Protein AF-0000000086525216 (afdb_homodimer)

Secondary structure (DSSP, 8-state):
--GGGEEEEEEEES-HHHIIIIIHHHHHHHHHTT--SEEEEEEES--HHHHHHHHHTT-EEEE--SSS-HHHHHHHHHHHHHHH-TT--EEEEE-TTEEE-SS---GGGG--SSSEEEEEESS--GGGTTTB-STTHHHHHIIIIIIHHHHHSSEEEEEEEEEEHHHHHHHHHHHHHHHTTBTTTB---TTHHHHHHHHHHTTT-EEEPPGGGGEEGGG--EEEEETTTTEEEEEETTEEPSEEE--TTTTT-TTT-HHHHSHHHHHHHHGGG-SS---EEE-HHHHHHHHHH-HHHHTTEEEEEEEEE-STT-EEEEEEETTEEEEEEESSEEEEEEESS-EEEEEEEEE-BTTSPPPSEEEEEETTEEEE--SSSSEEEEEEE-TT-EEEEEEE-STT---EEEEEEESS-S---/--GGGEEEEEEEES-HHHIIIIIHHHHHHHHHTT--SEEEEEEES--HHHHHHHHHTT-EEEE--SSS-HHHHHHHHHHHHHHH-TT--EEEEE-TTEEE-SS---GGGG--SSSEEEEEESS--GGGTTTB-STTHHHHHIIIIIIHHHHHSSEEEEEEEEEEHHHHHHHHHHHHHHHTTBTTTB---TTHHHHHHHHHHTTT-EEEPPGGGGEEGGG--EEEEETTTTEEEEEETTEEPSEEE--TTTTT-TTT-HHHHSHHHHHHHHGGG-SS---EEE-HHHHHHHHHH-HHHHTTEEEEEEEEE-STT-EEEEEEETTEEEEEEESSEEEEEEESS-EEEEEEEEE-BTTSPPPSEEEEEETTEEEE--SSSSEEEEEEE-TT-EEEEEEE-STT---EEEEEEESS-S---

Foldseek 3Di:
DDQAQEEEEEEDEQDPQCLAQFQLLAVLQVVQQVRRHAYEYEYAHHDPLLCVLCVVVRHHYHDQPPPDDDLLSRLLSQLVVCVVRVSHFKYKYAYRQKGFFDHHDCVVVVADDAFKEFAFDPDDDPLLLVFFDADCSVVLCCQLAVLLCVVPVHFTDPRMIMGTSNNSVVLSVLSVVVVVCDVHGTDDDPNVSSNSVSNVVSVVRYDYDYCLAEPECVLPWDWDADPVVRDTFTDDPPHGRGIYRLDQVCSAQLVPRSLQRPVVSCQVVVQSSFPAPLDWDWDPPQQVQQQVVCQQVVQQKHWDTKTFAPAPQWHWHWDHDVQWIKIKTWGWMKTKMFGQAWAQKKKKKKAFDPSFHAASWKWKDKQRRIDIDHSDRMDIDMDGDGGGIMIMITGDHHHNNTHIMMIIIGRDDDPPD/DDQAQEEEEEEDEQDLQCLAQFQLQAVLQVVQQVRRHAYEYEYAHHDPLLCVLCVVVRHHYHDQPPPDDDLLSRLLSQLVVCVVRVSHFKYKYAYRQKGFFDHHDCVVVPADDAFKEFAFDPDDDPLLLVFFDADCSVVLCCQLAVLLCVVPVHFTDPRMIMGTSNNSVVLSVLSVVVVVCDVHGTDDDPNVSSNSVSNSVSVVRYDYDYCLAEPECVLPWDWDADPVVRDTFTDDPPHGRGIYRLDQVCSAQLVPRSLQRPVVSCQVVVQSSFPANLDWDWDPPQQVQQQVVCQQVVQQKHWDTKTFAPEPQWHWHWDHDVQGIKIKTWGWMKTKMFGQAWAQKKKKKKAFDPSFHAASWKWKDKQRRIDIDHSDRMDIDMDGDGGGIMIMITGDHHHHNTHIMMIIIGRDDDPPD

Radius of gyration: 28.31 Å; Cα contacts (8 Å, |Δi|>4): 1928; chains: 2; bounding box: 63×79×56 Å

Solvent-accessible surface area (backbone atoms only — not comparable to full-atom values): 42173 Å² total; per-residue (Å²): 130,62,45,68,29,30,36,42,34,32,53,50,58,66,40,70,60,53,42,59,73,15,40,47,47,22,55,55,27,43,52,64,19,62,60,69,46,45,40,33,37,38,26,47,72,52,50,69,66,56,52,50,40,36,48,75,67,72,27,44,76,40,74,56,86,72,84,48,60,67,80,54,27,50,54,40,52,49,27,49,50,32,67,76,34,75,62,30,47,34,42,35,40,35,44,32,44,38,31,41,69,35,76,55,71,63,69,71,79,68,60,82,58,69,34,36,32,28,20,58,32,98,58,80,56,67,40,47,56,61,23,52,31,59,93,52,27,65,61,51,47,44,33,46,47,52,43,22,28,72,74,67,72,40,35,64,36,64,50,38,38,31,28,26,43,65,22,31,48,54,49,33,52,52,48,52,58,53,58,72,33,49,81,52,46,27,44,94,50,76,38,39,42,36,30,52,49,27,50,48,35,45,72,65,47,51,43,79,44,64,46,36,67,51,24,52,61,52,68,17,50,20,57,45,72,37,80,91,77,71,43,74,42,50,24,50,96,88,35,67,30,38,15,43,39,43,46,86,77,49,46,50,37,39,74,77,24,62,45,46,74,34,32,70,59,42,56,63,70,39,49,75,70,34,84,40,87,36,63,53,39,81,30,70,66,53,28,49,55,45,47,68,70,40,44,47,51,76,69,36,27,41,67,73,42,25,24,37,23,91,44,92,58,41,48,68,49,66,47,84,36,77,74,37,30,32,38,43,34,23,30,24,29,37,39,35,32,29,26,71,38,72,37,82,41,40,32,41,35,44,30,19,48,28,59,39,51,56,47,46,38,40,36,45,22,53,74,80,49,71,46,70,54,73,42,54,44,45,37,79,45,74,39,71,44,48,56,66,40,39,38,34,45,36,36,40,53,49,13,69,42,77,19,32,39,34,40,36,42,24,60,64,70,82,67,78,121,130,61,44,68,29,31,35,44,35,32,54,48,56,67,40,69,60,52,44,56,75,16,40,47,48,23,53,55,27,42,52,65,19,63,60,69,46,46,43,37,36,37,26,48,73,52,50,70,67,58,52,50,39,38,46,77,67,73,28,45,76,40,74,56,86,72,84,49,59,66,79,52,27,48,56,41,52,50,27,50,50,32,67,76,36,74,63,30,47,33,42,33,39,36,44,34,44,38,31,42,68,35,74,55,71,63,68,71,78,68,60,82,59,69,34,36,31,28,20,56,31,98,60,79,56,66,41,48,57,62,23,52,29,58,92,54,26,67,62,51,46,44,31,45,46,53,43,22,28,72,73,67,71,41,34,65,37,64,50,38,38,32,27,25,44,66,23,32,48,54,48,32,52,52,49,53,58,52,58,72,34,49,81,51,46,26,43,94,50,76,40,38,43,38,29,52,50,27,49,46,34,43,72,65,48,49,45,79,44,63,45,35,67,51,24,52,62,51,68,17,51,20,55,45,72,37,78,91,77,69,42,76,43,50,23,50,96,88,37,69,30,38,16,42,38,44,47,85,76,48,46,48,38,39,73,76,23,61,46,46,74,35,32,71,59,42,57,63,71,37,46,74,70,34,83,39,85,35,63,52,39,80,28,68,65,54,29,48,56,44,47,68,70,40,45,48,50,75,70,36,26,42,67,74,42,26,23,38,23,92,44,91,59,42,47,69,46,64,47,82,36,75,74,38,28,33,38,45,34,23,31,24,29,37,38,34,32,29,26,71,38,70,36,82,41,40,30,40,35,45,31,22,48,29,59,38,53,56,46,45,39,41,35,46,21,54,74,79,49,71,46,70,54,71,42,54,44,45,38,79,46,73,40,71,43,47,56,65,40,40,38,35,45,35,37,40,57,52,12,68,59,59,23,30,40,33,40,36,43,24,60,64,74,67,72,79,122

Structure (mmCIF, N/CA/C/O backbone):
data_AF-0000000086525216-model_v1
#
loop_
_entity.id
_entity.type
_entity.pdbx_description
1 polymer 'Uncharacterized protein'
#
loop_
_atom_site.group_PDB
_atom_site.id
_atom_site.type_symbol
_atom_site.label_atom_id
_atom_site.label_alt_id
_atom_site.label_comp_id
_atom_site.label_asym_id
_atom_site.label_entity_id
_atom_site.label_seq_id
_atom_site.pdbx_PDB_ins_code
_atom_site.Cartn_x
_atom_site.Cartn_y
_atom_site.Cartn_z
_atom_site.occupancy
_atom_site.B_iso_or_equiv
_atom_site.auth_seq_id
_atom_site.auth_comp_id
_atom_site.auth_asym_id
_atom_site.auth_atom_id
_atom_site.pdbx_PDB_model_num
ATOM 1 N N . MET A 1 1 ? 22.281 -19.094 -26.797 1 72.38 1 MET A N 1
ATOM 2 C CA . MET A 1 1 ? 21.594 -20.375 -26.719 1 72.38 1 MET A CA 1
ATOM 3 C C . MET A 1 1 ? 20.359 -20.391 -27.594 1 72.38 1 MET A C 1
ATOM 5 O O . MET A 1 1 ? 19.688 -19.359 -27.75 1 72.38 1 MET A O 1
ATOM 9 N N . HIS A 1 2 ? 20.172 -21.5 -28.203 1 82.88 2 HIS A N 1
ATOM 10 C CA . HIS A 1 2 ? 18.969 -21.641 -29.031 1 82.88 2 HIS A CA 1
ATOM 11 C C . HIS A 1 2 ? 17.703 -21.641 -28.172 1 82.88 2 HIS A C 1
ATOM 13 O O . HIS A 1 2 ? 17.719 -22.125 -27.031 1 82.88 2 HIS A O 1
ATOM 19 N N . SER A 1 3 ? 16.625 -21.094 -28.656 1 85.62 3 SER A N 1
ATOM 20 C CA . SER A 1 3 ? 15.375 -20.906 -27.938 1 85.62 3 SER A CA 1
ATOM 21 C C . SER A 1 3 ? 14.836 -22.25 -27.422 1 85.62 3 SER A C 1
ATOM 23 O O . SER A 1 3 ? 14.172 -22.297 -26.391 1 85.62 3 SER A O 1
ATOM 25 N N . SER A 1 4 ? 15.219 -23.266 -28.047 1 87.44 4 SER A N 1
ATOM 26 C CA . SER A 1 4 ? 14.703 -24.562 -27.656 1 87.44 4 SER A CA 1
ATOM 27 C C . SER A 1 4 ? 15.508 -25.156 -26.5 1 87.44 4 SER A C 1
ATOM 29 O O . SER A 1 4 ? 15.094 -26.141 -25.875 1 87.44 4 SER A O 1
ATOM 31 N N . GLU A 1 5 ? 16.531 -24.516 -26.125 1 94.12 5 GLU A N 1
ATOM 32 C CA . GLU A 1 5 ? 17.469 -25.109 -25.172 1 94.12 5 GLU A CA 1
ATOM 33 C C . GLU A 1 5 ? 17.188 -24.625 -23.75 1 94.12 5 GLU A C 1
ATOM 35 O O . GLU A 1 5 ? 17.859 -25.031 -22.812 1 94.12 5 GLU A O 1
ATOM 40 N N . HIS A 1 6 ? 16.25 -23.797 -23.578 1 96.56 6 HIS A N 1
ATOM 41 C CA . HIS A 1 6 ? 15.93 -23.312 -22.234 1 96.56 6 HIS A CA 1
ATOM 42 C C . HIS A 1 6 ? 14.422 -23.203 -22.031 1 96.56 6 HIS A C 1
ATOM 44 O O . HIS A 1 6 ? 13.672 -23.078 -23 1 96.56 6 HIS A O 1
ATOM 50 N N . ALA A 1 7 ? 14 -23.344 -20.812 1 98.44 7 ALA A N 1
ATOM 51 C CA . ALA A 1 7 ? 12.578 -23.312 -20.453 1 98.44 7 ALA A CA 1
ATOM 52 C C . ALA A 1 7 ? 12.359 -22.547 -19.156 1 98.44 7 ALA A C 1
ATOM 54 O O . ALA A 1 7 ? 13.219 -22.562 -18.266 1 98.44 7 ALA A O 1
ATOM 55 N N . VAL A 1 8 ? 11.289 -21.859 -19.094 1 98.81 8 VAL A N 1
ATOM 56 C CA . VAL A 1 8 ? 10.781 -21.25 -17.875 1 98.81 8 VAL A CA 1
ATOM 57 C C . VAL A 1 8 ? 9.508 -21.969 -17.422 1 98.81 8 VAL A C 1
ATOM 59 O O . VAL A 1 8 ? 8.57 -22.125 -18.203 1 98.81 8 VAL A O 1
ATOM 62 N N . CYS A 1 9 ? 9.523 -22.406 -16.172 1 98.75 9 CYS A N 1
ATOM 63 C CA . CYS A 1 9 ? 8.375 -23.109 -15.609 1 98.75 9 CYS A CA 1
ATOM 64 C C . CYS A 1 9 ? 7.754 -22.312 -14.469 1 98.75 9 CYS A C 1
ATOM 66 O O . CYS A 1 9 ? 8.43 -21.516 -13.82 1 98.75 9 CYS A O 1
ATOM 68 N N . VAL A 1 10 ? 6.512 -22.516 -14.258 1 98.75 10 VAL A N 1
ATOM 69 C CA . VAL A 1 10 ? 5.738 -21.984 -13.141 1 98.75 10 VAL A CA 1
ATOM 70 C C . VAL A 1 10 ? 4.645 -22.984 -12.758 1 98.75 10 VAL A C 1
ATOM 72 O O . VAL A 1 10 ? 4.176 -23.75 -13.594 1 98.75 10 VAL A O 1
ATOM 75 N N . ALA A 1 11 ? 4.332 -23 -11.477 1 98.5 11 ALA A N 1
ATOM 76 C CA . ALA A 1 11 ? 3.336 -23.969 -11.016 1 98.5 11 ALA A CA 1
ATOM 77 C C . ALA A 1 11 ? 2.156 -23.266 -10.352 1 98.5 11 ALA A C 1
ATOM 79 O O . ALA A 1 11 ? 2.338 -22.281 -9.633 1 98.5 11 ALA A O 1
ATOM 80 N N . ILE A 1 12 ? 0.964 -23.766 -10.594 1 97.38 12 ILE A N 1
ATOM 81 C CA . ILE A 1 12 ? -0.214 -23.219 -9.93 1 97.38 12 ILE A CA 1
ATOM 82 C C . ILE A 1 12 ? -1.256 -24.312 -9.734 1 97.38 12 ILE A C 1
ATOM 84 O O . ILE A 1 12 ? -1.242 -25.328 -10.445 1 97.38 12 ILE A O 1
ATOM 88 N N . ASN A 1 13 ? -2.105 -24.188 -8.797 1 95.69 13 ASN A N 1
ATOM 89 C CA . ASN A 1 13 ? -3.299 -25.016 -8.664 1 95.69 13 ASN A CA 1
ATOM 90 C C . ASN A 1 13 ? -4.508 -24.375 -9.344 1 95.69 13 ASN A C 1
ATOM 92 O O . ASN A 1 13 ? -4.367 -23.391 -10.062 1 95.69 13 ASN A O 1
ATOM 96 N N . ASP A 1 14 ? -5.688 -25.094 -9.18 1 94.88 14 ASP A N 1
ATOM 97 C CA . ASP A 1 14 ? -6.887 -24.594 -9.859 1 94.88 14 ASP A CA 1
ATOM 98 C C . ASP A 1 14 ? -7.586 -23.531 -9.023 1 94.88 14 ASP A C 1
ATOM 100 O O . ASP A 1 14 ? -8.719 -23.719 -8.57 1 94.88 14 ASP A O 1
ATOM 104 N N . ASN A 1 15 ? -6.938 -22.453 -8.828 1 93.12 15 ASN A N 1
ATOM 105 C CA . ASN A 1 15 ? -7.453 -21.281 -8.117 1 93.12 15 ASN A CA 1
ATOM 106 C C . ASN A 1 15 ? -7.582 -20.078 -9.039 1 93.12 15 ASN A C 1
ATOM 108 O O . ASN A 1 15 ? -6.602 -19.641 -9.641 1 93.12 15 ASN A O 1
ATOM 112 N N . ASN A 1 16 ? -8.789 -19.562 -9.117 1 92.94 16 ASN A N 1
ATOM 113 C CA . ASN A 1 16 ? -9.047 -18.469 -10.055 1 92.94 16 ASN A CA 1
ATOM 114 C C . ASN A 1 16 ? -8.273 -17.219 -9.68 1 92.94 16 ASN A C 1
ATOM 116 O O . ASN A 1 16 ? -7.812 -16.484 -10.555 1 92.94 16 ASN A O 1
ATOM 120 N N . ARG A 1 17 ? -8.203 -16.984 -8.453 1 92.19 17 ARG A N 1
ATOM 121 C CA . ARG A 1 17 ? -7.453 -15.812 -8.023 1 92.19 17 ARG A CA 1
ATOM 122 C C . ARG A 1 17 ? -5.977 -15.938 -8.383 1 92.19 17 ARG A C 1
ATOM 124 O O . ARG A 1 17 ? -5.367 -14.984 -8.867 1 92.19 17 ARG A O 1
ATOM 131 N N . ALA A 1 18 ? -5.383 -17.078 -8.094 1 94.88 18 ALA A N 1
ATOM 132 C CA . ALA A 1 18 ? -3.99 -17.312 -8.477 1 94.88 18 ALA A CA 1
ATOM 133 C C . ALA A 1 18 ? -3.812 -17.203 -9.992 1 94.88 18 ALA A C 1
ATOM 135 O O . ALA A 1 18 ? -2.809 -16.672 -10.469 1 94.88 18 ALA A O 1
ATOM 136 N N . TRP A 1 19 ? -4.816 -17.703 -10.688 1 97.12 19 TRP A N 1
ATOM 137 C CA . TRP A 1 19 ? -4.805 -17.609 -12.148 1 97.12 19 TRP A CA 1
ATOM 138 C C . TRP A 1 19 ? -4.707 -16.172 -12.609 1 97.12 19 TRP A C 1
ATOM 140 O O . TRP A 1 19 ? -3.777 -15.805 -13.336 1 97.12 19 TRP A O 1
ATOM 150 N N . TYR A 1 20 ? -5.566 -15.312 -12.086 1 96.75 20 TYR A N 1
ATOM 151 C CA . TYR A 1 20 ? -5.684 -13.938 -12.578 1 96.75 20 TYR A CA 1
ATOM 152 C C . TYR A 1 20 ? -4.605 -13.047 -11.977 1 96.75 20 TYR A C 1
ATOM 154 O O . TYR A 1 20 ? -4.07 -12.164 -12.648 1 96.75 20 TYR A O 1
ATOM 162 N N . GLU A 1 21 ? -4.289 -13.289 -10.719 1 96.75 21 GLU A N 1
ATOM 163 C CA . GLU A 1 21 ? -3.498 -12.305 -9.984 1 96.75 21 GLU A CA 1
ATOM 164 C C . GLU A 1 21 ? -2.027 -12.711 -9.93 1 96.75 21 GLU A C 1
ATOM 166 O O . GLU A 1 21 ? -1.176 -11.922 -9.516 1 96.75 21 GLU A O 1
ATOM 171 N N . MET A 1 22 ? -1.729 -13.906 -10.328 1 97 22 MET A N 1
ATOM 172 C CA . MET A 1 22 ? -0.339 -14.352 -10.266 1 97 22 MET A CA 1
ATOM 173 C C . MET A 1 22 ? 0.123 -14.875 -11.625 1 97 22 MET A C 1
ATOM 175 O O . MET A 1 22 ? 0.94 -14.234 -12.297 1 97 22 MET A O 1
ATOM 179 N N . LEU A 1 23 ? -0.566 -15.797 -12.188 1 98.31 23 LEU A N 1
ATOM 180 C CA . LEU A 1 23 ? -0.085 -16.469 -13.383 1 98.31 23 LEU A CA 1
ATOM 181 C C . LEU A 1 23 ? -0.172 -15.555 -14.602 1 98.31 23 LEU A C 1
ATOM 183 O O . LEU A 1 23 ? 0.793 -15.422 -15.359 1 98.31 23 LEU A O 1
ATOM 187 N N . VAL A 1 24 ? -1.322 -14.945 -14.789 1 98.5 24 VAL A N 1
ATOM 188 C CA . VAL A 1 24 ? -1.527 -14.148 -16 1 98.5 24 VAL A CA 1
ATOM 189 C C . VAL A 1 24 ? -0.508 -13.008 -16.047 1 98.5 24 VAL A C 1
ATOM 191 O O . VAL A 1 24 ? 0.19 -12.836 -17.047 1 98.5 24 VAL A O 1
ATOM 194 N N . PRO A 1 25 ? -0.383 -12.258 -14.969 1 98.19 25 PRO A N 1
ATOM 195 C CA . PRO A 1 25 ? 0.651 -11.227 -15.023 1 98.19 25 PRO A CA 1
ATOM 196 C C . PRO A 1 25 ? 2.055 -11.797 -15.203 1 98.19 25 PRO A C 1
ATOM 198 O O . PRO A 1 25 ? 2.912 -11.172 -15.82 1 98.19 25 PRO A O 1
ATOM 201 N N . PHE A 1 26 ? 2.297 -12.984 -14.664 1 98.56 26 PHE A N 1
ATOM 202 C CA . PHE A 1 26 ? 3.576 -13.656 -14.867 1 98.56 26 PHE A CA 1
ATOM 203 C C . PHE A 1 26 ? 3.838 -13.883 -16.359 1 98.56 26 PHE A C 1
ATOM 205 O O . PHE A 1 26 ? 4.891 -13.5 -16.875 1 98.56 26 PHE A O 1
ATOM 212 N N . LEU A 1 27 ? 2.904 -14.422 -17 1 98.75 27 LEU A N 1
ATOM 213 C CA . LEU A 1 27 ? 3.043 -14.766 -18.406 1 98.75 27 LEU A CA 1
ATOM 214 C C . LEU A 1 27 ? 3.162 -13.508 -19.266 1 98.75 27 LEU A C 1
ATOM 216 O O . LEU A 1 27 ? 4.02 -13.43 -20.141 1 98.75 27 LEU A O 1
ATOM 220 N N . LEU A 1 28 ? 2.307 -12.539 -18.984 1 98.44 28 LEU A N 1
ATOM 221 C CA . LEU A 1 28 ? 2.318 -11.312 -19.781 1 98.44 28 LEU A CA 1
ATOM 222 C C . LEU A 1 28 ? 3.635 -10.562 -19.594 1 98.44 28 LEU A C 1
ATOM 224 O O . LEU A 1 28 ? 4.227 -10.094 -20.562 1 98.44 28 LEU A O 1
ATOM 228 N N . SER A 1 29 ? 4.086 -10.461 -18.359 1 98.19 29 SER A N 1
ATOM 229 C CA . SER A 1 29 ? 5.332 -9.742 -18.109 1 98.19 29 SER A CA 1
ATOM 230 C C . SER A 1 29 ? 6.527 -10.484 -18.688 1 98.19 29 SER A C 1
ATOM 232 O O . SER A 1 29 ? 7.469 -9.859 -19.188 1 98.19 29 SER A O 1
ATOM 234 N N . LEU A 1 30 ? 6.523 -11.805 -18.625 1 98.44 30 LEU A N 1
ATOM 235 C CA . LEU A 1 30 ? 7.594 -12.594 -19.234 1 98.44 30 LEU A CA 1
ATOM 236 C C . LEU A 1 30 ? 7.664 -12.352 -20.734 1 98.44 30 LEU A C 1
ATOM 238 O O . LEU A 1 30 ? 8.75 -12.141 -21.281 1 98.44 30 LEU A O 1
ATOM 242 N N . ARG A 1 31 ? 6.559 -12.312 -21.344 1 97.06 31 ARG A N 1
ATOM 243 C CA . ARG A 1 31 ? 6.504 -12.078 -22.781 1 97.06 31 ARG A CA 1
ATOM 244 C C . ARG A 1 31 ? 7.043 -10.695 -23.141 1 97.06 31 ARG A C 1
ATOM 246 O O . ARG A 1 31 ? 7.672 -10.516 -24.188 1 97.06 31 ARG A O 1
ATOM 253 N N . HIS A 1 32 ? 6.836 -9.773 -22.281 1 95.44 32 HIS A N 1
ATOM 254 C CA . HIS A 1 32 ? 7.301 -8.406 -22.5 1 95.44 32 HIS A CA 1
ATOM 255 C C . HIS A 1 32 ? 8.828 -8.336 -22.484 1 95.44 32 HIS A C 1
ATOM 257 O O . HIS A 1 32 ? 9.414 -7.371 -22.969 1 95.44 32 HIS A O 1
ATOM 263 N N . THR A 1 33 ? 9.453 -9.312 -21.859 1 96.56 33 THR A N 1
ATOM 264 C CA . THR A 1 33 ? 10.906 -9.328 -21.812 1 96.56 33 THR A CA 1
ATOM 265 C C . THR A 1 33 ? 11.492 -9.75 -23.156 1 96.56 33 THR A C 1
ATOM 267 O O . THR A 1 33 ? 12.688 -9.578 -23.406 1 96.56 33 THR A O 1
ATOM 270 N N . GLY A 1 34 ? 10.727 -10.344 -24.031 1 95.19 34 GLY A N 1
ATOM 271 C CA . GLY A 1 34 ? 11.211 -10.883 -25.281 1 95.19 34 GLY A CA 1
ATOM 272 C C . GLY A 1 34 ? 11.703 -12.312 -25.156 1 95.19 34 GLY A C 1
ATOM 273 O O . GLY A 1 34 ? 12.383 -12.82 -26.062 1 95.19 34 GLY A O 1
ATOM 274 N N . TYR A 1 35 ? 11.414 -12.93 -24.062 1 97.19 35 TYR A N 1
ATOM 275 C CA . TYR A 1 35 ? 11.805 -14.32 -23.906 1 97.19 35 TYR A CA 1
ATOM 276 C C . TYR A 1 35 ? 11.234 -15.188 -25.016 1 97.19 35 TYR A C 1
ATOM 278 O O . TYR A 1 35 ? 10.039 -15.141 -25.297 1 97.19 35 TYR A O 1
ATOM 286 N N . ASP A 1 36 ? 12.094 -15.992 -25.609 1 95.5 36 ASP A N 1
ATOM 287 C CA . ASP A 1 36 ? 11.672 -16.75 -26.781 1 95.5 36 ASP A CA 1
ATOM 288 C C . ASP A 1 36 ? 11.797 -18.25 -26.547 1 95.5 36 ASP A C 1
ATOM 290 O O . ASP A 1 36 ? 11.617 -19.047 -27.469 1 95.5 36 ASP A O 1
ATOM 294 N N . GLY A 1 37 ? 12.102 -18.656 -25.344 1 96.75 37 GLY A N 1
ATOM 295 C CA . GLY A 1 37 ? 12.195 -20.078 -25.031 1 96.75 37 GLY A CA 1
ATOM 296 C C . GLY A 1 37 ? 10.852 -20.703 -24.703 1 96.75 37 GLY A C 1
ATOM 297 O O . GLY A 1 37 ? 9.805 -20.109 -24.984 1 96.75 37 GLY A O 1
ATOM 298 N N . ARG A 1 38 ? 10.93 -21.906 -24.219 1 97.5 38 ARG A N 1
ATOM 299 C CA . ARG A 1 38 ? 9.719 -22.641 -23.859 1 97.5 38 ARG A CA 1
ATOM 300 C C . ARG A 1 38 ? 9.133 -22.141 -22.547 1 97.5 38 ARG A C 1
ATOM 302 O O . ARG A 1 38 ? 9.875 -21.828 -21.609 1 97.5 38 ARG A O 1
ATOM 309 N N . ILE A 1 39 ? 7.887 -22.016 -22.516 1 98.56 39 ILE A N 1
ATOM 310 C CA . ILE A 1 39 ? 7.16 -21.688 -21.297 1 98.56 39 ILE A CA 1
ATOM 311 C C . ILE A 1 39 ? 6.25 -22.844 -20.906 1 98.56 39 ILE A C 1
ATOM 313 O O . ILE A 1 39 ? 5.5 -23.359 -21.734 1 98.56 39 ILE A O 1
ATOM 317 N N . ALA A 1 40 ? 6.355 -23.281 -19.672 1 98.69 40 ALA A N 1
ATOM 318 C CA . ALA A 1 40 ? 5.543 -24.406 -19.219 1 98.69 40 ALA A CA 1
ATOM 319 C C . ALA A 1 40 ? 4.859 -24.094 -17.891 1 98.69 40 ALA A C 1
ATOM 321 O O . ALA A 1 40 ? 5.457 -23.453 -17.016 1 98.69 40 ALA A O 1
ATOM 322 N N . VAL A 1 41 ? 3.631 -24.484 -17.75 1 98.88 41 VAL A N 1
ATOM 323 C CA . VAL A 1 41 ? 2.879 -24.375 -16.516 1 98.88 41 VAL A CA 1
ATOM 324 C C . VAL A 1 41 ? 2.627 -25.766 -15.93 1 98.88 41 VAL A C 1
ATOM 326 O O . VAL A 1 41 ? 2.059 -26.625 -16.594 1 98.88 41 VAL A O 1
ATOM 329 N N . ILE A 1 42 ? 3.137 -25.938 -14.75 1 98.62 42 ILE A N 1
ATOM 330 C CA . ILE A 1 42 ? 2.834 -27.156 -14.008 1 98.62 42 ILE A CA 1
ATOM 331 C C . ILE A 1 42 ? 1.495 -27 -13.289 1 98.62 42 ILE A C 1
ATOM 333 O O . ILE A 1 42 ? 1.389 -26.25 -12.312 1 98.62 42 ILE A O 1
ATOM 337 N N . GLY A 1 43 ? 0.517 -27.766 -13.773 1 98 43 GLY A N 1
ATOM 338 C CA . GLY A 1 43 ? -0.83 -27.625 -13.242 1 98 43 GLY A CA 1
ATOM 339 C C . GLY A 1 43 ? -1.146 -28.656 -12.172 1 98 43 GLY A C 1
ATOM 340 O O . GLY A 1 43 ? -1.042 -29.859 -12.414 1 98 43 GLY A O 1
ATOM 341 N N . TYR A 1 44 ? -1.433 -28.219 -11.086 1 97.44 44 TYR A N 1
ATOM 342 C CA . TYR A 1 44 ? -1.945 -29.062 -10.023 1 97.44 44 TYR A CA 1
ATOM 343 C C . TYR A 1 44 ? -3.469 -29.078 -10.016 1 97.44 44 TYR A C 1
ATOM 345 O O . TYR A 1 44 ? -4.094 -28.297 -9.289 1 97.44 44 TYR A O 1
ATOM 353 N N . GLY A 1 45 ? -4.023 -29.922 -10.859 1 96.12 45 GLY A N 1
ATOM 354 C CA . GLY A 1 45 ? -5.469 -30.062 -10.93 1 96.12 45 GLY A CA 1
ATOM 355 C C . GLY A 1 45 ? -6.133 -28.922 -11.688 1 96.12 45 GLY A C 1
ATOM 356 O O . GLY A 1 45 ? -7.234 -28.5 -11.336 1 96.12 45 GLY A O 1
ATOM 357 N N . LEU A 1 46 ? -5.496 -28.375 -12.68 1 96.75 46 LEU A N 1
ATOM 358 C CA . LEU A 1 46 ? -6.078 -27.281 -13.453 1 96.75 46 LEU A CA 1
ATOM 359 C C . LEU A 1 46 ? -7.344 -27.734 -14.172 1 96.75 46 LEU A C 1
ATOM 361 O O . LEU A 1 46 ? -7.398 -28.844 -14.688 1 96.75 46 LEU A O 1
ATOM 365 N N . SER A 1 47 ? -8.336 -26.875 -14.234 1 96.94 47 SER A N 1
ATOM 366 C CA . SER A 1 47 ? -9.539 -27.156 -15.008 1 96.94 47 SER A CA 1
ATOM 367 C C . SER A 1 47 ? -9.211 -27.328 -16.484 1 96.94 47 SER A C 1
ATOM 369 O O . SER A 1 47 ? -8.188 -26.844 -16.969 1 96.94 47 SER A O 1
ATOM 371 N N . GLU A 1 48 ? -10.078 -28.016 -17.188 1 97.5 48 GLU A N 1
ATOM 372 C CA . GLU A 1 48 ? -9.906 -28.234 -18.625 1 97.5 48 GLU A CA 1
ATOM 373 C C . GLU A 1 48 ? -9.883 -26.906 -19.375 1 97.5 48 GLU A C 1
ATOM 375 O O . GLU A 1 48 ? -9.094 -26.719 -20.312 1 97.5 48 GLU A O 1
ATOM 380 N N . ARG A 1 49 ? -10.648 -26.016 -18.969 1 96.94 49 ARG A N 1
ATOM 381 C CA . ARG A 1 49 ? -10.703 -24.703 -19.594 1 96.94 49 ARG A CA 1
ATOM 382 C C . ARG A 1 49 ? -9.359 -23.984 -19.484 1 96.94 49 ARG A C 1
ATOM 384 O O . ARG A 1 49 ? -8.859 -23.438 -20.469 1 96.94 49 ARG A O 1
ATOM 391 N N . LYS A 1 50 ? -8.805 -24 -18.359 1 98.19 50 LYS A N 1
ATOM 392 C CA . LYS A 1 50 ? -7.512 -23.359 -18.156 1 98.19 50 LYS A CA 1
ATOM 393 C C . LYS A 1 50 ? -6.426 -24.031 -18.984 1 98.19 50 LYS A C 1
ATOM 395 O O . LYS A 1 50 ? -5.586 -23.344 -19.578 1 98.19 50 LYS A O 1
ATOM 400 N N . ARG A 1 51 ? -6.461 -25.312 -19.047 1 98.38 51 ARG A N 1
ATOM 401 C CA . ARG A 1 51 ? -5.488 -26.047 -19.844 1 98.38 51 ARG A CA 1
ATOM 402 C C . ARG A 1 51 ? -5.594 -25.656 -21.328 1 98.38 51 ARG A C 1
ATOM 404 O O . ARG A 1 51 ? -4.578 -25.453 -21.984 1 98.38 51 ARG A O 1
ATOM 411 N N . GLN A 1 52 ? -6.789 -25.578 -21.781 1 98.25 52 GLN A N 1
ATOM 412 C CA . GLN A 1 52 ? -7.027 -25.234 -23.172 1 98.25 52 GLN A CA 1
ATOM 413 C C . GLN A 1 52 ? -6.535 -23.812 -23.484 1 98.25 52 GLN A C 1
ATOM 415 O O . GLN A 1 52 ? -5.934 -23.578 -24.531 1 98.25 52 GLN A O 1
ATOM 420 N N . ILE A 1 53 ? -6.812 -22.953 -22.562 1 98.5 53 ILE A N 1
ATOM 421 C CA . ILE A 1 53 ? -6.379 -21.578 -22.734 1 98.5 53 ILE A CA 1
ATOM 422 C C . ILE A 1 53 ? -4.855 -21.516 -22.828 1 98.5 53 ILE A C 1
ATOM 424 O O . ILE A 1 53 ? -4.305 -20.891 -23.734 1 98.5 53 ILE A O 1
ATOM 428 N N . LEU A 1 54 ? -4.195 -22.172 -21.953 1 98.75 54 LEU A N 1
ATOM 429 C CA . LEU A 1 54 ? -2.734 -22.156 -21.953 1 98.75 54 LEU A CA 1
ATOM 430 C C . LEU A 1 54 ? -2.178 -22.75 -23.234 1 98.75 54 LEU A C 1
ATOM 432 O O . LEU A 1 54 ? -1.286 -22.172 -23.859 1 98.75 54 LEU A O 1
ATOM 436 N N . THR A 1 55 ? -2.734 -23.828 -23.625 1 98.31 55 THR A N 1
ATOM 437 C CA . THR A 1 55 ? -2.285 -24.484 -24.859 1 98.31 55 THR A CA 1
ATOM 438 C C . THR A 1 55 ? -2.49 -23.562 -26.062 1 98.31 55 THR A C 1
ATOM 440 O O . THR A 1 55 ? -1.615 -23.469 -26.922 1 98.31 55 THR A O 1
ATOM 443 N N . SER A 1 56 ? -3.615 -22.938 -26.094 1 98.06 56 SER A N 1
ATOM 444 C CA . SER A 1 56 ? -3.916 -22.031 -27.203 1 98.06 56 SER A CA 1
ATOM 445 C C . SER A 1 56 ? -2.953 -20.859 -27.219 1 98.06 56 SER A C 1
ATOM 447 O O . SER A 1 56 ? -2.791 -20.203 -28.25 1 98.06 56 SER A O 1
ATOM 449 N N . GLN A 1 57 ? -2.33 -20.578 -26.094 1 97.94 57 GLN A N 1
ATOM 450 C CA . GLN A 1 57 ? -1.396 -19.453 -25.984 1 97.94 57 GLN A CA 1
ATOM 451 C C . GLN A 1 57 ? 0.049 -19.938 -26.047 1 97.94 57 GLN A C 1
ATOM 453 O O . GLN A 1 57 ? 0.957 -19.266 -25.562 1 97.94 57 GLN A O 1
ATOM 458 N N . SER A 1 58 ? 0.269 -21.156 -26.531 1 96.81 58 SER A N 1
ATOM 459 C CA . SER A 1 58 ? 1.58 -21.766 -26.766 1 96.81 58 SER A CA 1
ATOM 460 C C . SER A 1 58 ? 2.344 -21.938 -25.453 1 96.81 58 SER A C 1
ATOM 462 O O . SER A 1 58 ? 3.549 -21.672 -25.391 1 96.81 58 SER A O 1
ATOM 464 N N . VAL A 1 59 ? 1.656 -22.203 -24.422 1 98.44 59 VAL A N 1
ATOM 465 C CA . VAL A 1 59 ? 2.232 -22.562 -23.125 1 98.44 59 VAL A CA 1
ATOM 466 C C . VAL A 1 59 ? 2.094 -24.078 -22.906 1 98.44 59 VAL A C 1
ATOM 468 O O . VAL A 1 59 ? 0.995 -24.625 -23.016 1 98.44 59 VAL A O 1
ATOM 471 N N . ASP A 1 60 ? 3.203 -24.734 -22.656 1 98 60 ASP A N 1
ATOM 472 C CA . ASP A 1 60 ? 3.143 -26.156 -22.328 1 98 60 ASP A CA 1
ATOM 473 C C . ASP A 1 60 ? 2.439 -26.375 -21 1 98 60 ASP A C 1
ATOM 475 O O . ASP A 1 60 ? 2.689 -25.656 -20.031 1 98 60 ASP A O 1
ATOM 479 N N . VAL A 1 61 ? 1.568 -27.312 -20.984 1 98.38 61 VAL A N 1
ATOM 480 C CA . VAL A 1 61 ? 0.886 -27.641 -19.734 1 98.38 61 VAL A CA 1
ATOM 481 C C . VAL A 1 61 ? 1.371 -29 -19.234 1 98.38 61 VAL A C 1
ATOM 483 O O . VAL A 1 61 ? 1.236 -30.016 -19.922 1 98.38 61 VAL A O 1
ATOM 486 N N . ILE A 1 62 ? 2 -28.969 -18.109 1 97.88 62 ILE A N 1
ATOM 487 C CA . ILE A 1 62 ? 2.439 -30.188 -17.438 1 97.88 62 ILE A CA 1
ATOM 488 C C . ILE A 1 62 ? 1.422 -30.578 -16.359 1 97.88 62 ILE A C 1
ATOM 490 O O . ILE A 1 62 ? 1.179 -29.812 -15.422 1 97.88 62 ILE A O 1
ATOM 494 N N . GLU A 1 63 ? 0.868 -31.734 -16.469 1 96.69 63 GLU A N 1
ATOM 495 C CA . GLU A 1 63 ? -0.01 -32.219 -15.414 1 96.69 63 GLU A CA 1
ATOM 496 C C . GLU A 1 63 ? 0.793 -32.844 -14.273 1 96.69 63 GLU A C 1
ATOM 498 O O . GLU A 1 63 ? 1.44 -33.875 -14.445 1 96.69 63 GLU A O 1
ATOM 503 N N . ALA A 1 64 ? 0.703 -32.188 -13.18 1 96.94 64 ALA A N 1
ATOM 504 C CA . ALA A 1 64 ? 1.425 -32.719 -12.031 1 96.94 64 ALA A CA 1
ATOM 505 C C . ALA A 1 64 ? 0.89 -34.094 -11.633 1 96.94 64 ALA A C 1
ATOM 507 O O . ALA A 1 64 ? -0.315 -34.344 -11.711 1 96.94 64 ALA A O 1
ATOM 508 N N . SER A 1 65 ? 1.672 -35.062 -11.234 1 91.44 65 SER A N 1
ATOM 509 C CA . SER A 1 65 ? 1.31 -36.438 -10.906 1 91.44 65 SER A CA 1
ATOM 510 C C . SER A 1 65 ? 0.448 -36.5 -9.648 1 91.44 65 SER A C 1
ATOM 512 O O . SER A 1 65 ? -0.306 -37.438 -9.445 1 91.44 65 SER A O 1
ATOM 514 N N . GLY A 1 66 ? 0.439 -35.562 -8.781 1 85.94 66 GLY A N 1
ATOM 515 C CA . GLY A 1 66 ? -0.288 -35.562 -7.523 1 85.94 66 GLY A CA 1
ATOM 516 C C . GLY A 1 66 ? 0.445 -36.312 -6.418 1 85.94 66 GLY A C 1
ATOM 517 O O . GLY A 1 66 ? 0 -36.312 -5.27 1 85.94 66 GLY A O 1
ATOM 518 N N . THR A 1 67 ? 1.574 -36.844 -6.762 1 91.88 67 THR A N 1
ATOM 519 C CA . THR A 1 67 ? 2.363 -37.594 -5.789 1 91.88 67 THR A CA 1
ATOM 520 C C . THR A 1 67 ? 2.91 -36.688 -4.707 1 91.88 67 THR A C 1
ATOM 522 O O . THR A 1 67 ? 2.988 -37.062 -3.539 1 91.88 67 THR A O 1
ATOM 525 N N . TYR A 1 68 ? 3.303 -35.562 -5.168 1 94.19 68 TYR A N 1
ATOM 526 C CA . TYR A 1 68 ? 3.912 -34.594 -4.25 1 94.19 68 TYR A CA 1
ATOM 527 C C . TYR A 1 68 ? 3.109 -33.312 -4.195 1 94.19 68 TYR A C 1
ATOM 529 O O . TYR A 1 68 ? 2.598 -32.844 -5.219 1 94.19 68 TYR A O 1
ATOM 537 N N . ALA A 1 69 ? 3.086 -32.719 -3.008 1 94.88 69 ALA A N 1
ATOM 538 C CA . ALA A 1 69 ? 2.369 -31.469 -2.828 1 94.88 69 ALA A CA 1
ATOM 539 C C . ALA A 1 69 ? 3.068 -30.328 -3.564 1 94.88 69 ALA A C 1
ATOM 541 O O . ALA A 1 69 ? 4.285 -30.375 -3.768 1 94.88 69 ALA A O 1
ATOM 542 N N . LEU A 1 70 ? 2.34 -29.328 -3.902 1 96 70 LEU A N 1
ATOM 543 C CA . LEU A 1 70 ? 2.73 -28.234 -4.781 1 96 70 LEU A CA 1
ATOM 544 C C . LEU A 1 70 ? 4.008 -27.562 -4.285 1 96 70 LEU A C 1
ATOM 546 O O . LEU A 1 70 ? 4.934 -27.328 -5.062 1 96 70 LEU A O 1
ATOM 550 N N . PRO A 1 71 ? 4.148 -27.328 -2.967 1 95.69 71 PRO A N 1
ATOM 551 C CA . PRO A 1 71 ? 5.293 -26.516 -2.535 1 95.69 71 PRO A CA 1
ATOM 552 C C . PRO A 1 71 ? 6.633 -27.156 -2.896 1 95.69 71 PRO A C 1
ATOM 554 O O . PRO A 1 71 ? 7.566 -26.453 -3.301 1 95.69 71 PRO A O 1
ATOM 557 N N . VAL A 1 72 ? 6.695 -28.453 -2.844 1 97.75 72 VAL A N 1
ATOM 558 C CA . VAL A 1 72 ? 7.949 -29.141 -3.129 1 97.75 72 VAL A CA 1
ATOM 559 C C . VAL A 1 72 ? 7.836 -29.891 -4.453 1 97.75 72 VAL A C 1
ATOM 561 O O . VAL A 1 72 ? 8.789 -29.938 -5.23 1 97.75 72 VAL A O 1
ATOM 564 N N . GLY A 1 73 ? 6.691 -30.406 -4.707 1 97.94 73 GLY A N 1
ATOM 565 C CA . GLY A 1 73 ? 6.465 -31.219 -5.895 1 97.94 73 GLY A CA 1
ATOM 566 C C . GLY A 1 73 ? 6.746 -30.469 -7.188 1 97.94 73 GLY A C 1
ATOM 567 O O . GLY A 1 73 ? 7.16 -31.062 -8.18 1 97.94 73 GLY A O 1
ATOM 568 N N . ARG A 1 74 ? 6.59 -29.203 -7.207 1 98.5 74 ARG A N 1
ATOM 569 C CA . ARG A 1 74 ? 6.785 -28.406 -8.414 1 98.5 74 ARG A CA 1
ATOM 570 C C . ARG A 1 74 ? 8.219 -28.516 -8.914 1 98.5 74 ARG A C 1
ATOM 572 O O . ARG A 1 74 ? 8.461 -28.531 -10.125 1 98.5 74 ARG A O 1
ATOM 579 N N . PHE A 1 75 ? 9.148 -28.672 -8.023 1 98.75 75 PHE A N 1
ATOM 580 C CA . PHE A 1 75 ? 10.547 -28.797 -8.414 1 98.75 75 PHE A CA 1
ATOM 581 C C . PHE A 1 75 ? 10.82 -30.141 -9.055 1 98.75 75 PHE A C 1
ATOM 583 O O . PHE A 1 75 ? 11.578 -30.25 -10.023 1 98.75 75 PHE A O 1
ATOM 590 N N . ILE A 1 76 ? 10.242 -31.125 -8.508 1 98.69 76 ILE A N 1
ATOM 591 C CA . ILE A 1 76 ? 10.406 -32.469 -9.039 1 98.69 76 ILE A CA 1
ATOM 592 C C . ILE A 1 76 ? 9.781 -32.562 -10.43 1 98.69 76 ILE A C 1
ATOM 594 O O . ILE A 1 76 ? 10.375 -33.125 -11.352 1 98.69 76 ILE A O 1
ATOM 598 N N . GLU A 1 77 ? 8.586 -32 -10.516 1 98.56 77 GLU A N 1
ATOM 599 C CA . GLU A 1 77 ? 7.91 -31.969 -11.812 1 98.56 77 GLU A CA 1
ATOM 600 C C . GLU A 1 77 ? 8.734 -31.219 -12.852 1 98.56 77 GLU A C 1
ATOM 602 O O . GLU A 1 77 ? 8.766 -31.609 -14.023 1 98.56 77 GLU A O 1
ATOM 607 N N . ALA A 1 78 ? 9.367 -30.156 -12.469 1 98.56 78 ALA A N 1
ATOM 608 C CA . ALA A 1 78 ? 10.234 -29.391 -13.375 1 98.56 78 ALA A CA 1
ATOM 609 C C . ALA A 1 78 ? 11.398 -30.25 -13.852 1 98.56 78 ALA A C 1
ATOM 611 O O . ALA A 1 78 ? 11.742 -30.25 -15.039 1 98.56 78 ALA A O 1
ATOM 612 N N . ALA A 1 79 ? 12.023 -30.938 -12.938 1 98.5 79 ALA A N 1
ATOM 613 C CA . ALA A 1 79 ? 13.125 -31.828 -13.289 1 98.5 79 ALA A CA 1
ATOM 614 C C . ALA A 1 79 ? 12.664 -32.906 -14.281 1 98.5 79 ALA A C 1
ATOM 616 O O . ALA A 1 79 ? 13.367 -33.219 -15.242 1 98.5 79 ALA A O 1
ATOM 617 N N . GLU A 1 80 ? 11.531 -33.438 -14.039 1 98.06 80 GLU A N 1
ATOM 618 C CA . GLU A 1 80 ? 10.984 -34.469 -14.922 1 98.06 80 GLU A CA 1
ATOM 619 C C . GLU A 1 80 ? 10.672 -33.906 -16.297 1 98.06 80 GLU A C 1
ATOM 621 O O . GLU A 1 80 ? 10.82 -34.594 -17.312 1 98.06 80 GLU A O 1
ATOM 626 N N . TYR A 1 81 ? 10.18 -32.719 -16.344 1 97.75 81 TYR A N 1
ATOM 627 C CA . TYR A 1 81 ? 9.93 -32.031 -17.609 1 97.75 81 TYR A CA 1
ATOM 628 C C . TYR A 1 81 ? 11.211 -31.922 -18.438 1 97.75 81 TYR A C 1
ATOM 630 O O . TYR A 1 81 ? 11.203 -32.188 -19.641 1 97.75 81 TYR A O 1
ATOM 638 N N . CYS A 1 82 ? 12.289 -31.547 -17.766 1 96.06 82 CYS A N 1
ATOM 639 C CA . CYS A 1 82 ? 13.594 -31.5 -18.422 1 96.06 82 CYS A CA 1
ATOM 640 C C . CYS A 1 82 ? 13.977 -32.875 -18.969 1 96.06 82 CYS A C 1
ATOM 642 O O . CYS A 1 82 ? 14.469 -32.969 -20.094 1 96.06 82 CYS A O 1
ATOM 644 N N . ALA A 1 83 ? 13.742 -33.844 -18.172 1 96.31 83 ALA A N 1
ATOM 645 C CA . ALA A 1 83 ? 14.109 -35.188 -18.547 1 96.31 83 ALA A CA 1
ATOM 646 C C . ALA A 1 83 ? 13.32 -35.656 -19.766 1 96.31 83 ALA A C 1
ATOM 648 O O . ALA A 1 83 ? 13.844 -36.375 -20.625 1 96.31 83 ALA A O 1
ATOM 649 N N . ARG A 1 84 ? 12.109 -35.25 -19.859 1 96.69 84 ARG A N 1
ATOM 650 C CA . ARG A 1 84 ? 11.242 -35.656 -20.969 1 96.69 84 ARG A CA 1
ATOM 651 C C . ARG A 1 84 ? 11.547 -34.844 -22.219 1 96.69 84 ARG A C 1
ATOM 653 O O . ARG A 1 84 ? 11.133 -35.188 -23.312 1 96.69 84 ARG A O 1
ATOM 660 N N . ASN A 1 85 ? 12.227 -33.75 -22.062 1 96.75 85 ASN A N 1
ATOM 661 C CA . ASN A 1 85 ? 12.617 -32.875 -23.156 1 96.75 85 ASN A CA 1
ATOM 662 C C . ASN A 1 85 ? 14.125 -32.656 -23.188 1 96.75 85 ASN A C 1
ATOM 664 O O . ASN A 1 85 ? 14.609 -31.578 -22.812 1 96.75 85 ASN A O 1
ATOM 668 N N . PRO A 1 86 ? 14.883 -33.562 -23.766 1 95.31 86 PRO A N 1
ATOM 669 C CA . PRO A 1 86 ? 16.344 -33.562 -23.656 1 95.31 86 PRO A CA 1
ATOM 670 C C . PRO A 1 86 ? 16.969 -32.344 -24.328 1 95.31 86 PRO A C 1
ATOM 672 O O . PRO A 1 86 ? 18.141 -32.031 -24.094 1 95.31 86 PRO A O 1
ATOM 675 N N . GLN A 1 87 ? 16.281 -31.625 -25.172 1 96 87 GLN A N 1
ATOM 676 C CA . GLN A 1 87 ? 16.812 -30.422 -25.797 1 96 87 GLN A CA 1
ATOM 677 C C . GLN A 1 87 ? 16.938 -29.297 -24.781 1 96 87 GLN A C 1
ATOM 679 O O . GLN A 1 87 ? 17.703 -28.344 -25 1 96 87 GLN A O 1
ATOM 684 N N . ILE A 1 88 ? 16.203 -29.375 -23.734 1 97.25 88 ILE A N 1
ATOM 685 C CA . ILE A 1 88 ? 16.281 -28.359 -22.688 1 97.25 88 ILE A CA 1
ATOM 686 C C . ILE A 1 88 ? 17.562 -28.531 -21.891 1 97.25 88 ILE A C 1
ATOM 688 O O . ILE A 1 88 ? 17.734 -29.531 -21.188 1 97.25 88 ILE A O 1
ATOM 692 N N . ARG A 1 89 ? 18.391 -27.594 -21.953 1 97.12 89 ARG A N 1
ATOM 693 C CA . ARG A 1 89 ? 19.672 -27.656 -21.25 1 97.12 89 ARG A CA 1
ATOM 694 C C . ARG A 1 89 ? 19.625 -26.859 -19.938 1 97.12 89 ARG A C 1
ATOM 696 O O . ARG A 1 89 ? 20.312 -27.203 -18.984 1 97.12 89 ARG A O 1
ATOM 703 N N . LYS A 1 90 ? 18.906 -25.812 -19.922 1 98.12 90 LYS A N 1
ATOM 704 C CA . LYS A 1 90 ? 18.719 -24.969 -18.734 1 98.12 90 LYS A CA 1
ATOM 705 C C . LYS A 1 90 ? 17.25 -24.703 -18.469 1 98.12 90 LYS A C 1
ATOM 707 O O . LYS A 1 90 ? 16.469 -24.484 -19.406 1 98.12 90 LYS A O 1
ATOM 712 N N . LEU A 1 91 ? 16.844 -24.781 -17.234 1 98.56 91 LEU A N 1
ATOM 713 C CA . LEU A 1 91 ? 15.461 -24.531 -16.844 1 98.56 91 LEU A CA 1
ATOM 714 C C . LEU A 1 91 ? 15.398 -23.656 -15.594 1 98.56 91 LEU A C 1
ATOM 716 O O . LEU A 1 91 ? 16.219 -23.797 -14.688 1 98.56 91 LEU A O 1
ATOM 720 N N . ALA A 1 92 ? 14.5 -22.703 -15.602 1 98.88 92 ALA A N 1
ATOM 721 C CA . ALA A 1 92 ? 14.188 -21.906 -14.43 1 98.88 92 ALA A CA 1
ATOM 722 C C . ALA A 1 92 ? 12.75 -22.141 -13.969 1 98.88 92 ALA A C 1
ATOM 724 O O . ALA A 1 92 ? 11.828 -22.188 -14.789 1 98.88 92 ALA A O 1
ATOM 725 N N . LEU A 1 93 ? 12.555 -22.375 -12.703 1 98.94 93 LEU A N 1
ATOM 726 C CA . LEU A 1 93 ? 11.242 -22.453 -12.086 1 98.94 93 LEU A CA 1
ATOM 727 C C . LEU A 1 93 ? 10.977 -21.234 -11.195 1 98.94 93 LEU A C 1
ATOM 729 O O . LEU A 1 93 ? 11.75 -20.953 -10.281 1 98.94 93 LEU A O 1
ATOM 733 N N . TYR A 1 94 ? 9.891 -20.516 -11.516 1 98.81 94 TYR A N 1
ATOM 734 C CA . TYR A 1 94 ? 9.5 -19.312 -10.781 1 98.81 94 TYR A CA 1
ATOM 735 C C . TYR A 1 94 ? 8.227 -19.547 -9.992 1 98.81 94 TYR A C 1
ATOM 737 O O . TYR A 1 94 ? 7.371 -20.344 -10.391 1 98.81 94 TYR A O 1
ATOM 745 N N . ASP A 1 95 ? 8.133 -18.844 -8.82 1 98.19 95 ASP A N 1
ATOM 746 C CA . ASP A 1 95 ? 6.801 -18.609 -8.273 1 98.19 95 ASP A CA 1
ATOM 747 C C . ASP A 1 95 ? 5.961 -17.75 -9.227 1 98.19 95 ASP A C 1
ATOM 749 O O . ASP A 1 95 ? 6.492 -16.891 -9.922 1 98.19 95 ASP A O 1
ATOM 753 N N . ALA A 1 96 ? 4.691 -17.953 -9.164 1 97.88 96 ALA A N 1
ATOM 754 C CA . ALA A 1 96 ? 3.807 -17.297 -10.117 1 97.88 96 ALA A CA 1
ATOM 755 C C . ALA A 1 96 ? 3.664 -15.812 -9.789 1 97.88 96 ALA A C 1
ATOM 757 O O . ALA A 1 96 ? 3.232 -15.023 -10.633 1 97.88 96 ALA A O 1
ATOM 758 N N . ASP A 1 97 ? 3.939 -15.414 -8.562 1 97.12 97 ASP A N 1
ATOM 759 C CA . ASP A 1 97 ? 3.775 -14.016 -8.172 1 97.12 97 ASP A CA 1
ATOM 760 C C . ASP A 1 97 ? 5.074 -13.234 -8.367 1 97.12 97 ASP A C 1
ATOM 762 O O . ASP A 1 97 ? 5.305 -12.227 -7.699 1 97.12 97 ASP A O 1
ATOM 766 N N . ILE A 1 98 ? 5.934 -13.727 -9.195 1 98.19 98 ILE A N 1
ATOM 767 C CA . ILE A 1 98 ? 7.117 -13 -9.648 1 98.19 98 ILE A CA 1
ATOM 768 C C . ILE A 1 98 ? 6.875 -12.422 -11.039 1 98.19 98 ILE A C 1
ATOM 770 O O . ILE A 1 98 ? 6.578 -13.164 -11.984 1 98.19 98 ILE A O 1
ATOM 774 N N . TRP A 1 99 ? 7.004 -11.117 -11.18 1 97.69 99 TRP A N 1
ATOM 775 C CA . TRP A 1 99 ? 6.711 -10.469 -12.453 1 97.69 99 TRP A CA 1
ATOM 776 C C . TRP A 1 99 ? 7.945 -9.75 -12.992 1 97.69 99 TRP A C 1
ATOM 778 O O . TRP A 1 99 ? 8.727 -9.188 -12.227 1 97.69 99 TRP A O 1
ATOM 788 N N . PHE A 1 100 ? 8.086 -9.727 -14.266 1 97.88 100 PHE A N 1
ATOM 789 C CA . PHE A 1 100 ? 9.25 -9.164 -14.93 1 97.88 100 PHE A CA 1
ATOM 790 C C . PHE A 1 100 ? 9.062 -7.676 -15.203 1 97.88 100 PHE A C 1
ATOM 792 O O . PHE A 1 100 ? 8.07 -7.27 -15.812 1 97.88 100 PHE A O 1
ATOM 799 N N . CYS A 1 101 ? 9.953 -6.844 -14.742 1 93.31 101 CYS A N 1
ATOM 800 C CA . CYS A 1 101 ? 9.758 -5.398 -14.719 1 93.31 101 CYS A CA 1
ATOM 801 C C . CYS A 1 101 ? 10.688 -4.703 -15.703 1 93.31 101 CYS A C 1
ATOM 803 O O . CYS A 1 101 ? 10.664 -3.479 -15.836 1 93.31 101 CYS A O 1
ATOM 805 N N . ALA A 1 102 ? 11.578 -5.379 -16.297 1 93 102 ALA A N 1
ATOM 806 C CA . ALA A 1 102 ? 12.531 -4.785 -17.219 1 93 102 ALA A CA 1
ATOM 807 C C . ALA A 1 102 ? 12.57 -5.555 -18.531 1 93 102 ALA A C 1
ATOM 809 O O . ALA A 1 102 ? 12.289 -6.754 -18.578 1 93 102 ALA A O 1
ATOM 810 N N . PRO A 1 103 ? 12.891 -4.809 -19.562 1 91.44 103 PRO A N 1
ATOM 811 C CA . PRO A 1 103 ? 13.07 -5.52 -20.828 1 91.44 103 PRO A CA 1
ATOM 812 C C . PRO A 1 103 ? 14.305 -6.422 -20.828 1 91.44 103 PRO A C 1
ATOM 814 O O . PRO A 1 103 ? 15.266 -6.152 -20.109 1 91.44 103 PRO A O 1
ATOM 817 N N . GLY A 1 104 ? 14.18 -7.418 -21.531 1 93.75 104 GLY A N 1
ATOM 818 C CA . GLY A 1 104 ? 15.305 -8.336 -21.656 1 93.75 104 GLY A CA 1
ATOM 819 C C . GLY A 1 104 ? 15.305 -9.438 -20.625 1 93.75 104 GLY A C 1
ATOM 820 O O . GLY A 1 104 ? 15 -9.195 -19.453 1 93.75 104 GLY A O 1
ATOM 821 N N . PHE A 1 105 ? 15.523 -10.625 -21.125 1 96.69 105 PHE A N 1
ATOM 822 C CA . PHE A 1 105 ? 15.641 -11.797 -20.266 1 96.69 105 PHE A CA 1
ATOM 823 C C . PHE A 1 105 ? 17.062 -12.367 -20.328 1 96.69 105 PHE A C 1
ATOM 825 O O . PHE A 1 105 ? 17.484 -12.867 -21.359 1 96.69 105 PHE A O 1
ATOM 832 N N . ASP A 1 106 ? 17.812 -12.281 -19.219 1 95.19 106 ASP A N 1
ATOM 833 C CA . ASP A 1 106 ? 19.219 -12.641 -19.297 1 95.19 106 ASP A CA 1
ATOM 834 C C . ASP A 1 106 ? 19.578 -13.688 -18.25 1 95.19 106 ASP A C 1
ATOM 836 O O . ASP A 1 106 ? 20.766 -13.945 -18 1 95.19 106 ASP A O 1
ATOM 840 N N . LEU A 1 107 ? 18.609 -14.328 -17.641 1 97.56 107 LEU A N 1
ATOM 841 C CA . LEU A 1 107 ? 18.828 -15.234 -16.516 1 97.56 107 LEU A CA 1
ATOM 842 C C . LEU A 1 107 ? 19.766 -16.375 -16.922 1 97.56 107 LEU A C 1
ATOM 844 O O . LEU A 1 107 ? 20.719 -16.672 -16.203 1 97.56 107 LEU A O 1
ATOM 848 N N . PHE A 1 108 ? 19.609 -16.984 -18.047 1 97.31 108 PHE A N 1
ATOM 849 C CA . PHE A 1 108 ? 20.281 -18.234 -18.406 1 97.31 108 PHE A CA 1
ATOM 850 C C . PHE A 1 108 ? 21.75 -17.969 -18.75 1 97.31 108 PHE A C 1
ATOM 852 O O . PHE A 1 108 ? 22.562 -18.891 -18.719 1 97.31 108 PHE A O 1
ATOM 859 N N . SER A 1 109 ? 22.062 -16.734 -19.078 1 94.5 109 SER A N 1
ATOM 860 C CA . SER A 1 109 ? 23.453 -16.375 -19.297 1 94.5 109 SER A CA 1
ATOM 861 C C . SER A 1 109 ? 24.219 -16.344 -17.984 1 94.5 109 SER A C 1
ATOM 863 O O . SER A 1 109 ? 25.453 -16.406 -17.969 1 94.5 109 SER A O 1
ATOM 865 N N . GLN A 1 110 ? 23.484 -16.312 -16.906 1 94.75 110 GLN A N 1
ATOM 866 C CA . GLN A 1 110 ? 24.094 -16.234 -15.586 1 94.75 110 GLN A CA 1
ATOM 867 C C . GLN A 1 110 ? 24.328 -17.625 -15 1 94.75 110 GLN A C 1
ATOM 869 O O . GLN A 1 110 ? 24.984 -17.766 -13.961 1 94.75 110 GLN A O 1
ATOM 874 N N . ILE A 1 111 ? 23.766 -18.578 -15.602 1 95.75 111 ILE A N 1
ATOM 875 C CA . ILE A 1 111 ? 23.938 -19.953 -15.156 1 95.75 111 ILE A CA 1
ATOM 876 C C . ILE A 1 111 ? 25.203 -20.547 -15.781 1 95.75 111 ILE A C 1
ATOM 878 O O . ILE A 1 111 ? 25.203 -20.938 -16.953 1 95.75 111 ILE A O 1
ATOM 882 N N . GLY A 1 112 ? 26.25 -20.656 -14.945 1 90.12 112 GLY A N 1
ATOM 883 C CA . GLY A 1 112 ? 27.562 -20.969 -15.508 1 90.12 112 GLY A CA 1
ATOM 884 C C . GLY A 1 112 ? 28.047 -22.359 -15.125 1 90.12 112 GLY A C 1
ATOM 885 O O . GLY A 1 112 ? 29.031 -22.844 -15.68 1 90.12 112 GLY A O 1
ATOM 886 N N . ASP A 1 113 ? 27.391 -22.938 -14.117 1 93.44 113 ASP A N 1
ATOM 887 C CA . ASP A 1 113 ? 27.859 -24.25 -13.664 1 93.44 113 ASP A CA 1
ATOM 888 C C . ASP A 1 113 ? 26.688 -25.172 -13.375 1 93.44 113 ASP A C 1
ATOM 890 O O . ASP A 1 113 ? 25.547 -24.875 -13.727 1 93.44 113 ASP A O 1
ATOM 894 N N . ASP A 1 114 ? 27.031 -26.359 -12.852 1 94.94 114 ASP A N 1
ATOM 895 C CA . ASP A 1 114 ? 25.984 -27.391 -12.695 1 94.94 114 ASP A CA 1
ATOM 896 C C . ASP A 1 114 ? 25.422 -27.375 -11.281 1 94.94 114 ASP A C 1
ATOM 898 O O . ASP A 1 114 ? 24.969 -28.422 -10.781 1 94.94 114 ASP A O 1
ATOM 902 N N . ARG A 1 115 ? 25.453 -26.312 -10.703 1 97.38 115 ARG A N 1
ATOM 903 C CA . ARG A 1 115 ? 24.766 -26.141 -9.422 1 97.38 115 ARG A CA 1
ATOM 904 C C . ARG A 1 115 ? 23.391 -25.531 -9.609 1 97.38 115 ARG A C 1
ATOM 906 O O . ARG A 1 115 ? 23.094 -24.969 -10.664 1 97.38 115 ARG A O 1
ATOM 913 N N . ILE A 1 116 ? 22.578 -25.688 -8.633 1 98.75 116 ILE A N 1
ATOM 914 C CA . ILE A 1 116 ? 21.312 -24.969 -8.57 1 98.75 116 ILE A CA 1
ATOM 915 C C . ILE A 1 116 ? 21.562 -23.5 -8.211 1 98.75 116 ILE A C 1
ATOM 917 O O . ILE A 1 116 ? 22.375 -23.203 -7.332 1 98.75 116 ILE A O 1
ATOM 921 N N . HIS A 1 117 ? 20.891 -22.641 -8.945 1 98.75 117 HIS A N 1
ATOM 922 C CA . HIS A 1 117 ? 21.016 -21.203 -8.703 1 98.75 117 HIS A CA 1
ATOM 923 C C . HIS A 1 117 ? 19.766 -20.641 -8.039 1 98.75 117 HIS A C 1
ATOM 925 O O . HIS A 1 117 ? 18.641 -21.031 -8.391 1 98.75 117 HIS A O 1
ATOM 931 N N . ALA A 1 118 ? 19.906 -19.844 -7.047 1 98.62 118 ALA A N 1
ATOM 932 C CA . ALA A 1 118 ? 18.844 -19.172 -6.328 1 98.62 118 ALA A CA 1
ATOM 933 C C . ALA A 1 118 ? 19.266 -17.766 -5.91 1 98.62 118 ALA A C 1
ATOM 935 O O . ALA A 1 118 ? 20.453 -17.438 -5.945 1 98.62 118 ALA A O 1
ATOM 936 N N . CYS A 1 119 ? 18.312 -16.953 -5.566 1 98.31 119 CYS A N 1
ATOM 937 C CA . CYS A 1 119 ? 18.609 -15.602 -5.113 1 98.31 119 CYS A CA 1
ATOM 938 C C . CYS A 1 119 ? 18.703 -15.539 -3.592 1 98.31 119 CYS A C 1
ATOM 940 O O . CYS A 1 119 ? 18.062 -16.344 -2.898 1 98.31 119 CYS A O 1
ATOM 942 N N . PRO A 1 120 ? 19.516 -14.633 -3.115 1 97.38 120 PRO A N 1
ATOM 943 C CA . PRO A 1 120 ? 19.531 -14.414 -1.667 1 97.38 120 PRO A CA 1
ATOM 944 C C . PRO A 1 120 ? 18.234 -13.758 -1.162 1 97.38 120 PRO A C 1
ATOM 946 O O . PRO A 1 120 ? 17.531 -13.109 -1.933 1 97.38 120 PRO A O 1
ATOM 949 N N . ASP A 1 121 ? 17.953 -13.977 0.071 1 95.38 121 ASP A N 1
ATOM 950 C CA . ASP A 1 121 ? 16.859 -13.32 0.78 1 95.38 121 ASP A CA 1
ATOM 951 C C . ASP A 1 121 ? 17.391 -12.305 1.792 1 95.38 121 ASP A C 1
ATOM 953 O O . ASP A 1 121 ? 18.312 -12.617 2.561 1 95.38 121 ASP A O 1
ATOM 957 N N . PRO A 1 122 ? 16.844 -11.141 1.791 1 90.31 122 PRO A N 1
ATOM 958 C CA . PRO A 1 122 ? 17.359 -10.156 2.746 1 90.31 122 PRO A CA 1
ATOM 959 C C . PRO A 1 122 ? 16.984 -10.484 4.191 1 90.31 122 PRO A C 1
ATOM 961 O O . PRO A 1 122 ? 17.578 -9.945 5.125 1 90.31 122 PRO A O 1
ATOM 964 N N . LEU A 1 123 ? 16.031 -11.383 4.375 1 88.06 123 LEU A N 1
ATOM 965 C CA . LEU A 1 123 ? 15.562 -11.75 5.711 1 88.06 123 LEU A CA 1
ATOM 966 C C . LEU A 1 123 ? 15.609 -13.258 5.91 1 88.06 123 LEU A C 1
ATOM 968 O O . LEU A 1 123 ? 15.281 -14.016 4.996 1 88.06 123 LEU A O 1
ATOM 972 N N . PHE A 1 124 ? 16.141 -13.594 7.086 1 88.62 124 PHE A N 1
ATOM 973 C CA . PHE A 1 124 ? 15.977 -14.992 7.488 1 88.62 124 PHE A CA 1
ATOM 974 C C . PHE A 1 124 ? 14.656 -15.188 8.227 1 88.62 124 PHE A C 1
ATOM 976 O O . PHE A 1 124 ? 14.57 -14.953 9.438 1 88.62 124 PHE A O 1
ATOM 983 N N . CYS A 1 125 ? 13.727 -15.656 7.547 1 86.44 125 CYS A N 1
ATOM 984 C CA . CYS A 1 125 ? 12.383 -15.797 8.109 1 86.44 125 CYS A CA 1
ATOM 985 C C . CYS A 1 125 ? 12.258 -17.078 8.906 1 86.44 125 CYS A C 1
ATOM 987 O O . CYS A 1 125 ? 12.914 -18.078 8.594 1 86.44 125 CYS A O 1
ATOM 989 N N . THR A 1 126 ? 11.391 -17.078 9.805 1 87.69 126 THR A N 1
ATOM 990 C CA . THR A 1 126 ? 11.203 -18.188 10.727 1 87.69 126 THR A CA 1
ATOM 991 C C . THR A 1 126 ? 10.656 -19.406 9.984 1 87.69 126 THR A C 1
ATOM 993 O O . THR A 1 126 ? 10.883 -20.547 10.406 1 87.69 126 THR A O 1
ATOM 996 N N . PHE A 1 127 ? 10.062 -19.125 8.891 1 90.81 127 PHE A N 1
ATOM 997 C CA . PHE A 1 127 ? 9.445 -20.25 8.18 1 90.81 127 PHE A CA 1
ATOM 998 C C . PHE A 1 127 ? 10.508 -21.172 7.602 1 90.81 127 PHE A C 1
ATOM 1000 O O . PHE A 1 127 ? 10.203 -22.297 7.191 1 90.81 127 PHE A O 1
ATOM 1007 N N . VAL A 1 128 ? 11.688 -20.734 7.562 1 94.56 128 VAL A N 1
ATOM 1008 C CA . VAL A 1 128 ? 12.773 -21.547 7.043 1 94.56 128 VAL A CA 1
ATOM 1009 C C . VAL A 1 128 ? 13.062 -22.703 8.008 1 94.56 128 VAL A C 1
ATOM 1011 O O . VAL A 1 128 ? 13.461 -23.781 7.586 1 94.56 128 VAL A O 1
ATOM 1014 N N . VAL A 1 129 ? 12.828 -22.5 9.32 1 96.31 129 VAL A N 1
ATOM 1015 C CA . VAL A 1 129 ? 13.227 -23.5 10.305 1 96.31 129 VAL A CA 1
ATOM 1016 C C . VAL A 1 129 ? 11.992 -24.172 10.898 1 96.31 129 VAL A C 1
ATOM 1018 O O . VAL A 1 129 ? 12.094 -25.203 11.547 1 96.31 129 VAL A O 1
ATOM 1021 N N . THR A 1 130 ? 10.852 -23.609 10.625 1 96.5 130 THR A N 1
ATOM 1022 C CA . THR A 1 130 ? 9.609 -24.109 11.203 1 96.5 130 THR A CA 1
ATOM 1023 C C . THR A 1 130 ? 9.367 -25.562 10.805 1 96.5 130 THR A C 1
ATOM 1025 O O . THR A 1 130 ? 8.867 -26.359 11.609 1 96.5 130 THR A O 1
ATOM 1028 N N . PRO A 1 131 ? 9.734 -26 9.633 1 98.12 131 PRO A N 1
ATOM 1029 C CA . PRO A 1 131 ? 9.453 -27.375 9.227 1 98.12 131 PRO A CA 1
ATOM 1030 C C . PRO A 1 131 ? 10.32 -28.391 9.961 1 98.12 131 PRO A C 1
ATOM 1032 O O . PRO A 1 131 ? 10.062 -29.594 9.883 1 98.12 131 PRO A O 1
ATOM 1035 N N . LEU A 1 132 ? 11.352 -28 10.625 1 98.56 132 LEU A N 1
ATOM 1036 C CA . LEU A 1 132 ? 12.297 -28.922 11.266 1 98.56 132 LEU A CA 1
ATOM 1037 C C . LEU A 1 132 ? 11.695 -29.5 12.539 1 98.56 132 LEU A C 1
ATOM 1039 O O . LEU A 1 132 ? 11.258 -28.766 13.43 1 98.56 132 LEU A O 1
ATOM 1043 N N . ILE A 1 133 ? 11.688 -30.797 12.609 1 98.31 133 ILE A N 1
ATOM 1044 C CA . ILE A 1 133 ? 11.18 -31.484 13.789 1 98.31 133 ILE A CA 1
ATOM 1045 C C . ILE A 1 133 ? 12.031 -32.719 14.086 1 98.31 133 ILE A C 1
ATOM 1047 O O . ILE A 1 133 ? 13.047 -32.938 13.422 1 98.31 133 ILE A O 1
ATOM 1051 N N . GLY A 1 134 ? 11.703 -33.406 15.18 1 97.62 134 GLY A N 1
ATOM 1052 C CA . GLY A 1 134 ? 12.289 -34.688 15.469 1 97.62 134 GLY A CA 1
ATOM 1053 C C . GLY A 1 134 ? 13.641 -34.625 16.156 1 97.62 134 GLY A C 1
ATOM 1054 O O . GLY A 1 134 ? 14.055 -33.5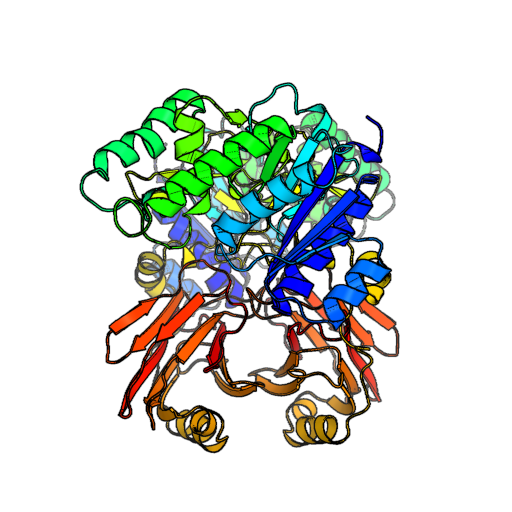31 16.578 1 97.62 134 GLY A O 1
ATOM 1055 N N . GLU A 1 135 ? 14.383 -35.75 16.203 1 97.19 135 GLU A N 1
ATOM 1056 C CA . GLU A 1 135 ? 15.617 -35.906 16.969 1 97.19 135 GLU A CA 1
ATOM 1057 C C . GLU A 1 135 ? 16.781 -35.188 16.297 1 97.19 135 GLU A C 1
ATOM 1059 O O . GLU A 1 135 ? 17.719 -34.75 16.969 1 97.19 135 GLU A O 1
ATOM 1064 N N . ARG A 1 136 ? 16.688 -35 15.055 1 97.44 136 ARG A N 1
ATOM 1065 C CA . ARG A 1 136 ? 17.781 -34.375 14.297 1 97.44 136 ARG A CA 1
ATOM 1066 C C . ARG A 1 136 ? 17.531 -32.906 14.078 1 97.44 136 ARG A C 1
ATOM 1068 O O . ARG A 1 136 ? 18.203 -32.281 13.266 1 97.44 136 ARG A O 1
ATOM 1075 N N . ARG A 1 137 ? 16.531 -32.375 14.664 1 97.81 137 ARG A N 1
ATOM 1076 C CA . ARG A 1 137 ? 16.125 -30.969 14.469 1 97.81 137 ARG A CA 1
ATOM 1077 C C . ARG A 1 137 ? 17.297 -30.016 14.641 1 97.81 137 ARG A C 1
ATOM 1079 O O . ARG A 1 137 ? 17.516 -29.141 13.812 1 97.81 137 ARG A O 1
ATOM 1086 N N . ASP A 1 138 ? 18.109 -30.203 15.656 1 97.44 138 ASP A N 1
ATOM 1087 C CA . ASP A 1 138 ? 19.234 -29.312 15.93 1 97.44 138 ASP A CA 1
ATOM 1088 C C . ASP A 1 138 ? 20.312 -29.438 14.852 1 97.44 138 ASP A C 1
ATOM 1090 O O . ASP A 1 138 ? 20.906 -28.438 14.445 1 97.44 138 ASP A O 1
ATOM 1094 N N . HIS A 1 139 ? 20.531 -30.625 14.516 1 97.81 139 HIS A N 1
ATOM 1095 C CA . HIS A 1 139 ? 21.484 -30.844 13.445 1 97.81 139 HIS A CA 1
ATOM 1096 C C . HIS A 1 139 ? 21.031 -30.156 12.148 1 97.81 139 HIS A C 1
ATOM 1098 O O . HIS A 1 139 ? 21.828 -29.469 11.508 1 97.81 139 HIS A O 1
ATOM 1104 N N . HIS A 1 140 ? 19.828 -30.391 11.789 1 98.12 140 HIS A N 1
ATOM 1105 C CA . HIS A 1 140 ? 19.281 -29.766 10.586 1 98.12 140 HIS A CA 1
ATOM 1106 C C . HIS A 1 140 ? 19.266 -28.25 10.703 1 98.12 140 HIS A C 1
ATOM 1108 O O . HIS A 1 140 ? 19.484 -27.547 9.711 1 98.12 140 HIS A O 1
ATOM 1114 N N . TRP A 1 141 ? 18.984 -27.766 11.867 1 97.88 141 TRP A N 1
ATOM 1115 C CA . TRP A 1 141 ? 19 -26.328 12.102 1 97.88 141 TRP A CA 1
ATOM 1116 C C . TRP A 1 141 ? 20.391 -25.75 11.789 1 97.88 141 TRP A C 1
ATOM 1118 O O . TRP A 1 141 ? 20.5 -24.703 11.141 1 97.88 141 TRP A O 1
ATOM 1128 N N . ARG A 1 142 ? 21.438 -26.375 12.227 1 97.81 142 ARG A N 1
ATOM 1129 C CA . ARG A 1 142 ? 22.797 -25.922 11.953 1 97.81 142 ARG A CA 1
ATOM 1130 C C . ARG A 1 142 ? 23.078 -25.906 10.461 1 97.81 142 ARG A C 1
ATOM 1132 O O . ARG A 1 142 ? 23.719 -24.969 9.961 1 97.81 142 ARG A O 1
ATOM 1139 N N . LEU A 1 143 ? 22.609 -26.844 9.766 1 97.88 143 LEU A N 1
ATOM 1140 C CA . LEU A 1 143 ? 22.812 -26.891 8.32 1 97.88 143 LEU A CA 1
ATOM 1141 C C . LEU A 1 143 ? 22.047 -25.766 7.629 1 97.88 143 LEU A C 1
ATOM 1143 O O . LEU A 1 143 ? 22.625 -25.031 6.82 1 97.88 143 LEU A O 1
ATOM 1147 N N . VAL A 1 144 ? 20.797 -25.562 8.055 1 97.69 144 VAL A N 1
ATOM 1148 C CA . VAL A 1 144 ? 19.875 -24.672 7.359 1 97.69 144 VAL A CA 1
ATOM 1149 C C . VAL A 1 144 ? 20.203 -23.219 7.691 1 97.69 144 VAL A C 1
ATOM 1151 O O . VAL A 1 144 ? 19.984 -22.328 6.875 1 97.69 144 VAL A O 1
ATOM 1154 N N . VAL A 1 145 ? 20.75 -23 8.812 1 95.88 145 VAL A N 1
ATOM 1155 C CA . VAL A 1 145 ? 20.984 -21.641 9.258 1 95.88 145 VAL A CA 1
ATOM 1156 C C . VAL A 1 145 ? 22.484 -21.328 9.203 1 95.88 145 VAL A C 1
ATOM 1158 O O . VAL A 1 145 ? 22.938 -20.547 8.352 1 95.88 145 VAL A O 1
ATOM 1161 N N . ASP A 1 146 ? 23.266 -22.094 9.922 1 96.25 146 ASP A N 1
ATOM 1162 C CA . ASP A 1 146 ? 24.672 -21.766 10.086 1 96.25 146 ASP A CA 1
ATOM 1163 C C . ASP A 1 146 ? 25.453 -22.031 8.805 1 96.25 146 ASP A C 1
ATOM 1165 O O . ASP A 1 146 ? 26.203 -21.156 8.336 1 96.25 146 ASP A O 1
ATOM 1169 N N . GLU A 1 147 ? 25.344 -23.156 8.289 1 97.5 147 GLU A N 1
ATOM 1170 C CA . GLU A 1 147 ? 26.141 -23.531 7.121 1 97.5 147 GLU A CA 1
ATOM 1171 C C . GLU A 1 147 ? 25.781 -22.672 5.914 1 97.5 147 GLU A C 1
ATOM 1173 O O . GLU A 1 147 ? 26.656 -22.234 5.176 1 97.5 147 GLU A O 1
ATOM 1178 N N . VAL A 1 148 ? 24.5 -22.422 5.766 1 97.56 148 VAL A N 1
ATOM 1179 C CA . VAL A 1 148 ? 24.062 -21.625 4.629 1 97.56 148 VAL A CA 1
ATOM 1180 C C . VAL A 1 148 ? 24.531 -20.188 4.797 1 97.56 148 VAL A C 1
ATOM 1182 O O . VAL A 1 148 ? 25.016 -19.562 3.842 1 97.56 148 VAL A O 1
ATOM 1185 N N . SER A 1 149 ? 24.422 -19.703 5.984 1 94.94 149 SER A N 1
ATOM 1186 C CA . SER A 1 149 ? 24.891 -18.359 6.262 1 94.94 149 SER A CA 1
ATOM 1187 C C . SER A 1 149 ? 26.406 -18.25 6.039 1 94.94 149 SER A C 1
ATOM 1189 O O . SER A 1 149 ? 26.891 -17.234 5.535 1 94.94 149 SER A O 1
ATOM 1191 N N . ALA A 1 150 ? 27.094 -19.203 6.414 1 96.56 150 ALA A N 1
ATOM 1192 C CA . ALA A 1 150 ? 28.547 -19.219 6.234 1 96.56 150 ALA A CA 1
ATOM 1193 C C . ALA A 1 150 ? 28.906 -19.234 4.75 1 96.56 150 ALA A C 1
ATOM 1195 O O . ALA A 1 150 ? 29.875 -18.578 4.336 1 96.56 150 ALA A O 1
ATOM 1196 N N . ARG A 1 151 ? 28.125 -19.906 3.965 1 96.44 151 ARG A N 1
ATOM 1197 C CA . ARG A 1 151 ? 28.453 -20.094 2.555 1 96.44 151 ARG A CA 1
ATOM 1198 C C . ARG A 1 151 ? 27.969 -18.922 1.716 1 96.44 151 ARG A C 1
ATOM 1200 O O . ARG A 1 151 ? 28.641 -18.516 0.758 1 96.44 151 ARG A O 1
ATOM 1207 N N . HIS A 1 152 ? 26.812 -18.438 2.09 1 96.56 152 HIS A N 1
ATOM 1208 C CA . HIS A 1 152 ? 26.172 -17.5 1.168 1 96.56 152 HIS A CA 1
ATOM 1209 C C . HIS A 1 152 ? 25.953 -16.141 1.829 1 96.56 152 HIS A C 1
ATOM 1211 O O . HIS A 1 152 ? 25.516 -15.188 1.175 1 96.56 152 HIS A O 1
ATOM 1217 N N . GLY A 1 153 ? 26.172 -16.062 3.098 1 93.81 153 GLY A N 1
ATOM 1218 C CA . GLY A 1 153 ? 26.016 -14.805 3.811 1 93.81 153 GLY A CA 1
ATOM 1219 C C . GLY A 1 153 ? 24.594 -14.578 4.316 1 93.81 153 GLY A C 1
ATOM 1220 O O . GLY A 1 153 ? 24.344 -13.617 5.043 1 93.81 153 GLY A O 1
ATOM 1221 N N . GLY A 1 154 ? 23.656 -15.438 3.951 1 93.5 154 GLY A N 1
ATOM 1222 C CA . GLY A 1 154 ? 22.266 -15.289 4.379 1 93.5 154 GLY A CA 1
ATOM 1223 C C . GLY A 1 154 ? 21.344 -16.344 3.793 1 93.5 154 GLY A C 1
ATOM 1224 O O . GLY A 1 154 ? 21.812 -17.359 3.279 1 93.5 154 GLY A O 1
ATOM 1225 N N . ALA A 1 155 ? 20.078 -16.047 3.941 1 95.75 155 ALA A N 1
ATOM 1226 C CA . ALA A 1 155 ? 19.078 -17 3.5 1 95.75 155 ALA A CA 1
ATOM 1227 C C . ALA A 1 155 ? 18.906 -16.969 1.984 1 95.75 155 ALA A C 1
ATOM 1229 O O . ALA A 1 155 ? 19.328 -16 1.33 1 95.75 155 ALA A O 1
ATOM 1230 N N . LEU A 1 156 ? 18.328 -18 1.47 1 97.81 156 LEU A N 1
ATOM 1231 C CA . LEU A 1 156 ? 18.031 -18.125 0.045 1 97.81 156 LEU A CA 1
ATOM 1232 C C . LEU A 1 156 ? 16.531 -18.141 -0.205 1 97.81 156 LEU A C 1
ATOM 1234 O O . LEU A 1 156 ? 15.75 -18.484 0.688 1 97.81 156 LEU A O 1
ATOM 1238 N N . GLN A 1 157 ? 16.141 -17.797 -1.441 1 97.12 157 GLN A N 1
ATOM 1239 C CA . GLN A 1 157 ? 14.742 -17.812 -1.867 1 97.12 157 GLN A CA 1
ATOM 1240 C C . GLN A 1 157 ? 14.453 -19 -2.768 1 97.12 157 GLN A C 1
ATOM 1242 O O . GLN A 1 157 ? 15.195 -19.266 -3.715 1 97.12 157 GLN A O 1
ATOM 1247 N N . ALA A 1 158 ? 13.391 -19.578 -2.484 1 98.12 158 ALA A N 1
ATOM 1248 C CA . ALA A 1 158 ? 13 -20.703 -3.322 1 98.12 158 ALA A CA 1
ATOM 1249 C C . ALA A 1 158 ? 12.062 -20.266 -4.438 1 98.12 158 ALA A C 1
ATOM 1251 O O . ALA A 1 158 ? 11.633 -21.078 -5.262 1 98.12 158 ALA A O 1
ATOM 1252 N N . GLY A 1 159 ? 11.734 -18.984 -4.496 1 98.06 159 GLY A N 1
ATOM 1253 C CA . GLY A 1 159 ? 10.789 -18.469 -5.48 1 98.06 159 GLY A CA 1
ATOM 1254 C C . GLY A 1 159 ? 11.312 -18.531 -6.902 1 98.06 159 GLY A C 1
ATOM 1255 O O . GLY A 1 159 ? 10.539 -18.547 -7.855 1 98.06 159 GLY A O 1
ATOM 1256 N N . LEU A 1 160 ? 12.594 -18.516 -7.023 1 98.81 160 LEU A N 1
ATOM 1257 C CA . LEU A 1 160 ? 13.289 -18.75 -8.281 1 98.81 160 LEU A CA 1
ATOM 1258 C C . LEU A 1 160 ? 14.406 -19.781 -8.102 1 98.81 160 LEU A C 1
ATOM 1260 O O . LEU A 1 160 ? 15.336 -19.547 -7.324 1 98.81 160 LEU A O 1
ATOM 1264 N N . VAL A 1 161 ? 14.273 -20.828 -8.766 1 98.88 161 VAL A N 1
ATOM 1265 C CA . VAL A 1 161 ? 15.32 -21.844 -8.836 1 98.88 161 VAL A CA 1
ATOM 1266 C C . VAL A 1 161 ? 15.648 -22.141 -10.297 1 98.88 161 VAL A C 1
ATOM 1268 O O . VAL A 1 161 ? 14.75 -22.375 -11.109 1 98.88 161 VAL A O 1
ATOM 1271 N N . ALA A 1 162 ? 16.906 -22.109 -10.617 1 98.81 162 ALA A N 1
ATOM 1272 C CA . ALA A 1 162 ? 17.344 -22.312 -12 1 98.81 162 ALA A CA 1
ATOM 1273 C C . ALA A 1 162 ? 18.594 -23.172 -12.062 1 98.81 162 ALA A C 1
ATOM 1275 O O . ALA A 1 162 ? 19.359 -23.25 -11.094 1 98.81 162 ALA A O 1
ATOM 1276 N N . GLY A 1 163 ? 18.766 -23.875 -13.117 1 98.62 163 GLY A N 1
ATOM 1277 C CA . GLY A 1 163 ? 19.938 -24.703 -13.297 1 98.62 163 GLY A CA 1
ATOM 1278 C C . GLY A 1 163 ? 19.922 -25.5 -14.594 1 98.62 163 GLY A C 1
ATOM 1279 O O . GLY A 1 163 ? 19.031 -25.328 -15.422 1 98.62 163 GLY A O 1
ATOM 1280 N N . THR A 1 164 ? 21 -26.25 -14.758 1 98.12 164 THR A N 1
ATOM 1281 C CA . THR A 1 164 ? 21.078 -27.172 -15.891 1 98.12 164 THR A CA 1
ATOM 1282 C C . THR A 1 164 ? 20.188 -28.391 -15.672 1 98.12 164 THR A C 1
ATOM 1284 O O . THR A 1 164 ? 19.734 -28.641 -14.555 1 98.12 164 THR A O 1
ATOM 1287 N N . ALA A 1 165 ? 19.984 -29.078 -16.703 1 97.62 165 ALA A N 1
ATOM 1288 C CA . ALA A 1 165 ? 19.188 -30.312 -16.609 1 97.62 165 ALA A CA 1
ATOM 1289 C C . ALA A 1 165 ? 19.797 -31.281 -15.602 1 97.62 165 ALA A C 1
ATOM 1291 O O . ALA A 1 165 ? 19.078 -31.906 -14.828 1 97.62 165 ALA A O 1
ATOM 1292 N N . ASP A 1 166 ? 21.047 -31.344 -15.555 1 97.5 166 ASP A N 1
ATOM 1293 C CA . ASP A 1 166 ? 21.734 -32.219 -14.625 1 97.5 166 ASP A CA 1
ATOM 1294 C C . ASP A 1 166 ? 21.547 -31.781 -13.18 1 97.5 166 ASP A C 1
ATOM 1296 O O . ASP A 1 166 ? 21.297 -32.594 -12.289 1 97.5 166 ASP A O 1
ATOM 1300 N N . ALA A 1 167 ? 21.703 -30.531 -12.992 1 98.44 167 ALA A N 1
ATOM 1301 C CA . ALA A 1 167 ? 21.484 -29.984 -11.656 1 98.44 167 ALA A CA 1
ATOM 1302 C C . ALA A 1 167 ? 20.078 -30.297 -11.164 1 98.44 167 ALA A C 1
ATOM 1304 O O . ALA A 1 167 ? 19.875 -30.672 -10 1 98.44 167 ALA A O 1
ATOM 1305 N N . TRP A 1 168 ? 19.172 -30.125 -12.047 1 98.62 168 TRP A N 1
ATOM 1306 C CA . TRP A 1 168 ? 17.766 -30.391 -11.719 1 98.62 168 TRP A CA 1
ATOM 1307 C C . TRP A 1 168 ? 17.562 -31.844 -11.328 1 98.62 168 TRP A C 1
ATOM 1309 O O . TRP A 1 168 ? 16.844 -32.125 -10.359 1 98.62 168 TRP A O 1
ATOM 1319 N N . THR A 1 169 ? 18.172 -32.688 -12.039 1 98.38 169 THR A N 1
ATOM 1320 C CA . THR A 1 169 ? 18.047 -34.125 -11.75 1 98.38 169 THR A CA 1
ATOM 1321 C C . THR A 1 169 ? 18.562 -34.438 -10.344 1 98.38 169 THR A C 1
ATOM 1323 O O . THR A 1 169 ? 17.891 -35.125 -9.578 1 98.38 169 THR A O 1
ATOM 1326 N N . ARG A 1 170 ? 19.672 -33.906 -10.055 1 98.69 170 ARG A N 1
ATOM 1327 C CA . ARG A 1 170 ? 20.266 -34.156 -8.742 1 98.69 170 ARG A CA 1
ATOM 1328 C C . ARG A 1 170 ? 19.422 -33.5 -7.641 1 98.69 170 ARG A C 1
ATOM 1330 O O . ARG A 1 170 ? 19.219 -34.094 -6.582 1 98.69 170 ARG A O 1
ATOM 1337 N N . TYR A 1 171 ? 18.953 -32.344 -7.879 1 98.81 171 TYR A N 1
ATOM 1338 C CA . TYR A 1 171 ? 18.125 -31.656 -6.902 1 98.81 171 TYR A CA 1
ATOM 1339 C C . TYR A 1 171 ? 16.828 -32.406 -6.637 1 98.81 171 TYR A C 1
ATOM 1341 O O . TYR A 1 171 ? 16.391 -32.5 -5.492 1 98.81 171 TYR A O 1
ATOM 1349 N N . ALA A 1 172 ? 16.25 -32.906 -7.699 1 98.75 172 ALA A N 1
ATOM 1350 C CA . ALA A 1 172 ? 15.047 -33.719 -7.539 1 98.75 172 ALA A CA 1
ATOM 1351 C C . ALA A 1 172 ? 15.305 -34.906 -6.645 1 98.75 172 ALA A C 1
ATOM 1353 O O . ALA A 1 172 ? 14.453 -35.281 -5.828 1 98.75 172 ALA A O 1
ATOM 1354 N N . GLY A 1 173 ? 16.453 -35.531 -6.852 1 98.56 173 GLY A N 1
ATOM 1355 C CA . GLY A 1 173 ? 16.828 -36.625 -5.977 1 98.56 173 GLY A CA 1
ATOM 1356 C C . GLY A 1 173 ? 16.891 -36.219 -4.512 1 98.56 173 GLY A C 1
ATOM 1357 O O . GLY A 1 173 ? 16.359 -36.938 -3.652 1 98.56 173 GLY A O 1
ATOM 1358 N N . HIS A 1 174 ? 17.5 -35.125 -4.262 1 98.75 174 HIS A N 1
ATOM 1359 C CA . HIS A 1 174 ? 17.578 -34.562 -2.912 1 98.75 174 HIS A CA 1
ATOM 1360 C C . HIS A 1 174 ? 16.188 -34.344 -2.326 1 98.75 174 HIS A C 1
ATOM 1362 O O . HIS A 1 174 ? 15.938 -34.688 -1.172 1 98.75 174 HIS A O 1
ATOM 1368 N N . LEU A 1 175 ? 15.32 -33.781 -3.109 1 98.75 175 LEU A N 1
ATOM 1369 C CA . LEU A 1 175 ? 13.977 -33.469 -2.641 1 98.75 175 LEU A CA 1
ATOM 1370 C C . LEU A 1 175 ? 13.203 -34.75 -2.303 1 98.75 175 LEU A C 1
ATOM 1372 O O . LEU A 1 175 ? 12.484 -34.781 -1.305 1 98.75 175 LEU A O 1
ATOM 1376 N N . ARG A 1 176 ? 13.367 -35.719 -3.117 1 98.5 176 ARG A N 1
ATOM 1377 C CA . ARG A 1 176 ? 12.719 -37 -2.83 1 98.5 176 ARG A CA 1
ATOM 1378 C C . ARG A 1 176 ? 13.211 -37.562 -1.507 1 98.5 176 ARG A C 1
ATOM 1380 O O . ARG A 1 176 ? 12.414 -38.094 -0.72 1 98.5 176 ARG A O 1
ATOM 1387 N N . ASP A 1 177 ? 14.5 -37.469 -1.296 1 98.44 177 ASP A N 1
ATOM 1388 C CA . ASP A 1 177 ? 15.062 -37.938 -0.035 1 98.44 177 ASP A CA 1
ATOM 1389 C C . ASP A 1 177 ? 14.484 -37.156 1.148 1 98.44 177 ASP A C 1
ATOM 1391 O O . ASP A 1 177 ? 14.156 -37.75 2.18 1 98.44 177 ASP A O 1
ATOM 1395 N N . CYS A 1 178 ? 14.367 -35.906 1.021 1 98.5 178 CYS A N 1
ATOM 1396 C CA . CYS A 1 178 ? 13.828 -35.062 2.088 1 98.5 178 CYS A CA 1
ATOM 1397 C C . CYS A 1 178 ? 12.359 -35.375 2.346 1 98.5 178 CYS A C 1
ATOM 1399 O O . CYS A 1 178 ? 11.938 -35.469 3.498 1 98.5 178 CYS A O 1
ATOM 1401 N N . ILE A 1 179 ? 11.609 -35.5 1.269 1 98.19 179 ILE A N 1
ATOM 1402 C CA . ILE A 1 179 ? 10.18 -35.781 1.373 1 98.19 179 ILE A CA 1
ATOM 1403 C C . ILE A 1 179 ? 9.961 -37.094 2.135 1 98.19 179 ILE A C 1
ATOM 1405 O O . ILE A 1 179 ? 9.031 -37.219 2.93 1 98.19 179 ILE A O 1
ATOM 1409 N N . ALA A 1 180 ? 10.82 -38.062 1.869 1 97.75 180 ALA A N 1
ATOM 1410 C CA . ALA A 1 180 ? 10.711 -39.344 2.518 1 97.75 180 ALA A CA 1
ATOM 1411 C C . ALA A 1 180 ? 10.852 -39.219 4.031 1 97.75 180 ALA A C 1
ATOM 1413 O O . ALA A 1 180 ? 10.484 -40.125 4.777 1 97.75 180 ALA A O 1
ATOM 1414 N N . ARG A 1 181 ? 11.344 -38.125 4.461 1 98.06 181 ARG A N 1
ATOM 1415 C CA . ARG A 1 181 ? 11.609 -37.969 5.883 1 98.06 181 ARG A CA 1
ATOM 1416 C C . ARG A 1 181 ? 10.586 -37.031 6.523 1 98.06 181 ARG A C 1
ATOM 1418 O O . ARG A 1 181 ? 10.742 -36.625 7.676 1 98.06 181 ARG A O 1
ATOM 1425 N N . ILE A 1 182 ? 9.609 -36.562 5.82 1 97.56 182 ILE A N 1
ATOM 1426 C CA . ILE A 1 182 ? 8.5 -35.812 6.398 1 97.56 182 ILE A CA 1
ATOM 1427 C C . ILE A 1 182 ? 7.773 -36.688 7.426 1 97.56 182 ILE A C 1
ATOM 1429 O O . ILE A 1 182 ? 7.484 -37.844 7.168 1 97.56 182 ILE A O 1
ATOM 1433 N N . GLY A 1 183 ? 7.41 -36.188 8.555 1 97.19 183 GLY A N 1
ATOM 1434 C CA . GLY A 1 183 ? 6.828 -36.938 9.664 1 97.19 183 GLY A CA 1
ATOM 1435 C C . GLY A 1 183 ? 7.844 -37.344 10.711 1 97.19 183 GLY A C 1
ATOM 1436 O O . GLY A 1 183 ? 7.484 -37.625 11.859 1 97.19 183 GLY A O 1
ATOM 1437 N N . THR A 1 184 ? 9.164 -37.375 10.305 1 97.94 184 THR A N 1
ATOM 1438 C CA . THR A 1 184 ? 10.227 -37.719 11.242 1 97.94 184 THR A CA 1
ATOM 1439 C C . THR A 1 184 ? 11.156 -36.531 11.477 1 97.94 184 THR A C 1
ATOM 1441 O O . THR A 1 184 ? 11.219 -36 12.586 1 97.94 184 THR A O 1
ATOM 1444 N N . ASP A 1 185 ? 11.758 -36.031 10.352 1 98.31 185 ASP A N 1
ATOM 1445 C CA . ASP A 1 185 ? 12.711 -34.938 10.461 1 98.31 185 ASP A CA 1
ATOM 1446 C C . ASP A 1 185 ? 12.055 -33.594 10.133 1 98.31 185 ASP A C 1
ATOM 1448 O O . ASP A 1 185 ? 12.531 -32.562 10.555 1 98.31 185 ASP A O 1
ATOM 1452 N N . PHE A 1 186 ? 10.984 -33.719 9.336 1 98.44 186 PHE A N 1
ATOM 1453 C CA . PHE A 1 186 ? 10.344 -32.5 8.836 1 98.44 186 PHE A CA 1
ATOM 1454 C C . PHE A 1 186 ? 8.828 -32.594 8.992 1 98.44 186 PHE A C 1
ATOM 1456 O O . PHE A 1 186 ? 8.266 -33.688 9.031 1 98.44 186 PHE A O 1
ATOM 1463 N N . GLN A 1 187 ? 8.195 -31.516 9.07 1 97.94 187 GLN A N 1
ATOM 1464 C CA . GLN A 1 187 ? 6.746 -31.422 8.992 1 97.94 187 GLN A CA 1
ATOM 1465 C C . GLN A 1 187 ? 6.316 -30.625 7.758 1 97.94 187 GLN A C 1
ATOM 1467 O O . GLN A 1 187 ? 6.977 -29.672 7.367 1 97.94 187 GLN A O 1
ATOM 1472 N N . GLU A 1 188 ? 5.219 -31.062 7.184 1 95 188 GLU A N 1
ATOM 1473 C CA . GLU A 1 188 ? 4.676 -30.375 6.016 1 95 188 GLU A CA 1
ATOM 1474 C C . GLU A 1 188 ? 4.008 -29.062 6.41 1 95 188 GLU A C 1
ATOM 1476 O O . GLU A 1 188 ? 2.914 -29.062 6.977 1 95 188 GLU A O 1
ATOM 1481 N N . CYS A 1 189 ? 4.617 -27.938 6.16 1 94.38 189 CYS A N 1
ATOM 1482 C CA . CYS A 1 189 ? 4.086 -26.609 6.445 1 94.38 189 CYS A CA 1
ATOM 1483 C C . CYS A 1 189 ? 4.715 -25.562 5.535 1 94.38 189 CYS A C 1
ATOM 1485 O O . CYS A 1 189 ? 5.539 -25.891 4.68 1 94.38 189 CYS A O 1
ATOM 1487 N N . PHE A 1 190 ? 4.184 -24.422 5.617 1 91.94 190 PHE A N 1
ATOM 1488 C CA . PHE A 1 190 ? 4.68 -23.312 4.812 1 91.94 190 PHE A CA 1
ATOM 1489 C C . PHE A 1 190 ? 6.18 -23.125 5.012 1 91.94 190 PHE A C 1
ATOM 1491 O O . PHE A 1 190 ? 6.664 -23.125 6.148 1 91.94 190 PHE A O 1
ATOM 1498 N N . GLY A 1 191 ? 6.867 -23.016 3.914 1 95.81 191 GLY A N 1
ATOM 1499 C CA . GLY A 1 191 ? 8.297 -22.75 3.975 1 95.81 191 GLY A CA 1
ATOM 1500 C C . GLY A 1 191 ? 9.141 -24 3.762 1 95.81 191 GLY A C 1
ATOM 1501 O O . GLY A 1 191 ? 10.359 -23.906 3.633 1 95.81 191 GLY A O 1
ATOM 1502 N N . ILE A 1 192 ? 8.562 -25.125 3.646 1 97.94 192 ILE A N 1
ATOM 1503 C CA . ILE A 1 192 ? 9.281 -26.391 3.578 1 97.94 192 ILE A CA 1
ATOM 1504 C C . ILE A 1 192 ? 10.141 -26.438 2.32 1 97.94 192 ILE A C 1
ATOM 1506 O O . ILE A 1 192 ? 11.227 -27.031 2.318 1 97.94 192 ILE A O 1
ATOM 1510 N N . ASP A 1 193 ? 9.688 -25.812 1.269 1 98.31 193 ASP A N 1
ATOM 1511 C CA . ASP A 1 193 ? 10.484 -25.734 0.046 1 98.31 193 ASP A CA 1
ATOM 1512 C C . ASP A 1 193 ? 11.797 -25 0.285 1 98.31 193 ASP A C 1
ATOM 1514 O O . ASP A 1 193 ? 12.859 -25.453 -0.141 1 98.31 193 ASP A O 1
ATOM 1518 N N . THR A 1 194 ? 11.711 -23.906 1.003 1 98.31 194 THR A N 1
ATOM 1519 C CA . THR A 1 194 ? 12.906 -23.141 1.324 1 98.31 194 THR A CA 1
ATOM 1520 C C . THR A 1 194 ? 13.82 -23.938 2.258 1 98.31 194 THR A C 1
ATOM 1522 O O . THR A 1 194 ? 15.047 -23.875 2.125 1 98.31 194 THR A O 1
ATOM 1525 N N . THR A 1 195 ? 13.242 -24.609 3.178 1 98.56 195 THR A N 1
ATOM 1526 C CA . THR A 1 195 ? 14.016 -25.469 4.082 1 98.56 195 THR A CA 1
ATOM 1527 C C . THR A 1 195 ? 14.836 -26.484 3.297 1 98.56 195 THR A C 1
ATOM 1529 O O . THR A 1 195 ? 16.031 -26.641 3.531 1 98.56 195 THR A O 1
ATOM 1532 N N . PHE A 1 196 ? 14.242 -27.109 2.375 1 98.81 196 PHE A N 1
ATOM 1533 C CA . PHE A 1 196 ? 14.906 -28.156 1.596 1 98.81 196 PHE A CA 1
ATOM 1534 C C . PHE A 1 196 ? 15.977 -27.547 0.692 1 98.81 196 PHE A C 1
ATOM 1536 O O . PHE A 1 196 ? 17.016 -28.156 0.461 1 98.81 196 PHE A O 1
ATOM 1543 N N . LEU A 1 197 ? 15.703 -26.375 0.172 1 98.81 197 LEU A N 1
ATOM 1544 C CA . LEU A 1 197 ? 16.719 -25.672 -0.599 1 98.81 197 LEU A CA 1
ATOM 1545 C C . LEU A 1 197 ? 17.938 -25.359 0.26 1 98.81 197 LEU A C 1
ATOM 1547 O O . LEU A 1 197 ? 19.078 -25.5 -0.199 1 98.81 197 LEU A O 1
ATOM 1551 N N . HIS A 1 198 ? 17.688 -24.953 1.45 1 98.75 198 HIS A N 1
ATOM 1552 C CA . HIS A 1 198 ? 18.797 -24.656 2.365 1 98.75 198 HIS A CA 1
ATOM 1553 C C . HIS A 1 198 ? 19.609 -25.906 2.668 1 98.75 198 HIS A C 1
ATOM 1555 O O . HIS A 1 198 ? 20.844 -25.859 2.727 1 98.75 198 HIS A O 1
ATOM 1561 N N . LEU A 1 199 ? 18.938 -27.016 2.9 1 98.75 199 LEU A N 1
ATOM 1562 C CA . LEU A 1 199 ? 19.656 -28.25 3.133 1 98.75 199 LEU A CA 1
ATOM 1563 C C . LEU A 1 199 ? 20.531 -28.609 1.936 1 98.75 199 LEU A C 1
ATOM 1565 O O . LEU A 1 199 ? 21.672 -29.062 2.102 1 98.75 199 LEU A O 1
ATOM 1569 N N . TRP A 1 200 ? 19.984 -28.422 0.811 1 98.81 200 TRP A N 1
ATOM 1570 C CA . TRP A 1 200 ? 20.75 -28.641 -0.414 1 98.81 200 TRP A CA 1
ATOM 1571 C C . TRP A 1 200 ? 21.953 -27.719 -0.479 1 98.81 200 TRP A C 1
ATOM 1573 O O . TRP A 1 200 ? 23.062 -28.141 -0.804 1 98.81 200 TRP A O 1
ATOM 1583 N N . SER A 1 201 ? 21.719 -26.484 -0.17 1 98.44 201 SER A N 1
ATOM 1584 C CA . SER A 1 201 ? 22.75 -25.453 -0.221 1 98.44 201 SER A CA 1
ATOM 1585 C C . SER A 1 201 ? 23.875 -25.734 0.77 1 98.44 201 SER A C 1
ATOM 1587 O O . SER A 1 201 ? 25.031 -25.422 0.508 1 98.44 201 SER A O 1
ATOM 1589 N N . ALA A 1 202 ? 23.516 -26.266 1.829 1 98.19 202 ALA A N 1
ATOM 1590 C CA . ALA A 1 202 ? 24.484 -26.594 2.865 1 98.19 202 ALA A CA 1
ATOM 1591 C C . ALA A 1 202 ? 25.547 -27.562 2.34 1 98.19 202 ALA A C 1
ATOM 1593 O O . ALA A 1 202 ? 26.641 -27.656 2.885 1 98.19 202 ALA A O 1
ATOM 1594 N N . GLN A 1 203 ? 25.234 -28.234 1.331 1 97.25 203 GLN A N 1
ATOM 1595 C CA . GLN A 1 203 ? 26.156 -29.203 0.74 1 97.25 203 GLN A CA 1
ATOM 1596 C C . GLN A 1 203 ? 27.078 -28.547 -0.282 1 97.25 203 GLN A C 1
ATOM 1598 O O . GLN A 1 203 ? 27.922 -29.219 -0.878 1 97.25 203 GLN A O 1
ATOM 1603 N N . GLY A 1 204 ? 26.828 -27.328 -0.554 1 96.94 204 GLY A N 1
ATOM 1604 C CA . GLY A 1 204 ? 27.672 -26.609 -1.502 1 96.94 204 GLY A CA 1
ATOM 1605 C C . GLY A 1 204 ? 27.172 -26.719 -2.934 1 96.94 204 GLY A C 1
ATOM 1606 O O . GLY A 1 204 ? 27.922 -26.422 -3.873 1 96.94 204 GLY A O 1
ATOM 1607 N N . GLU A 1 205 ? 25.953 -27.062 -3.094 1 97.94 205 GLU A N 1
ATOM 1608 C CA . GLU A 1 205 ? 25.422 -27.375 -4.418 1 97.94 205 GLU A CA 1
ATOM 1609 C C . GLU A 1 205 ? 24.562 -26.234 -4.957 1 97.94 205 GLU A C 1
ATOM 1611 O O . GLU A 1 205 ? 23.734 -26.438 -5.844 1 97.94 205 GLU A O 1
ATOM 1616 N N . THR A 1 206 ? 24.719 -25.016 -4.328 1 98.31 206 THR A N 1
ATOM 1617 C CA . THR A 1 206 ? 23.953 -23.859 -4.773 1 98.31 206 THR A CA 1
ATOM 1618 C C . THR A 1 206 ? 24.875 -22.688 -5.086 1 98.31 206 THR A C 1
ATOM 1620 O O . THR A 1 206 ? 25.891 -22.5 -4.43 1 98.31 206 THR A O 1
ATOM 1623 N N . ALA A 1 207 ? 24.562 -21.984 -6.094 1 98 207 ALA A N 1
ATOM 1624 C CA . ALA A 1 207 ? 25.203 -20.719 -6.43 1 98 207 ALA A CA 1
ATOM 1625 C C . ALA A 1 207 ? 24.203 -19.562 -6.379 1 98 207 ALA A C 1
ATOM 1627 O O . ALA A 1 207 ? 23 -19.766 -6.586 1 98 207 ALA A O 1
ATOM 1628 N N . LEU A 1 208 ? 24.734 -18.375 -6.145 1 97.75 208 LEU A N 1
ATOM 1629 C CA . LEU A 1 208 ? 23.859 -17.219 -5.977 1 97.75 208 LEU A CA 1
ATOM 1630 C C . LEU A 1 208 ? 23.672 -16.484 -7.301 1 97.75 208 LEU A C 1
ATOM 1632 O O . LEU A 1 208 ? 24.625 -16.281 -8.055 1 97.75 208 LEU A O 1
ATOM 1636 N N . LEU A 1 209 ? 22.406 -16.188 -7.543 1 98 209 LEU A N 1
ATOM 1637 C CA . LEU A 1 209 ? 22.062 -15.219 -8.57 1 98 209 LEU A CA 1
ATOM 1638 C C . LEU A 1 209 ? 22.047 -13.797 -8.008 1 98 209 LEU A C 1
ATOM 1640 O O . LEU A 1 209 ? 21.984 -13.617 -6.789 1 98 209 LEU A O 1
ATOM 1644 N N . ASP A 1 210 ? 22.141 -12.859 -8.922 1 96.62 210 ASP A N 1
ATOM 1645 C CA . ASP A 1 210 ? 21.891 -11.477 -8.516 1 96.62 210 ASP A CA 1
ATOM 1646 C C . ASP A 1 210 ? 20.484 -11.312 -7.953 1 96.62 210 ASP A C 1
ATOM 1648 O O . ASP A 1 210 ? 19.516 -11.844 -8.508 1 96.62 210 ASP A O 1
ATOM 1652 N N . PRO A 1 211 ? 20.359 -10.555 -6.832 1 97.19 211 PRO A N 1
ATOM 1653 C CA . PRO A 1 211 ? 19.047 -10.398 -6.223 1 97.19 211 PRO A CA 1
ATOM 1654 C C . PRO A 1 211 ? 18 -9.836 -7.191 1 97.19 211 PRO A C 1
ATOM 1656 O O . PRO A 1 211 ? 16.797 -10.062 -7.016 1 97.19 211 PRO A O 1
ATOM 1659 N N . VAL A 1 212 ? 18.375 -9.172 -8.25 1 97.88 212 VAL A N 1
ATOM 1660 C CA . VAL A 1 212 ? 17.453 -8.492 -9.148 1 97.88 212 VAL A CA 1
ATOM 1661 C C . VAL A 1 212 ? 16.672 -9.523 -9.969 1 97.88 212 VAL A C 1
ATOM 1663 O O . VAL A 1 212 ? 15.68 -9.188 -10.625 1 97.88 212 VAL A O 1
ATOM 1666 N N . GLN A 1 213 ? 17.078 -10.797 -9.953 1 98.25 213 GLN A N 1
ATOM 1667 C CA . GLN A 1 213 ? 16.422 -11.859 -10.719 1 98.25 213 GLN A CA 1
ATOM 1668 C C . GLN A 1 213 ? 15.18 -12.375 -10 1 98.25 213 GLN A C 1
ATOM 1670 O O . GLN A 1 213 ? 14.336 -13.039 -10.602 1 98.25 213 GLN A O 1
ATOM 1675 N N . ASN A 1 214 ? 15.062 -12.18 -8.781 1 98.31 214 ASN A N 1
ATOM 1676 C CA . ASN A 1 214 ? 13.953 -12.469 -7.875 1 98.31 214 ASN A CA 1
ATOM 1677 C C . ASN A 1 214 ? 13.922 -11.492 -6.703 1 98.31 214 ASN A C 1
ATOM 1679 O O . ASN A 1 214 ? 14.148 -11.883 -5.559 1 98.31 214 ASN A O 1
ATOM 1683 N N . PHE A 1 215 ? 13.578 -10.258 -7.055 1 98.25 215 PHE A N 1
ATOM 1684 C CA . PHE A 1 215 ? 13.805 -9.148 -6.145 1 98.25 215 PHE A CA 1
ATOM 1685 C C . PHE A 1 215 ? 12.672 -9.039 -5.129 1 98.25 215 PHE A C 1
ATOM 1687 O O . PHE A 1 215 ? 11.5 -9.008 -5.5 1 98.25 215 PHE A O 1
ATOM 1694 N N . VAL A 1 216 ? 13.047 -8.969 -3.908 1 96.75 216 VAL A N 1
ATOM 1695 C CA . VAL A 1 216 ? 12.094 -8.734 -2.83 1 96.75 216 VAL A CA 1
ATOM 1696 C C . VAL A 1 216 ? 12.141 -7.273 -2.398 1 96.75 216 VAL A C 1
ATOM 1698 O O . VAL A 1 216 ? 13.227 -6.699 -2.254 1 96.75 216 VAL A O 1
ATOM 1701 N N . SER A 1 217 ? 10.984 -6.711 -2.145 1 95.12 217 SER A N 1
ATOM 1702 C CA . SER A 1 217 ? 10.859 -5.277 -1.92 1 95.12 217 SER A CA 1
ATOM 1703 C C . SER A 1 217 ? 11.602 -4.848 -0.658 1 95.12 217 SER A C 1
ATOM 1705 O O . SER A 1 217 ? 11.969 -3.682 -0.514 1 95.12 217 SER A O 1
ATOM 1707 N N . LYS A 1 218 ? 11.867 -5.703 0.233 1 94.62 218 LYS A N 1
ATOM 1708 C CA . LYS A 1 218 ? 12.523 -5.395 1.501 1 94.62 218 LYS A CA 1
ATOM 1709 C C . LYS A 1 218 ? 13.953 -4.91 1.277 1 94.62 218 LYS A C 1
ATOM 1711 O O . LYS A 1 218 ? 14.555 -4.301 2.164 1 94.62 218 LYS A O 1
ATOM 1716 N N . TYR A 1 219 ? 14.531 -5.152 0.072 1 95.75 219 TYR A N 1
ATOM 1717 C CA . TYR A 1 219 ? 15.836 -4.609 -0.304 1 95.75 219 TYR A CA 1
ATOM 1718 C C . TYR A 1 219 ? 15.75 -3.105 -0.542 1 95.75 219 TYR A C 1
ATOM 1720 O O . TYR A 1 219 ? 16.766 -2.408 -0.508 1 95.75 219 TYR A O 1
ATOM 1728 N N . GLY A 1 220 ? 14.555 -2.656 -0.705 1 95.5 220 GLY A N 1
ATOM 1729 C CA . GLY A 1 220 ? 14.352 -1.271 -1.095 1 95.5 220 GLY A CA 1
ATOM 1730 C C . GLY A 1 220 ? 14.281 -1.077 -2.598 1 95.5 220 GLY A C 1
ATOM 1731 O O . GLY A 1 220 ? 15.266 -1.302 -3.305 1 95.5 220 GLY A O 1
ATOM 1732 N N . ILE A 1 221 ? 13.156 -0.671 -3.107 1 95.81 221 ILE A N 1
ATOM 1733 C CA . ILE A 1 221 ? 12.945 -0.44 -4.531 1 95.81 221 ILE A CA 1
ATOM 1734 C C . ILE A 1 221 ? 13.188 1.03 -4.859 1 95.81 221 ILE A C 1
ATOM 1736 O O . ILE A 1 221 ? 12.445 1.905 -4.414 1 95.81 221 ILE A O 1
ATOM 1740 N N . HIS A 1 222 ? 14.234 1.233 -5.574 1 95.56 222 HIS A N 1
ATOM 1741 C CA . HIS A 1 222 ? 14.469 2.576 -6.09 1 95.56 222 HIS A CA 1
ATOM 1742 C C . HIS A 1 222 ? 13.648 2.84 -7.348 1 95.56 222 HIS A C 1
ATOM 1744 O O . HIS A 1 222 ? 13.773 2.115 -8.336 1 95.56 222 HIS A O 1
ATOM 1750 N N . GLU A 1 223 ? 12.773 3.809 -7.309 1 93.56 223 GLU A N 1
ATOM 1751 C CA . GLU A 1 223 ? 11.984 4.203 -8.469 1 93.56 223 GLU A CA 1
ATOM 1752 C C . GLU A 1 223 ? 12.648 5.352 -9.227 1 93.56 223 GLU A C 1
ATOM 1754 O O . GLU A 1 223 ? 12.672 6.484 -8.742 1 93.56 223 GLU A O 1
ATOM 1759 N N . ALA A 1 224 ? 13.117 5.008 -10.383 1 89.88 224 ALA A N 1
ATOM 1760 C CA . ALA A 1 224 ? 13.805 6 -11.211 1 89.88 224 ALA A CA 1
ATOM 1761 C C . ALA A 1 224 ? 12.898 6.488 -12.336 1 89.88 224 ALA A C 1
ATOM 1763 O O . ALA A 1 224 ? 12.461 5.699 -13.18 1 89.88 224 ALA A O 1
ATOM 1764 N N . PHE A 1 225 ? 12.688 7.754 -12.328 1 86.06 225 PHE A N 1
ATOM 1765 C CA . PHE A 1 225 ? 11.844 8.344 -13.359 1 86.06 225 PHE A CA 1
ATOM 1766 C C . PHE A 1 225 ? 12.688 8.977 -14.461 1 86.06 225 PHE A C 1
ATOM 1768 O O . PHE A 1 225 ? 13.617 9.742 -14.172 1 86.06 225 PHE A O 1
ATOM 1775 N N . ASP A 1 226 ? 12.398 8.625 -15.633 1 81.06 226 ASP A N 1
ATOM 1776 C CA . ASP A 1 226 ? 13.016 9.242 -16.797 1 81.06 226 ASP A CA 1
ATOM 1777 C C . ASP A 1 226 ? 12.07 10.242 -17.453 1 81.06 226 ASP A C 1
ATOM 1779 O O . ASP A 1 226 ? 11.109 9.852 -18.125 1 81.06 226 ASP A O 1
ATOM 1783 N N . ALA A 1 227 ? 12.398 11.461 -17.359 1 76.12 227 ALA A N 1
ATOM 1784 C CA . ALA A 1 227 ? 11.539 12.531 -17.859 1 76.12 227 ALA A CA 1
ATOM 1785 C C . ALA A 1 227 ? 11.445 12.492 -19.375 1 76.12 227 ALA A C 1
ATOM 1787 O O . ALA A 1 227 ? 10.438 12.906 -19.953 1 76.12 227 ALA A O 1
ATOM 1788 N N . SER A 1 228 ? 12.492 12.062 -20.016 1 80.25 228 SER A N 1
ATOM 1789 C CA . SER A 1 228 ? 12.516 12.047 -21.469 1 80.25 228 SER A CA 1
ATOM 1790 C C . SER A 1 228 ? 11.523 11.031 -22.031 1 80.25 228 SER A C 1
ATOM 1792 O O . SER A 1 228 ? 10.891 11.273 -23.062 1 80.25 228 SER A O 1
ATOM 1794 N N . THR A 1 229 ? 11.336 10.008 -21.328 1 76.62 229 THR A N 1
ATOM 1795 C CA . THR A 1 229 ? 10.453 8.953 -21.812 1 76.62 229 THR A CA 1
ATOM 1796 C C . THR A 1 229 ? 9.148 8.93 -21.016 1 76.62 229 THR A C 1
ATOM 1798 O O . THR A 1 229 ? 8.172 8.312 -21.438 1 76.62 229 THR A O 1
ATOM 1801 N N . GLY A 1 230 ? 9.211 9.555 -19.875 1 77.81 230 GLY A N 1
ATOM 1802 C CA . GLY A 1 230 ? 8.039 9.539 -19 1 77.81 230 GLY A CA 1
ATOM 1803 C C . GLY A 1 230 ? 7.812 8.195 -18.344 1 77.81 230 GLY A C 1
ATOM 1804 O O . GLY A 1 230 ? 6.676 7.848 -18 1 77.81 230 GLY A O 1
ATOM 1805 N N . THR A 1 231 ? 8.898 7.484 -18.234 1 82.25 231 THR A N 1
ATOM 1806 C CA . THR A 1 231 ? 8.742 6.137 -17.703 1 82.25 231 THR A CA 1
ATOM 1807 C C . THR A 1 231 ? 9.484 5.984 -16.375 1 82.25 231 THR A C 1
ATOM 1809 O O . THR A 1 231 ? 10.508 6.641 -16.156 1 82.25 231 THR A O 1
ATOM 1812 N N . THR A 1 232 ? 8.852 5.207 -15.516 1 87 232 THR A N 1
ATOM 1813 C CA . THR A 1 232 ? 9.492 4.867 -14.25 1 87 232 THR A CA 1
ATOM 1814 C C . THR A 1 232 ? 10.07 3.455 -14.297 1 87 232 THR A C 1
ATOM 1816 O O . THR A 1 232 ? 9.391 2.512 -14.711 1 87 232 THR A O 1
ATOM 1819 N N . THR A 1 233 ? 11.328 3.387 -13.969 1 92.06 233 THR A N 1
ATOM 1820 C CA . THR A 1 233 ? 12 2.092 -13.867 1 92.06 233 THR A CA 1
ATOM 1821 C C . THR A 1 233 ? 12.312 1.752 -12.414 1 92.06 233 THR A C 1
ATOM 1823 O O . THR A 1 233 ? 12.68 2.629 -11.633 1 92.06 233 THR A O 1
ATOM 1826 N N . LEU A 1 234 ? 12.094 0.518 -12.086 1 96.06 234 LEU A N 1
ATOM 1827 C CA . LEU A 1 234 ? 12.453 0.038 -10.758 1 96.06 234 LEU A CA 1
ATOM 1828 C C . LEU A 1 234 ? 13.898 -0.447 -10.734 1 96.06 234 LEU A C 1
ATOM 1830 O O . LEU A 1 234 ? 14.312 -1.235 -11.586 1 96.06 234 LEU A O 1
ATOM 1834 N N . ARG A 1 235 ? 14.617 0.029 -9.734 1 96.62 235 ARG A N 1
ATOM 1835 C CA . ARG A 1 235 ? 16.047 -0.267 -9.719 1 96.62 235 ARG A CA 1
ATOM 1836 C C . ARG A 1 235 ? 16.516 -0.647 -8.32 1 96.62 235 ARG A C 1
ATOM 1838 O O . ARG A 1 235 ? 15.844 -0.353 -7.332 1 96.62 235 ARG A O 1
ATOM 1845 N N . TYR A 1 236 ? 17.594 -1.378 -8.297 1 96.19 236 TYR A N 1
ATOM 1846 C CA . TYR A 1 236 ? 18.375 -1.705 -7.113 1 96.19 236 TYR A CA 1
ATOM 1847 C C . TYR A 1 236 ? 19.859 -1.464 -7.359 1 96.19 236 TYR A C 1
ATOM 1849 O O . TYR A 1 236 ? 20.469 -2.1 -8.227 1 96.19 236 TYR A O 1
ATOM 1857 N N . HIS A 1 237 ? 20.469 -0.549 -6.629 1 92.94 237 HIS A N 1
ATOM 1858 C CA . HIS A 1 237 ? 21.875 -0.164 -6.777 1 92.94 237 HIS A CA 1
ATOM 1859 C C . HIS A 1 237 ? 22.203 0.159 -8.227 1 92.94 237 HIS A C 1
ATOM 1861 O O . HIS A 1 237 ? 23.188 -0.338 -8.773 1 92.94 237 HIS A O 1
ATOM 1867 N N . GLY A 1 238 ? 21.312 0.88 -8.859 1 92.31 238 GLY A N 1
ATOM 1868 C CA . GLY A 1 238 ? 21.562 1.391 -10.203 1 92.31 238 GLY A CA 1
ATOM 1869 C C . GLY A 1 238 ? 21.172 0.405 -11.289 1 92.31 238 GLY A C 1
ATOM 1870 O O . GLY A 1 238 ? 21.094 0.771 -12.461 1 92.31 238 GLY A O 1
ATOM 1871 N N . GLU A 1 239 ? 20.906 -0.82 -10.891 1 95.25 239 GLU A N 1
ATOM 1872 C CA . GLU A 1 239 ? 20.562 -1.851 -11.867 1 95.25 239 GLU A CA 1
ATOM 1873 C C . GLU A 1 239 ? 19.047 -2.076 -11.93 1 95.25 239 GLU A C 1
ATOM 1875 O O . GLU A 1 239 ? 18.375 -2.086 -10.898 1 95.25 239 GLU A O 1
ATOM 1880 N N . PRO A 1 240 ? 18.562 -2.24 -13.156 1 96 240 PRO A N 1
ATOM 1881 C CA . PRO A 1 240 ? 17.125 -2.535 -13.25 1 96 240 PRO A CA 1
ATOM 1882 C C . PRO A 1 240 ? 16.75 -3.852 -12.57 1 96 240 PRO A C 1
ATOM 1884 O O . PRO A 1 240 ? 17.484 -4.84 -12.688 1 96 240 PRO A O 1
ATOM 1887 N N . ILE A 1 241 ? 15.742 -3.826 -11.82 1 97.69 241 ILE A N 1
ATOM 1888 C CA . ILE A 1 241 ? 15.172 -5.055 -11.281 1 97.69 241 ILE A CA 1
ATOM 1889 C C . ILE A 1 241 ? 14.578 -5.891 -12.406 1 97.69 241 ILE A C 1
ATOM 1891 O O . ILE A 1 241 ? 13.656 -5.449 -13.102 1 97.69 241 ILE A O 1
ATOM 1895 N N . ARG A 1 242 ? 15.102 -7.07 -12.609 1 97.88 242 ARG A N 1
ATOM 1896 C CA . ARG A 1 242 ? 14.648 -7.93 -13.695 1 97.88 242 ARG A CA 1
ATOM 1897 C C . ARG A 1 242 ? 13.289 -8.547 -13.375 1 97.88 242 ARG A C 1
ATOM 1899 O O . ARG A 1 242 ? 12.375 -8.516 -14.203 1 97.88 242 ARG A O 1
ATOM 1906 N N . ALA A 1 243 ? 13.148 -9.062 -12.219 1 98.38 243 ALA A N 1
ATOM 1907 C CA . ALA A 1 243 ? 11.922 -9.711 -11.773 1 98.38 243 ALA A CA 1
ATOM 1908 C C . ALA A 1 243 ? 11.602 -9.344 -10.32 1 98.38 243 ALA A C 1
ATOM 1910 O O . ALA A 1 243 ? 12.445 -9.508 -9.438 1 98.38 243 ALA A O 1
ATOM 1911 N N . LEU A 1 244 ? 10.43 -8.812 -10.117 1 98.25 244 LEU A N 1
ATOM 1912 C CA . LEU A 1 244 ? 9.969 -8.398 -8.797 1 98.25 244 LEU A CA 1
ATOM 1913 C C . LEU A 1 244 ? 9.07 -9.461 -8.18 1 98.25 244 LEU A C 1
ATOM 1915 O O . LEU A 1 244 ? 8.07 -9.859 -8.781 1 98.25 244 LEU A O 1
ATOM 1919 N N . HIS A 1 245 ? 9.469 -9.961 -6.984 1 98.12 245 HIS A N 1
ATOM 1920 C CA . HIS A 1 245 ? 8.648 -10.906 -6.234 1 98.12 245 HIS A CA 1
ATOM 1921 C C . HIS A 1 245 ? 7.535 -10.18 -5.48 1 98.12 245 HIS A C 1
ATOM 1923 O O . HIS A 1 245 ? 7.793 -9.508 -4.48 1 98.12 245 HIS A O 1
ATOM 1929 N N . MET A 1 246 ? 6.32 -10.328 -5.938 1 96.5 246 MET A N 1
ATOM 1930 C CA . MET A 1 246 ? 5.16 -9.664 -5.355 1 96.5 246 MET A CA 1
ATOM 1931 C C . MET A 1 246 ? 4.609 -10.461 -4.176 1 96.5 246 MET A C 1
ATOM 1933 O O . MET A 1 246 ? 3.49 -10.969 -4.23 1 96.5 246 MET A O 1
ATOM 1937 N N . THR A 1 247 ? 5.375 -10.406 -3.16 1 93.06 247 THR A N 1
ATOM 1938 C CA . THR A 1 247 ? 5.039 -11.164 -1.96 1 93.06 247 THR A CA 1
ATOM 1939 C C . THR A 1 247 ? 3.725 -10.672 -1.361 1 93.06 247 THR A C 1
ATOM 1941 O O . THR A 1 247 ? 3.18 -9.656 -1.798 1 93.06 247 THR A O 1
ATOM 1944 N N . GLY A 1 248 ? 3.238 -11.359 -0.431 1 88.56 248 GLY A N 1
ATOM 1945 C CA . GLY A 1 248 ? 1.925 -11.117 0.145 1 88.56 248 GLY A CA 1
ATOM 1946 C C . GLY A 1 248 ? 1.759 -9.703 0.68 1 88.56 248 GLY A C 1
ATOM 1947 O O . GLY A 1 248 ? 0.666 -9.141 0.622 1 88.56 248 GLY A O 1
ATOM 1948 N N . ASP A 1 249 ? 2.791 -9.117 1.124 1 87.69 249 ASP A N 1
ATOM 1949 C CA . ASP A 1 249 ? 2.703 -7.812 1.778 1 87.69 249 ASP A CA 1
ATOM 1950 C C . ASP A 1 249 ? 2.582 -6.688 0.752 1 87.69 249 ASP A C 1
ATOM 1952 O O . ASP A 1 249 ? 2.201 -5.566 1.095 1 87.69 249 ASP A O 1
ATOM 1956 N N . ILE A 1 250 ? 2.865 -6.949 -0.523 1 91.69 250 ILE A N 1
ATOM 1957 C CA . ILE A 1 250 ? 2.799 -5.883 -1.514 1 91.69 250 ILE A CA 1
ATOM 1958 C C . ILE A 1 250 ? 2.033 -6.367 -2.744 1 91.69 250 ILE A C 1
ATOM 1960 O O . ILE A 1 250 ? 1.893 -5.629 -3.723 1 91.69 250 ILE A O 1
ATOM 1964 N N . ARG A 1 251 ? 1.53 -7.48 -2.771 1 92.25 251 ARG A N 1
ATOM 1965 C CA . ARG A 1 251 ? 0.975 -8.148 -3.945 1 92.25 251 ARG A CA 1
ATOM 1966 C C . ARG A 1 251 ? -0.088 -7.281 -4.613 1 92.25 251 ARG A C 1
ATOM 1968 O O . ARG A 1 251 ? -0.188 -7.254 -5.844 1 92.25 251 ARG A O 1
ATOM 1975 N N . PHE A 1 252 ? -0.828 -6.613 -3.812 1 93.25 252 PHE A N 1
ATOM 1976 C CA . PHE A 1 252 ? -1.958 -5.875 -4.363 1 93.25 252 PHE A CA 1
ATOM 1977 C C . PHE A 1 252 ? -1.744 -4.375 -4.223 1 93.25 252 PHE A C 1
ATOM 1979 O O . PHE A 1 252 ? -2.703 -3.6 -4.246 1 93.25 252 PHE A O 1
ATOM 1986 N N . LEU A 1 253 ? -0.489 -4.035 -4.082 1 93.81 253 LEU A N 1
ATOM 1987 C CA . LEU A 1 253 ? -0.142 -2.621 -4.172 1 93.81 253 LEU A CA 1
ATOM 1988 C C . LEU A 1 253 ? -0.034 -2.18 -5.629 1 93.81 253 LEU A C 1
ATOM 1990 O O . LEU A 1 253 ? 0.879 -2.602 -6.34 1 93.81 253 LEU A O 1
ATOM 1994 N N . ASP A 1 254 ? -0.892 -1.305 -6.023 1 94.12 254 ASP A N 1
ATOM 1995 C CA . ASP A 1 254 ? -0.997 -0.915 -7.426 1 94.12 254 ASP A CA 1
ATOM 1996 C C . ASP A 1 254 ? 0.29 -0.251 -7.91 1 94.12 254 ASP A C 1
ATOM 1998 O O . ASP A 1 254 ? 0.647 -0.361 -9.086 1 94.12 254 ASP A O 1
ATOM 2002 N N . ARG A 1 255 ? 0.979 0.32 -7.035 1 91.81 255 ARG A N 1
ATOM 2003 C CA . ARG A 1 255 ? 2.197 1.053 -7.367 1 91.81 255 ARG A CA 1
ATOM 2004 C C . ARG A 1 255 ? 3.172 0.175 -8.141 1 91.81 255 ARG A C 1
ATOM 2006 O O . ARG A 1 255 ? 3.85 0.649 -9.055 1 91.81 255 ARG A O 1
ATOM 2013 N N . TRP A 1 256 ? 3.201 -1.083 -7.809 1 93.75 256 TRP A N 1
ATOM 2014 C CA . TRP A 1 256 ? 4.207 -1.957 -8.406 1 93.75 256 TRP A CA 1
ATOM 2015 C C . TRP A 1 256 ? 3.553 -3.129 -9.125 1 93.75 256 TRP A C 1
ATOM 2017 O O . TRP A 1 256 ? 4.238 -3.967 -9.711 1 93.75 256 TRP A O 1
ATOM 2027 N N . ARG A 1 257 ? 2.307 -3.148 -9.102 1 94.44 257 ARG A N 1
ATOM 2028 C CA . ARG A 1 257 ? 1.567 -4.238 -9.727 1 94.44 257 ARG A CA 1
ATOM 2029 C C . ARG A 1 257 ? 1.638 -4.148 -11.25 1 94.44 257 ARG A C 1
ATOM 2031 O O . ARG A 1 257 ? 1.486 -3.066 -11.82 1 94.44 257 ARG A O 1
ATOM 2038 N N . TYR A 1 258 ? 1.801 -5.234 -11.898 1 95.69 258 TYR A N 1
ATOM 2039 C CA . TYR A 1 258 ? 1.893 -5.281 -13.352 1 95.69 258 TYR A CA 1
ATOM 2040 C C . TYR A 1 258 ? 0.659 -4.66 -13.992 1 95.69 258 TYR A C 1
ATOM 2042 O O . TYR A 1 258 ? 0.774 -3.811 -14.883 1 95.69 258 TYR A O 1
ATOM 2050 N N . TYR A 1 259 ? -0.516 -5.023 -13.562 1 96.31 259 TYR A N 1
ATOM 2051 C CA . TYR A 1 259 ? -1.785 -4.605 -14.148 1 96.31 259 TYR A CA 1
ATOM 2052 C C . TYR A 1 259 ? -1.933 -3.09 -14.102 1 96.31 259 TYR A C 1
ATOM 2054 O O . TYR A 1 259 ? -2.336 -2.471 -15.094 1 96.31 259 TYR A O 1
ATOM 2062 N N . ALA A 1 260 ? -1.58 -2.533 -13.016 1 94.06 260 ALA A N 1
ATOM 2063 C CA . ALA A 1 260 ? -1.777 -1.1 -12.82 1 94.06 260 ALA A CA 1
ATOM 2064 C C . ALA A 1 260 ? -0.769 -0.293 -13.633 1 94.06 260 ALA A C 1
ATOM 2066 O O . ALA A 1 260 ? -1.067 0.817 -14.078 1 94.06 260 ALA A O 1
ATOM 2067 N N . ASN A 1 261 ? 0.378 -0.854 -13.859 1 92.94 261 ASN A N 1
ATOM 2068 C CA . ASN A 1 261 ? 1.437 -0.13 -14.555 1 92.94 261 ASN A CA 1
ATOM 2069 C C . ASN A 1 261 ? 1.389 -0.374 -16.062 1 92.94 261 ASN A C 1
ATOM 2071 O O . ASN A 1 261 ? 2.057 0.321 -16.828 1 92.94 261 ASN A O 1
ATOM 2075 N N . HIS A 1 262 ? 0.624 -1.357 -16.484 1 94.69 262 HIS A N 1
ATOM 2076 C CA . HIS A 1 262 ? 0.5 -1.694 -17.906 1 94.69 262 HIS A CA 1
ATOM 2077 C C . HIS A 1 262 ? -0.956 -1.945 -18.281 1 94.69 262 HIS A C 1
ATOM 2079 O O . HIS A 1 262 ? -1.264 -2.926 -18.969 1 94.69 262 HIS A O 1
ATOM 2085 N N . THR A 1 263 ? -1.787 -1.108 -17.891 1 96.56 263 THR A N 1
ATOM 2086 C CA . THR A 1 263 ? -3.23 -1.31 -17.953 1 96.56 263 THR A CA 1
ATOM 2087 C C . THR A 1 263 ? -3.662 -1.676 -19.375 1 96.56 263 THR A C 1
ATOM 2089 O O . THR A 1 263 ? -4.273 -2.725 -19.594 1 96.56 263 THR A O 1
ATOM 2092 N N . ASP A 1 264 ? -3.316 -0.876 -20.375 1 96.88 264 ASP A N 1
ATOM 2093 C CA . ASP A 1 264 ? -3.793 -1.078 -21.734 1 96.88 264 ASP A CA 1
ATOM 2094 C C . ASP A 1 264 ? -3.258 -2.385 -22.312 1 96.88 264 ASP A C 1
ATOM 2096 O O . ASP A 1 264 ? -4.012 -3.162 -22.906 1 96.88 264 ASP A O 1
ATOM 2100 N N . ALA A 1 265 ? -1.999 -2.635 -22.109 1 96.69 265 ALA A N 1
ATOM 2101 C CA . ALA A 1 265 ? -1.393 -3.871 -22.594 1 96.69 265 ALA A CA 1
ATOM 2102 C C . ALA A 1 265 ? -1.981 -5.09 -21.891 1 96.69 265 ALA A C 1
ATOM 2104 O O . ALA A 1 265 ? -2.244 -6.113 -22.516 1 96.69 265 ALA A O 1
ATOM 2105 N N . ALA A 1 266 ? -2.176 -4.953 -20.594 1 97.81 266 ALA A N 1
ATOM 2106 C CA . ALA A 1 266 ? -2.713 -6.062 -19.812 1 97.81 266 ALA A CA 1
ATOM 2107 C C . ALA A 1 266 ? -4.137 -6.398 -20.25 1 97.81 266 ALA A C 1
ATOM 2109 O O . ALA A 1 266 ? -4.516 -7.574 -20.297 1 97.81 266 ALA A O 1
ATOM 2110 N N . LEU A 1 267 ? -4.945 -5.402 -20.5 1 97.81 267 LEU A N 1
ATOM 2111 C CA . LEU A 1 267 ? -6.312 -5.637 -20.969 1 97.81 267 LEU A CA 1
ATOM 2112 C C . LEU A 1 267 ? -6.312 -6.297 -22.344 1 97.81 267 LEU A C 1
ATOM 2114 O O . LEU A 1 267 ? -7.043 -7.266 -22.562 1 97.81 267 LEU A O 1
ATOM 2118 N N . ARG A 1 268 ? -5.473 -5.809 -23.172 1 97.81 268 ARG A N 1
ATOM 2119 C CA . ARG A 1 268 ? -5.406 -6.332 -24.547 1 97.81 268 ARG A CA 1
ATOM 2120 C C . ARG A 1 268 ? -4.855 -7.754 -24.547 1 97.81 268 ARG A C 1
ATOM 2122 O O . ARG A 1 268 ? -5.484 -8.664 -25.094 1 97.81 268 ARG A O 1
ATOM 2129 N N . ASP A 1 269 ? -3.727 -7.941 -23.938 1 98 269 ASP A N 1
ATOM 2130 C CA . ASP A 1 269 ? -2.992 -9.195 -24.031 1 98 269 ASP A CA 1
ATOM 2131 C C . ASP A 1 269 ? -3.52 -10.219 -23.031 1 98 269 ASP A C 1
ATOM 2133 O O . ASP A 1 269 ? -3.227 -11.414 -23.141 1 98 269 ASP A O 1
ATOM 2137 N N . GLY A 1 270 ? -4.277 -9.742 -22.031 1 98.44 270 GLY A N 1
ATOM 2138 C CA . GLY A 1 270 ? -4.828 -10.633 -21.016 1 98.44 270 GLY A CA 1
ATOM 2139 C C . GLY A 1 270 ? -6.145 -11.258 -21.438 1 98.44 270 GLY A C 1
ATOM 2140 O O . GLY A 1 270 ? -6.566 -12.266 -20.859 1 98.44 270 GLY A O 1
ATOM 2141 N N . ILE A 1 271 ? -6.828 -10.766 -22.391 1 97.88 271 ILE A N 1
ATOM 2142 C CA . ILE A 1 271 ? -8.164 -11.195 -22.812 1 97.88 271 ILE A CA 1
ATOM 2143 C C . ILE A 1 271 ? -8.141 -12.672 -23.172 1 97.88 271 ILE A C 1
ATOM 2145 O O . ILE A 1 271 ? -9.016 -13.438 -22.75 1 97.88 271 ILE A O 1
ATOM 2149 N N . PRO A 1 272 ? -7.113 -13.156 -23.875 1 98.06 272 PRO A N 1
ATOM 2150 C CA . PRO A 1 272 ? -7.094 -14.578 -24.234 1 98.06 272 PRO A CA 1
ATOM 2151 C C . PRO A 1 272 ? -7.023 -15.492 -23 1 98.06 272 PRO A C 1
ATOM 2153 O O . PRO A 1 272 ? -7.297 -16.688 -23.109 1 98.06 272 PRO A O 1
ATOM 2156 N N . PHE A 1 273 ? -6.621 -14.945 -21.875 1 98.5 273 PHE A N 1
ATOM 2157 C CA . PHE A 1 273 ? -6.484 -15.75 -20.656 1 98.5 273 PHE A CA 1
ATOM 2158 C C . PHE A 1 273 ? -7.73 -15.641 -19.797 1 98.5 273 PHE A C 1
ATOM 2160 O O . PHE A 1 273 ? -7.832 -16.312 -18.766 1 98.5 273 PHE A O 1
ATOM 2167 N N . ALA A 1 274 ? -8.688 -14.812 -20.172 1 97.75 274 ALA A N 1
ATOM 2168 C CA . ALA A 1 274 ? -9.891 -14.609 -19.375 1 97.75 274 ALA A CA 1
ATOM 2169 C C . ALA A 1 274 ? -10.742 -15.875 -19.328 1 97.75 274 ALA A C 1
ATOM 2171 O O . ALA A 1 274 ? -10.875 -16.578 -20.328 1 97.75 274 ALA A O 1
ATOM 2172 N N . LEU A 1 275 ? -11.32 -16.109 -18.203 1 96.31 275 LEU A N 1
ATOM 2173 C CA . LEU A 1 275 ? -12.094 -17.328 -18.016 1 96.31 275 LEU A CA 1
ATOM 2174 C C . LEU A 1 275 ? -13.562 -17.094 -18.359 1 96.31 275 LEU A C 1
ATOM 2176 O O . LEU A 1 275 ? -14.352 -18.047 -18.422 1 96.31 275 LEU A O 1
ATOM 2180 N N . SER A 1 276 ? -13.93 -15.82 -18.5 1 93.75 276 SER A N 1
ATOM 2181 C CA . SER A 1 276 ? -15.273 -15.461 -18.953 1 93.75 276 SER A CA 1
ATOM 2182 C C . SER A 1 276 ? -15.258 -14.211 -19.828 1 93.75 276 SER A C 1
ATOM 2184 O O . SER A 1 276 ? -14.211 -13.586 -20 1 93.75 276 SER A O 1
ATOM 2186 N N . ASP A 1 277 ? -16.297 -13.875 -20.547 1 90.75 277 ASP A N 1
ATOM 2187 C CA . ASP A 1 277 ? -16.422 -12.734 -21.453 1 90.75 277 ASP A CA 1
ATOM 2188 C C . ASP A 1 277 ? -16.203 -11.422 -20.719 1 90.75 277 ASP A C 1
ATOM 2190 O O . ASP A 1 277 ? -15.477 -10.539 -21.203 1 90.75 277 ASP A O 1
ATOM 2194 N N . GLY A 1 278 ? -16.656 -11.211 -19.578 1 93.56 278 GLY A N 1
ATOM 2195 C CA . GLY A 1 278 ? -16.438 -10.062 -18.719 1 93.56 278 GLY A CA 1
ATOM 2196 C C . GLY A 1 278 ? -17.281 -8.859 -19.109 1 93.56 278 GLY A C 1
ATOM 2197 O O . GLY A 1 278 ? -17.25 -7.832 -18.422 1 93.56 278 GLY A O 1
ATOM 2198 N N . THR A 1 279 ? -18.016 -8.859 -20.234 1 95.94 279 THR A N 1
ATOM 2199 C CA . THR A 1 279 ? -18.844 -7.746 -20.688 1 95.94 279 THR A CA 1
ATOM 2200 C C . THR A 1 279 ? -20 -7.492 -19.734 1 95.94 279 THR A C 1
ATOM 2202 O O . THR A 1 279 ? -20.781 -8.398 -19.438 1 95.94 279 THR A O 1
ATOM 2205 N N . PRO A 1 280 ? -20.047 -6.328 -19.25 1 97.44 280 PRO A N 1
ATOM 2206 C CA . PRO A 1 280 ? -21.188 -6.035 -18.375 1 97.44 280 PRO A CA 1
ATOM 2207 C C . PRO A 1 280 ? -22.516 -6.082 -19.109 1 97.44 280 PRO A C 1
ATOM 2209 O O . PRO A 1 280 ? -22.609 -5.648 -20.266 1 97.44 280 PRO A O 1
ATOM 2212 N N . VAL A 1 281 ? -23.531 -6.574 -18.484 1 97.69 281 VAL A N 1
ATOM 2213 C CA . VAL A 1 281 ? -24.891 -6.637 -19 1 97.69 281 VAL A CA 1
ATOM 2214 C C . VAL A 1 281 ? -25.812 -5.758 -18.156 1 97.69 281 VAL A C 1
ATOM 2216 O O . VAL A 1 281 ? -25.688 -5.727 -16.922 1 97.69 281 VAL A O 1
ATOM 2219 N N . GLN A 1 282 ? -26.703 -5.113 -18.859 1 98 282 GLN A N 1
ATOM 2220 C CA . GLN A 1 282 ? -27.641 -4.238 -18.156 1 98 282 GLN A CA 1
ATOM 2221 C C . GLN A 1 282 ? -28.422 -5.012 -17.109 1 98 282 GLN A C 1
ATOM 2223 O O . GLN A 1 282 ? -28.875 -6.129 -17.359 1 98 282 GLN A O 1
ATOM 2228 N N . SER A 1 283 ? -28.484 -4.414 -15.938 1 97.5 283 SER A N 1
ATOM 2229 C CA . SER A 1 283 ? -29.219 -5.008 -14.828 1 97.5 283 SER A CA 1
ATOM 2230 C C . SER A 1 283 ? -30.188 -4 -14.211 1 97.5 283 SER A C 1
ATOM 2232 O O . SER A 1 283 ? -29.797 -3.213 -13.344 1 97.5 283 SER A O 1
ATOM 2234 N N . ASP A 1 284 ? -31.453 -4.16 -14.531 1 96.75 284 ASP A N 1
ATOM 2235 C CA . ASP A 1 284 ? -32.469 -3.291 -13.961 1 96.75 284 ASP A CA 1
ATOM 2236 C C . ASP A 1 284 ? -32.625 -3.514 -12.461 1 96.75 284 ASP A C 1
ATOM 2238 O O . ASP A 1 284 ? -32.906 -2.574 -11.711 1 96.75 284 ASP A O 1
ATOM 2242 N N . ALA A 1 285 ? -32.375 -4.688 -12.094 1 96 285 ALA A N 1
ATOM 2243 C CA . ALA A 1 285 ? -32.5 -5.031 -10.68 1 96 285 ALA A CA 1
ATOM 2244 C C . ALA A 1 285 ? -31.469 -4.301 -9.836 1 96 285 ALA A C 1
ATOM 2246 O O . ALA A 1 285 ? -31.781 -3.746 -8.781 1 96 285 ALA A O 1
ATOM 2247 N N . VAL A 1 286 ? -30.266 -4.309 -10.32 1 96.12 286 VAL A N 1
ATOM 2248 C CA . VAL A 1 286 ? -29.172 -3.637 -9.602 1 96.12 286 VAL A CA 1
ATOM 2249 C C . VAL A 1 286 ? -29.438 -2.131 -9.578 1 96.12 286 VAL A C 1
ATOM 2251 O O . VAL A 1 286 ? -29.312 -1.489 -8.539 1 96.12 286 VAL A O 1
ATOM 2254 N N . ALA A 1 287 ? -29.797 -1.581 -10.695 1 97.69 287 ALA A N 1
ATOM 2255 C CA . ALA A 1 287 ? -30.094 -0.156 -10.773 1 97.69 287 ALA A CA 1
ATOM 2256 C C . ALA A 1 287 ? -31.203 0.222 -9.797 1 97.69 287 ALA A C 1
ATOM 2258 O O . ALA A 1 287 ? -31.078 1.201 -9.055 1 97.69 287 ALA A O 1
ATOM 2259 N N . ALA A 1 288 ? -32.25 -0.565 -9.789 1 97.38 288 ALA A N 1
ATOM 2260 C CA . ALA A 1 288 ? -33.406 -0.296 -8.93 1 97.38 288 ALA A CA 1
ATOM 2261 C C . ALA A 1 288 ? -33.031 -0.406 -7.457 1 97.38 288 ALA A C 1
ATOM 2263 O O . ALA A 1 288 ? -33.438 0.411 -6.637 1 97.38 288 ALA A O 1
ATOM 2264 N N . ARG A 1 289 ? -32.281 -1.355 -7.117 1 95.19 289 ARG A N 1
ATOM 2265 C CA . ARG A 1 289 ? -31.859 -1.567 -5.738 1 95.19 289 ARG A CA 1
ATOM 2266 C C . ARG A 1 289 ? -31.047 -0.384 -5.223 1 95.19 289 ARG A C 1
ATOM 2268 O O . ARG A 1 289 ? -31.25 0.084 -4.105 1 95.19 289 ARG A O 1
ATOM 2275 N N . ILE A 1 290 ? -30.141 0.061 -6.027 1 95.94 290 ILE A N 1
ATOM 2276 C CA . ILE A 1 290 ? -29.312 1.196 -5.637 1 95.94 290 ILE A CA 1
ATOM 2277 C C . ILE A 1 290 ? -30.172 2.457 -5.551 1 95.94 290 ILE A C 1
ATOM 2279 O O . ILE A 1 290 ? -30.062 3.23 -4.598 1 95.94 290 ILE A O 1
ATOM 2283 N N . ALA A 1 291 ? -31.094 2.588 -6.465 1 95.62 291 ALA A N 1
ATOM 2284 C CA . ALA A 1 291 ? -31.969 3.756 -6.492 1 95.62 291 ALA A CA 1
ATOM 2285 C C . ALA A 1 291 ? -32.875 3.781 -5.27 1 95.62 291 ALA A C 1
ATOM 2287 O O . ALA A 1 291 ? -33.156 4.848 -4.707 1 95.62 291 ALA A O 1
ATOM 2288 N N . THR A 1 292 ? -33.312 2.68 -4.871 1 92.56 292 THR A N 1
ATOM 2289 C CA . THR A 1 292 ? -34.312 2.57 -3.818 1 92.56 292 THR A CA 1
ATOM 2290 C C . THR A 1 292 ? -33.719 2.936 -2.463 1 92.56 292 THR A C 1
ATOM 2292 O O . THR A 1 292 ? -34.438 3.35 -1.552 1 92.56 292 THR A O 1
ATOM 2295 N N . THR A 1 293 ? -32.438 2.807 -2.268 1 90 293 THR A N 1
ATOM 2296 C CA . THR A 1 293 ? -31.828 3.18 -1.001 1 90 293 THR A CA 1
ATOM 2297 C C . THR A 1 293 ? -32.031 4.668 -0.722 1 90 293 THR A C 1
ATOM 2299 O O . THR A 1 293 ? -32.031 5.094 0.435 1 90 293 THR A O 1
ATOM 2302 N N . GLY A 1 294 ? -32.062 5.461 -1.756 1 92.12 294 GLY A N 1
ATOM 2303 C CA . GLY A 1 294 ? -32.219 6.902 -1.638 1 92.12 294 GLY A CA 1
ATOM 2304 C C . GLY A 1 294 ? -30.938 7.641 -1.385 1 92.12 294 GLY A C 1
ATOM 2305 O O . GLY A 1 294 ? -30.906 8.875 -1.388 1 92.12 294 GLY A O 1
ATOM 2306 N N . TYR A 1 295 ? -29.891 6.922 -1.261 1 90.94 295 TYR A N 1
ATOM 2307 C CA . TYR A 1 295 ? -28.609 7.539 -0.922 1 90.94 295 TYR A CA 1
ATOM 2308 C C . TYR A 1 295 ? -28.125 8.43 -2.059 1 90.94 295 TYR A C 1
ATOM 2310 O O . TYR A 1 295 ? -27.641 9.539 -1.823 1 90.94 295 TYR A O 1
ATOM 2318 N N . MET A 1 296 ? -28.266 7.949 -3.273 1 91.81 296 MET A N 1
ATOM 2319 C CA . MET A 1 296 ? -27.844 8.727 -4.438 1 91.81 296 MET A CA 1
ATOM 2320 C C . MET A 1 296 ? -28.688 10 -4.566 1 91.81 296 MET A C 1
ATOM 2322 O O . MET A 1 296 ? -28.141 11.07 -4.852 1 91.81 296 MET A O 1
ATOM 2326 N N . ARG A 1 297 ? -29.891 9.805 -4.301 1 90.75 297 ARG A N 1
ATOM 2327 C CA . ARG A 1 297 ? -30.797 10.945 -4.398 1 90.75 297 ARG A CA 1
ATOM 2328 C C . ARG A 1 297 ? -30.422 12.039 -3.4 1 90.75 297 ARG A C 1
ATOM 2330 O O . ARG A 1 297 ? -30.469 13.227 -3.721 1 90.75 297 ARG A O 1
ATOM 2337 N N . SER A 1 298 ? -30.062 11.617 -2.254 1 89 298 SER A N 1
ATOM 2338 C CA . SER A 1 298 ? -29.656 12.555 -1.218 1 89 298 SER A CA 1
ATOM 2339 C C . SER A 1 298 ? -28.391 13.312 -1.632 1 89 298 SER A C 1
ATOM 2341 O O . SER A 1 298 ? -28.156 14.438 -1.172 1 89 298 SER A O 1
ATOM 2343 N N . ALA A 1 299 ? -27.688 12.75 -2.516 1 88.38 299 ALA A N 1
ATOM 2344 C CA . ALA A 1 299 ? -26.438 13.359 -2.998 1 88.38 299 ALA A CA 1
ATOM 2345 C C . ALA A 1 299 ? -26.703 14.188 -4.25 1 88.38 299 ALA A C 1
ATOM 2347 O O . ALA A 1 299 ? -25.75 14.688 -4.875 1 88.38 299 ALA A O 1
ATOM 2348 N N . GLY A 1 300 ? -27.938 14.289 -4.637 1 92.75 300 GLY A N 1
ATOM 2349 C CA . GLY A 1 300 ? -28.281 15.062 -5.816 1 92.75 300 GLY A CA 1
ATOM 2350 C C . GLY A 1 300 ? -28.094 14.297 -7.113 1 92.75 300 GLY A C 1
ATOM 2351 O O . GLY A 1 300 ? -27.875 14.891 -8.172 1 92.75 300 GLY A O 1
ATOM 2352 N N . LEU A 1 301 ? -28.094 12.961 -7.043 1 96.44 301 LEU A N 1
ATOM 2353 C CA . LEU A 1 301 ? -27.906 12.102 -8.203 1 96.44 301 LEU A CA 1
ATOM 2354 C C . LEU A 1 301 ? -29.047 11.094 -8.328 1 96.44 301 LEU A C 1
ATOM 2356 O O . LEU A 1 301 ? -29.703 10.773 -7.332 1 96.44 301 LEU A O 1
ATOM 2360 N N . THR A 1 302 ? -29.344 10.664 -9.508 1 96.94 302 THR A N 1
ATOM 2361 C CA . THR A 1 302 ? -30.266 9.555 -9.742 1 96.94 302 THR A CA 1
ATOM 2362 C C . THR A 1 302 ? -29.594 8.461 -10.555 1 96.94 302 THR A C 1
ATOM 2364 O O . THR A 1 302 ? -28.688 8.734 -11.352 1 96.94 302 THR A O 1
ATOM 2367 N N . VAL A 1 303 ? -30.047 7.262 -10.281 1 98 303 VAL A N 1
ATOM 2368 C CA . VAL A 1 303 ? -29.5 6.117 -11.016 1 98 303 VAL A CA 1
ATOM 2369 C C . VAL A 1 303 ? -30.25 5.961 -12.344 1 98 303 VAL A C 1
ATOM 2371 O O . VAL A 1 303 ? -31.453 5.715 -12.359 1 98 303 VAL A O 1
ATOM 2374 N N . ALA A 1 304 ? -29.484 6.078 -13.43 1 97.81 304 ALA A N 1
ATOM 2375 C CA . ALA A 1 304 ? -30.094 5.953 -14.75 1 97.81 304 ALA A CA 1
ATOM 2376 C C . ALA A 1 304 ? -30 4.52 -15.266 1 97.81 304 ALA A C 1
ATOM 2378 O O . ALA A 1 304 ? -30.938 4.008 -15.883 1 97.81 304 ALA A O 1
ATOM 2379 N N . ALA A 1 305 ? -28.906 3.957 -15.055 1 98.31 305 ALA A N 1
ATOM 2380 C CA . ALA A 1 305 ? -28.672 2.592 -15.516 1 98.31 305 ALA A CA 1
ATOM 2381 C C . ALA A 1 305 ? -27.531 1.936 -14.758 1 98.31 305 ALA A C 1
ATOM 2383 O O . ALA A 1 305 ? -26.703 2.623 -14.148 1 98.31 305 ALA A O 1
ATOM 2384 N N . ALA A 1 306 ? -27.547 0.643 -14.719 1 98.5 306 ALA A N 1
ATOM 2385 C CA . ALA A 1 306 ? -26.438 -0.148 -14.195 1 98.5 306 ALA A CA 1
ATOM 2386 C C . ALA A 1 306 ? -26.219 -1.413 -15.023 1 98.5 306 ALA A C 1
ATOM 2388 O O . ALA A 1 306 ? -27.188 -2.039 -15.469 1 98.5 306 ALA A O 1
ATOM 2389 N N . ALA A 1 307 ? -25 -1.7 -15.305 1 98.62 307 ALA A N 1
ATOM 2390 C CA . ALA A 1 307 ? -24.594 -2.938 -15.961 1 98.62 307 ALA A CA 1
ATOM 2391 C C . ALA A 1 307 ? -23.5 -3.648 -15.164 1 98.62 307 ALA A C 1
ATOM 2393 O O . ALA A 1 307 ? -22.625 -3.004 -14.602 1 98.62 307 ALA A O 1
ATOM 2394 N N . ILE A 1 308 ? -23.562 -4.957 -15.047 1 97.44 308 ILE A N 1
ATOM 2395 C CA . ILE A 1 308 ? -22.609 -5.742 -14.281 1 97.44 308 ILE A CA 1
ATOM 2396 C C . ILE A 1 308 ? -22.297 -7.043 -15.023 1 97.44 308 ILE A C 1
ATOM 2398 O O . ILE A 1 308 ? -23.172 -7.598 -15.703 1 97.44 308 ILE A O 1
ATOM 2402 N N . GLU A 1 309 ? -21.062 -7.488 -14.953 1 96.69 309 GLU A N 1
ATOM 2403 C CA . GLU A 1 309 ? -20.719 -8.75 -15.602 1 96.69 309 GLU A CA 1
ATOM 2404 C C . GLU A 1 309 ? -21.484 -9.914 -14.984 1 96.69 309 GLU A C 1
ATOM 2406 O O . GLU A 1 309 ? -21.812 -9.883 -13.797 1 96.69 309 GLU A O 1
ATOM 2411 N N . GLU A 1 310 ? -21.719 -10.953 -15.82 1 91.62 310 GLU A N 1
ATOM 2412 C CA . GLU A 1 310 ? -22.422 -12.141 -15.344 1 91.62 310 GLU A CA 1
ATOM 2413 C C . GLU A 1 310 ? -21.438 -13.18 -14.812 1 91.62 310 GLU A C 1
ATOM 2415 O O . GLU A 1 310 ? -21.203 -14.203 -15.461 1 91.62 310 GLU A O 1
ATOM 2420 N N . SER A 1 311 ? -20.719 -12.977 -13.828 1 87.94 311 SER A N 1
ATOM 2421 C CA . SER A 1 311 ? -19.797 -13.914 -13.188 1 87.94 311 SER A CA 1
ATOM 2422 C C . SER A 1 311 ? -20.125 -14.094 -11.711 1 87.94 311 SER A C 1
ATOM 2424 O O . SER A 1 311 ? -20.766 -13.234 -11.102 1 87.94 311 SER A O 1
ATOM 2426 N N . THR A 1 312 ? -19.641 -15.203 -11.266 1 84.38 312 THR A N 1
ATOM 2427 C CA . THR A 1 312 ? -19.859 -15.492 -9.859 1 84.38 312 THR A CA 1
ATOM 2428 C C . THR A 1 312 ? -19.094 -14.508 -8.977 1 84.38 312 THR A C 1
ATOM 2430 O O . THR A 1 312 ? -17.906 -14.25 -9.211 1 84.38 312 THR A O 1
ATOM 2433 N N . GLY A 1 313 ? -19.734 -13.789 -8.133 1 87.94 313 GLY A N 1
ATOM 2434 C CA . GLY A 1 313 ? -19.047 -12.922 -7.188 1 87.94 313 GLY A CA 1
ATOM 2435 C C . GLY A 1 313 ? -19.219 -11.445 -7.512 1 87.94 313 GLY A C 1
ATOM 2436 O O . GLY A 1 313 ? -18.844 -10.586 -6.707 1 87.94 313 GLY A O 1
ATOM 2437 N N . ALA A 1 314 ? -19.672 -11.195 -8.758 1 93.38 314 ALA A N 1
ATOM 2438 C CA . ALA A 1 314 ? -19.875 -9.805 -9.148 1 93.38 314 ALA A CA 1
ATOM 2439 C C . ALA A 1 314 ? -21.062 -9.203 -8.398 1 93.38 314 ALA A C 1
ATOM 2441 O O . ALA A 1 314 ? -22.094 -9.859 -8.211 1 93.38 314 ALA A O 1
ATOM 2442 N N . TYR A 1 315 ? -20.953 -8.023 -7.957 1 95 315 TYR A N 1
ATOM 2443 C CA . TYR A 1 315 ? -22.047 -7.301 -7.297 1 95 315 TYR A CA 1
ATOM 2444 C C . TYR A 1 315 ? -21.781 -5.801 -7.297 1 95 315 TYR A C 1
ATOM 2446 O O . TYR A 1 315 ? -20.656 -5.359 -7.566 1 95 315 TYR A O 1
ATOM 2454 N N . LEU A 1 316 ? -22.734 -5.047 -7.113 1 96.94 316 LEU A N 1
ATOM 2455 C CA . LEU A 1 316 ? -22.672 -3.602 -6.914 1 96.94 316 LEU A CA 1
ATOM 2456 C C . LEU A 1 316 ? -23.75 -3.145 -5.93 1 96.94 316 LEU A C 1
ATOM 2458 O O . LEU A 1 316 ? -24.922 -3.434 -6.117 1 96.94 316 LEU A O 1
ATOM 2462 N N . GLN A 1 317 ? -23.312 -2.482 -4.844 1 95.94 317 GLN A N 1
ATOM 2463 C CA . GLN A 1 317 ? -24.234 -2.055 -3.797 1 95.94 317 GLN A CA 1
ATOM 2464 C C . GLN A 1 317 ? -23.891 -0.655 -3.299 1 95.94 317 GLN A C 1
ATOM 2466 O O . GLN A 1 317 ? -22.75 -0.199 -3.453 1 95.94 317 GLN A O 1
ATOM 2471 N N . ALA A 1 318 ? -24.891 -0.005 -2.75 1 95.25 318 ALA A N 1
ATOM 2472 C CA . ALA A 1 318 ? -24.703 1.333 -2.197 1 95.25 318 ALA A CA 1
ATOM 2473 C C . ALA A 1 318 ? -24.859 1.327 -0.68 1 95.25 318 ALA A C 1
ATOM 2475 O O . ALA A 1 318 ? -25.719 0.616 -0.143 1 95.25 318 ALA A O 1
ATOM 2476 N N . ILE A 1 319 ? -24.047 2.08 -0.049 1 92.75 319 ILE A N 1
ATOM 2477 C CA . ILE A 1 319 ? -24.219 2.307 1.381 1 92.75 319 ILE A CA 1
ATOM 2478 C C . ILE A 1 319 ? -24.219 3.807 1.669 1 92.75 319 ILE A C 1
ATOM 2480 O O . ILE A 1 319 ? -23.734 4.602 0.864 1 92.75 319 ILE A O 1
ATOM 2484 N N . ASP A 1 320 ? -24.828 4.062 2.852 1 90.12 320 ASP A N 1
ATOM 2485 C CA . ASP A 1 320 ? -24.859 5.445 3.318 1 90.12 320 ASP A CA 1
ATOM 2486 C C . ASP A 1 320 ? -23.594 5.801 4.086 1 90.12 320 ASP A C 1
ATOM 2488 O O . ASP A 1 320 ? -23.25 5.141 5.07 1 90.12 320 ASP A O 1
ATOM 2492 N N . GLU A 1 321 ? -22.844 6.629 3.572 1 87.94 321 GLU A N 1
ATOM 2493 C CA . GLU A 1 321 ? -21.688 7.172 4.285 1 87.94 321 GLU A CA 1
ATOM 2494 C C . GLU A 1 321 ? -21.938 8.617 4.715 1 87.94 321 GLU A C 1
ATOM 2496 O O . GLU A 1 321 ? -22.359 9.445 3.908 1 87.94 321 GLU A O 1
ATOM 2501 N N . PRO A 1 322 ? -21.672 8.875 6.008 1 83.88 322 PRO A N 1
ATOM 2502 C CA . PRO A 1 322 ? -21.859 10.273 6.418 1 83.88 322 PRO A CA 1
ATOM 2503 C C . PRO A 1 322 ? -21.141 11.25 5.5 1 83.88 322 PRO A C 1
ATOM 2505 O O . PRO A 1 322 ? -19.922 11.141 5.301 1 83.88 322 PRO A O 1
ATOM 2508 N N . GLY A 1 323 ? -21.906 12.133 4.938 1 81.19 323 GLY A N 1
ATOM 2509 C CA . GLY A 1 323 ? -21.344 13.164 4.078 1 81.19 323 GLY A CA 1
ATOM 2510 C C . GLY A 1 323 ? -21.344 12.781 2.609 1 81.19 323 GLY A C 1
ATOM 2511 O O . GLY A 1 323 ? -20.938 13.578 1.756 1 81.19 323 GLY A O 1
ATOM 2512 N N . GLY A 1 324 ? -21.844 11.547 2.406 1 89.12 324 GLY A N 1
ATOM 2513 C CA . GLY A 1 324 ? -21.891 11.125 1.016 1 89.12 324 GLY A CA 1
ATOM 2514 C C . GLY A 1 324 ? -22.438 9.727 0.832 1 89.12 324 GLY A C 1
ATOM 2515 O O . GLY A 1 324 ? -23.234 9.25 1.65 1 89.12 324 GLY A O 1
ATOM 2516 N N . THR A 1 325 ? -22.172 9.211 -0.402 1 92.94 325 THR A N 1
ATOM 2517 C CA . THR A 1 325 ? -22.609 7.863 -0.739 1 92.94 325 THR A CA 1
ATOM 2518 C C . THR A 1 325 ? -21.422 7.023 -1.225 1 92.94 325 THR A C 1
ATOM 2520 O O . THR A 1 325 ? -20.5 7.547 -1.848 1 92.94 325 THR A O 1
ATOM 2523 N N . MET A 1 326 ? -21.5 5.824 -0.868 1 95.25 326 MET A N 1
ATOM 2524 C CA . MET A 1 326 ? -20.453 4.891 -1.261 1 95.25 326 MET A CA 1
ATOM 2525 C C . MET A 1 326 ? -21.031 3.74 -2.082 1 95.25 326 MET A C 1
ATOM 2527 O O . MET A 1 326 ? -22.094 3.209 -1.754 1 95.25 326 MET A O 1
ATOM 2531 N N . LEU A 1 327 ? -20.453 3.52 -3.217 1 97.19 327 LEU A N 1
ATOM 2532 C CA . LEU A 1 327 ? -20.75 2.318 -3.996 1 97.19 327 LEU A CA 1
ATOM 2533 C C . LEU A 1 327 ? -19.625 1.298 -3.852 1 97.19 327 LEU A C 1
ATOM 2535 O O . LEU A 1 327 ? -18.438 1.64 -3.986 1 97.19 327 LEU A O 1
ATOM 2539 N N . ILE A 1 328 ? -19.938 0.122 -3.529 1 96.88 328 ILE A N 1
ATOM 2540 C CA . ILE A 1 328 ? -19 -0.979 -3.385 1 96.88 328 ILE A CA 1
ATOM 2541 C C . ILE A 1 328 ? -19.328 -2.076 -4.395 1 96.88 328 ILE A C 1
ATOM 2543 O O . ILE A 1 328 ? -20.469 -2.516 -4.492 1 96.88 328 ILE A O 1
ATOM 2547 N N . GLY A 1 329 ? -18.312 -2.48 -5.109 1 96.19 329 GLY A N 1
ATOM 2548 C CA . GLY A 1 329 ? -18.578 -3.473 -6.137 1 96.19 329 GLY A CA 1
ATOM 2549 C C . GLY A 1 329 ? -17.422 -4.406 -6.395 1 96.19 329 GLY A C 1
ATOM 2550 O O . GLY A 1 329 ? -16.297 -4.129 -5.969 1 96.19 329 GLY A O 1
ATOM 2551 N N . SER A 1 330 ? -17.703 -5.508 -6.977 1 95.69 330 SER A N 1
ATOM 2552 C CA . SER A 1 330 ? -16.766 -6.488 -7.508 1 95.69 330 SER A CA 1
ATOM 2553 C C . SER A 1 330 ? -17.125 -6.875 -8.938 1 95.69 330 SER A C 1
ATOM 2555 O O . SER A 1 330 ? -18.297 -6.883 -9.312 1 95.69 330 SER A O 1
ATOM 2557 N N . GLY A 1 331 ? -16.094 -7.121 -9.742 1 96.06 331 GLY A N 1
ATOM 2558 C CA . GLY A 1 331 ? -16.328 -7.465 -11.133 1 96.06 331 GLY A CA 1
ATOM 2559 C C . GLY A 1 331 ? -16.5 -6.25 -12.023 1 96.06 331 GLY A C 1
ATOM 2560 O O . GL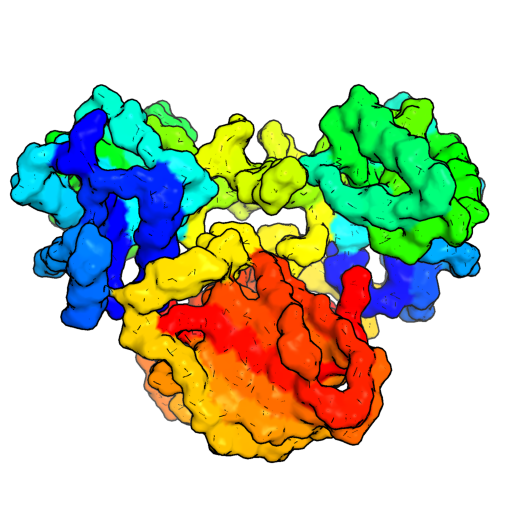Y A 1 331 ? -16.594 -5.125 -11.539 1 96.06 331 GLY A O 1
ATOM 2561 N N . ASN A 1 332 ? -16.484 -6.516 -13.297 1 98.25 332 ASN A N 1
ATOM 2562 C CA . ASN A 1 332 ? -16.719 -5.438 -14.25 1 98.25 332 ASN A CA 1
ATOM 2563 C C . ASN A 1 332 ? -18.109 -4.848 -14.109 1 98.25 332 ASN A C 1
ATOM 2565 O O . ASN A 1 332 ? -19.094 -5.582 -13.984 1 98.25 332 ASN A O 1
ATOM 2569 N N . HIS A 1 333 ? -18.203 -3.549 -14.07 1 98.62 333 HIS A N 1
ATOM 2570 C CA . HIS A 1 333 ? -19.516 -2.93 -13.969 1 98.62 333 HIS A CA 1
ATOM 2571 C C . HIS A 1 333 ? -19.484 -1.484 -14.461 1 98.62 333 HIS A C 1
ATOM 2573 O O . HIS A 1 333 ? -18.406 -0.907 -14.633 1 98.62 333 HIS A O 1
ATOM 2579 N N . GLU A 1 334 ? -20.609 -0.992 -14.758 1 98.44 334 GLU A N 1
ATOM 2580 C CA . GLU A 1 334 ? -20.859 0.398 -15.117 1 98.44 334 GLU A CA 1
ATOM 2581 C C . GLU A 1 334 ? -22.156 0.903 -14.477 1 98.44 334 GLU A C 1
ATOM 2583 O O . GLU A 1 334 ? -23.172 0.202 -14.484 1 98.44 334 GLU A O 1
ATOM 2588 N N . ILE A 1 335 ? -22.094 2.004 -13.852 1 98.62 335 ILE A N 1
ATOM 2589 C CA . ILE A 1 335 ? -23.297 2.65 -13.344 1 98.62 335 ILE A CA 1
ATOM 2590 C C . ILE A 1 335 ? -23.391 4.066 -13.914 1 98.62 335 ILE A C 1
ATOM 2592 O O . ILE A 1 335 ? -22.406 4.797 -13.953 1 98.62 335 ILE A O 1
ATOM 2596 N N . VAL A 1 336 ? -24.531 4.387 -14.422 1 98.62 336 VAL A N 1
ATOM 2597 C CA . VAL A 1 336 ? -24.797 5.695 -15.016 1 98.62 336 VAL A CA 1
ATOM 2598 C C . VAL A 1 336 ? -25.688 6.512 -14.078 1 98.62 336 VAL A C 1
ATOM 2600 O O . VAL A 1 336 ? -26.781 6.082 -13.727 1 98.62 336 VAL A O 1
ATOM 2603 N N . LEU A 1 337 ? -25.188 7.625 -13.711 1 98.44 337 LEU A N 1
ATOM 2604 C CA . LEU A 1 337 ? -25.891 8.547 -12.82 1 98.44 337 LEU A CA 1
ATOM 2605 C C . LEU A 1 337 ? -26.219 9.852 -13.547 1 98.44 337 LEU A C 1
ATOM 2607 O O . LEU A 1 337 ? -25.562 10.203 -14.531 1 98.44 337 LEU A O 1
ATOM 2611 N N . THR A 1 338 ? -27.25 10.5 -13.109 1 98.19 338 THR A N 1
ATOM 2612 C CA . THR A 1 338 ? -27.609 11.82 -13.617 1 98.19 338 THR A CA 1
ATOM 2613 C C . THR A 1 338 ? -27.781 12.812 -12.469 1 98.19 338 THR A C 1
ATOM 2615 O O . THR A 1 338 ? -28.453 12.516 -11.477 1 98.19 338 THR A O 1
ATOM 2618 N N . ALA A 1 339 ? -27.188 13.945 -12.625 1 98 339 ALA A N 1
ATOM 2619 C CA . ALA A 1 339 ? -27.344 14.984 -11.609 1 98 339 ALA A CA 1
ATOM 2620 C C . ALA A 1 339 ? -28.75 15.57 -11.625 1 98 339 ALA A C 1
ATOM 2622 O O . ALA A 1 339 ? -29.266 15.93 -12.68 1 98 339 ALA A O 1
ATOM 2623 N N . THR A 1 340 ? -29.328 15.695 -10.453 1 97.19 340 THR A N 1
ATOM 2624 C CA . THR A 1 340 ? -30.688 16.203 -10.367 1 97.19 340 THR A CA 1
ATOM 2625 C C . THR A 1 340 ? -30.688 17.688 -10.023 1 97.19 340 THR A C 1
ATOM 2627 O O . THR A 1 340 ? -31.734 18.328 -10.047 1 97.19 340 THR A O 1
ATOM 2630 N N . ARG A 1 341 ? -29.594 18.203 -9.648 1 97.25 341 ARG A N 1
ATOM 2631 C CA . ARG A 1 341 ? -29.375 19.609 -9.336 1 97.25 341 ARG A CA 1
ATOM 2632 C C . ARG A 1 341 ? -27.938 20.031 -9.656 1 97.25 341 ARG A C 1
ATOM 2634 O O . ARG A 1 341 ? -27.094 19.188 -9.953 1 97.25 341 ARG A O 1
ATOM 2641 N N . ASP A 1 342 ? -27.781 21.328 -9.609 1 97.44 342 ASP A N 1
ATOM 2642 C CA . ASP A 1 342 ? -26.406 21.828 -9.734 1 97.44 342 ASP A CA 1
ATOM 2643 C C . ASP A 1 342 ? -25.578 21.453 -8.508 1 97.44 342 ASP A C 1
ATOM 2645 O O . ASP A 1 342 ? -26.047 21.562 -7.375 1 97.44 342 ASP A O 1
ATOM 2649 N N . ILE A 1 343 ? -24.484 20.891 -8.734 1 95.38 343 ILE A N 1
ATOM 2650 C CA . ILE A 1 343 ? -23.547 20.562 -7.68 1 95.38 343 ILE A CA 1
ATOM 2651 C C . ILE A 1 343 ? -22.234 21.328 -7.895 1 95.38 343 ILE A C 1
ATOM 2653 O O . ILE A 1 343 ? -21.531 21.109 -8.883 1 95.38 343 ILE A O 1
ATOM 2657 N N . ALA A 1 344 ? -21.938 22.172 -7 1 95.5 344 ALA A N 1
ATOM 2658 C CA . ALA A 1 344 ? -20.781 23.062 -7.148 1 95.5 344 ALA A CA 1
ATOM 2659 C C . ALA A 1 344 ? -19.469 22.266 -7.176 1 95.5 344 ALA A C 1
ATOM 2661 O O . ALA A 1 344 ? -18.547 22.594 -7.918 1 95.5 344 ALA A O 1
ATOM 2662 N N . ARG A 1 345 ? -19.438 21.219 -6.379 1 95.38 345 ARG A N 1
ATOM 2663 C CA . ARG A 1 345 ? -18.25 20.391 -6.324 1 95.38 345 ARG A CA 1
ATOM 2664 C C . ARG A 1 345 ? -18.594 18.953 -6 1 95.38 345 ARG A C 1
ATOM 2666 O O . ARG A 1 345 ? -18.828 18.609 -4.84 1 95.38 345 ARG A O 1
ATOM 2673 N N . LEU A 1 346 ? -18.609 18.125 -7.02 1 95.69 346 LEU A N 1
ATOM 2674 C CA . LEU A 1 346 ? -18.766 16.688 -6.844 1 95.69 346 LEU A CA 1
ATOM 2675 C C . LEU A 1 346 ? -17.406 16 -6.746 1 95.69 346 LEU A C 1
ATOM 2677 O O . LEU A 1 346 ? -16.672 15.945 -7.73 1 95.69 346 LEU A O 1
ATOM 2681 N N . ASN A 1 347 ? -17.109 15.562 -5.578 1 95.62 347 ASN A N 1
ATOM 2682 C CA . ASN A 1 347 ? -15.891 14.773 -5.387 1 95.62 347 ASN A CA 1
ATOM 2683 C C . ASN A 1 347 ? -16.156 13.289 -5.609 1 95.62 347 ASN A C 1
ATOM 2685 O O . ASN A 1 347 ? -17.109 12.734 -5.07 1 95.62 347 ASN A O 1
ATOM 2689 N N . VAL A 1 348 ? -15.336 12.688 -6.445 1 96.75 348 VAL A N 1
ATOM 2690 C CA . VAL A 1 348 ? -15.391 11.25 -6.68 1 96.75 348 VAL A CA 1
ATOM 2691 C C . VAL A 1 348 ? -14.055 10.617 -6.277 1 96.75 348 VAL A C 1
ATOM 2693 O O . VAL A 1 348 ? -13.016 10.914 -6.867 1 96.75 348 VAL A O 1
ATOM 2696 N N . TYR A 1 349 ? -14.133 9.805 -5.273 1 96.38 349 TYR A N 1
ATOM 2697 C CA . TYR A 1 349 ? -12.969 9.031 -4.863 1 96.38 349 TYR A CA 1
ATOM 2698 C C . TYR A 1 349 ? -13.078 7.59 -5.336 1 96.38 349 TYR A C 1
ATOM 2700 O O . TYR A 1 349 ? -14.148 6.984 -5.266 1 96.38 349 TYR A O 1
ATOM 2708 N N . VAL A 1 350 ? -12.008 7.094 -5.887 1 97.75 350 VAL A N 1
ATOM 2709 C CA . VAL A 1 350 ? -11.953 5.719 -6.375 1 97.75 350 VAL A CA 1
ATOM 2710 C C . VAL A 1 350 ? -10.859 4.949 -5.637 1 97.75 350 VAL A C 1
ATOM 2712 O O . VAL A 1 350 ? -9.688 5.348 -5.66 1 97.75 350 VAL A O 1
ATOM 2715 N N . THR A 1 351 ? -11.234 3.9 -4.996 1 97.06 351 THR A N 1
ATOM 2716 C CA . THR A 1 351 ? -10.273 3.062 -4.289 1 97.06 351 THR A CA 1
ATOM 2717 C C . THR A 1 351 ? -10.75 1.614 -4.242 1 97.06 351 THR A C 1
ATOM 2719 O O . THR A 1 351 ? -11.609 1.211 -5.035 1 97.06 351 THR A O 1
ATOM 2722 N N . HIS A 1 352 ? -10.117 0.798 -3.529 1 97.19 352 HIS A N 1
ATOM 2723 C CA . HIS A 1 352 ? -10.43 -0.611 -3.32 1 97.19 352 HIS A CA 1
ATOM 2724 C C . HIS A 1 352 ? -9.961 -1.082 -1.946 1 97.19 352 HIS A C 1
ATOM 2726 O O . HIS A 1 352 ? -9.172 -0.402 -1.29 1 97.19 352 HIS A O 1
ATOM 2732 N N . PRO A 1 353 ? -10.539 -2.164 -1.435 1 96.5 353 PRO A N 1
ATOM 2733 C CA . PRO A 1 353 ? -10.031 -2.68 -0.161 1 96.5 353 PRO A CA 1
ATOM 2734 C C . PRO A 1 353 ? -8.547 -3.053 -0.222 1 96.5 353 PRO A C 1
ATOM 2736 O O . PRO A 1 353 ? -8.141 -3.814 -1.102 1 96.5 353 PRO A O 1
ATOM 2739 N N . SER A 1 354 ? -7.785 -2.543 0.729 1 95.44 354 SER A N 1
ATOM 2740 C CA . SER A 1 354 ? -6.371 -2.883 0.816 1 95.44 354 SER A CA 1
ATOM 2741 C C . SER A 1 354 ? -6.168 -4.391 0.905 1 95.44 354 SER A C 1
ATOM 2743 O O . SER A 1 354 ? -6.898 -5.082 1.617 1 95.44 354 SER A O 1
ATOM 2745 N N . GLY A 1 355 ? -5.219 -4.871 0.096 1 93.88 355 GLY A N 1
ATOM 2746 C CA . GLY A 1 355 ? -4.93 -6.297 0.115 1 93.88 355 GLY A CA 1
ATOM 2747 C C . GLY A 1 355 ? -5.82 -7.098 -0.814 1 93.88 355 GLY A C 1
ATOM 2748 O O . GLY A 1 355 ? -5.766 -8.328 -0.83 1 93.88 355 GLY A O 1
ATOM 2749 N N . SER A 1 356 ? -6.668 -6.414 -1.528 1 94.06 356 SER A N 1
ATOM 2750 C CA . SER A 1 356 ? -7.5 -7.051 -2.547 1 94.06 356 SER A CA 1
ATOM 2751 C C . SER A 1 356 ? -7.129 -6.566 -3.943 1 94.06 356 SER A C 1
ATOM 2753 O O . SER A 1 356 ? -6.59 -5.469 -4.102 1 94.06 356 SER A O 1
ATOM 2755 N N . PRO A 1 357 ? -7.422 -7.344 -4.922 1 95.44 357 PRO A N 1
ATOM 2756 C CA . PRO A 1 357 ? -7.117 -6.887 -6.281 1 95.44 357 PRO A CA 1
ATOM 2757 C C . PRO A 1 357 ? -7.992 -5.715 -6.719 1 95.44 357 PRO A C 1
ATOM 2759 O O . PRO A 1 357 ? -9.219 -5.77 -6.586 1 95.44 357 PRO A O 1
ATOM 2762 N N . SER A 1 358 ? -7.387 -4.73 -7.203 1 97.25 358 SER A N 1
ATOM 2763 C CA . SER A 1 358 ? -8.094 -3.613 -7.828 1 97.25 358 SER A CA 1
ATOM 2764 C C . SER A 1 358 ? -8.32 -3.867 -9.312 1 97.25 358 SER A C 1
ATOM 2766 O O . SER A 1 358 ? -7.609 -4.668 -9.93 1 97.25 358 SER A O 1
ATOM 2768 N N . PRO A 1 359 ? -9.336 -3.232 -9.891 1 97.81 359 PRO A N 1
ATOM 2769 C CA . PRO A 1 359 ? -9.523 -3.361 -11.336 1 97.81 359 PRO A CA 1
ATOM 2770 C C . PRO A 1 359 ? -8.328 -2.832 -12.141 1 97.81 359 PRO A C 1
ATOM 2772 O O . PRO A 1 359 ? -7.562 -2.008 -11.633 1 97.81 359 PRO A O 1
ATOM 2775 N N . LEU A 1 360 ? -8.211 -3.322 -13.344 1 98 360 LEU A N 1
ATOM 2776 C CA . LEU A 1 360 ? -7.172 -2.826 -14.242 1 98 360 LEU A CA 1
ATOM 2777 C C . LEU A 1 360 ? -7.426 -1.37 -14.617 1 98 360 LEU A C 1
ATOM 2779 O O . LEU A 1 360 ? -6.488 -0.572 -14.688 1 98 360 LEU A O 1
ATOM 2783 N N . LEU A 1 361 ? -8.656 -1.056 -14.789 1 98.19 361 LEU A N 1
ATOM 2784 C CA . LEU A 1 361 ? -9.039 0.28 -15.234 1 98.19 361 LEU A CA 1
ATOM 2785 C C . LEU A 1 361 ? -10.281 0.764 -14.5 1 98.19 361 LEU A C 1
ATOM 2787 O O . LEU A 1 361 ? -11.305 0.076 -14.484 1 98.19 361 LEU A O 1
ATOM 2791 N N . CYS A 1 362 ? -10.172 1.849 -13.812 1 98.5 362 CYS A N 1
ATOM 2792 C CA . CYS A 1 362 ? -11.297 2.578 -13.242 1 98.5 362 CYS A CA 1
ATOM 2793 C C . CYS A 1 362 ? -11.453 3.943 -13.906 1 98.5 362 CYS A C 1
ATOM 2795 O O . CYS A 1 362 ? -10.5 4.73 -13.945 1 98.5 362 CYS A O 1
ATOM 2797 N N . GLU A 1 363 ? -12.648 4.25 -14.352 1 98.5 363 GLU A N 1
ATOM 2798 C CA . GLU A 1 363 ? -12.883 5.504 -15.062 1 98.5 363 GLU A CA 1
ATOM 2799 C C . GLU A 1 363 ? -14.109 6.227 -14.508 1 98.5 363 GLU A C 1
ATOM 2801 O O . GLU A 1 363 ? -15.102 5.59 -14.148 1 98.5 363 GLU A O 1
ATOM 2806 N N . VAL A 1 364 ? -14 7.461 -14.406 1 98.62 364 VAL A N 1
ATOM 2807 C CA . VAL A 1 364 ? -15.125 8.359 -14.188 1 98.62 364 VAL A CA 1
ATOM 2808 C C . VAL A 1 364 ? -15.383 9.18 -15.453 1 98.62 364 VAL A C 1
ATOM 2810 O O . VAL A 1 364 ? -14.5 9.898 -15.922 1 98.62 364 VAL A O 1
ATOM 2813 N N . LEU A 1 365 ? -16.547 9.008 -16.047 1 98.31 365 LEU A N 1
ATOM 2814 C CA . LEU A 1 365 ? -16.922 9.781 -17.234 1 98.31 365 LEU A CA 1
ATOM 2815 C C . LEU A 1 365 ? -17.953 10.844 -16.875 1 98.31 365 LEU A C 1
ATOM 2817 O O . LEU A 1 365 ? -18.984 10.547 -16.266 1 98.31 365 LEU A O 1
ATOM 2821 N N . VAL A 1 366 ? -17.672 12.023 -17.188 1 98.06 366 VAL A N 1
ATOM 2822 C CA . VAL A 1 366 ? -18.641 13.109 -17.078 1 98.06 366 VAL A CA 1
ATOM 2823 C C . VAL A 1 366 ? -19.016 13.602 -18.484 1 98.06 366 VAL A C 1
ATOM 2825 O O . VAL A 1 366 ? -18.172 14.094 -19.219 1 98.06 366 VAL A O 1
ATOM 2828 N N . ASP A 1 367 ? -20.188 13.43 -18.844 1 96.75 367 ASP A N 1
ATOM 2829 C CA . ASP A 1 367 ? -20.703 13.703 -20.188 1 96.75 367 ASP A CA 1
ATOM 2830 C C . ASP A 1 367 ? -19.812 13.07 -21.25 1 96.75 367 ASP A C 1
ATOM 2832 O O . ASP A 1 367 ? -19.438 13.727 -22.219 1 96.75 367 ASP A O 1
ATOM 2836 N N . GLY A 1 368 ? -19.422 11.914 -20.938 1 95.12 368 GLY A N 1
ATOM 2837 C CA . GLY A 1 368 ? -18.719 11.102 -21.922 1 95.12 368 GLY A CA 1
ATOM 2838 C C . GLY A 1 368 ? -17.219 11.289 -21.891 1 95.12 368 GLY A C 1
ATOM 2839 O O . GLY A 1 368 ? -16.484 10.562 -22.562 1 95.12 368 GLY A O 1
ATOM 2840 N N . GLN A 1 369 ? -16.688 12.234 -21.125 1 96.25 369 GLN A N 1
ATOM 2841 C CA . GLN A 1 369 ? -15.25 12.492 -21.047 1 96.25 369 GLN A CA 1
ATOM 2842 C C . GLN A 1 369 ? -14.617 11.734 -19.875 1 96.25 369 GLN A C 1
ATOM 2844 O O . GLN A 1 369 ? -14.867 12.055 -18.719 1 96.25 369 GLN A O 1
ATOM 2849 N N . PRO A 1 370 ? -13.789 10.82 -20.172 1 96.94 370 PRO A N 1
ATOM 2850 C CA . PRO A 1 370 ? -13.289 9.938 -19.109 1 96.94 370 PRO A CA 1
ATOM 2851 C C . PRO A 1 370 ? -12.055 10.5 -18.406 1 96.94 370 PRO A C 1
ATOM 2853 O O . PRO A 1 370 ? -11.242 11.18 -19.016 1 96.94 370 PRO A O 1
ATOM 2856 N N . GLN A 1 371 ? -11.938 10.297 -17.109 1 97.56 371 GLN A N 1
ATOM 2857 C CA . GLN A 1 371 ? -10.719 10.359 -16.312 1 97.56 371 GLN A CA 1
ATOM 2858 C C . GLN A 1 371 ? -10.406 9 -15.68 1 97.56 371 GLN A C 1
ATOM 2860 O O . GLN A 1 371 ? -11.312 8.305 -15.211 1 97.56 371 GLN A O 1
ATOM 2865 N N . ARG A 1 372 ? -9.133 8.648 -15.672 1 97.56 372 ARG A N 1
ATOM 2866 C CA . ARG A 1 372 ? -8.719 7.316 -15.242 1 97.56 372 ARG A CA 1
ATOM 2867 C C . ARG A 1 372 ? -7.965 7.379 -13.914 1 97.56 372 ARG A C 1
ATOM 2869 O O . ARG A 1 372 ? -7.184 8.305 -13.68 1 97.56 372 ARG A O 1
ATOM 2876 N N . LYS A 1 373 ? -8.258 6.414 -13.141 1 96.5 373 LYS A N 1
ATOM 2877 C CA . LYS A 1 373 ? -7.426 6.219 -11.953 1 96.5 373 LYS A CA 1
ATOM 2878 C C . LYS A 1 373 ? -6.039 5.715 -12.336 1 96.5 373 LYS A C 1
ATOM 2880 O O . LYS A 1 373 ? -5.906 4.82 -13.172 1 96.5 373 LYS A O 1
ATOM 2885 N N . GLY A 1 374 ? -5.02 6.246 -11.742 1 93.06 374 GLY A N 1
ATOM 2886 C CA . GLY A 1 374 ? -3.66 5.766 -11.93 1 93.06 374 GLY A CA 1
ATOM 2887 C C . GLY A 1 374 ? -3.254 4.711 -10.922 1 93.06 374 GLY A C 1
ATOM 2888 O O . GLY A 1 374 ? -4.047 3.826 -10.586 1 93.06 374 GLY A O 1
ATOM 2889 N N . THR A 1 375 ? -1.992 4.75 -10.492 1 92.88 375 THR A N 1
ATOM 2890 C CA . THR A 1 375 ? -1.452 3.73 -9.602 1 92.88 375 THR A CA 1
ATOM 2891 C C . THR A 1 375 ? -1.551 4.184 -8.148 1 92.88 375 THR A C 1
ATOM 2893 O O . THR A 1 375 ? -1.043 3.51 -7.246 1 92.88 375 THR A O 1
ATOM 2896 N N . GLU A 1 376 ? -2.189 5.332 -7.918 1 92.75 376 GLU A N 1
ATOM 2897 C CA . GLU A 1 376 ? -2.332 5.848 -6.559 1 92.75 376 GLU A CA 1
ATOM 2898 C C . GLU A 1 376 ? -3.195 4.926 -5.707 1 92.75 376 GLU A C 1
ATOM 2900 O O . GLU A 1 376 ? -3.98 4.137 -6.234 1 92.75 376 GLU A O 1
ATOM 2905 N N . LEU A 1 377 ? -2.998 5.016 -4.422 1 92 377 LEU A N 1
ATOM 2906 C CA . LEU A 1 377 ? -3.809 4.23 -3.498 1 92 377 LEU A CA 1
ATOM 2907 C C . LEU A 1 377 ? -5.285 4.59 -3.629 1 92 377 LEU A C 1
ATOM 2909 O O . LEU A 1 377 ? -6.141 3.705 -3.705 1 92 377 LEU A O 1
ATOM 2913 N N . MET A 1 378 ? -5.566 5.801 -3.67 1 95.19 378 MET A N 1
ATOM 2914 C CA . MET A 1 378 ? -6.902 6.348 -3.887 1 95.19 378 MET A CA 1
ATOM 2915 C C . MET A 1 378 ? -6.855 7.523 -4.855 1 95.19 378 MET A C 1
ATOM 2917 O O . MET A 1 378 ? -6.059 8.445 -4.684 1 95.19 378 MET A O 1
ATOM 2921 N N . ALA A 1 379 ? -7.68 7.477 -5.891 1 96.12 379 ALA A N 1
ATOM 2922 C CA . ALA A 1 379 ? -7.801 8.594 -6.816 1 96.12 379 ALA A CA 1
ATOM 2923 C C . ALA A 1 379 ? -8.891 9.57 -6.363 1 96.12 379 ALA A C 1
ATOM 2925 O O . ALA A 1 379 ? -9.906 9.156 -5.801 1 96.12 379 ALA A O 1
ATOM 2926 N N . HIS A 1 380 ? -8.68 10.789 -6.59 1 95.31 380 HIS A N 1
ATOM 2927 C CA . HIS A 1 380 ? -9.641 11.844 -6.297 1 95.31 380 HIS A CA 1
ATOM 2928 C C . HIS A 1 380 ? -9.898 12.703 -7.527 1 95.31 380 HIS A C 1
ATOM 2930 O O . HIS A 1 380 ? -8.977 13.328 -8.062 1 95.31 380 HIS A O 1
ATOM 2936 N N . PHE A 1 381 ? -11.125 12.742 -7.934 1 96.31 381 PHE A N 1
ATOM 2937 C CA . PHE A 1 381 ? -11.594 13.617 -9 1 96.31 381 PHE A CA 1
ATOM 2938 C C . PHE A 1 381 ? -12.648 14.594 -8.477 1 96.31 381 PHE A C 1
ATOM 2940 O O . PHE A 1 381 ? -13.383 14.273 -7.535 1 96.31 381 PHE A O 1
ATOM 2947 N N . TRP A 1 382 ? -12.719 15.719 -9.047 1 95.69 382 TRP A N 1
ATOM 2948 C CA . TRP A 1 382 ? -13.789 16.641 -8.672 1 95.69 382 TRP A CA 1
ATOM 2949 C C . TRP A 1 382 ? -14.344 17.359 -9.906 1 95.69 382 TRP A C 1
ATOM 2951 O O . TRP A 1 382 ? -13.609 17.594 -10.867 1 95.69 382 TRP A O 1
ATOM 2961 N N . TYR A 1 383 ? -15.648 17.641 -9.836 1 96.12 383 TYR A N 1
ATOM 2962 C CA . TYR A 1 383 ? -16.359 18.219 -10.969 1 96.12 383 TYR A CA 1
ATOM 2963 C C . TYR A 1 383 ? -17.406 19.234 -10.5 1 96.12 383 TYR A C 1
ATOM 2965 O O . TYR A 1 383 ? -18.062 19.031 -9.477 1 96.12 383 TYR A O 1
ATOM 2973 N N . GLN A 1 384 ? -17.422 20.312 -11.227 1 96.81 384 GLN A N 1
ATOM 2974 C CA . GLN A 1 384 ? -18.641 21.109 -11.195 1 96.81 384 GLN A CA 1
ATOM 2975 C C . GLN A 1 384 ? -19.672 20.594 -12.195 1 96.81 384 GLN A C 1
ATOM 2977 O O . GLN A 1 384 ? -19.375 20.469 -13.391 1 96.81 384 GLN A O 1
ATOM 2982 N N . VAL A 1 385 ? -20.828 20.234 -11.68 1 96.5 385 VAL A N 1
ATOM 2983 C CA . VAL A 1 385 ? -21.781 19.641 -12.609 1 96.5 385 VAL A CA 1
ATOM 2984 C C . VAL A 1 385 ? -23.109 20.391 -12.523 1 96.5 385 VAL A C 1
ATOM 2986 O O . VAL A 1 385 ? -23.469 20.906 -11.461 1 96.5 385 VAL A O 1
ATOM 2989 N N . VAL A 1 386 ? -23.797 20.469 -13.68 1 97.38 386 VAL A N 1
ATOM 2990 C CA . VAL A 1 386 ? -25.125 21.078 -13.742 1 97.38 386 VAL A CA 1
ATOM 2991 C C . VAL A 1 386 ? -26.188 19.984 -13.789 1 97.38 386 VAL A C 1
ATOM 2993 O O . VAL A 1 386 ? -25.891 18.828 -14.117 1 97.38 386 VAL A O 1
ATOM 2996 N N . ALA A 1 387 ? -27.406 20.438 -13.414 1 97.75 387 ALA A N 1
ATOM 2997 C CA . ALA A 1 387 ? -28.531 19.5 -13.5 1 97.75 387 ALA A CA 1
ATOM 2998 C C . ALA A 1 387 ? -28.609 18.859 -14.875 1 97.75 387 ALA A C 1
ATOM 3000 O O . ALA A 1 387 ? -28.453 19.531 -15.898 1 97.75 387 ALA A O 1
ATOM 3001 N N . GLY A 1 388 ? -28.703 17.516 -14.875 1 97.88 388 GLY A N 1
ATOM 3002 C CA . GLY A 1 388 ? -28.812 16.797 -16.141 1 97.88 388 GLY A CA 1
ATOM 3003 C C . GLY A 1 388 ? -27.516 16.188 -16.594 1 97.88 388 GLY A C 1
ATOM 3004 O O . GLY A 1 388 ? -27.5 15.328 -17.469 1 97.88 388 GLY A O 1
ATOM 3005 N N . THR A 1 389 ? -26.391 16.594 -15.93 1 98.31 389 THR A N 1
ATOM 3006 C CA . THR A 1 389 ? -25.094 16.031 -16.281 1 98.31 389 THR A CA 1
ATOM 3007 C C . THR A 1 389 ? -25.062 14.531 -16.047 1 98.31 389 THR A C 1
ATOM 3009 O O . THR A 1 389 ? -25.578 14.047 -15.031 1 98.31 389 THR A O 1
ATOM 3012 N N . VAL A 1 390 ? -24.547 13.82 -17.016 1 98.56 390 VAL A N 1
ATOM 3013 C CA . VAL A 1 390 ? -24.438 12.367 -16.922 1 98.56 390 VAL A CA 1
ATOM 3014 C C . VAL A 1 390 ? -23.062 11.984 -16.391 1 98.56 390 VAL A C 1
ATOM 3016 O O . VAL A 1 390 ? -22.047 12.406 -16.938 1 98.56 390 VAL A O 1
ATOM 3019 N N . ILE A 1 391 ? -23.016 11.242 -15.289 1 98.5 391 ILE A N 1
ATOM 3020 C CA . ILE A 1 391 ? -21.797 10.727 -14.672 1 98.5 391 ILE A CA 1
ATOM 3021 C C . ILE A 1 391 ? -21.781 9.203 -14.766 1 98.5 391 ILE A C 1
ATOM 3023 O O . ILE A 1 391 ? -22.719 8.539 -14.297 1 98.5 391 ILE A O 1
ATOM 3027 N N . THR A 1 392 ? -20.781 8.633 -15.344 1 98.75 392 THR A N 1
ATOM 3028 C CA . THR A 1 392 ? -20.625 7.188 -15.469 1 98.75 392 THR A CA 1
ATOM 3029 C C . THR A 1 392 ? -19.406 6.699 -14.688 1 98.75 392 THR A C 1
ATOM 3031 O O . THR A 1 392 ? -18.312 7.254 -14.82 1 98.75 392 THR A O 1
ATOM 3034 N N . LEU A 1 393 ? -19.594 5.789 -13.812 1 98.75 393 LEU A N 1
ATOM 3035 C CA . LEU A 1 393 ? -18.516 5.094 -13.117 1 98.75 393 LEU A CA 1
ATOM 3036 C C . LEU A 1 393 ? -18.297 3.701 -13.703 1 98.75 393 LEU A C 1
ATOM 3038 O O . LEU A 1 393 ? -19.234 2.898 -13.766 1 98.75 393 LEU A O 1
ATOM 3042 N N . ARG A 1 394 ? -17.078 3.393 -14.094 1 98.69 394 ARG A N 1
ATOM 3043 C CA . ARG A 1 394 ? -16.828 2.148 -14.812 1 98.69 394 ARG A CA 1
ATOM 3044 C C . ARG A 1 394 ? -15.609 1.426 -14.242 1 98.69 394 ARG A C 1
ATOM 3046 O O . ARG A 1 394 ? -14.57 2.041 -14.008 1 98.69 394 ARG A O 1
ATOM 3053 N N . SER A 1 395 ? -15.758 0.193 -13.953 1 98.5 395 SER A N 1
ATOM 3054 C CA . SER A 1 395 ? -14.688 -0.724 -13.555 1 98.5 395 SER A CA 1
ATOM 3055 C C . SER A 1 395 ? -14.469 -1.803 -14.609 1 98.5 395 SER A C 1
ATOM 3057 O O . SER A 1 395 ? -15.398 -2.529 -14.969 1 98.5 395 SER A O 1
ATOM 3059 N N . THR A 1 396 ? -13.219 -1.947 -15.07 1 98.38 396 THR A N 1
ATOM 3060 C CA . THR A 1 396 ? -12.914 -2.889 -16.141 1 98.38 396 THR A CA 1
ATOM 3061 C C . THR A 1 396 ? -11.703 -3.748 -15.781 1 98.38 396 THR A C 1
ATOM 3063 O O . THR A 1 396 ? -10.648 -3.225 -15.43 1 98.38 396 THR A O 1
ATOM 3066 N N . SER A 1 397 ? -11.883 -5.02 -15.82 1 97.94 397 SER A N 1
ATOM 3067 C CA . SER A 1 397 ? -10.836 -6.02 -15.68 1 97.94 397 SER A CA 1
ATOM 3068 C C . SER A 1 397 ? -11.023 -7.16 -16.672 1 97.94 397 SER A C 1
ATOM 3070 O O . SER A 1 397 ? -11.781 -7.031 -17.641 1 97.94 397 SER A O 1
ATOM 3072 N N . LEU A 1 398 ? -10.195 -8.188 -16.578 1 98 398 LEU A N 1
ATOM 3073 C CA . LEU A 1 398 ? -10.406 -9.367 -17.406 1 98 398 LEU A CA 1
ATOM 3074 C C . LEU A 1 398 ? -11.664 -10.109 -16.984 1 98 398 LEU A C 1
ATOM 3076 O O . LEU A 1 398 ? -12.008 -10.141 -15.797 1 98 398 LEU A O 1
ATOM 3080 N N . GLY A 1 399 ? -12.367 -10.688 -18 1 97.06 399 GLY A N 1
ATOM 3081 C CA . GLY A 1 399 ? -13.602 -11.406 -17.688 1 97.06 399 GLY A CA 1
ATOM 3082 C C . GLY A 1 399 ? -13.414 -12.477 -16.625 1 97.06 399 GLY A C 1
ATOM 3083 O O . GLY A 1 399 ? -12.602 -13.383 -16.797 1 97.06 399 GLY A O 1
ATOM 3084 N N . GLY A 1 400 ? -14.18 -12.32 -15.57 1 95.06 400 GLY A N 1
ATOM 3085 C CA . GLY A 1 400 ? -14.117 -13.312 -14.508 1 95.06 400 GLY A CA 1
ATOM 3086 C C . GLY A 1 400 ? -13.117 -12.961 -13.422 1 95.06 400 GLY A C 1
ATOM 3087 O O . GLY A 1 400 ? -13.023 -13.656 -12.414 1 95.06 400 GLY A O 1
ATOM 3088 N N . GLN A 1 401 ? -12.344 -11.828 -13.703 1 94.56 401 GLN A N 1
ATOM 3089 C CA . GLN A 1 401 ? -11.367 -11.406 -12.703 1 94.56 401 GLN A CA 1
ATOM 3090 C C . GLN A 1 401 ? -12.039 -10.688 -11.539 1 94.56 401 GLN A C 1
ATOM 3092 O O . GLN A 1 401 ? -12.641 -9.625 -11.727 1 94.56 401 GLN A O 1
ATOM 3097 N N . GLN A 1 402 ? -12.422 -11.172 -10.484 1 90.19 402 GLN A N 1
ATOM 3098 C CA . GLN A 1 402 ? -13.102 -10.656 -9.305 1 90.19 402 GLN A CA 1
ATOM 3099 C C . GLN A 1 402 ? -12.273 -9.57 -8.625 1 90.19 402 GLN A C 1
ATOM 3101 O O . GLN A 1 402 ? -11.789 -9.766 -7.504 1 90.19 402 GLN A O 1
ATOM 3106 N N . CYS A 1 403 ? -12.242 -8.367 -9.25 1 95.81 403 CYS A N 1
ATOM 3107 C CA . CYS A 1 403 ? -11.586 -7.207 -8.656 1 95.81 403 CYS A CA 1
ATOM 3108 C C . CYS A 1 403 ? -12.586 -6.336 -7.902 1 95.81 403 CYS A C 1
ATOM 3110 O O . CYS A 1 403 ? -13.773 -6.312 -8.242 1 95.81 403 CYS A O 1
ATOM 3112 N N . ASN A 1 404 ? -12.109 -5.676 -6.91 1 96.38 404 ASN A N 1
ATOM 3113 C CA . ASN A 1 404 ? -12.969 -4.875 -6.047 1 96.38 404 ASN A CA 1
ATOM 3114 C C . ASN A 1 404 ? -12.742 -3.381 -6.258 1 96.38 404 ASN A C 1
ATOM 3116 O O . ASN A 1 404 ? -11.617 -2.947 -6.5 1 96.38 404 ASN A O 1
ATOM 3120 N N . VAL A 1 405 ? -13.812 -2.627 -6.105 1 98.06 405 VAL A N 1
ATOM 3121 C CA . VAL A 1 405 ? -13.688 -1.177 -6.211 1 98.06 405 VAL A CA 1
ATOM 3122 C C . VAL A 1 405 ? -14.664 -0.501 -5.25 1 98.06 405 VAL A C 1
ATOM 3124 O O . VAL A 1 405 ? -15.727 -1.053 -4.941 1 98.06 405 VAL A O 1
ATOM 3127 N N . ILE A 1 406 ? -14.312 0.58 -4.727 1 98 406 ILE A N 1
ATOM 3128 C CA . ILE A 1 406 ? -15.125 1.469 -3.906 1 98 406 ILE A CA 1
ATOM 3129 C C . ILE A 1 406 ? -15.195 2.85 -4.551 1 98 406 ILE A C 1
ATOM 3131 O O . ILE A 1 406 ? -14.156 3.461 -4.836 1 98 406 ILE A O 1
ATOM 3135 N N . TRP A 1 407 ? -16.422 3.275 -4.836 1 97.75 407 TRP A N 1
ATOM 3136 C CA . TRP A 1 407 ? -16.672 4.641 -5.289 1 97.75 407 TRP A CA 1
ATOM 3137 C C . TRP A 1 407 ? -17.281 5.48 -4.172 1 97.75 407 TRP A C 1
ATOM 3139 O O . TRP A 1 407 ? -18.297 5.105 -3.578 1 97.75 407 TRP A O 1
ATOM 3149 N N . ARG A 1 408 ? -16.672 6.574 -3.877 1 95.88 408 ARG A N 1
ATOM 3150 C CA . ARG A 1 408 ? -17.234 7.516 -2.92 1 95.88 408 ARG A CA 1
ATOM 3151 C C . ARG A 1 408 ? -17.625 8.82 -3.602 1 95.88 408 ARG A C 1
ATOM 3153 O O . ARG A 1 408 ? -16.781 9.477 -4.227 1 95.88 408 ARG A O 1
ATOM 3160 N N . LEU A 1 409 ? -18.828 9.164 -3.49 1 95.69 409 LEU A N 1
ATOM 3161 C CA . LEU A 1 409 ? -19.344 10.406 -4.051 1 95.69 409 LEU A CA 1
ATOM 3162 C C . LEU A 1 409 ? -19.797 11.352 -2.943 1 95.69 409 LEU A C 1
ATOM 3164 O O . LEU A 1 409 ? -20.625 10.992 -2.111 1 95.69 409 LEU A O 1
ATOM 3168 N N . ARG A 1 410 ? -19.219 12.523 -2.93 1 92.75 410 ARG A N 1
ATOM 3169 C CA . ARG A 1 410 ? -19.562 13.477 -1.881 1 92.75 410 ARG A CA 1
ATOM 3170 C C . ARG A 1 410 ? -19.344 14.914 -2.344 1 92.75 410 ARG A C 1
ATOM 3172 O O . ARG A 1 410 ? -18.578 15.156 -3.279 1 92.75 410 ARG A O 1
ATOM 3179 N N . GLU A 1 411 ? -20.016 15.836 -1.666 1 91.5 411 GLU A N 1
ATOM 3180 C CA . GLU A 1 411 ? -19.828 17.25 -1.989 1 91.5 411 GLU A CA 1
ATOM 3181 C C . GLU A 1 411 ? -18.656 17.844 -1.222 1 91.5 411 GLU A C 1
ATOM 3183 O O . GLU A 1 411 ? -17.859 18.594 -1.784 1 91.5 411 GLU A O 1
ATOM 3188 N N . ALA A 1 412 ? -18.578 17.469 0.024 1 86.12 412 ALA A N 1
ATOM 3189 C CA . ALA A 1 412 ? -17.453 17.953 0.833 1 86.12 412 ALA A CA 1
ATOM 3190 C C . ALA A 1 412 ? -16.219 17.094 0.642 1 86.12 412 ALA A C 1
ATOM 3192 O O . ALA A 1 412 ? -16.312 15.859 0.649 1 86.12 412 ALA A O 1
ATOM 3193 N N . PRO A 1 413 ? -15.102 17.75 0.419 1 81.88 413 PRO A N 1
ATOM 3194 C CA . PRO A 1 413 ? -13.883 16.953 0.246 1 81.88 413 PRO A CA 1
ATOM 3195 C C . PRO A 1 413 ? -13.422 16.281 1.543 1 81.88 413 PRO A C 1
ATOM 3197 O O . PRO A 1 413 ? -13.711 16.781 2.633 1 81.88 413 PRO A O 1
ATOM 3200 N N . ASP A 1 414 ? -13.156 15.047 1.346 1 66.19 414 ASP A N 1
ATOM 3201 C CA . ASP A 1 414 ? -12.539 14.406 2.506 1 66.19 414 ASP A CA 1
ATOM 3202 C C . ASP A 1 414 ? -11.312 15.18 2.973 1 66.19 414 ASP A C 1
ATOM 3204 O O . ASP A 1 414 ? -11.312 15.773 4.051 1 66.19 414 ASP A O 1
ATOM 3208 N N . MET A 1 415 ? -10.062 14.75 2.562 1 55.19 415 MET A N 1
ATOM 3209 C CA . MET A 1 415 ? -8.758 15.281 2.967 1 55.19 415 MET A CA 1
ATOM 3210 C C . MET A 1 415 ? -8.398 16.516 2.148 1 55.19 415 MET A C 1
ATOM 3212 O O . MET A 1 415 ? -8.398 16.469 0.917 1 55.19 415 MET A O 1
ATOM 3216 N N . GLN A 1 416 ? -9.039 17.656 2.322 1 43.81 416 GLN A N 1
ATOM 3217 C CA . GLN A 1 416 ? -8.227 18.594 1.558 1 43.81 416 GLN A CA 1
ATOM 3218 C C . GLN A 1 416 ? -6.742 18.266 1.688 1 43.81 416 GLN A C 1
ATOM 3220 O O . GLN A 1 416 ? -6.227 18.125 2.799 1 43.81 416 GLN A O 1
ATOM 3225 N N . GLN A 1 417 ? -6.195 17.234 0.884 1 37.06 417 GLN A N 1
ATOM 3226 C CA . GLN A 1 417 ? -4.742 17.141 0.841 1 37.06 417 GLN A CA 1
ATOM 3227 C C . GLN A 1 417 ? -4.086 18.5 1.022 1 37.06 417 GLN A C 1
ATOM 3229 O O . GLN A 1 417 ? -4.633 19.516 0.594 1 37.06 417 GLN A O 1
ATOM 3234 N N . MET B 1 1 ? 24.484 21.688 22.047 1 73.38 1 MET B N 1
ATOM 3235 C CA . MET B 1 1 ? 23.641 22.875 22.109 1 73.38 1 MET B CA 1
ATOM 3236 C C . MET B 1 1 ? 22.609 22.75 23.203 1 73.38 1 MET B C 1
ATOM 3238 O O . MET B 1 1 ? 22.109 21.656 23.484 1 73.38 1 MET B O 1
ATOM 3242 N N . HIS B 1 2 ? 22.406 23.859 23.859 1 83.19 2 HIS B N 1
ATOM 3243 C CA . HIS B 1 2 ? 21.375 23.844 24.891 1 83.19 2 HIS B CA 1
ATOM 3244 C C . HIS B 1 2 ? 19.984 23.688 24.297 1 83.19 2 HIS B C 1
ATOM 3246 O O . HIS B 1 2 ? 19.734 24.156 23.188 1 83.19 2 HIS B O 1
ATOM 3252 N N . SER B 1 3 ? 19.094 23.016 24.969 1 86.06 3 SER B N 1
ATOM 3253 C CA . SER B 1 3 ? 17.75 22.672 24.5 1 86.06 3 SER B CA 1
ATOM 3254 C C . SER B 1 3 ? 16.969 23.938 24.109 1 86.06 3 SER B C 1
ATOM 3256 O O . SER B 1 3 ? 16.125 23.891 23.219 1 86.06 3 SER B O 1
ATOM 3258 N N . SER B 1 4 ? 17.328 24.984 24.656 1 87.38 4 SER B N 1
ATOM 3259 C CA . SER B 1 4 ? 16.594 26.219 24.391 1 87.38 4 SER B CA 1
ATOM 3260 C C . SER B 1 4 ? 17.094 26.891 23.109 1 87.38 4 SER B C 1
ATOM 3262 O O . SER B 1 4 ? 16.453 27.797 22.594 1 87.38 4 SER B O 1
ATOM 3264 N N . GLU B 1 5 ? 18.109 26.375 22.547 1 94.31 5 GLU B N 1
ATOM 3265 C CA . GLU B 1 5 ? 18.766 27.062 21.438 1 94.31 5 GLU B CA 1
ATOM 3266 C C . GLU B 1 5 ? 18.281 26.531 20.094 1 94.31 5 GLU B C 1
ATOM 3268 O O . GLU B 1 5 ? 18.703 27 19.047 1 94.31 5 GLU B O 1
ATOM 3273 N N . HIS B 1 6 ? 17.438 25.578 20.094 1 96.56 6 HIS B N 1
ATOM 3274 C CA . HIS B 1 6 ? 16.938 25.047 18.828 1 96.56 6 HIS B CA 1
ATOM 3275 C C . HIS B 1 6 ? 15.445 24.75 18.906 1 96.56 6 HIS B C 1
ATOM 3277 O O . HIS B 1 6 ? 14.898 24.547 20 1 96.56 6 HIS B O 1
ATOM 3283 N N . ALA B 1 7 ? 14.781 24.828 17.781 1 98.44 7 ALA B N 1
ATOM 3284 C CA . ALA B 1 7 ? 13.336 24.609 17.703 1 98.44 7 ALA B CA 1
ATOM 3285 C C . ALA B 1 7 ? 12.969 23.812 16.453 1 98.44 7 ALA B C 1
ATOM 3287 O O . ALA B 1 7 ? 13.641 23.906 15.43 1 98.44 7 ALA B O 1
ATOM 3288 N N . VAL B 1 8 ? 11.992 23 16.594 1 98.81 8 VAL B N 1
ATOM 3289 C CA . VAL B 1 8 ? 11.344 22.312 15.477 1 98.81 8 VAL B CA 1
ATOM 3290 C C . VAL B 1 8 ? 9.938 22.875 15.281 1 98.81 8 VAL B C 1
ATOM 3292 O O . VAL B 1 8 ? 9.148 22.922 16.234 1 98.81 8 VAL B O 1
ATOM 3295 N N . CYS B 1 9 ? 9.656 23.297 14.055 1 98.75 9 CYS B N 1
ATOM 3296 C CA . CYS B 1 9 ? 8.352 23.859 13.719 1 98.75 9 CYS B CA 1
ATOM 3297 C C . CYS B 1 9 ? 7.629 22.984 12.711 1 98.75 9 CYS B C 1
ATOM 3299 O O . CYS B 1 9 ? 8.266 22.25 11.938 1 98.75 9 CYS B O 1
ATOM 3301 N N . VAL B 1 10 ? 6.344 23.016 12.734 1 98.81 10 VAL B N 1
ATOM 3302 C CA . VAL B 1 10 ? 5.445 22.406 11.766 1 98.81 10 VAL B CA 1
ATOM 3303 C C . VAL B 1 10 ? 4.191 23.25 11.602 1 98.81 10 VAL B C 1
ATOM 3305 O O . VAL B 1 10 ? 3.803 23.984 12.523 1 98.81 10 VAL B O 1
ATOM 3308 N N . ALA B 1 11 ? 3.643 23.219 10.406 1 98.56 11 ALA B N 1
ATOM 3309 C CA . ALA B 1 11 ? 2.469 24.062 10.141 1 98.56 11 ALA B CA 1
ATOM 3310 C C . ALA B 1 11 ? 1.279 23.203 9.711 1 98.56 11 ALA B C 1
ATOM 3312 O O . ALA B 1 11 ? 1.44 22.234 8.977 1 98.56 11 ALA B O 1
ATOM 3313 N N . ILE B 1 12 ? 0.103 23.578 10.164 1 97.44 12 ILE B N 1
ATOM 3314 C CA . ILE B 1 12 ? -1.104 22.875 9.734 1 97.44 12 ILE B CA 1
ATOM 3315 C C . ILE B 1 12 ? -2.287 23.844 9.742 1 97.44 12 ILE B C 1
ATOM 3317 O O . ILE B 1 12 ? -2.26 24.859 10.438 1 97.44 12 ILE B O 1
ATOM 3321 N N . ASN B 1 13 ? -3.266 23.594 8.992 1 95.81 13 ASN B N 1
ATOM 3322 C CA . ASN B 1 13 ? -4.551 24.266 9.086 1 95.81 13 ASN B CA 1
ATOM 3323 C C . ASN B 1 13 ? -5.531 23.5 9.961 1 95.81 13 ASN B C 1
ATOM 3325 O O . ASN B 1 13 ? -5.152 22.531 10.617 1 95.81 13 ASN B O 1
ATOM 3329 N N . ASP B 1 14 ? -6.797 24.078 10.031 1 95 14 ASP B N 1
ATOM 3330 C CA . ASP B 1 14 ? -7.785 23.438 10.906 1 95 14 ASP B CA 1
ATOM 3331 C C . ASP B 1 14 ? -8.492 22.297 10.188 1 95 14 ASP B C 1
ATOM 3333 O O . ASP B 1 14 ? -9.695 22.375 9.93 1 95 14 ASP B O 1
ATOM 3337 N N . ASN B 1 15 ? -7.762 21.281 9.898 1 93.31 15 ASN B N 1
ATOM 3338 C CA . ASN B 1 15 ? -8.25 20.062 9.266 1 93.31 15 ASN B CA 1
ATOM 3339 C C . ASN B 1 15 ? -8.055 18.859 10.18 1 93.31 15 ASN B C 1
ATOM 3341 O O . ASN B 1 15 ? -6.934 18.531 10.57 1 93.31 15 ASN B O 1
ATOM 3345 N N . ASN B 1 16 ? -9.164 18.188 10.492 1 93.06 16 ASN B N 1
ATOM 3346 C CA . ASN B 1 16 ? -9.109 17.094 11.445 1 93.06 16 ASN B CA 1
ATOM 3347 C C . ASN B 1 16 ? -8.273 15.93 10.914 1 93.06 16 ASN B C 1
ATOM 3349 O O . ASN B 1 16 ? -7.566 15.266 11.672 1 93.06 16 ASN B O 1
ATOM 3353 N N . ARG B 1 17 ? -8.414 15.688 9.695 1 92.5 17 ARG B N 1
ATOM 3354 C CA . ARG B 1 17 ? -7.629 14.609 9.102 1 92.5 17 ARG B CA 1
ATOM 3355 C C . ARG B 1 17 ? -6.137 14.906 9.188 1 92.5 17 ARG B C 1
ATOM 3357 O O . ARG B 1 17 ? -5.34 14.031 9.539 1 92.5 17 ARG B O 1
ATOM 3364 N N . ALA B 1 18 ? -5.742 16.109 8.812 1 95.19 18 ALA B N 1
ATOM 3365 C CA . ALA B 1 18 ? -4.34 16.5 8.938 1 95.19 18 ALA B CA 1
ATOM 3366 C C . ALA B 1 18 ? -3.875 16.438 10.383 1 95.19 18 ALA B C 1
ATOM 3368 O O . ALA B 1 18 ? -2.744 16.031 10.664 1 95.19 18 ALA B O 1
ATOM 3369 N N . TRP B 1 19 ? -4.785 16.828 11.266 1 97.31 19 TRP B N 1
ATOM 3370 C CA . TRP B 1 19 ? -4.492 16.781 12.688 1 97.31 19 TRP B CA 1
ATOM 3371 C C . TRP B 1 19 ? -4.137 15.359 13.117 1 97.31 19 TRP B C 1
ATOM 3373 O O . TRP B 1 19 ? -3.053 15.125 13.656 1 97.31 19 TRP B O 1
ATOM 3383 N N . TYR B 1 20 ? -4.969 14.398 12.766 1 96.94 20 TYR B N 1
ATOM 3384 C CA . TYR B 1 20 ? -4.824 13.031 13.25 1 96.94 20 TYR B CA 1
ATOM 3385 C C . TYR B 1 20 ? -3.783 12.266 12.438 1 96.94 20 TYR B C 1
ATOM 3387 O O . TYR B 1 20 ? -3.029 11.461 12.992 1 96.94 20 TYR B O 1
ATOM 3395 N N . GLU B 1 21 ? -3.74 12.523 11.148 1 96.94 21 GLU B N 1
ATOM 3396 C CA . GLU B 1 21 ? -2.996 11.633 10.266 1 96.94 21 GLU B CA 1
ATOM 3397 C C . GLU B 1 21 ? -1.633 12.219 9.906 1 96.94 21 GLU B C 1
ATOM 3399 O O . GLU B 1 21 ? -0.811 11.555 9.273 1 96.94 21 GLU B O 1
ATOM 3404 N N . MET B 1 22 ? -1.396 13.43 10.297 1 97.31 22 MET B N 1
ATOM 3405 C CA . MET B 1 22 ? -0.106 14.039 9.984 1 97.31 22 MET B CA 1
ATOM 3406 C C . MET B 1 22 ? 0.539 14.625 11.234 1 97.31 22 MET B C 1
ATOM 3408 O O . MET B 1 22 ? 1.549 14.109 11.719 1 97.31 22 MET B O 1
ATOM 3412 N N . LEU B 1 23 ? -0.143 15.453 11.93 1 98.5 23 LEU B N 1
ATOM 3413 C CA . LEU B 1 23 ? 0.47 16.203 13.023 1 98.5 23 LEU B CA 1
ATOM 3414 C C . LEU B 1 23 ? 0.722 15.297 14.227 1 98.5 23 LEU B C 1
ATOM 3416 O O . LEU B 1 23 ? 1.821 15.289 14.781 1 98.5 23 LEU B O 1
ATOM 3420 N N . VAL B 1 24 ? -0.29 14.555 14.633 1 98.56 24 VAL B N 1
ATOM 3421 C CA . VAL B 1 24 ? -0.169 13.758 15.844 1 98.56 24 VAL B CA 1
ATOM 3422 C C . VAL B 1 24 ? 0.973 12.75 15.695 1 98.56 24 VAL B C 1
ATOM 3424 O O . VAL B 1 24 ? 1.858 12.672 16.547 1 98.56 24 VAL B O 1
ATOM 3427 N N . PRO B 1 25 ? 0.984 12.016 14.594 1 98.38 25 PRO B N 1
ATOM 3428 C CA . PRO B 1 25 ? 2.129 11.117 14.453 1 98.38 25 PRO B CA 1
ATOM 3429 C C . PRO B 1 25 ? 3.459 11.859 14.367 1 98.38 25 PRO B C 1
ATOM 3431 O O . PRO B 1 25 ? 4.488 11.344 14.82 1 98.38 25 PRO B O 1
ATOM 3434 N N . PHE B 1 26 ? 3.461 13.055 13.82 1 98.62 26 PHE B N 1
ATOM 3435 C CA . PHE B 1 26 ? 4.664 13.875 13.789 1 98.62 26 PHE B CA 1
ATOM 3436 C C . PHE B 1 26 ? 5.168 14.148 15.195 1 98.62 26 PHE B C 1
ATOM 3438 O O . PHE B 1 26 ? 6.336 13.906 15.5 1 98.62 26 PHE B O 1
ATOM 3445 N N . LEU B 1 27 ? 4.316 14.586 16 1 98.75 27 LEU B N 1
ATOM 3446 C CA . LEU B 1 27 ? 4.672 14.961 17.359 1 98.75 27 LEU B CA 1
ATOM 3447 C C . LEU B 1 27 ? 5.098 13.734 18.172 1 98.75 27 LEU B C 1
ATOM 3449 O O . LEU B 1 27 ? 6.105 13.773 18.875 1 98.75 27 LEU B O 1
ATOM 3453 N N . LEU B 1 28 ? 4.324 12.672 18.047 1 98.5 28 LEU B N 1
ATOM 3454 C CA . LEU B 1 28 ? 4.629 11.461 18.812 1 98.5 28 LEU B CA 1
ATOM 3455 C C . LEU B 1 28 ? 5.969 10.875 18.375 1 98.5 28 LEU B C 1
ATOM 3457 O O . LEU B 1 28 ? 6.781 10.492 19.219 1 98.5 28 LEU B O 1
ATOM 3461 N N . SER B 1 29 ? 6.191 10.812 17.094 1 98.31 29 SER B N 1
ATOM 3462 C CA . SER B 1 29 ? 7.445 10.25 16.609 1 98.31 29 SER B CA 1
ATOM 3463 C C . SER B 1 29 ? 8.633 11.133 16.969 1 98.31 29 SER B C 1
ATOM 3465 O O . SER B 1 29 ? 9.719 10.633 17.266 1 98.31 29 SER B O 1
ATOM 3467 N N . LEU B 1 30 ? 8.461 12.445 16.922 1 98.5 30 LEU B N 1
ATOM 3468 C CA . LEU B 1 30 ? 9.516 13.367 17.328 1 98.5 30 LEU B CA 1
ATOM 3469 C C . LEU B 1 30 ? 9.891 13.148 18.781 1 98.5 30 LEU B C 1
ATOM 3471 O O . LEU B 1 30 ? 11.078 13.078 19.125 1 98.5 30 LEU B O 1
ATOM 3475 N N . ARG B 1 31 ? 8.93 12.984 19.578 1 97.19 31 ARG B N 1
ATOM 3476 C CA . ARG B 1 31 ? 9.172 12.766 21.016 1 97.19 31 ARG B CA 1
ATOM 3477 C C . ARG B 1 31 ? 9.938 11.469 21.25 1 97.19 31 ARG B C 1
ATOM 3479 O O . ARG B 1 31 ? 10.758 11.375 22.156 1 97.19 31 ARG B O 1
ATOM 3486 N N . HIS B 1 32 ? 9.688 10.516 20.438 1 95.56 32 HIS B N 1
ATOM 3487 C CA . HIS B 1 32 ? 10.352 9.219 20.547 1 95.56 32 HIS B CA 1
ATOM 3488 C C . HIS B 1 32 ? 11.844 9.328 20.234 1 95.56 32 HIS B C 1
ATOM 3490 O O . HIS B 1 32 ? 12.625 8.453 20.609 1 95.56 32 HIS B O 1
ATOM 3496 N N . THR B 1 33 ? 12.219 10.359 19.531 1 96.75 33 THR B N 1
ATOM 3497 C CA . THR B 1 33 ? 13.625 10.547 19.203 1 96.75 33 THR B CA 1
ATOM 3498 C C . THR B 1 33 ? 14.398 11.055 20.422 1 96.75 33 THR B C 1
ATOM 3500 O O . THR B 1 33 ? 15.633 11.039 20.422 1 96.75 33 THR B O 1
ATOM 3503 N N . GLY B 1 34 ? 13.742 11.562 21.422 1 95.31 34 GLY B N 1
ATOM 3504 C CA . GLY B 1 34 ? 14.383 12.18 22.562 1 95.31 34 GLY B CA 1
ATOM 3505 C C . GLY B 1 34 ? 14.672 13.656 22.375 1 95.31 34 GLY B C 1
ATOM 3506 O O . GLY B 1 34 ? 15.453 14.25 23.125 1 95.31 34 GLY B O 1
ATOM 3507 N N . TYR B 1 35 ? 14.109 14.211 21.359 1 97.31 35 TYR B N 1
ATOM 3508 C CA . TYR B 1 35 ? 14.297 15.641 21.141 1 97.31 35 TYR B CA 1
ATOM 3509 C C . TYR B 1 35 ? 13.852 16.438 22.344 1 97.31 35 TYR B C 1
ATOM 3511 O O . TYR B 1 35 ? 12.742 16.25 22.859 1 97.31 35 TYR B O 1
ATOM 3519 N N . ASP B 1 36 ? 14.703 17.359 22.781 1 95.56 36 ASP B N 1
ATOM 3520 C CA . ASP B 1 36 ? 14.422 18.078 24.016 1 95.56 36 ASP B CA 1
ATOM 3521 C C . ASP B 1 36 ? 14.305 19.578 23.781 1 95.56 36 ASP B C 1
ATOM 3523 O O . ASP B 1 36 ? 14.203 20.359 24.734 1 95.56 36 ASP B O 1
ATOM 3527 N N . GLY B 1 37 ? 14.336 20 22.547 1 96.75 37 GLY B N 1
ATOM 3528 C CA . GLY B 1 37 ? 14.188 21.406 22.234 1 96.75 37 GLY B CA 1
ATOM 3529 C C . GLY B 1 37 ? 12.742 21.875 22.172 1 96.75 37 GLY B C 1
ATOM 3530 O O . GLY B 1 37 ? 11.844 21.156 22.641 1 96.75 37 GLY B O 1
ATOM 3531 N N . ARG B 1 38 ? 12.586 23.078 21.672 1 97.5 38 ARG B N 1
ATOM 3532 C CA . ARG B 1 38 ? 11.25 23.656 21.562 1 97.5 38 ARG B CA 1
ATOM 3533 C C . ARG B 1 38 ? 10.5 23.062 20.375 1 97.5 38 ARG B C 1
ATOM 3535 O O . ARG B 1 38 ? 11.086 22.828 19.312 1 97.5 38 ARG B O 1
ATOM 3542 N N . ILE B 1 39 ? 9.289 22.781 20.578 1 98.56 39 ILE B N 1
ATOM 3543 C CA . ILE B 1 39 ? 8.398 22.359 19.516 1 98.56 39 ILE B CA 1
ATOM 3544 C C . ILE B 1 39 ? 7.297 23.391 19.312 1 98.56 39 ILE B C 1
ATOM 3546 O O . ILE B 1 39 ? 6.656 23.828 20.281 1 98.56 39 ILE B O 1
ATOM 3550 N N . ALA B 1 40 ? 7.117 23.812 18.078 1 98.69 40 ALA B N 1
ATOM 3551 C CA . ALA B 1 40 ? 6.102 24.828 17.797 1 98.69 40 ALA B CA 1
ATOM 3552 C C . ALA B 1 40 ? 5.23 24.422 16.625 1 98.69 40 ALA B C 1
ATOM 3554 O O . ALA B 1 40 ? 5.727 23.859 15.641 1 98.69 40 ALA B O 1
ATOM 3555 N N . VAL B 1 41 ? 3.955 24.672 16.719 1 98.88 41 VAL B N 1
ATOM 3556 C CA . VAL B 1 41 ? 3.006 24.453 15.633 1 98.88 41 VAL B CA 1
ATOM 3557 C C . VAL B 1 41 ? 2.486 25.797 15.125 1 98.88 41 VAL B C 1
ATOM 3559 O O . VAL B 1 41 ? 1.948 26.594 15.898 1 98.88 41 VAL B O 1
ATOM 3562 N N . ILE B 1 42 ? 2.742 26.016 13.867 1 98.62 42 ILE B N 1
ATOM 3563 C CA . ILE B 1 42 ? 2.162 27.188 13.203 1 98.62 42 ILE B CA 1
ATOM 3564 C C . ILE B 1 42 ? 0.741 26.859 12.75 1 98.62 42 ILE B C 1
ATOM 3566 O O . ILE B 1 42 ? 0.545 26.094 11.797 1 98.62 42 ILE B O 1
ATOM 3570 N N . GLY B 1 43 ? -0.216 27.5 13.414 1 98.06 43 GLY B N 1
ATOM 3571 C CA . GLY B 1 43 ? -1.613 27.203 13.141 1 98.06 43 GLY B CA 1
ATOM 3572 C C . GLY B 1 43 ? -2.244 28.172 12.164 1 98.06 43 GLY B C 1
ATOM 3573 O O . GLY B 1 43 ? -2.236 29.391 12.391 1 98.06 43 GLY B O 1
ATOM 3574 N N . TYR B 1 44 ? -2.67 27.703 11.148 1 97.56 44 TYR B N 1
ATOM 3575 C CA . TYR B 1 44 ? -3.469 28.469 10.211 1 97.56 44 TYR B CA 1
ATOM 3576 C C . TYR B 1 44 ? -4.957 28.297 10.484 1 97.56 44 TYR B C 1
ATOM 3578 O O . TYR B 1 44 ? -5.613 27.453 9.875 1 97.56 44 TYR B O 1
ATOM 3586 N N . GLY B 1 45 ? -5.453 29.078 11.422 1 96.25 45 GLY B N 1
ATOM 3587 C CA . GLY B 1 45 ? -6.867 29.047 11.766 1 96.25 45 GLY B CA 1
ATOM 3588 C C . GLY B 1 45 ? -7.246 27.844 12.609 1 96.25 45 GLY B C 1
ATOM 3589 O O . GLY B 1 45 ? -8.336 27.297 12.461 1 96.25 45 GLY B O 1
ATOM 3590 N N . LEU B 1 46 ? -6.371 27.391 13.469 1 96.94 46 LEU B N 1
ATOM 3591 C CA . LEU B 1 46 ? -6.672 26.234 14.32 1 96.94 46 LEU B CA 1
ATOM 3592 C C . LEU B 1 46 ? -7.82 26.547 15.273 1 96.94 46 LEU B C 1
ATOM 3594 O O . LEU B 1 46 ? -7.91 27.672 15.797 1 96.94 46 LEU B O 1
ATOM 3598 N N . SER B 1 47 ? -8.68 25.578 15.508 1 96.94 47 SER B N 1
ATOM 3599 C CA . SER B 1 47 ? -9.734 25.734 16.5 1 96.94 47 SER B CA 1
ATOM 3600 C C . SER B 1 47 ? -9.156 25.953 17.891 1 96.94 47 SER B C 1
ATOM 3602 O O . SER B 1 47 ? -8.016 25.594 18.156 1 96.94 47 SER B O 1
ATOM 3604 N N . GLU B 1 48 ? -9.953 26.547 18.75 1 97.56 48 GLU B N 1
ATOM 3605 C CA . GLU B 1 48 ? -9.539 26.797 20.125 1 97.56 48 GLU B CA 1
ATOM 3606 C C . GLU B 1 48 ? -9.211 25.484 20.844 1 97.56 48 GLU B C 1
ATOM 3608 O O . GLU B 1 48 ? -8.258 25.406 21.625 1 97.56 48 GLU B O 1
ATOM 3613 N N . ARG B 1 49 ? -9.93 24.516 20.578 1 96.94 49 ARG B N 1
ATOM 3614 C CA . ARG B 1 49 ? -9.703 23.203 21.203 1 96.94 49 ARG B CA 1
ATOM 3615 C C . ARG B 1 49 ? -8.336 22.656 20.828 1 96.94 49 ARG B C 1
ATOM 3617 O O . ARG B 1 49 ? -7.594 22.188 21.688 1 96.94 49 ARG B O 1
ATOM 3624 N N . LYS B 1 50 ? -8.008 22.719 19.625 1 98.25 50 LYS B N 1
ATOM 3625 C CA . LYS B 1 50 ? -6.711 22.234 19.156 1 98.25 50 LYS B CA 1
ATOM 3626 C C . LYS B 1 50 ? -5.574 23.031 19.781 1 98.25 50 LYS B C 1
ATOM 3628 O O . LYS B 1 50 ? -4.562 22.469 20.203 1 98.25 50 LYS B O 1
ATOM 3633 N N . ARG B 1 51 ? -5.75 24.297 19.859 1 98.44 51 ARG B N 1
ATOM 3634 C CA . ARG B 1 51 ? -4.738 25.156 20.469 1 98.44 51 ARG B CA 1
ATOM 3635 C C . ARG B 1 51 ? -4.52 24.781 21.922 1 98.44 51 ARG B C 1
ATOM 3637 O O . ARG B 1 51 ? -3.381 24.688 22.391 1 98.44 51 ARG B O 1
ATOM 3644 N N . GLN B 1 52 ? -5.598 24.562 22.609 1 98.25 52 GLN B N 1
ATOM 3645 C CA . GLN B 1 52 ? -5.527 24.203 24.016 1 98.25 52 GLN B CA 1
ATOM 3646 C C . GLN B 1 52 ? -4.82 22.859 24.219 1 98.25 52 GLN B C 1
ATOM 3648 O O . GLN B 1 52 ? -4.012 22.719 25.125 1 98.25 52 GLN B O 1
ATOM 3653 N N . ILE B 1 53 ? -5.156 21.969 23.359 1 98.5 53 ILE B N 1
ATOM 3654 C CA . ILE B 1 53 ? -4.535 20.641 23.438 1 98.5 53 ILE B CA 1
ATOM 3655 C C . ILE B 1 53 ? -3.025 20.781 23.25 1 98.5 53 ILE B C 1
ATOM 3657 O O . ILE B 1 53 ? -2.246 20.219 24.031 1 98.5 53 ILE B O 1
ATOM 3661 N N . LEU B 1 54 ? -2.621 21.484 22.266 1 98.75 54 LEU B N 1
ATOM 3662 C CA . LEU B 1 54 ? -1.199 21.656 21.984 1 98.75 54 LEU B CA 1
ATOM 3663 C C . LEU B 1 54 ? -0.486 22.312 23.156 1 98.75 54 LEU B C 1
ATOM 3665 O O . LEU B 1 54 ? 0.568 21.844 23.594 1 98.75 54 LEU B O 1
ATOM 3669 N N . THR B 1 55 ? -1.094 23.328 23.656 1 98.31 55 THR B N 1
ATOM 3670 C CA . THR B 1 55 ? -0.504 24.047 24.797 1 98.31 55 THR B CA 1
ATOM 3671 C C . THR B 1 55 ? -0.374 23.125 26 1 98.31 55 THR B C 1
ATOM 3673 O O . THR B 1 55 ? 0.649 23.141 26.688 1 98.31 55 THR B O 1
ATOM 3676 N N . SER B 1 56 ? -1.381 22.359 26.234 1 98.06 56 SER B N 1
ATOM 3677 C CA . SER B 1 56 ? -1.364 21.438 27.359 1 98.06 56 SER B CA 1
ATOM 3678 C C . SER B 1 56 ? -0.281 20.375 27.188 1 98.06 56 SER B C 1
ATOM 3680 O O . SER B 1 56 ? 0.146 19.766 28.172 1 98.06 56 SER B O 1
ATOM 3682 N N . GLN B 1 57 ? 0.157 20.172 25.984 1 97.94 57 GLN B N 1
ATOM 3683 C CA . GLN B 1 57 ? 1.181 19.172 25.688 1 97.94 57 GLN B CA 1
ATOM 3684 C C . GLN B 1 57 ? 2.545 19.828 25.484 1 97.94 57 GLN B C 1
ATOM 3686 O O . GLN B 1 57 ? 3.422 19.25 24.828 1 97.94 57 GLN B O 1
ATOM 3691 N N . SER B 1 58 ? 2.695 21.078 25.938 1 96.75 58 SER B N 1
ATOM 3692 C CA . SER B 1 58 ? 3.945 21.828 25.938 1 96.75 58 SER B CA 1
ATOM 3693 C C . SER B 1 58 ? 4.43 22.078 24.5 1 96.75 58 S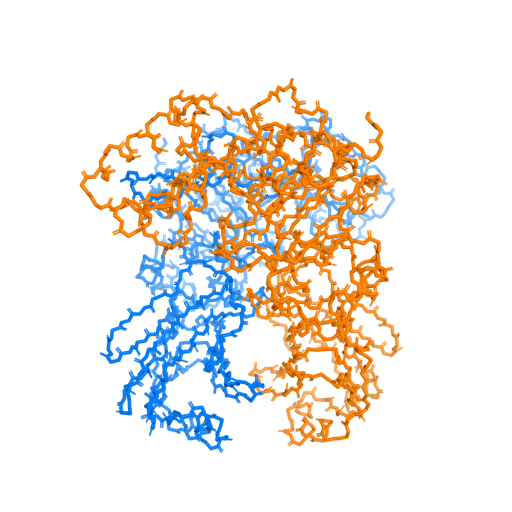ER B C 1
ATOM 3695 O O . SER B 1 58 ? 5.625 21.969 24.219 1 96.75 58 SER B O 1
ATOM 3697 N N . VAL B 1 59 ? 3.533 22.234 23.625 1 98.44 59 VAL B N 1
ATOM 3698 C CA . VAL B 1 59 ? 3.814 22.656 22.25 1 98.44 59 VAL B CA 1
ATOM 3699 C C . VAL B 1 59 ? 3.459 24.125 22.062 1 98.44 59 VAL B C 1
ATOM 3701 O O . VAL B 1 59 ? 2.344 24.547 22.391 1 98.44 59 VAL B O 1
ATOM 3704 N N . ASP B 1 60 ? 4.426 24.906 21.625 1 98 60 ASP B N 1
ATOM 3705 C CA . ASP B 1 60 ? 4.137 26.312 21.328 1 98 60 ASP B CA 1
ATOM 3706 C C . ASP B 1 60 ? 3.18 26.438 20.141 1 98 60 ASP B C 1
ATOM 3708 O O . ASP B 1 60 ? 3.33 25.734 19.141 1 98 60 ASP B O 1
ATOM 3712 N N . VAL B 1 61 ? 2.209 27.25 20.297 1 98.38 61 VAL B N 1
ATOM 3713 C CA . VAL B 1 61 ? 1.272 27.5 19.203 1 98.38 61 VAL B CA 1
ATOM 3714 C C . VAL B 1 61 ? 1.494 28.891 18.641 1 98.38 61 VAL B C 1
ATOM 3716 O O . VAL B 1 61 ? 1.376 29.891 19.359 1 98.38 61 VAL B O 1
ATOM 3719 N N . ILE B 1 62 ? 1.906 28.938 17.422 1 97.94 62 ILE B N 1
ATOM 3720 C CA . ILE B 1 62 ? 2.066 30.188 16.688 1 97.94 62 ILE B CA 1
ATOM 3721 C C . ILE B 1 62 ? 0.83 30.438 15.828 1 97.94 62 ILE B C 1
ATOM 3723 O O . ILE B 1 62 ? 0.509 29.641 14.938 1 97.94 62 ILE B O 1
ATOM 3727 N N . GLU B 1 63 ? 0.167 31.516 16.047 1 96.75 63 GLU B N 1
ATOM 3728 C CA . GLU B 1 63 ? -0.946 31.891 15.18 1 96.75 63 GLU B CA 1
ATOM 3729 C C . GLU B 1 63 ? -0.449 32.594 13.914 1 96.75 63 GLU B C 1
ATOM 3731 O O . GLU B 1 63 ? 0.093 33.688 13.969 1 96.75 63 GLU B O 1
ATOM 3736 N N . ALA B 1 64 ? -0.685 31.938 12.852 1 96.94 64 ALA B N 1
ATOM 3737 C CA . ALA B 1 64 ? -0.26 32.531 11.586 1 96.94 64 ALA B CA 1
ATOM 3738 C C . ALA B 1 64 ? -1.021 33.844 11.312 1 96.94 64 ALA B C 1
ATOM 3740 O O . ALA B 1 64 ? -2.209 33.938 11.625 1 96.94 64 ALA B O 1
ATOM 3741 N N . SER B 1 65 ? -0.436 34.875 10.797 1 91.44 65 SER B N 1
ATOM 3742 C CA . SER B 1 65 ? -1.017 36.188 10.555 1 91.44 65 SER B CA 1
ATOM 3743 C C . SER B 1 65 ? -2.102 36.125 9.484 1 91.44 65 SER B C 1
ATOM 3745 O O . SER B 1 65 ? -2.988 37 9.445 1 91.44 65 SER B O 1
ATOM 3747 N N . GLY B 1 66 ? -2.164 35.188 8.617 1 86.19 66 GLY B N 1
ATOM 3748 C CA . GLY B 1 66 ? -3.111 35.094 7.52 1 86.19 66 GLY B CA 1
ATOM 3749 C C . GLY B 1 66 ? -2.689 35.906 6.305 1 86.19 66 GLY B C 1
ATOM 3750 O O . GLY B 1 66 ? -3.34 35.844 5.258 1 86.19 66 GLY B O 1
ATOM 3751 N N . THR B 1 67 ? -1.592 36.594 6.438 1 92 67 THR B N 1
ATOM 3752 C CA . THR B 1 67 ? -1.091 37.438 5.344 1 92 67 THR B CA 1
ATOM 3753 C C . THR B 1 67 ? -0.648 36.562 4.168 1 92 67 THR B C 1
ATOM 3755 O O . THR B 1 67 ? -0.835 36.938 3.01 1 92 67 THR B O 1
ATOM 3758 N N . TYR B 1 68 ? -0.046 35.5 4.535 1 94.31 68 TYR B N 1
ATOM 3759 C CA . TYR B 1 68 ? 0.489 34.594 3.51 1 94.31 68 TYR B CA 1
ATOM 3760 C C . TYR B 1 68 ? -0.15 33.219 3.598 1 94.31 68 TYR B C 1
ATOM 3762 O O . TYR B 1 68 ? -0.402 32.719 4.695 1 94.31 68 TYR B O 1
ATOM 3770 N N . ALA B 1 69 ? -0.321 32.656 2.43 1 94.94 69 ALA B N 1
ATOM 3771 C CA . ALA B 1 69 ? -0.904 31.297 2.375 1 94.94 69 ALA B CA 1
ATOM 3772 C C . ALA B 1 69 ? 0.051 30.266 2.955 1 94.94 69 ALA B C 1
ATOM 3774 O O . ALA B 1 69 ? 1.271 30.438 2.92 1 94.94 69 ALA B O 1
ATOM 3775 N N . LEU B 1 70 ? -0.479 29.188 3.408 1 96.12 70 LEU B N 1
ATOM 3776 C CA . LEU B 1 70 ? 0.195 28.156 4.188 1 96.12 70 LEU B CA 1
ATOM 3777 C C . LEU B 1 70 ? 1.427 27.641 3.453 1 96.12 70 LEU B C 1
ATOM 3779 O O . LEU B 1 70 ? 2.504 27.531 4.043 1 96.12 70 LEU B O 1
ATOM 3783 N N . PRO B 1 71 ? 1.345 27.391 2.131 1 95.81 71 PRO B N 1
ATOM 3784 C CA . PRO B 1 71 ? 2.475 26.719 1.485 1 95.81 71 PRO B CA 1
ATOM 3785 C C . PRO B 1 71 ? 3.773 27.516 1.595 1 95.81 71 PRO B C 1
ATOM 3787 O O . PRO B 1 71 ? 4.844 26.922 1.8 1 95.81 71 PRO B O 1
ATOM 3790 N N . VAL B 1 72 ? 3.672 28.797 1.555 1 97.75 72 VAL B N 1
ATOM 3791 C CA . VAL B 1 72 ? 4.863 29.641 1.609 1 97.75 72 VAL B CA 1
ATOM 3792 C C . VAL B 1 72 ? 4.91 30.391 2.941 1 97.75 72 VAL B C 1
ATOM 3794 O O . VAL B 1 72 ? 5.98 30.562 3.529 1 97.75 72 VAL B O 1
ATOM 3797 N N . GLY B 1 73 ? 3.789 30.766 3.41 1 98 73 GLY B N 1
ATOM 3798 C CA . GLY B 1 73 ? 3.691 31.547 4.633 1 98 73 GLY B CA 1
ATOM 3799 C C . GLY B 1 73 ? 4.301 30.859 5.836 1 98 73 GLY B C 1
ATOM 3800 O O . GLY B 1 73 ? 4.816 31.516 6.742 1 98 73 GLY B O 1
ATOM 3801 N N . ARG B 1 74 ? 4.312 29.594 5.867 1 98.5 74 ARG B N 1
ATOM 3802 C CA . ARG B 1 74 ? 4.824 28.828 7 1 98.5 74 ARG B CA 1
ATOM 3803 C C . ARG B 1 74 ? 6.305 29.125 7.227 1 98.5 74 ARG B C 1
ATOM 3805 O O . ARG B 1 74 ? 6.766 29.172 8.367 1 98.5 74 ARG B O 1
ATOM 3812 N N . PHE B 1 75 ? 7.02 29.375 6.176 1 98.75 75 PHE B N 1
ATOM 3813 C CA . PHE B 1 75 ? 8.445 29.656 6.297 1 98.75 75 PHE B CA 1
ATOM 3814 C C . PHE B 1 75 ? 8.664 31.047 6.891 1 98.75 75 PHE B C 1
ATOM 3816 O O . PHE B 1 75 ? 9.57 31.25 7.699 1 98.75 75 PHE B O 1
ATOM 3823 N N . ILE B 1 76 ? 7.883 31.953 6.473 1 98.75 76 ILE B N 1
ATOM 3824 C CA . ILE B 1 76 ? 7.98 33.312 6.977 1 98.75 76 ILE B CA 1
ATOM 3825 C C . ILE B 1 76 ? 7.613 33.344 8.461 1 98.75 76 ILE B C 1
ATOM 3827 O O . ILE B 1 76 ? 8.297 33.969 9.266 1 98.75 76 ILE B O 1
ATOM 3831 N N . GLU B 1 77 ? 6.535 32.625 8.773 1 98.56 77 GLU B N 1
ATOM 3832 C CA . GLU B 1 77 ? 6.121 32.531 10.164 1 98.56 77 GLU B CA 1
ATOM 3833 C C . GLU B 1 77 ? 7.215 31.922 11.023 1 98.56 77 GLU B C 1
ATOM 3835 O O . GLU B 1 77 ? 7.418 32.312 12.172 1 98.56 77 GLU B O 1
ATOM 3840 N N . ALA B 1 78 ? 7.883 30.922 10.516 1 98.56 78 ALA B N 1
ATOM 3841 C CA . ALA B 1 78 ? 8.984 30.297 11.234 1 98.56 78 ALA B CA 1
ATOM 3842 C C . ALA B 1 78 ? 10.117 31.281 11.492 1 98.56 78 ALA B C 1
ATOM 3844 O O . ALA B 1 78 ? 10.672 31.328 12.594 1 98.56 78 ALA B O 1
ATOM 3845 N N . ALA B 1 79 ? 10.469 32.031 10.484 1 98.56 79 ALA B N 1
ATOM 3846 C CA . ALA B 1 79 ? 11.5 33.031 10.641 1 98.56 79 ALA B CA 1
ATOM 3847 C C . ALA B 1 79 ? 11.109 34.062 11.703 1 98.56 79 ALA B C 1
ATOM 3849 O O . ALA B 1 79 ? 11.938 34.469 12.523 1 98.56 79 ALA B O 1
ATOM 3850 N N . GLU B 1 80 ? 9.898 34.469 11.688 1 98.12 80 GLU B N 1
ATOM 3851 C CA . GLU B 1 80 ? 9.406 35.438 12.664 1 98.12 80 GLU B CA 1
ATOM 3852 C C . GLU B 1 80 ? 9.422 34.875 14.078 1 98.12 80 GLU B C 1
ATOM 3854 O O . GLU B 1 80 ? 9.68 35.594 15.047 1 98.12 80 GLU B O 1
ATOM 3859 N N . TYR B 1 81 ? 9.094 33.625 14.195 1 97.75 81 TYR B N 1
ATOM 3860 C CA . TYR B 1 81 ? 9.172 32.938 15.484 1 97.75 81 TYR B CA 1
ATOM 3861 C C . TYR B 1 81 ? 10.586 33 16.047 1 97.75 81 TYR B C 1
ATOM 3863 O O . TYR B 1 81 ? 10.781 33.25 17.234 1 97.75 81 TYR B O 1
ATOM 3871 N N . CYS B 1 82 ? 11.57 32.75 15.188 1 96.12 82 CYS B N 1
ATOM 3872 C CA . CYS B 1 82 ? 12.969 32.844 15.586 1 96.12 82 CYS B CA 1
ATOM 3873 C C . CYS B 1 82 ? 13.281 34.281 16.062 1 96.12 82 CYS B C 1
ATOM 3875 O O . CYS B 1 82 ? 13.953 34.438 17.078 1 96.12 82 CYS B O 1
ATOM 3877 N N . ALA B 1 83 ? 12.781 35.156 15.336 1 96.44 83 ALA B N 1
ATOM 3878 C CA . ALA B 1 83 ? 13.047 36.562 15.656 1 96.44 83 ALA B CA 1
ATOM 3879 C C . ALA B 1 83 ? 12.445 36.938 17.016 1 96.44 83 ALA B C 1
ATOM 3881 O O . ALA B 1 83 ? 13.031 37.75 17.75 1 96.44 83 ALA B O 1
ATOM 3882 N N . ARG B 1 84 ? 11.328 36.406 17.312 1 96.69 84 ARG B N 1
ATOM 3883 C CA . ARG B 1 84 ? 10.641 36.719 18.562 1 96.69 84 ARG B CA 1
ATOM 3884 C C . ARG B 1 84 ? 11.266 35.969 19.734 1 96.69 84 ARG B C 1
ATOM 3886 O O . ARG B 1 84 ? 11.023 36.281 20.891 1 96.69 84 ARG B O 1
ATOM 3893 N N . ASN B 1 85 ? 12.031 34.969 19.438 1 96.75 85 ASN B N 1
ATOM 3894 C CA . ASN B 1 85 ? 12.719 34.156 20.438 1 96.75 85 ASN B CA 1
ATOM 3895 C C . ASN B 1 85 ? 14.227 34.094 20.188 1 96.75 85 ASN B C 1
ATOM 3897 O O . ASN B 1 85 ? 14.75 33.094 19.719 1 96.75 85 ASN B O 1
ATOM 3901 N N . PRO B 1 86 ? 14.953 35.094 20.609 1 95.31 86 PRO B N 1
ATOM 3902 C CA . PRO B 1 86 ? 16.359 35.281 20.234 1 95.31 86 PRO B CA 1
ATOM 3903 C C . PRO B 1 86 ? 17.25 34.156 20.766 1 95.31 86 PRO B C 1
ATOM 3905 O O . PRO B 1 86 ? 18.375 33.969 20.297 1 95.31 86 PRO B O 1
ATOM 3908 N N . GLN B 1 87 ? 16.812 33.375 21.719 1 96.06 87 GLN B N 1
ATOM 3909 C CA . GLN B 1 87 ? 17.594 32.25 22.219 1 96.06 87 GLN B CA 1
ATOM 3910 C C . GLN B 1 87 ? 17.672 31.141 21.188 1 96.06 87 GLN B C 1
ATOM 3912 O O . GLN B 1 87 ? 18.562 30.297 21.25 1 96.06 87 GLN B O 1
ATOM 3917 N N . ILE B 1 88 ? 16.734 31.109 20.297 1 97.31 88 ILE B N 1
ATOM 3918 C CA . ILE B 1 88 ? 16.734 30.094 19.25 1 97.31 88 ILE B CA 1
ATOM 3919 C C . ILE B 1 88 ? 17.812 30.422 18.219 1 97.31 88 ILE B C 1
ATOM 3921 O O . ILE B 1 88 ? 17.734 31.422 17.516 1 97.31 88 ILE B O 1
ATOM 3925 N N . ARG B 1 89 ? 18.75 29.594 18.125 1 97.19 89 ARG B N 1
ATOM 3926 C CA . ARG B 1 89 ? 19.859 29.797 17.188 1 97.19 89 ARG B CA 1
ATOM 3927 C C . ARG B 1 89 ? 19.656 28.984 15.914 1 97.19 89 ARG B C 1
ATOM 3929 O O . ARG B 1 89 ? 20.109 29.391 14.836 1 97.19 89 ARG B O 1
ATOM 3936 N N . LYS B 1 90 ? 19.094 27.859 16.016 1 98.19 90 LYS B N 1
ATOM 3937 C CA . LYS B 1 90 ? 18.797 26.984 14.883 1 98.19 90 LYS B CA 1
ATOM 3938 C C . LYS B 1 90 ? 17.344 26.531 14.906 1 98.19 90 LYS B C 1
ATOM 3940 O O . LYS B 1 90 ? 16.797 26.25 15.969 1 98.19 90 LYS B O 1
ATOM 3945 N N . LEU B 1 91 ? 16.719 26.547 13.75 1 98.62 91 LEU B N 1
ATOM 3946 C CA . LEU B 1 91 ? 15.32 26.125 13.617 1 98.62 91 LEU B CA 1
ATOM 3947 C C . LEU B 1 91 ? 15.133 25.234 12.398 1 98.62 91 LEU B C 1
ATOM 3949 O O . LEU B 1 91 ? 15.758 25.453 11.359 1 98.62 91 LEU B O 1
ATOM 3953 N N . ALA B 1 92 ? 14.375 24.188 12.57 1 98.88 92 ALA B N 1
ATOM 3954 C CA . ALA B 1 92 ? 13.945 23.328 11.469 1 98.88 92 ALA B CA 1
ATOM 3955 C C . ALA B 1 92 ? 12.43 23.391 11.289 1 98.88 92 ALA B C 1
ATOM 3957 O O . ALA B 1 92 ? 11.68 23.344 12.266 1 98.88 92 ALA B O 1
ATOM 3958 N N . LEU B 1 93 ? 11.984 23.562 10.078 1 98.94 93 LEU B N 1
ATOM 3959 C CA . LEU B 1 93 ? 10.57 23.484 9.719 1 98.94 93 LEU B CA 1
ATOM 3960 C C . LEU B 1 93 ? 10.297 22.234 8.883 1 98.94 93 LEU B C 1
ATOM 3962 O O . LEU B 1 93 ? 10.914 22.031 7.836 1 98.94 93 LEU B O 1
ATOM 3966 N N . TYR B 1 94 ? 9.375 21.391 9.383 1 98.81 94 TYR B N 1
ATOM 3967 C CA . TYR B 1 94 ? 9.008 20.141 8.734 1 98.81 94 TYR B CA 1
ATOM 3968 C C . TYR B 1 94 ? 7.582 20.219 8.195 1 98.81 94 TYR B C 1
ATOM 3970 O O . TYR B 1 94 ? 6.727 20.891 8.766 1 98.81 94 TYR B O 1
ATOM 3978 N N . ASP B 1 95 ? 7.359 19.5 7.047 1 98.25 95 ASP B N 1
ATOM 3979 C CA . ASP B 1 95 ? 5.984 19.094 6.766 1 98.25 95 ASP B CA 1
ATOM 3980 C C . ASP B 1 95 ? 5.457 18.156 7.844 1 98.25 95 ASP B C 1
ATOM 3982 O O . ASP B 1 95 ? 6.215 17.359 8.414 1 98.25 95 ASP B O 1
ATOM 3986 N N . ALA B 1 96 ? 4.164 18.203 8.039 1 98.06 96 ALA B N 1
ATOM 3987 C CA . ALA B 1 96 ? 3.568 17.438 9.133 1 98.06 96 ALA B CA 1
ATOM 3988 C C . ALA B 1 96 ? 3.557 15.945 8.82 1 98.06 96 ALA B C 1
ATOM 3990 O O . ALA B 1 96 ? 3.4 15.117 9.727 1 98.06 96 ALA B O 1
ATOM 3991 N N . ASP B 1 97 ? 3.643 15.578 7.562 1 97.38 97 ASP B N 1
ATOM 3992 C CA . ASP B 1 97 ? 3.592 14.164 7.191 1 97.38 97 ASP B CA 1
ATOM 3993 C C . ASP B 1 97 ? 4.992 13.562 7.117 1 97.38 97 ASP B C 1
ATOM 3995 O O . ASP B 1 97 ? 5.219 12.586 6.406 1 97.38 97 ASP B O 1
ATOM 3999 N N . ILE B 1 98 ? 5.926 14.164 7.773 1 98.38 98 ILE B N 1
ATOM 4000 C CA . ILE B 1 98 ? 7.254 13.602 7.98 1 98.38 98 ILE B CA 1
ATOM 4001 C C . ILE B 1 98 ? 7.355 13.023 9.391 1 98.38 98 ILE B C 1
ATOM 4003 O O . ILE B 1 98 ? 7.184 13.734 10.375 1 98.38 98 ILE B O 1
ATOM 4007 N N . TRP B 1 99 ? 7.645 11.75 9.492 1 98.19 99 TRP B N 1
ATOM 4008 C CA . TRP B 1 99 ? 7.66 11.078 10.789 1 98.19 99 TRP B CA 1
ATOM 4009 C C . TRP B 1 99 ? 9.031 10.492 11.078 1 98.19 99 TRP B C 1
ATOM 4011 O O . TRP B 1 99 ? 9.703 9.977 10.18 1 98.19 99 TRP B O 1
ATOM 4021 N N . PHE B 1 100 ? 9.43 10.516 12.312 1 98.06 100 PHE B N 1
ATOM 4022 C CA . PHE B 1 100 ? 10.758 10.094 12.742 1 98.06 100 PHE B CA 1
ATOM 4023 C C . PHE B 1 100 ? 10.789 8.602 13.023 1 98.06 100 PHE B C 1
ATOM 4025 O O . PHE B 1 100 ? 9.969 8.086 13.789 1 98.06 100 PHE B O 1
ATOM 4032 N N . CYS B 1 101 ? 11.688 7.871 12.406 1 93.75 101 CYS B N 1
ATOM 4033 C CA . CYS B 1 101 ? 11.664 6.414 12.398 1 93.75 101 CYS B CA 1
ATOM 4034 C C . CYS B 1 101 ? 12.836 5.844 13.18 1 93.75 101 CYS B C 1
ATOM 4036 O O . CYS B 1 101 ? 12.984 4.625 13.289 1 93.75 101 CYS B O 1
ATOM 4038 N N . ALA B 1 102 ? 13.727 6.625 13.602 1 93.38 102 ALA B N 1
ATOM 4039 C CA . ALA B 1 102 ? 14.906 6.16 14.328 1 93.38 102 ALA B CA 1
ATOM 4040 C C . ALA B 1 102 ? 15.086 6.945 15.625 1 93.38 102 ALA B C 1
ATOM 4042 O O . ALA B 1 102 ? 14.672 8.102 15.719 1 93.38 102 ALA B O 1
ATOM 4043 N N . PRO B 1 103 ? 15.68 6.258 16.562 1 91.62 103 PRO B N 1
ATOM 4044 C CA . PRO B 1 103 ? 16 7 17.781 1 91.62 103 PRO B CA 1
ATOM 4045 C C . PRO B 1 103 ? 17.094 8.039 17.578 1 91.62 103 PRO B C 1
ATOM 4047 O O . PRO B 1 103 ? 17.938 7.887 16.688 1 91.62 103 PRO B O 1
ATOM 4050 N N . GLY B 1 104 ? 16.984 9.039 18.297 1 93.88 104 GLY B N 1
ATOM 4051 C CA . GLY B 1 104 ? 18 10.078 18.234 1 93.88 104 GLY B CA 1
ATOM 4052 C C . GLY B 1 104 ? 17.672 11.164 17.219 1 93.88 104 GLY B C 1
ATOM 4053 O O . GLY B 1 104 ? 17.203 10.867 16.109 1 93.88 104 GLY B O 1
ATOM 4054 N N . PHE B 1 105 ? 17.828 12.359 17.672 1 96.81 105 PHE B N 1
ATOM 4055 C CA . PHE B 1 105 ? 17.656 13.531 16.828 1 96.81 105 PHE B CA 1
ATOM 4056 C C . PHE B 1 105 ? 18.969 14.258 16.625 1 96.81 105 PHE B C 1
ATOM 4058 O O . PHE B 1 105 ? 19.531 14.812 17.578 1 96.81 105 PHE B O 1
ATOM 4065 N N . ASP B 1 106 ? 19.5 14.273 15.391 1 95.31 106 ASP B N 1
ATOM 4066 C CA . ASP B 1 106 ? 20.859 14.797 15.211 1 95.31 106 ASP B CA 1
ATOM 4067 C C . ASP B 1 106 ? 20.875 15.867 14.117 1 95.31 106 ASP B C 1
ATOM 4069 O O . ASP B 1 106 ? 21.953 16.266 13.656 1 95.31 106 ASP B O 1
ATOM 4073 N N . LEU B 1 107 ? 19.75 16.375 13.711 1 97.62 107 LEU B N 1
ATOM 4074 C CA . LEU B 1 107 ? 19.641 17.297 12.586 1 97.62 107 LEU B CA 1
ATOM 4075 C C . LEU B 1 107 ? 20.5 18.531 12.812 1 97.62 107 LEU B C 1
ATOM 4077 O O . LEU B 1 107 ? 21.266 18.938 11.93 1 97.62 107 LEU B O 1
ATOM 4081 N N . PHE B 1 108 ? 20.484 19.141 13.945 1 97.31 108 PHE B N 1
ATOM 4082 C CA . PHE B 1 108 ? 21.062 20.453 14.18 1 97.31 108 PHE B CA 1
ATOM 4083 C C . PHE B 1 108 ? 22.578 20.375 14.25 1 97.31 108 PHE B C 1
ATOM 4085 O O . PHE B 1 108 ? 23.266 21.391 14.078 1 97.31 108 PHE B O 1
ATOM 4092 N N . SER B 1 109 ? 23.094 19.188 14.5 1 94.56 109 SER B N 1
ATOM 4093 C CA . SER B 1 109 ? 24.547 19 14.445 1 94.56 109 SER B CA 1
ATOM 4094 C C . SER B 1 109 ? 25.047 19.031 13.008 1 94.56 109 SER B C 1
ATOM 4096 O O . SER B 1 109 ? 26.234 19.25 12.773 1 94.56 109 SER B O 1
ATOM 4098 N N . GLN B 1 110 ? 24.125 18.906 12.094 1 94.75 110 GLN B N 1
ATOM 4099 C CA . GLN B 1 110 ? 24.5 18.891 10.688 1 94.75 110 GLN B CA 1
ATOM 4100 C C . GLN B 1 110 ? 24.453 20.281 10.086 1 94.75 110 GLN B C 1
ATOM 4102 O O . GLN B 1 110 ? 24.875 20.5 8.945 1 94.75 110 GLN B O 1
ATOM 4107 N N . ILE B 1 111 ? 23.891 21.188 10.789 1 95.81 111 ILE B N 1
ATOM 4108 C CA . ILE B 1 111 ? 23.812 22.562 10.328 1 95.81 111 ILE B CA 1
ATOM 4109 C C . ILE B 1 111 ? 25.094 23.312 10.719 1 95.81 111 ILE B C 1
ATOM 4111 O O . ILE B 1 111 ? 25.266 23.703 11.875 1 95.81 111 ILE B O 1
ATOM 4115 N N . GLY B 1 112 ? 25.953 23.531 9.711 1 90.38 112 GLY B N 1
ATOM 4116 C CA . GLY B 1 112 ? 27.281 24.016 10.023 1 90.38 112 GLY B CA 1
ATOM 41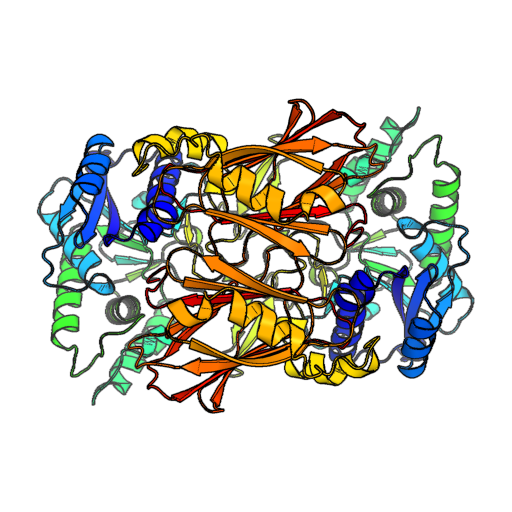17 C C . GLY B 1 112 ? 27.531 25.438 9.57 1 90.38 112 GLY B C 1
ATOM 4118 O O . GLY B 1 112 ? 28.547 26.047 9.93 1 90.38 112 GLY B O 1
ATOM 4119 N N . ASP B 1 113 ? 26.641 25.938 8.711 1 93.69 113 ASP B N 1
ATOM 4120 C CA . ASP B 1 113 ? 26.859 27.281 8.195 1 93.69 113 ASP B CA 1
ATOM 4121 C C . ASP B 1 113 ? 25.547 28.062 8.141 1 93.69 113 ASP B C 1
ATOM 4123 O O . ASP B 1 113 ? 24.531 27.625 8.688 1 93.69 113 ASP B O 1
ATOM 4127 N N . ASP B 1 114 ? 25.641 29.281 7.578 1 95.12 114 ASP B N 1
ATOM 4128 C CA . ASP B 1 114 ? 24.469 30.172 7.629 1 95.12 114 ASP B CA 1
ATOM 4129 C C . ASP B 1 114 ? 23.656 30.078 6.34 1 95.12 114 ASP B C 1
ATOM 4131 O O . ASP B 1 114 ? 23.047 31.062 5.922 1 95.12 114 ASP B O 1
ATOM 4135 N N . ARG B 1 115 ? 23.672 29.016 5.754 1 97.44 115 ARG B N 1
ATOM 4136 C CA . ARG B 1 115 ? 22.797 28.766 4.613 1 97.44 115 ARG B CA 1
ATOM 4137 C C . ARG B 1 115 ? 21.562 27.984 5.047 1 97.44 115 ARG B C 1
ATOM 4139 O O . ARG B 1 115 ? 21.531 27.391 6.129 1 97.44 115 ARG B O 1
ATOM 4146 N N . ILE B 1 116 ? 20.594 28.016 4.242 1 98.75 116 ILE B N 1
ATOM 4147 C CA . ILE B 1 116 ? 19.422 27.156 4.406 1 98.75 116 ILE B CA 1
ATOM 4148 C C . ILE B 1 116 ? 19.781 25.734 3.99 1 98.75 116 ILE B C 1
ATOM 4150 O O . ILE B 1 116 ? 20.438 25.516 2.973 1 98.75 116 ILE B O 1
ATOM 4154 N N . HIS B 1 117 ? 19.359 24.812 4.828 1 98.75 117 HIS B N 1
ATOM 4155 C CA . HIS B 1 117 ? 19.609 23.406 4.555 1 98.75 117 HIS B CA 1
ATOM 4156 C C . HIS B 1 117 ? 18.344 22.688 4.129 1 98.75 117 HIS B C 1
ATOM 4158 O O . HIS B 1 117 ? 17.266 22.938 4.688 1 98.75 117 HIS B O 1
ATOM 4164 N N . ALA B 1 118 ? 18.391 21.891 3.117 1 98.62 118 ALA B N 1
ATOM 4165 C CA . ALA B 1 118 ? 17.297 21.062 2.607 1 98.62 118 ALA B CA 1
ATOM 4166 C C . ALA B 1 118 ? 17.797 19.719 2.104 1 98.62 118 ALA B C 1
ATOM 4168 O O . ALA B 1 118 ? 19.016 19.531 1.929 1 98.62 118 ALA B O 1
ATOM 4169 N N . CYS B 1 119 ? 16.891 18.797 1.93 1 98.38 119 CYS B N 1
ATOM 4170 C CA . CYS B 1 119 ? 17.266 17.484 1.413 1 98.38 119 CYS B CA 1
ATOM 4171 C C . CYS B 1 119 ? 17.062 17.422 -0.097 1 98.38 119 CYS B C 1
ATOM 4173 O O . CYS B 1 119 ? 16.234 18.141 -0.651 1 98.38 119 CYS B O 1
ATOM 4175 N N . PRO B 1 120 ? 17.875 16.609 -0.732 1 97.38 120 PRO B N 1
ATOM 4176 C CA . PRO B 1 120 ? 17.641 16.375 -2.158 1 97.38 120 PRO B CA 1
ATOM 4177 C C . PRO B 1 120 ? 16.375 15.57 -2.422 1 97.38 120 PRO B C 1
ATOM 4179 O O . PRO B 1 120 ? 15.898 14.844 -1.54 1 97.38 120 PRO B O 1
ATOM 4182 N N . ASP B 1 121 ? 15.828 15.734 -3.562 1 95.44 121 ASP B N 1
ATOM 4183 C CA . ASP B 1 121 ? 14.711 14.945 -4.062 1 95.44 121 ASP B CA 1
ATOM 4184 C C . ASP B 1 121 ? 15.164 13.992 -5.172 1 95.44 121 ASP B C 1
ATOM 4186 O O . ASP B 1 121 ? 15.867 14.398 -6.094 1 95.44 121 ASP B O 1
ATOM 4190 N N . PRO B 1 122 ? 14.773 12.773 -5.078 1 90.31 122 PRO B N 1
ATOM 4191 C CA . PRO B 1 122 ? 15.211 11.844 -6.125 1 90.31 122 PRO B CA 1
ATOM 4192 C C . PRO B 1 122 ? 14.539 12.117 -7.473 1 90.31 122 PRO B C 1
ATOM 4194 O O . PRO B 1 122 ? 15.008 11.641 -8.508 1 90.31 122 PRO B O 1
ATOM 4197 N N . LEU B 1 123 ? 13.461 12.875 -7.461 1 87.94 123 LEU B N 1
ATOM 4198 C CA . LEU B 1 123 ? 12.711 13.172 -8.68 1 87.94 123 LEU B CA 1
ATOM 4199 C C . LEU B 1 123 ? 12.547 14.672 -8.867 1 87.94 123 LEU B C 1
ATOM 4201 O O . LEU B 1 123 ? 12.312 15.398 -7.902 1 87.94 123 LEU B O 1
ATOM 4205 N N . PHE B 1 124 ? 12.82 15.062 -10.125 1 88.81 124 PHE B N 1
ATOM 4206 C CA . PHE B 1 124 ? 12.43 16.422 -10.477 1 88.81 124 PHE B CA 1
ATOM 4207 C C . PHE B 1 124 ? 10.984 16.469 -10.961 1 88.81 124 PHE B C 1
ATOM 4209 O O . PHE B 1 124 ? 10.719 16.234 -12.141 1 88.81 124 PHE B O 1
ATOM 4216 N N . CYS B 1 125 ? 10.133 16.797 -10.117 1 86.81 125 CYS B N 1
ATOM 4217 C CA . CYS B 1 125 ? 8.703 16.766 -10.422 1 86.81 125 CYS B CA 1
ATOM 4218 C C . CYS B 1 125 ? 8.281 18.016 -11.172 1 86.81 125 CYS B C 1
ATOM 4220 O O . CYS B 1 125 ? 8.867 19.094 -10.977 1 86.81 125 CYS B O 1
ATOM 4222 N N . THR B 1 126 ? 7.262 17.891 -11.883 1 87.88 126 THR B N 1
ATOM 4223 C CA . THR B 1 126 ? 6.77 18.969 -12.734 1 87.88 126 THR B CA 1
ATOM 4224 C C . THR B 1 126 ? 6.23 20.125 -11.898 1 87.88 126 THR B C 1
ATOM 4226 O O . THR B 1 126 ? 6.23 21.281 -12.336 1 87.88 126 THR B O 1
ATOM 4229 N N . PHE B 1 127 ? 5.883 19.766 -10.711 1 91 127 PHE B N 1
ATOM 4230 C CA . PHE B 1 127 ? 5.277 20.812 -9.883 1 91 127 PHE B CA 1
ATOM 4231 C C . PHE B 1 127 ? 6.309 21.859 -9.5 1 91 127 PHE B C 1
ATOM 4233 O O . PHE B 1 127 ? 5.953 22.953 -9.031 1 91 127 PHE B O 1
ATOM 4240 N N . VAL B 1 128 ? 7.52 21.578 -9.68 1 94.62 128 VAL B N 1
ATOM 4241 C CA . VAL B 1 128 ? 8.578 22.531 -9.359 1 94.62 128 VAL B CA 1
ATOM 4242 C C . VAL B 1 128 ? 8.547 23.688 -10.352 1 94.62 128 VAL B C 1
ATOM 4244 O O . VAL B 1 128 ? 8.891 24.828 -10 1 94.62 128 VAL B O 1
ATOM 4247 N N . VAL B 1 129 ? 8.094 23.453 -11.594 1 96.38 129 VAL B N 1
ATOM 4248 C CA . VAL B 1 129 ? 8.18 24.469 -12.625 1 96.38 129 VAL B CA 1
ATOM 4249 C C . VAL B 1 129 ? 6.785 24.984 -12.977 1 96.38 129 VAL B C 1
ATOM 4251 O O . VAL B 1 129 ? 6.641 26.031 -13.617 1 96.38 129 VAL B O 1
ATOM 4254 N N . THR B 1 130 ? 5.793 24.312 -12.5 1 96.62 130 THR B N 1
ATOM 4255 C CA . THR B 1 130 ? 4.414 24.641 -12.828 1 96.62 130 THR B CA 1
ATOM 4256 C C . THR B 1 130 ? 4.078 26.062 -12.383 1 96.62 130 THR B C 1
ATOM 4258 O O . THR B 1 130 ? 3.352 26.781 -13.07 1 96.62 130 THR B O 1
ATOM 4261 N N . PRO B 1 131 ? 4.602 26.547 -11.305 1 98.19 131 PRO B N 1
ATOM 4262 C CA . PRO B 1 131 ? 4.238 27.891 -10.844 1 98.19 131 PRO B CA 1
ATOM 4263 C C . PRO B 1 131 ? 4.832 29 -11.711 1 98.19 131 PRO B C 1
ATOM 4265 O O . PRO B 1 131 ? 4.453 30.172 -11.578 1 98.19 131 PRO B O 1
ATOM 4268 N N . LEU B 1 132 ? 5.754 28.734 -12.555 1 98.56 132 LEU B N 1
ATOM 4269 C CA . LEU B 1 132 ? 6.449 29.734 -13.352 1 98.56 132 LEU B CA 1
ATOM 4270 C C . LEU B 1 132 ? 5.559 30.234 -14.484 1 98.56 132 LEU B C 1
ATOM 4272 O O . LEU B 1 132 ? 5.062 29.438 -15.289 1 98.56 132 LEU B O 1
ATOM 4276 N N . ILE B 1 133 ? 5.379 31.516 -14.539 1 98.38 133 ILE B N 1
ATOM 4277 C CA . ILE B 1 133 ? 4.582 32.125 -15.602 1 98.38 133 ILE B CA 1
ATOM 4278 C C . ILE B 1 133 ? 5.215 33.438 -16.031 1 98.38 133 ILE B C 1
ATOM 4280 O O . ILE B 1 133 ? 6.297 33.812 -15.562 1 98.38 133 ILE B O 1
ATOM 4284 N N . GLY B 1 134 ? 4.605 34.062 -17.031 1 97.69 134 GLY B N 1
ATOM 4285 C CA . GLY B 1 134 ? 4.973 35.438 -17.422 1 97.69 134 GLY B CA 1
ATOM 4286 C C . GLY B 1 134 ? 6.172 35.469 -18.344 1 97.69 134 GLY B C 1
ATOM 4287 O O . GLY B 1 134 ? 6.629 34.438 -18.844 1 97.69 134 GLY B O 1
ATOM 4288 N N . GLU B 1 135 ? 6.734 36.719 -18.547 1 97.25 135 GLU B N 1
ATOM 4289 C CA . GLU B 1 135 ? 7.773 37 -19.531 1 97.25 135 GLU B CA 1
ATOM 4290 C C . GLU B 1 135 ? 9.117 36.406 -19.094 1 97.25 135 GLU B C 1
ATOM 4292 O O . GLU B 1 135 ? 9.961 36.094 -19.938 1 97.25 135 GLU B O 1
ATOM 4297 N N . ARG B 1 136 ? 9.297 36.25 -17.859 1 97.5 136 ARG B N 1
ATOM 4298 C CA . ARG B 1 136 ? 10.578 35.812 -17.328 1 97.5 136 ARG B CA 1
ATOM 4299 C C . ARG B 1 136 ? 10.555 34.281 -17.062 1 97.5 136 ARG B C 1
ATOM 4301 O O . ARG B 1 136 ? 11.445 33.75 -16.406 1 97.5 136 ARG B O 1
ATOM 4308 N N . ARG B 1 137 ? 9.539 33.625 -17.469 1 97.88 137 ARG B N 1
ATOM 4309 C CA . ARG B 1 137 ? 9.344 32.188 -17.203 1 97.88 137 ARG B CA 1
ATOM 4310 C C . ARG B 1 137 ? 10.578 31.391 -17.594 1 97.88 137 ARG B C 1
ATOM 4312 O O . ARG B 1 137 ? 11.047 30.547 -16.828 1 97.88 137 ARG B O 1
ATOM 4319 N N . ASP B 1 138 ? 11.133 31.656 -18.75 1 97.44 138 ASP B N 1
ATOM 4320 C CA . ASP B 1 138 ? 12.289 30.906 -19.234 1 97.44 138 ASP B CA 1
ATOM 4321 C C . ASP B 1 138 ? 13.523 31.172 -18.375 1 97.44 138 ASP B C 1
ATOM 4323 O O . ASP B 1 138 ? 14.297 30.266 -18.094 1 97.44 138 ASP B O 1
ATOM 4327 N N . HIS B 1 139 ? 13.664 32.375 -18.078 1 97.88 139 HIS B N 1
ATOM 4328 C CA . HIS B 1 139 ? 14.773 32.719 -17.203 1 97.88 139 HIS B CA 1
ATOM 4329 C C . HIS B 1 139 ? 14.656 32 -15.852 1 97.88 139 HIS B C 1
ATOM 4331 O O . HIS B 1 139 ? 15.625 31.422 -15.367 1 97.88 139 HIS B O 1
ATOM 4337 N N . HIS B 1 140 ? 13.5 32.094 -15.266 1 98.19 140 HIS B N 1
ATOM 4338 C CA . HIS B 1 140 ? 13.273 31.438 -13.984 1 98.19 140 HIS B CA 1
ATOM 4339 C C . HIS B 1 140 ? 13.422 29.922 -14.109 1 98.19 140 HIS B C 1
ATOM 4341 O O . HIS B 1 140 ? 13.891 29.266 -13.18 1 98.19 140 HIS B O 1
ATOM 4347 N N . TRP B 1 141 ? 12.984 29.391 -15.203 1 97.88 141 TRP B N 1
ATOM 4348 C CA . TRP B 1 141 ? 13.141 27.969 -15.453 1 97.88 141 TRP B CA 1
ATOM 4349 C C . TRP B 1 141 ? 14.617 27.562 -15.406 1 97.88 141 TRP B C 1
ATOM 4351 O O . TRP B 1 141 ? 14.969 26.547 -14.805 1 97.88 141 TRP B O 1
ATOM 4361 N N . ARG B 1 142 ? 15.484 28.312 -16.031 1 97.88 142 ARG B N 1
ATOM 4362 C CA . ARG B 1 142 ? 16.922 28.031 -16.031 1 97.88 142 ARG B CA 1
ATOM 4363 C C . ARG B 1 142 ? 17.484 28.062 -14.602 1 97.88 142 ARG B C 1
ATOM 4365 O O . ARG B 1 142 ? 18.312 27.219 -14.242 1 97.88 142 ARG B O 1
ATOM 4372 N N . LEU B 1 143 ? 17.031 28.938 -13.828 1 97.94 143 LEU B N 1
ATOM 4373 C CA . LEU B 1 143 ? 17.484 29.047 -12.445 1 97.94 143 LEU B CA 1
ATOM 4374 C C . LEU B 1 143 ? 17.016 27.844 -11.625 1 97.94 143 LEU B C 1
ATOM 4376 O O . LEU B 1 143 ? 17.812 27.188 -10.945 1 97.94 143 LEU B O 1
ATOM 4380 N N . VAL B 1 144 ? 15.734 27.484 -11.812 1 97.81 144 VAL B N 1
ATOM 4381 C CA . VAL B 1 144 ? 15.07 26.5 -10.969 1 97.81 144 VAL B CA 1
ATOM 4382 C C . VAL B 1 144 ? 15.516 25.094 -11.367 1 97.81 144 VAL B C 1
ATOM 4384 O O . VAL B 1 144 ? 15.57 24.188 -10.531 1 97.81 144 VAL B O 1
ATOM 4387 N N . VAL B 1 145 ? 15.859 24.922 -12.57 1 96.06 145 VAL B N 1
ATOM 4388 C CA . VAL B 1 145 ? 16.172 23.578 -13.07 1 96.06 145 VAL B CA 1
ATOM 4389 C C . VAL B 1 145 ? 17.672 23.453 -13.297 1 96.06 145 VAL B C 1
ATOM 4391 O O . VAL B 1 145 ? 18.359 22.75 -12.555 1 96.06 145 VAL B O 1
ATOM 4394 N N . ASP B 1 146 ? 18.219 24.297 -14.133 1 96.38 146 ASP B N 1
ATOM 4395 C CA . ASP B 1 146 ? 19.609 24.141 -14.562 1 96.38 146 ASP B CA 1
ATOM 4396 C C . ASP B 1 146 ? 20.578 24.5 -13.445 1 96.38 146 ASP B C 1
ATOM 4398 O O . ASP B 1 146 ? 21.484 23.75 -13.133 1 96.38 146 ASP B O 1
ATOM 4402 N N . GLU B 1 147 ? 20.422 25.625 -12.898 1 97.56 147 GLU B N 1
ATOM 4403 C CA . GLU B 1 147 ? 21.359 26.109 -11.891 1 97.56 147 GLU B CA 1
ATOM 4404 C C . GLU B 1 147 ? 21.344 25.219 -10.656 1 97.56 147 GLU B C 1
ATOM 4406 O O . GLU B 1 147 ? 22.406 24.891 -10.094 1 97.56 147 GLU B O 1
ATOM 4411 N N . VAL B 1 148 ? 20.172 24.812 -10.273 1 97.62 148 VAL B N 1
ATOM 4412 C CA . VAL B 1 148 ? 20.031 23.984 -9.086 1 97.62 148 VAL B CA 1
ATOM 4413 C C . VAL B 1 148 ? 20.641 22.609 -9.359 1 97.62 148 VAL B C 1
ATOM 4415 O O . VAL B 1 148 ? 21.359 22.047 -8.516 1 97.62 148 VAL B O 1
ATOM 4418 N N . SER B 1 149 ? 20.359 22.109 -10.508 1 95.12 149 SER B N 1
ATOM 4419 C CA . SER B 1 149 ? 20.938 20.812 -10.891 1 95.12 149 SER B CA 1
ATOM 4420 C C . SER B 1 149 ? 22.469 20.891 -10.945 1 95.12 149 SER B C 1
ATOM 4422 O O . SER B 1 149 ? 23.156 19.938 -10.562 1 95.12 149 SER B O 1
ATOM 4424 N N . ALA B 1 150 ? 22.953 21.922 -11.43 1 96.69 150 ALA B N 1
ATOM 4425 C CA . ALA B 1 150 ? 24.391 22.094 -11.523 1 96.69 150 ALA B CA 1
ATOM 4426 C C . ALA B 1 150 ? 25.031 22.172 -10.133 1 96.69 150 ALA B C 1
ATOM 4428 O O . ALA B 1 150 ? 26.109 21.656 -9.914 1 96.69 150 ALA B O 1
ATOM 4429 N N . ARG B 1 151 ? 24.344 22.766 -9.211 1 96.56 151 ARG B N 1
ATOM 4430 C CA . ARG B 1 151 ? 24.891 23 -7.879 1 96.56 151 ARG B CA 1
ATOM 4431 C C . ARG B 1 151 ? 24.719 21.781 -6.984 1 96.56 151 ARG B C 1
ATOM 4433 O O . ARG B 1 151 ? 25.594 21.469 -6.172 1 96.56 151 ARG B O 1
ATOM 4440 N N . HIS B 1 152 ? 23.562 21.172 -7.137 1 96.62 152 HIS B N 1
ATOM 4441 C CA . HIS B 1 152 ? 23.234 20.172 -6.129 1 96.62 152 HIS B CA 1
ATOM 4442 C C . HIS B 1 152 ? 23.047 18.797 -6.754 1 96.62 152 HIS B C 1
ATOM 4444 O O . HIS B 1 152 ? 22.859 17.797 -6.043 1 96.62 152 HIS B O 1
ATOM 4450 N N . GLY B 1 153 ? 23.047 18.734 -8.047 1 93.94 153 GLY B N 1
ATOM 4451 C CA . GLY B 1 153 ? 22.906 17.453 -8.734 1 93.94 153 GLY B CA 1
ATOM 4452 C C . GLY B 1 153 ? 21.453 17.062 -8.984 1 93.94 153 GLY B C 1
ATOM 4453 O O . GLY B 1 153 ? 21.188 16.078 -9.672 1 93.94 153 GLY B O 1
ATOM 4454 N N . GLY B 1 154 ? 20.5 17.812 -8.43 1 93.56 154 GLY B N 1
ATOM 4455 C CA . GLY B 1 154 ? 19.094 17.5 -8.609 1 93.56 154 GLY B CA 1
ATOM 4456 C C . GLY B 1 154 ? 18.172 18.453 -7.844 1 93.56 154 GLY B C 1
ATOM 4457 O O . GLY B 1 154 ? 18.594 19.516 -7.414 1 93.56 154 GLY B O 1
ATOM 4458 N N . ALA B 1 155 ? 16.938 18 -7.758 1 95.81 155 ALA B N 1
ATOM 4459 C CA . ALA B 1 155 ? 15.93 18.828 -7.125 1 95.81 155 ALA B CA 1
ATOM 4460 C C . ALA B 1 155 ? 16.062 18.797 -5.602 1 95.81 155 ALA B C 1
ATOM 4462 O O . ALA B 1 155 ? 16.719 17.906 -5.055 1 95.81 155 ALA B O 1
ATOM 4463 N N . LEU B 1 156 ? 15.469 19.75 -4.98 1 97.88 156 LEU B N 1
ATOM 4464 C CA . LEU B 1 156 ? 15.445 19.859 -3.525 1 97.88 156 LEU B CA 1
ATOM 4465 C C . LEU B 1 156 ? 14.023 19.703 -2.998 1 97.88 156 LEU B C 1
ATOM 4467 O O . LEU B 1 156 ? 13.055 19.938 -3.727 1 97.88 156 LEU B O 1
ATOM 4471 N N . GLN B 1 157 ? 13.898 19.312 -1.708 1 97.12 157 GLN B N 1
ATOM 4472 C CA . GLN B 1 157 ? 12.609 19.172 -1.026 1 97.12 157 GLN B CA 1
ATOM 4473 C C . GLN B 1 157 ? 12.359 20.344 -0.08 1 97.12 157 GLN B C 1
ATOM 4475 O O . GLN B 1 157 ? 13.234 20.719 0.706 1 97.12 157 GLN B O 1
ATOM 4480 N N . ALA B 1 158 ? 11.211 20.781 -0.152 1 98.12 158 ALA B N 1
ATOM 4481 C CA . ALA B 1 158 ? 10.852 21.875 0.755 1 98.12 158 ALA B CA 1
ATOM 4482 C C . ALA B 1 158 ? 10.203 21.328 2.027 1 98.12 158 ALA B C 1
ATOM 4484 O O . ALA B 1 158 ? 9.844 22.109 2.922 1 98.12 158 ALA B O 1
ATOM 4485 N N . GLY B 1 159 ? 10.047 20.031 2.143 1 98.12 159 GLY B N 1
ATOM 4486 C CA . GLY B 1 159 ? 9.367 19.422 3.279 1 98.12 159 GLY B CA 1
ATOM 4487 C C . GLY B 1 159 ? 10.141 19.562 4.578 1 98.12 159 GLY B C 1
ATOM 4488 O O . GLY B 1 159 ? 9.555 19.5 5.66 1 98.12 159 GLY B O 1
ATOM 4489 N N . LEU B 1 160 ? 11.406 19.688 4.457 1 98.81 160 LEU B N 1
ATOM 4490 C CA . LEU B 1 160 ? 12.281 20.016 5.566 1 98.81 160 LEU B CA 1
ATOM 4491 C C . LEU B 1 160 ? 13.219 21.172 5.188 1 98.81 160 LEU B C 1
ATOM 4493 O O . LEU B 1 160 ? 14.008 21.047 4.25 1 98.81 160 LEU B O 1
ATOM 4497 N N . VAL B 1 161 ? 13.086 22.203 5.871 1 98.88 161 VAL B N 1
ATOM 4498 C CA . VAL B 1 161 ? 14 23.344 5.754 1 98.88 161 VAL B CA 1
ATOM 4499 C C . VAL B 1 161 ? 14.562 23.703 7.129 1 98.88 161 VAL B C 1
ATOM 4501 O O . VAL B 1 161 ? 13.812 23.812 8.102 1 98.88 161 VAL B O 1
ATOM 4504 N N . ALA B 1 162 ? 15.867 23.812 7.211 1 98.88 162 ALA B N 1
ATOM 4505 C CA . ALA B 1 162 ? 16.516 24.094 8.492 1 98.88 162 ALA B CA 1
ATOM 4506 C C . ALA B 1 162 ? 17.641 25.109 8.32 1 98.88 162 ALA B C 1
ATOM 4508 O O . ALA B 1 162 ? 18.203 25.25 7.23 1 98.88 162 ALA B O 1
ATOM 4509 N N . GLY B 1 163 ? 17.938 25.812 9.352 1 98.62 163 GLY B N 1
ATOM 4510 C CA . GLY B 1 163 ? 19.016 26.797 9.312 1 98.62 163 GLY B CA 1
ATOM 4511 C C . GLY B 1 163 ? 19.141 27.594 10.594 1 98.62 163 GLY B C 1
ATOM 4512 O O . GLY B 1 163 ? 18.438 27.328 11.578 1 98.62 163 GLY B O 1
ATOM 4513 N N . THR B 1 164 ? 20.125 28.469 10.562 1 98.12 164 THR B N 1
ATOM 4514 C CA . THR B 1 164 ? 20.312 29.406 11.664 1 98.12 164 THR B CA 1
ATOM 4515 C C . THR B 1 164 ? 19.266 30.516 11.625 1 98.12 164 THR B C 1
ATOM 4517 O O . THR B 1 164 ? 18.578 30.688 10.609 1 98.12 164 THR B O 1
ATOM 4520 N N . ALA B 1 165 ? 19.156 31.203 12.695 1 97.69 165 ALA B N 1
ATOM 4521 C CA . ALA B 1 165 ? 18.219 32.312 12.758 1 97.69 165 ALA B CA 1
ATOM 4522 C C . ALA B 1 165 ? 18.516 33.344 11.664 1 97.69 165 ALA B C 1
ATOM 4524 O O . ALA B 1 165 ? 17.594 33.875 11.039 1 97.69 165 ALA B O 1
ATOM 4525 N N . ASP B 1 166 ? 19.703 33.562 11.375 1 97.56 166 ASP B N 1
ATOM 4526 C CA . ASP B 1 166 ? 20.109 34.5 10.336 1 97.56 166 ASP B CA 1
ATOM 4527 C C . ASP B 1 166 ? 19.688 34 8.953 1 97.56 166 ASP B C 1
ATOM 4529 O O . ASP B 1 166 ? 19.188 34.781 8.141 1 97.56 166 ASP B O 1
ATOM 4533 N N . ALA B 1 167 ? 19.969 32.812 8.727 1 98.5 167 ALA B N 1
ATOM 4534 C CA . ALA B 1 167 ? 19.578 32.219 7.445 1 98.5 167 ALA B CA 1
ATOM 4535 C C . ALA B 1 167 ? 18.078 32.344 7.23 1 98.5 167 ALA B C 1
ATOM 4537 O O . ALA B 1 167 ? 17.625 32.656 6.133 1 98.5 167 ALA B O 1
ATOM 4538 N N . TRP B 1 168 ? 17.359 32.062 8.273 1 98.62 168 TRP B N 1
ATOM 4539 C CA . TRP B 1 168 ? 15.906 32.156 8.203 1 98.62 168 TRP B CA 1
ATOM 4540 C C . TRP B 1 168 ? 15.453 33.562 7.875 1 98.62 168 TRP B C 1
ATOM 4542 O O . TRP B 1 168 ? 14.547 33.75 7.066 1 98.62 168 TRP B O 1
ATOM 4552 N N . THR B 1 169 ? 16.062 34.5 8.461 1 98.38 169 THR B N 1
ATOM 4553 C CA . THR B 1 169 ? 15.719 35.906 8.219 1 98.38 169 THR B CA 1
ATOM 4554 C C . THR B 1 169 ? 15.922 36.25 6.746 1 98.38 169 THR B C 1
ATOM 4556 O O . THR B 1 169 ? 15.047 36.875 6.125 1 98.38 169 THR B O 1
ATOM 4559 N N . ARG B 1 170 ? 17.031 35.875 6.242 1 98.69 170 ARG B N 1
ATOM 4560 C CA . ARG B 1 170 ? 17.328 36.156 4.844 1 98.69 170 ARG B CA 1
ATOM 4561 C C . ARG B 1 170 ? 16.375 35.406 3.916 1 98.69 170 ARG B C 1
ATOM 4563 O O . ARG B 1 170 ? 15.906 35.969 2.922 1 98.69 170 ARG B O 1
ATOM 4570 N N . TYR B 1 171 ? 16.109 34.219 4.238 1 98.81 171 TYR B N 1
ATOM 4571 C CA . TYR B 1 171 ? 15.203 33.406 3.428 1 98.81 171 TYR B CA 1
ATOM 4572 C C . TYR B 1 171 ? 13.797 34 3.422 1 98.81 171 TYR B C 1
ATOM 4574 O O . TYR B 1 171 ? 13.133 34.031 2.385 1 98.81 171 TYR B O 1
ATOM 4582 N N . ALA B 1 172 ? 13.367 34.438 4.574 1 98.75 172 ALA B N 1
ATOM 4583 C CA . ALA B 1 172 ? 12.055 35.094 4.652 1 98.75 172 ALA B CA 1
ATOM 4584 C C . ALA B 1 172 ? 12 36.312 3.738 1 98.75 172 ALA B C 1
ATOM 4586 O O . ALA B 1 172 ? 10.977 36.562 3.104 1 98.75 172 ALA B O 1
ATOM 4587 N N . GLY B 1 173 ? 13.094 37.062 3.725 1 98.56 173 GLY B N 1
ATOM 4588 C CA . GLY B 1 173 ? 13.164 38.188 2.807 1 98.56 173 GLY B CA 1
ATOM 4589 C C . GLY B 1 173 ? 13 37.781 1.354 1 98.56 173 GLY B C 1
ATOM 4590 O O . GLY B 1 173 ? 12.234 38.375 0.615 1 98.56 173 GLY B O 1
ATOM 4591 N N . HIS B 1 174 ? 13.68 36.75 0.988 1 98.75 174 HIS B N 1
ATOM 4592 C CA . HIS B 1 174 ? 13.578 36.188 -0.356 1 98.75 174 HIS B CA 1
ATOM 4593 C C . HIS B 1 174 ? 12.141 35.781 -0.677 1 98.75 174 HIS B C 1
ATOM 4595 O O . HIS B 1 174 ? 11.633 36.094 -1.762 1 98.75 174 HIS B O 1
ATOM 4601 N N . LEU B 1 175 ? 11.492 35.125 0.247 1 98.75 175 LEU B N 1
ATOM 4602 C CA . LEU B 1 175 ? 10.133 34.656 0.031 1 98.75 175 LEU B CA 1
ATOM 4603 C C . LEU B 1 175 ? 9.172 35.812 -0.147 1 98.75 175 LEU B C 1
ATOM 4605 O O . LEU B 1 175 ? 8.273 35.781 -0.994 1 98.75 175 LEU B O 1
ATOM 4609 N N . ARG B 1 176 ? 9.367 36.844 0.632 1 98.5 176 ARG B N 1
ATOM 4610 C CA . ARG B 1 176 ? 8.516 38.031 0.484 1 98.5 176 ARG B CA 1
ATOM 4611 C C . ARG B 1 176 ? 8.68 38.625 -0.9 1 98.5 176 ARG B C 1
ATOM 4613 O O . ARG B 1 176 ? 7.699 39.062 -1.52 1 98.5 176 ARG B O 1
ATOM 4620 N N . ASP B 1 177 ? 9.914 38.688 -1.339 1 98.5 177 ASP B N 1
ATOM 4621 C CA . ASP B 1 177 ? 10.18 39.188 -2.678 1 98.5 177 ASP B CA 1
ATOM 4622 C C . ASP B 1 177 ? 9.484 38.344 -3.74 1 98.5 177 ASP B C 1
ATOM 4624 O O . ASP B 1 177 ? 8.906 38.875 -4.688 1 98.5 177 ASP B O 1
ATOM 4628 N N . CYS B 1 178 ? 9.555 37.062 -3.617 1 98.5 178 CYS B N 1
ATOM 4629 C CA . CYS B 1 178 ? 8.93 36.156 -4.574 1 98.5 178 CYS B CA 1
ATOM 4630 C C . CYS B 1 178 ? 7.414 36.312 -4.551 1 98.5 178 CYS B C 1
ATOM 4632 O O . CYS B 1 178 ? 6.773 36.344 -5.602 1 98.5 178 CYS B O 1
ATOM 4634 N N . ILE B 1 179 ? 6.855 36.344 -3.352 1 98.19 179 ILE B N 1
ATOM 4635 C CA . ILE B 1 179 ? 5.41 36.438 -3.182 1 98.19 179 ILE B CA 1
ATOM 4636 C C . ILE B 1 179 ? 4.898 37.719 -3.879 1 98.19 179 ILE B C 1
ATOM 4638 O O . ILE B 1 179 ? 3.826 37.688 -4.484 1 98.19 179 ILE B O 1
ATOM 4642 N N . ALA B 1 180 ? 5.672 38.781 -3.77 1 97.75 180 ALA B N 1
ATOM 4643 C CA . ALA B 1 180 ? 5.289 40.062 -4.375 1 97.75 180 ALA B CA 1
ATOM 4644 C C . ALA B 1 180 ? 5.16 39.906 -5.891 1 97.75 180 ALA B C 1
ATOM 4646 O O . ALA B 1 180 ? 4.551 40.781 -6.543 1 97.75 180 ALA B O 1
ATOM 4647 N N . ARG B 1 181 ? 5.691 38.875 -6.418 1 98.06 181 ARG B N 1
ATOM 4648 C CA . ARG B 1 181 ? 5.711 38.719 -7.867 1 98.06 181 ARG B CA 1
ATOM 4649 C C . ARG B 1 181 ? 4.707 37.656 -8.312 1 98.06 181 ARG B C 1
ATOM 4651 O O . ARG B 1 181 ? 4.703 37.25 -9.477 1 98.06 181 ARG B O 1
ATOM 4658 N N . ILE B 1 182 ? 3.93 37.125 -7.441 1 97.62 182 ILE B N 1
ATOM 4659 C CA . ILE B 1 182 ? 2.832 36.219 -7.809 1 97.62 182 ILE B CA 1
ATOM 4660 C C . ILE B 1 182 ? 1.831 36.969 -8.68 1 97.62 182 ILE B C 1
ATOM 4662 O O . ILE B 1 182 ? 1.459 38.125 -8.367 1 97.62 182 ILE B O 1
ATOM 4666 N N . GLY B 1 183 ? 1.328 36.406 -9.719 1 97.12 183 GLY B N 1
ATOM 4667 C CA . GLY B 1 183 ? 0.462 37.062 -10.695 1 97.12 183 GLY B CA 1
ATOM 4668 C C . GLY B 1 183 ? 1.207 37.562 -11.914 1 97.12 183 GLY B C 1
ATOM 4669 O O . GLY B 1 183 ? 0.606 37.781 -12.969 1 97.12 183 GLY B O 1
ATOM 4670 N N . THR B 1 184 ? 2.57 37.781 -11.758 1 97.88 184 THR B N 1
ATOM 4671 C CA . THR B 1 184 ? 3.387 38.219 -12.875 1 97.88 184 THR B CA 1
ATOM 4672 C C . THR B 1 184 ? 4.395 37.156 -13.281 1 97.88 184 THR B C 1
ATOM 4674 O O . THR B 1 184 ? 4.309 36.594 -14.383 1 97.88 184 THR B O 1
ATOM 4677 N N . ASP B 1 185 ? 5.242 36.781 -12.297 1 98.31 185 ASP B N 1
ATOM 4678 C CA . ASP B 1 185 ? 6.281 35.812 -12.586 1 98.31 185 ASP B CA 1
ATOM 4679 C C . ASP B 1 185 ? 5.852 34.406 -12.156 1 98.31 185 ASP B C 1
ATOM 4681 O O . ASP B 1 185 ? 6.363 33.406 -12.672 1 98.31 185 ASP B O 1
ATOM 4685 N N . PHE B 1 186 ? 4.965 34.375 -11.18 1 98.5 186 PHE B N 1
ATOM 4686 C CA . PHE B 1 186 ? 4.574 33.125 -10.57 1 98.5 186 PHE B CA 1
ATOM 4687 C C . PHE B 1 186 ? 3.061 33.031 -10.445 1 98.5 186 PHE B C 1
ATOM 4689 O O . PHE B 1 186 ? 2.375 34.031 -10.359 1 98.5 186 PHE B O 1
ATOM 4696 N N . GLN B 1 187 ? 2.553 31.875 -10.414 1 97.94 187 GLN B N 1
ATOM 4697 C CA . GLN B 1 187 ? 1.163 31.594 -10.07 1 97.94 187 GLN B CA 1
ATOM 4698 C C . GLN B 1 187 ? 1.067 30.781 -8.781 1 97.94 187 GLN B C 1
ATOM 4700 O O . GLN B 1 187 ? 1.902 29.906 -8.531 1 97.94 187 GLN B O 1
ATOM 4705 N N . GLU B 1 188 ? 0.061 31.094 -8.008 1 95.12 188 GLU B N 1
ATOM 4706 C CA . GLU B 1 188 ? -0.167 30.359 -6.766 1 95.12 188 GLU B CA 1
ATOM 4707 C C . GLU B 1 188 ? -0.735 28.969 -7.039 1 95.12 188 GLU B C 1
ATOM 4709 O O . GLU B 1 188 ? -1.903 28.828 -7.406 1 95.12 188 GLU B O 1
ATOM 4714 N N . CYS B 1 189 ? 0.024 27.938 -6.91 1 94.44 189 CYS B N 1
ATOM 4715 C CA . CYS B 1 189 ? -0.392 26.547 -7.09 1 94.44 189 CYS B CA 1
ATOM 4716 C C . CYS B 1 189 ? 0.521 25.594 -6.328 1 94.44 189 CYS B C 1
ATOM 4718 O O . CYS B 1 189 ? 1.447 26.031 -5.645 1 94.44 189 CYS B O 1
ATOM 4720 N N . PHE B 1 190 ? 0.132 24.391 -6.297 1 91.69 190 PHE B N 1
ATOM 4721 C CA . PHE B 1 190 ? 0.909 23.375 -5.609 1 91.69 190 PHE B CA 1
ATOM 4722 C C . PHE B 1 190 ? 2.352 23.359 -6.102 1 91.69 190 PHE B C 1
ATOM 4724 O O . PHE B 1 190 ? 2.602 23.406 -7.305 1 91.69 190 PHE B O 1
ATOM 4731 N N . GLY B 1 191 ? 3.252 23.328 -5.164 1 95.94 191 GLY B N 1
ATOM 4732 C CA . GLY B 1 191 ? 4.664 23.25 -5.504 1 95.94 191 GLY B CA 1
ATOM 4733 C C . GLY B 1 191 ? 5.371 24.578 -5.441 1 95.94 191 GLY B C 1
ATOM 4734 O O . GLY B 1 191 ? 6.598 24.641 -5.547 1 95.94 191 GLY B O 1
ATOM 4735 N N . ILE B 1 192 ? 4.691 25.641 -5.215 1 98 192 ILE B N 1
ATOM 4736 C CA . ILE B 1 192 ? 5.25 26.984 -5.27 1 98 192 ILE B CA 1
ATOM 4737 C C . ILE B 1 192 ? 6.324 27.156 -4.195 1 98 192 ILE B C 1
ATOM 4739 O O . ILE B 1 192 ? 7.305 27.875 -4.391 1 98 192 ILE B O 1
ATOM 4743 N N . ASP B 1 193 ? 6.148 26.484 -3.072 1 98.31 193 ASP B N 1
ATOM 4744 C CA . ASP B 1 193 ? 7.16 26.531 -2.02 1 98.31 193 ASP B CA 1
ATOM 4745 C C . ASP B 1 193 ? 8.484 25.953 -2.508 1 98.31 193 ASP B C 1
ATOM 4747 O O . ASP B 1 193 ? 9.547 26.531 -2.285 1 98.31 193 ASP B O 1
ATOM 4751 N N . THR B 1 194 ? 8.398 24.859 -3.213 1 98.38 194 THR B N 1
ATOM 4752 C CA . THR B 1 194 ? 9.594 24.234 -3.76 1 98.38 194 THR B CA 1
ATOM 4753 C C . THR B 1 194 ? 10.219 25.109 -4.844 1 98.38 194 THR B C 1
ATOM 4755 O O . THR B 1 194 ? 11.445 25.203 -4.945 1 98.38 194 THR B O 1
ATOM 4758 N N . THR B 1 195 ? 9.398 25.703 -5.629 1 98.62 195 THR B N 1
ATOM 4759 C CA . THR B 1 195 ? 9.875 26.625 -6.652 1 98.62 195 THR B CA 1
ATOM 4760 C C . THR B 1 195 ? 10.695 27.734 -6.027 1 98.62 195 THR B C 1
ATOM 4762 O O . THR B 1 195 ? 11.805 28.031 -6.48 1 98.62 195 THR B O 1
ATOM 4765 N N . PHE B 1 196 ? 10.219 28.312 -5.004 1 98.81 196 PHE B N 1
ATOM 4766 C CA . PHE B 1 196 ? 10.891 29.422 -4.352 1 98.81 196 PHE B CA 1
ATOM 4767 C C . PHE B 1 196 ? 12.172 28.953 -3.668 1 98.81 196 PHE B C 1
ATOM 4769 O O . PHE B 1 196 ? 13.164 29.688 -3.629 1 98.81 196 PHE B O 1
ATOM 4776 N N . LEU B 1 197 ? 12.133 27.781 -3.115 1 98.81 197 LEU B N 1
ATOM 4777 C CA . LEU B 1 197 ? 13.352 27.203 -2.553 1 98.81 197 LEU B CA 1
ATOM 4778 C C . LEU B 1 197 ? 14.422 27.031 -3.627 1 98.81 197 LEU B C 1
ATOM 4780 O O . LEU B 1 197 ? 15.602 27.312 -3.387 1 98.81 197 LEU B O 1
ATOM 4784 N N . HIS B 1 198 ? 14.016 26.594 -4.75 1 98.75 198 HIS B N 1
ATOM 4785 C CA . HIS B 1 198 ? 14.945 26.406 -5.855 1 98.75 198 HIS B CA 1
ATOM 4786 C C . HIS B 1 198 ? 15.539 27.75 -6.297 1 98.75 198 HIS B C 1
ATOM 4788 O O . HIS B 1 198 ? 16.734 27.828 -6.586 1 98.75 198 HIS B O 1
ATOM 4794 N N . LEU B 1 199 ? 14.711 28.75 -6.398 1 98.75 199 LEU B N 1
ATOM 4795 C CA . LEU B 1 199 ? 15.219 30.062 -6.746 1 98.75 199 LEU B CA 1
ATOM 4796 C C . LEU B 1 199 ? 16.25 30.547 -5.727 1 98.75 199 LEU B C 1
ATOM 4798 O O . LEU B 1 199 ? 17.266 31.125 -6.098 1 98.75 199 LEU B O 1
ATOM 4802 N N . TRP B 1 200 ? 15.969 30.312 -4.523 1 98.81 200 TRP B N 1
ATOM 4803 C CA . TRP B 1 200 ? 16.906 30.625 -3.459 1 98.81 200 TRP B CA 1
ATOM 4804 C C . TRP B 1 200 ? 18.219 29.844 -3.629 1 98.81 200 TRP B C 1
ATOM 4806 O O . TRP B 1 200 ? 19.297 30.406 -3.506 1 98.81 200 TRP B O 1
ATOM 4816 N N . SER B 1 201 ? 18.078 28.609 -3.902 1 98.5 201 SER B N 1
ATOM 4817 C CA . SER B 1 201 ? 19.219 27.703 -4.059 1 98.5 201 SER B CA 1
ATOM 4818 C C . SER B 1 201 ? 20.094 28.109 -5.238 1 98.5 201 SER B C 1
ATOM 4820 O O . SER B 1 201 ? 21.312 27.953 -5.203 1 98.5 201 SER B O 1
ATOM 4822 N N . ALA B 1 202 ? 19.469 28.578 -6.207 1 98.19 202 ALA B N 1
ATOM 4823 C CA . ALA B 1 202 ? 20.188 29.016 -7.406 1 98.19 202 ALA B CA 1
ATOM 4824 C C . ALA B 1 202 ? 21.188 30.109 -7.074 1 98.19 202 ALA B C 1
ATOM 4826 O O . ALA B 1 202 ? 22.141 30.328 -7.812 1 98.19 202 ALA B O 1
ATOM 4827 N N . GLN B 1 203 ? 21 30.766 -6.02 1 97.31 203 GLN B N 1
ATOM 4828 C CA . GLN B 1 203 ? 21.875 31.844 -5.598 1 97.31 203 GLN B CA 1
ATOM 4829 C C . GLN B 1 203 ? 23.047 31.312 -4.773 1 97.31 203 GLN B C 1
ATOM 4831 O O . GLN B 1 203 ? 23.906 32.094 -4.344 1 97.31 203 GLN B O 1
ATOM 4836 N N . GLY B 1 204 ? 23 30.094 -4.48 1 97.06 204 GLY B N 1
ATOM 4837 C CA . GLY B 1 204 ? 24.078 29.484 -3.717 1 97.06 204 GLY B CA 1
ATOM 4838 C C . GLY B 1 204 ? 23.859 29.562 -2.217 1 97.06 204 GLY B C 1
ATOM 4839 O O . GLY B 1 204 ? 24.797 29.375 -1.438 1 97.06 204 GLY B O 1
ATOM 4840 N N . GLU B 1 205 ? 22.656 29.734 -1.813 1 97.94 205 GLU B N 1
ATOM 4841 C CA . GLU B 1 205 ? 22.359 30 -0.411 1 97.94 205 GLU B CA 1
ATOM 4842 C C . GLU B 1 205 ? 21.766 28.781 0.269 1 97.94 205 GLU B C 1
ATOM 4844 O O . GLU B 1 205 ? 21.094 28.891 1.295 1 97.94 205 GLU B O 1
ATOM 4849 N N . THR B 1 206 ? 21.938 27.578 -0.387 1 98.38 206 THR B N 1
ATOM 4850 C CA . THR B 1 206 ? 21.422 26.344 0.185 1 98.38 206 THR B CA 1
ATOM 4851 C C . THR B 1 206 ? 22.516 25.281 0.31 1 98.38 206 THR B C 1
ATOM 4853 O O . THR B 1 206 ? 23.422 25.234 -0.523 1 98.38 206 THR B O 1
ATOM 4856 N N . ALA B 1 207 ? 22.484 24.562 1.339 1 98.06 207 ALA B N 1
ATOM 4857 C CA . ALA B 1 207 ? 23.328 23.391 1.538 1 98.06 207 ALA B CA 1
ATOM 4858 C C . ALA B 1 207 ? 22.484 22.125 1.66 1 98.06 207 ALA B C 1
ATOM 4860 O O . ALA B 1 207 ? 21.328 22.172 2.084 1 98.06 207 ALA B O 1
ATOM 4861 N N . LEU B 1 208 ? 23.109 20.984 1.328 1 97.75 208 LEU B N 1
ATOM 4862 C CA . LEU B 1 208 ? 22.359 19.734 1.311 1 97.75 208 LEU B CA 1
ATOM 4863 C C . LEU B 1 208 ? 22.5 18.984 2.639 1 97.75 208 LEU B C 1
ATOM 4865 O O . LEU B 1 208 ? 23.594 18.922 3.197 1 97.75 208 LEU B O 1
ATOM 4869 N N . LEU B 1 209 ? 21.359 18.547 3.104 1 98 209 LEU B N 1
ATOM 4870 C CA . LEU B 1 209 ? 21.328 17.562 4.172 1 98 209 LEU B CA 1
ATOM 4871 C C . LEU B 1 209 ? 21.375 16.141 3.607 1 98 209 LEU B C 1
ATOM 4873 O O . LEU B 1 209 ? 21.109 15.938 2.42 1 98 209 LEU B O 1
ATOM 4877 N N . ASP B 1 210 ? 21.734 15.234 4.477 1 96.69 210 ASP B N 1
ATOM 4878 C CA . ASP B 1 210 ? 21.594 13.828 4.109 1 96.69 210 ASP B CA 1
ATOM 4879 C C . ASP B 1 210 ? 20.125 13.484 3.814 1 96.69 210 ASP B C 1
ATOM 4881 O O . ASP B 1 210 ? 19.234 13.906 4.543 1 96.69 210 ASP B O 1
ATOM 4885 N N . PRO B 1 211 ? 19.906 12.711 2.723 1 97.25 211 PRO B N 1
ATOM 4886 C CA . PRO B 1 211 ? 18.531 12.391 2.363 1 97.25 211 PRO B CA 1
ATOM 4887 C C . PRO B 1 211 ? 17.766 11.719 3.502 1 97.25 211 PRO B C 1
ATOM 4889 O O . PRO B 1 211 ? 16.531 11.805 3.557 1 97.25 211 PRO B O 1
ATOM 4892 N N . VAL B 1 212 ? 18.391 11.117 4.473 1 97.94 212 VAL B N 1
ATOM 4893 C CA . VAL B 1 212 ? 17.734 10.344 5.52 1 97.94 212 VAL B CA 1
ATOM 4894 C C . VAL B 1 212 ? 17.016 11.281 6.48 1 97.94 212 VAL B C 1
ATOM 4896 O O . VAL B 1 212 ? 16.203 10.844 7.305 1 97.94 212 VAL B O 1
ATOM 4899 N N . GLN B 1 213 ? 17.25 12.586 6.406 1 98.31 213 GLN B N 1
ATOM 4900 C CA . GLN B 1 213 ? 16.625 13.57 7.289 1 98.31 213 GLN B CA 1
ATOM 4901 C C . GLN B 1 213 ? 15.219 13.922 6.82 1 98.31 213 GLN B C 1
ATOM 4903 O O . GLN B 1 213 ? 14.43 14.492 7.578 1 98.31 213 GLN B O 1
ATOM 4908 N N . ASN B 1 214 ? 14.898 13.711 5.652 1 98.38 214 ASN B N 1
ATOM 4909 C CA . ASN B 1 214 ? 13.617 13.852 4.969 1 98.38 214 ASN B CA 1
ATOM 4910 C C . ASN B 1 214 ? 13.484 12.867 3.812 1 98.38 214 ASN B C 1
ATOM 4912 O O . ASN B 1 214 ? 13.453 13.266 2.648 1 98.38 214 ASN B O 1
ATOM 4916 N N . PHE B 1 215 ? 13.359 11.602 4.207 1 98.25 215 PHE B N 1
ATOM 4917 C CA . PHE B 1 215 ? 13.539 10.516 3.256 1 98.25 215 PHE B CA 1
ATOM 4918 C C . PHE B 1 215 ? 12.258 10.258 2.469 1 98.25 215 PHE B C 1
ATOM 4920 O O . PHE B 1 215 ? 11.188 10.086 3.055 1 98.25 215 PHE B O 1
ATOM 4927 N N . VAL B 1 216 ? 12.406 10.219 1.204 1 96.88 216 VAL B N 1
ATOM 4928 C CA . VAL B 1 216 ? 11.297 9.859 0.323 1 96.88 216 VAL B CA 1
ATOM 4929 C C . VAL B 1 216 ? 11.445 8.406 -0.125 1 96.88 216 VAL B C 1
ATOM 4931 O O . VAL B 1 216 ? 12.539 7.969 -0.475 1 96.88 216 VAL B O 1
ATOM 4934 N N . SER B 1 217 ? 10.32 7.719 -0.165 1 95.25 217 SER B N 1
ATOM 4935 C CA . SER B 1 217 ? 10.328 6.277 -0.376 1 95.25 217 SER B CA 1
ATOM 4936 C C . SER B 1 217 ? 10.867 5.926 -1.76 1 95.25 217 SER B C 1
ATOM 4938 O O . SER B 1 217 ? 11.336 4.805 -1.983 1 95.25 217 SER B O 1
ATOM 4940 N N . LYS B 1 218 ? 10.867 6.789 -2.684 1 94.75 218 LYS B N 1
ATOM 4941 C CA . LYS B 1 218 ? 11.305 6.543 -4.051 1 94.75 218 LYS B CA 1
ATOM 4942 C C . LYS B 1 218 ? 12.797 6.227 -4.102 1 94.75 218 LYS B C 1
ATOM 4944 O O . LYS B 1 218 ? 13.289 5.68 -5.086 1 94.75 218 LYS B O 1
ATOM 4949 N N . TYR B 1 219 ? 13.555 6.57 -3.014 1 95.88 219 TYR B N 1
ATOM 4950 C CA . TYR B 1 219 ? 14.953 6.191 -2.891 1 95.88 219 TYR B CA 1
ATOM 4951 C C . TYR B 1 219 ? 15.102 4.691 -2.656 1 95.88 219 TYR B C 1
ATOM 4953 O O . TYR B 1 219 ? 16.172 4.121 -2.887 1 95.88 219 TYR B O 1
ATOM 4961 N N . GLY B 1 220 ? 14.016 4.094 -2.285 1 95.56 220 GLY B N 1
ATOM 4962 C CA . GLY B 1 220 ? 14.055 2.697 -1.879 1 95.56 220 GLY B CA 1
ATOM 4963 C C . GLY B 1 220 ? 14.289 2.516 -0.392 1 95.56 220 GLY B C 1
ATOM 4964 O O . GLY B 1 220 ? 15.359 2.859 0.117 1 95.56 220 GLY B O 1
ATOM 4965 N N . ILE B 1 221 ? 13.328 1.995 0.326 1 96 221 ILE B N 1
ATOM 4966 C CA . ILE B 1 221 ? 13.422 1.758 1.763 1 96 221 ILE B CA 1
ATOM 4967 C C . ILE B 1 221 ? 13.898 0.331 2.02 1 96 221 ILE B C 1
ATOM 4969 O O . ILE B 1 221 ? 13.188 -0.632 1.724 1 96 221 ILE B O 1
ATOM 4973 N N . HIS B 1 222 ? 15.078 0.269 2.523 1 95.62 222 HIS B N 1
ATOM 4974 C CA . HIS B 1 222 ? 15.57 -1.032 2.965 1 95.62 222 HIS B CA 1
ATOM 4975 C C . HIS B 1 222 ? 15.039 -1.379 4.352 1 95.62 222 HIS B C 1
ATOM 4977 O O . HIS B 1 222 ? 15.258 -0.634 5.309 1 95.62 222 HIS B O 1
ATOM 4983 N N . GLU B 1 223 ? 14.305 -2.459 4.469 1 93.56 223 GLU B N 1
ATOM 4984 C CA . GLU B 1 223 ? 13.805 -2.936 5.754 1 93.56 223 GLU B CA 1
ATOM 4985 C C . GLU B 1 223 ? 14.727 -3.986 6.355 1 93.56 223 GLU B C 1
ATOM 4987 O O . GLU B 1 223 ? 14.82 -5.105 5.848 1 93.56 223 GLU B O 1
ATOM 4992 N N . ALA B 1 224 ? 15.352 -3.582 7.414 1 90 224 ALA B N 1
ATOM 4993 C CA . ALA B 1 224 ? 16.297 -4.477 8.086 1 90 224 ALA B CA 1
ATOM 4994 C C . ALA B 1 224 ? 15.68 -5.055 9.359 1 90 224 ALA B C 1
ATOM 4996 O O . ALA B 1 224 ? 15.328 -4.312 10.281 1 90 224 ALA B O 1
ATOM 4997 N N . PHE B 1 225 ? 15.625 -6.34 9.383 1 86.06 225 PHE B N 1
ATOM 4998 C CA . PHE B 1 225 ? 15.055 -7.016 10.547 1 86.06 225 PHE B CA 1
ATOM 4999 C C . PHE B 1 225 ? 16.156 -7.539 11.453 1 86.06 225 PHE B C 1
ATOM 5001 O O . PHE B 1 225 ? 17.094 -8.195 10.984 1 86.06 225 PHE B O 1
ATOM 5008 N N . ASP B 1 226 ? 16.062 -7.199 12.656 1 81.31 226 ASP B N 1
ATOM 5009 C CA . ASP B 1 226 ? 16.953 -7.73 13.688 1 81.31 226 ASP B CA 1
ATOM 5010 C C . ASP B 1 226 ? 16.266 -8.828 14.5 1 81.31 226 ASP B C 1
ATOM 5012 O O . ASP B 1 226 ? 15.406 -8.539 15.336 1 81.31 226 ASP B O 1
ATOM 5016 N N . ALA B 1 227 ? 16.703 -10.008 14.328 1 76.25 227 ALA B N 1
ATOM 5017 C CA . ALA B 1 227 ? 16.078 -11.156 14.969 1 76.25 227 ALA B CA 1
ATOM 5018 C C . ALA B 1 227 ? 16.25 -11.109 16.484 1 76.25 227 ALA B C 1
ATOM 5020 O O . ALA B 1 227 ? 15.422 -11.625 17.234 1 76.25 227 ALA B O 1
ATOM 5021 N N . SER B 1 228 ? 17.359 -10.57 16.906 1 80.44 228 SER B N 1
ATOM 5022 C CA . SER B 1 228 ? 17.656 -10.523 18.344 1 80.44 228 SER B CA 1
ATOM 5023 C C . SER B 1 228 ? 16.688 -9.625 19.078 1 80.44 228 SER B C 1
ATOM 5025 O O . SER B 1 228 ? 16.281 -9.93 20.203 1 80.44 228 SER B O 1
ATOM 5027 N N . THR B 1 229 ? 16.266 -8.625 18.422 1 76.94 229 THR B N 1
ATOM 5028 C CA . THR B 1 229 ? 15.375 -7.68 19.078 1 76.94 229 THR B CA 1
ATOM 5029 C C . THR B 1 229 ? 13.953 -7.809 18.547 1 76.94 229 THR B C 1
ATOM 5031 O O . THR B 1 229 ? 13.008 -7.301 19.156 1 76.94 229 THR B O 1
ATOM 5034 N N . GLY B 1 230 ? 13.859 -8.445 17.406 1 78 230 GLY B N 1
ATOM 5035 C CA . GLY B 1 230 ? 12.555 -8.57 16.781 1 78 230 GLY B CA 1
ATOM 5036 C C . GLY B 1 230 ? 12.055 -7.27 16.172 1 78 230 GLY B C 1
ATOM 5037 O O . GLY B 1 230 ? 10.844 -7.055 16.078 1 78 230 GLY B O 1
ATOM 5038 N N . THR B 1 231 ? 12.992 -6.441 15.875 1 82.44 231 THR B N 1
ATOM 5039 C CA . THR B 1 231 ? 12.594 -5.121 15.398 1 82.44 231 THR B CA 1
ATOM 5040 C C . THR B 1 231 ? 13.055 -4.906 13.961 1 82.44 231 THR B C 1
ATOM 5042 O O . THR B 1 231 ? 14.078 -5.441 13.547 1 82.44 231 THR B O 1
ATOM 5045 N N . THR B 1 232 ? 12.188 -4.211 13.258 1 87.31 232 THR B N 1
ATOM 5046 C CA . THR B 1 232 ? 12.531 -3.816 11.891 1 87.31 232 THR B CA 1
ATOM 5047 C C . THR B 1 232 ? 12.945 -2.348 11.844 1 87.31 232 THR B C 1
ATOM 5049 O O . THR B 1 232 ? 12.25 -1.484 12.383 1 87.31 232 THR B O 1
ATOM 5052 N N . THR B 1 233 ? 14.094 -2.121 11.289 1 92.31 233 THR B N 1
ATOM 5053 C CA . THR B 1 233 ? 14.578 -0.761 11.078 1 92.31 233 THR B CA 1
ATOM 5054 C C . THR B 1 233 ? 14.57 -0.405 9.594 1 92.31 233 THR B C 1
ATOM 5056 O O . THR B 1 233 ? 14.891 -1.241 8.75 1 92.31 233 THR B O 1
ATOM 5059 N N . LEU B 1 234 ? 14.141 0.784 9.32 1 96.31 234 LEU B N 1
ATOM 5060 C CA . LEU B 1 234 ? 14.188 1.287 7.953 1 96.31 234 LEU B CA 1
ATOM 5061 C C . LEU B 1 234 ? 15.531 1.939 7.664 1 96.31 234 LEU B C 1
ATOM 5063 O O . LEU B 1 234 ? 16 2.781 8.43 1 96.31 234 LEU B O 1
ATOM 5067 N N . ARG B 1 235 ? 16.094 1.551 6.539 1 96.75 235 ARG B N 1
ATOM 5068 C CA . ARG B 1 235 ? 17.453 2.014 6.266 1 96.75 235 ARG B CA 1
ATOM 5069 C C . ARG B 1 235 ? 17.609 2.428 4.805 1 96.75 235 ARG B C 1
ATOM 5071 O O . ARG B 1 235 ? 16.797 2.047 3.959 1 96.75 235 ARG B O 1
ATOM 5078 N N . TYR B 1 236 ? 18.578 3.271 4.586 1 96.31 236 TYR B N 1
ATOM 5079 C CA . TYR B 1 236 ? 19.078 3.678 3.277 1 96.31 236 TYR B CA 1
ATOM 5080 C C . TYR B 1 236 ? 20.594 3.611 3.236 1 96.31 236 TYR B C 1
ATOM 5082 O O . TYR B 1 236 ? 21.281 4.324 3.982 1 96.31 236 TYR B O 1
ATOM 5090 N N . HIS B 1 237 ? 21.156 2.77 2.385 1 93.12 237 HIS B N 1
ATOM 5091 C CA . HIS B 1 237 ? 22.594 2.553 2.262 1 93.12 237 HIS B CA 1
ATOM 5092 C C . HIS B 1 237 ? 23.234 2.287 3.623 1 93.12 237 HIS B C 1
ATOM 5094 O O . HIS B 1 237 ? 24.25 2.9 3.969 1 93.12 237 HIS B O 1
ATOM 5100 N N . GLY B 1 238 ? 22.562 1.489 4.395 1 92.5 238 GLY B N 1
ATOM 5101 C CA . GLY B 1 238 ? 23.109 1.023 5.66 1 92.5 238 GLY B CA 1
ATOM 5102 C C . GLY B 1 238 ? 22.828 1.967 6.816 1 92.5 238 GLY B C 1
ATOM 5103 O O . GLY B 1 238 ? 23 1.602 7.98 1 92.5 238 GLY B O 1
ATOM 5104 N N . GLU B 1 239 ? 22.359 3.154 6.496 1 95.31 239 GLU B N 1
ATOM 5105 C CA . GLU B 1 239 ? 22.078 4.145 7.531 1 95.31 239 GLU B CA 1
ATOM 5106 C C . GLU B 1 239 ? 20.594 4.195 7.875 1 95.31 239 GLU B C 1
ATOM 5108 O O . GLU B 1 239 ? 19.75 4.117 6.988 1 95.31 239 GLU B O 1
ATOM 5113 N N . PRO B 1 240 ? 20.328 4.305 9.188 1 96.06 240 PRO B N 1
ATOM 5114 C CA . PRO B 1 240 ? 18.906 4.43 9.539 1 96.06 240 PRO B CA 1
ATOM 5115 C C . PRO B 1 240 ? 18.266 5.684 8.961 1 96.06 240 PRO B C 1
ATOM 5117 O O . PRO B 1 240 ? 18.875 6.754 8.961 1 96.06 240 PRO B O 1
ATOM 5120 N N . ILE B 1 241 ? 17.141 5.531 8.422 1 97.75 241 ILE B N 1
ATOM 5121 C CA . ILE B 1 241 ? 16.328 6.676 8.008 1 97.75 241 ILE B CA 1
ATOM 5122 C C . ILE B 1 241 ? 15.859 7.449 9.234 1 97.75 241 ILE B C 1
ATOM 5124 O O . ILE B 1 241 ? 15.141 6.91 10.078 1 97.75 241 ILE B O 1
ATOM 5128 N N . ARG B 1 242 ? 16.266 8.68 9.352 1 97.94 242 ARG B N 1
ATOM 5129 C CA . ARG B 1 242 ? 15.93 9.492 10.516 1 97.94 242 ARG B CA 1
ATOM 5130 C C . ARG B 1 242 ? 14.469 9.938 10.461 1 97.94 242 ARG B C 1
ATOM 5132 O O . ARG B 1 242 ? 13.734 9.805 11.445 1 97.94 242 ARG B O 1
ATOM 5139 N N . ALA B 1 243 ? 14.055 10.414 9.359 1 98.44 243 ALA B N 1
ATOM 5140 C CA . ALA B 1 243 ? 12.695 10.906 9.156 1 98.44 243 ALA B CA 1
ATOM 5141 C C . ALA B 1 243 ? 12.156 10.484 7.793 1 98.44 243 ALA B C 1
ATOM 5143 O O . ALA B 1 243 ? 12.789 10.742 6.766 1 98.44 243 ALA B O 1
ATOM 5144 N N . LEU B 1 244 ? 11.047 9.828 7.793 1 98.31 244 LEU B N 1
ATOM 5145 C CA . LEU B 1 244 ? 10.398 9.344 6.578 1 98.31 244 LEU B CA 1
ATOM 5146 C C . LEU B 1 244 ? 9.281 10.289 6.152 1 98.31 244 LEU B C 1
ATOM 5148 O O . LEU B 1 244 ? 8.375 10.578 6.938 1 98.31 244 LEU B O 1
ATOM 5152 N N . HIS B 1 245 ? 9.375 10.828 4.906 1 98.25 245 HIS B N 1
ATOM 5153 C CA . HIS B 1 245 ? 8.32 11.656 4.336 1 98.25 245 HIS B CA 1
ATOM 5154 C C . HIS B 1 245 ? 7.18 10.797 3.797 1 98.25 245 HIS B C 1
ATOM 5156 O O . HIS B 1 245 ? 7.324 10.141 2.762 1 98.25 245 HIS B O 1
ATOM 5162 N N . MET B 1 246 ? 6.07 10.805 4.477 1 96.75 246 MET B N 1
ATOM 5163 C CA . MET B 1 246 ? 4.91 9.992 4.117 1 96.75 246 MET B CA 1
ATOM 5164 C C . MET B 1 246 ? 4.055 10.703 3.072 1 96.75 246 MET B C 1
ATOM 5166 O O . MET B 1 246 ? 2.912 11.078 3.344 1 96.75 246 MET B O 1
ATOM 5170 N N . THR B 1 247 ? 4.617 10.742 1.927 1 93.25 247 THR B N 1
ATOM 5171 C CA . THR B 1 247 ? 3.969 11.438 0.821 1 93.25 247 THR B CA 1
ATOM 5172 C C . THR B 1 247 ? 2.635 10.781 0.478 1 93.25 247 THR B C 1
ATOM 5174 O O . THR B 1 247 ? 2.307 9.719 1.002 1 93.25 247 THR B O 1
ATOM 5177 N N . GLY B 1 248 ? 1.907 11.383 -0.344 1 88.81 248 GLY B N 1
ATOM 5178 C CA . GLY B 1 248 ? 0.547 10.977 -0.663 1 88.81 248 GLY B CA 1
ATOM 5179 C C . GLY B 1 248 ? 0.454 9.547 -1.176 1 88.81 248 GLY B C 1
ATOM 5180 O O . GLY B 1 248 ? -0.536 8.859 -0.925 1 88.81 248 GLY B O 1
ATOM 5181 N N . ASP B 1 249 ? 1.443 9.086 -1.808 1 87.94 249 ASP B N 1
ATOM 5182 C CA . ASP B 1 249 ? 1.387 7.773 -2.449 1 87.94 249 ASP B CA 1
ATOM 5183 C C . ASP B 1 249 ? 1.604 6.652 -1.435 1 87.94 249 ASP B C 1
ATOM 5185 O O . ASP B 1 249 ? 1.31 5.488 -1.715 1 87.94 249 ASP B O 1
ATOM 5189 N N . ILE B 1 250 ? 2.086 6.969 -0.232 1 91.88 250 ILE B N 1
ATOM 5190 C CA . ILE B 1 250 ? 2.336 5.91 0.74 1 91.88 250 ILE B CA 1
ATOM 5191 C C . ILE B 1 250 ? 1.76 6.309 2.098 1 91.88 250 ILE B C 1
ATOM 5193 O O . ILE B 1 250 ? 1.886 5.566 3.074 1 91.88 250 ILE B O 1
ATOM 5197 N N . ARG B 1 251 ? 1.141 7.375 2.234 1 92.19 251 ARG B N 1
ATOM 5198 C CA . ARG B 1 251 ? 0.738 7.98 3.5 1 92.19 251 ARG B CA 1
ATOM 5199 C C . ARG B 1 251 ? -0.072 7 4.344 1 92.19 251 ARG B C 1
ATOM 5201 O O . ARG B 1 251 ? 0.071 6.957 5.566 1 92.19 251 ARG B O 1
ATOM 5208 N N . PHE B 1 252 ? -0.868 6.227 3.672 1 93.31 252 PHE B N 1
ATOM 5209 C CA . PHE B 1 252 ? -1.779 5.367 4.414 1 93.31 252 PHE B CA 1
ATOM 5210 C C . PHE B 1 252 ? -1.41 3.9 4.23 1 93.31 252 PHE B C 1
ATOM 5212 O O . PHE B 1 252 ? -2.24 3.014 4.438 1 93.31 252 PHE B O 1
ATOM 5219 N N . LEU B 1 253 ? -0.178 3.715 3.852 1 93.88 253 LEU B N 1
ATOM 5220 C CA . LEU B 1 253 ? 0.345 2.352 3.861 1 93.88 253 LEU B CA 1
ATOM 5221 C C . LEU B 1 253 ? 0.776 1.947 5.266 1 93.88 253 LEU B C 1
ATOM 5223 O O . LEU B 1 253 ? 1.749 2.482 5.801 1 93.88 253 LEU B O 1
ATOM 5227 N N . ASP B 1 254 ? 0.135 0.98 5.812 1 94.31 254 ASP B N 1
ATOM 5228 C CA . ASP B 1 254 ? 0.337 0.592 7.203 1 94.31 254 ASP B CA 1
ATOM 5229 C C . ASP B 1 254 ? 1.764 0.097 7.434 1 94.31 254 ASP B C 1
ATOM 5231 O O . ASP B 1 254 ? 2.314 0.261 8.523 1 94.31 254 ASP B O 1
ATOM 5235 N N . ARG B 1 255 ? 2.344 -0.381 6.453 1 91.94 255 ARG B N 1
ATOM 5236 C CA . ARG B 1 255 ? 3.682 -0.956 6.551 1 91.94 255 ARG B CA 1
ATOM 5237 C C . ARG B 1 255 ? 4.668 0.047 7.141 1 91.94 255 ARG B C 1
ATOM 5239 O O . ARG B 1 255 ? 5.562 -0.327 7.902 1 91.94 255 ARG B O 1
ATOM 5246 N N . TRP B 1 256 ? 4.473 1.297 6.82 1 94.12 256 TRP B N 1
ATOM 5247 C CA . TRP B 1 256 ? 5.453 2.299 7.227 1 94.12 256 TRP B CA 1
ATOM 5248 C C . TRP B 1 256 ? 4.805 3.391 8.062 1 94.12 256 TRP B C 1
ATOM 5250 O O . TRP B 1 256 ? 5.477 4.324 8.508 1 94.12 256 TRP B O 1
ATOM 5260 N N . ARG B 1 257 ? 3.586 3.244 8.273 1 95 257 ARG B N 1
ATOM 5261 C CA . ARG B 1 257 ? 2.844 4.238 9.047 1 95 257 ARG B CA 1
ATOM 5262 C C . ARG B 1 257 ? 3.211 4.172 10.523 1 95 257 ARG B C 1
ATOM 5264 O O . ARG B 1 257 ? 3.289 3.084 11.102 1 95 257 ARG B O 1
ATOM 5271 N N . TYR B 1 258 ? 3.369 5.277 11.141 1 96 258 TYR B N 1
ATOM 5272 C CA . TYR B 1 258 ? 3.725 5.34 12.555 1 96 258 TYR B CA 1
ATOM 5273 C C . TYR B 1 258 ? 2.711 4.586 13.406 1 96 258 TYR B C 1
ATOM 5275 O O . TYR B 1 258 ? 3.088 3.766 14.25 1 96 258 TYR B O 1
ATOM 5283 N N . TYR B 1 259 ? 1.435 4.82 13.195 1 96.75 259 TYR B N 1
ATOM 5284 C CA . TYR B 1 259 ? 0.354 4.258 14 1 96.75 259 TYR B CA 1
ATOM 5285 C C . TYR B 1 259 ? 0.388 2.736 13.969 1 96.75 259 TYR B C 1
ATOM 5287 O O . TYR B 1 259 ? 0.253 2.086 15.008 1 96.75 259 TYR B O 1
ATOM 5295 N N . ALA B 1 260 ? 0.592 2.211 12.828 1 94.62 260 ALA B N 1
ATOM 5296 C CA . ALA B 1 260 ? 0.535 0.761 12.656 1 94.62 260 ALA B CA 1
ATOM 5297 C C . ALA B 1 260 ? 1.769 0.09 13.258 1 94.62 260 ALA B C 1
ATOM 5299 O O . ALA B 1 260 ? 1.695 -1.045 13.734 1 94.62 260 ALA B O 1
ATOM 5300 N N . ASN B 1 261 ? 2.869 0.787 13.266 1 93.44 261 ASN B N 1
ATOM 5301 C CA . ASN B 1 261 ? 4.117 0.2 13.734 1 93.44 261 ASN B CA 1
ATOM 5302 C C . ASN B 1 261 ? 4.328 0.454 15.227 1 93.44 261 ASN B C 1
ATOM 5304 O O . ASN B 1 261 ? 5.219 -0.138 15.836 1 93.44 261 ASN B O 1
ATOM 5308 N N . HIS B 1 262 ? 3.537 1.333 15.805 1 94.94 262 HIS B N 1
ATOM 5309 C CA . HIS B 1 262 ? 3.641 1.67 17.219 1 94.94 262 HIS B CA 1
ATOM 5310 C C . HIS B 1 262 ? 2.266 1.747 17.875 1 94.94 262 HIS B C 1
ATOM 5312 O O . HIS B 1 262 ? 1.974 2.693 18.609 1 94.94 262 HIS B O 1
ATOM 5318 N N . THR B 1 263 ? 1.49 0.801 17.641 1 96.81 263 THR B N 1
ATOM 5319 C CA . THR B 1 263 ? 0.072 0.826 17.969 1 96.81 263 THR B CA 1
ATOM 5320 C C . THR B 1 263 ? -0.125 1.158 19.453 1 96.81 263 THR B C 1
ATOM 5322 O O . THR B 1 263 ? -0.807 2.127 19.797 1 96.81 263 THR B O 1
ATOM 5325 N N . ASP B 1 264 ? 0.487 0.417 20.344 1 96.94 264 ASP B N 1
ATOM 5326 C CA . ASP B 1 264 ? 0.255 0.579 21.781 1 96.94 264 ASP B CA 1
ATOM 5327 C C . ASP B 1 264 ? 0.728 1.949 22.266 1 96.94 264 ASP B C 1
ATOM 5329 O O . ASP B 1 264 ? 0.01 2.639 22.984 1 96.94 264 ASP B O 1
ATOM 5333 N N . ALA B 1 265 ? 1.886 2.355 21.828 1 96.81 265 ALA B N 1
ATOM 5334 C CA . ALA B 1 265 ? 2.42 3.664 22.203 1 96.81 265 ALA B CA 1
ATOM 5335 C C . ALA B 1 265 ? 1.567 4.789 21.625 1 96.81 265 ALA B C 1
ATOM 5337 O O . ALA B 1 265 ? 1.306 5.789 22.312 1 96.81 265 ALA B O 1
ATOM 5338 N N . ALA B 1 266 ? 1.157 4.613 20.406 1 97.94 266 ALA B N 1
ATOM 5339 C CA . ALA B 1 266 ? 0.353 5.637 19.734 1 97.94 266 ALA B CA 1
ATOM 5340 C C . ALA B 1 266 ? -0.996 5.805 20.438 1 97.94 266 ALA B C 1
ATOM 5342 O O . ALA B 1 266 ? -1.498 6.926 20.562 1 97.94 266 ALA B O 1
ATOM 5343 N N . LEU B 1 267 ? -1.616 4.727 20.828 1 97.88 267 LEU B N 1
ATOM 5344 C CA . LEU B 1 267 ? -2.887 4.801 21.547 1 97.88 267 LEU B CA 1
ATOM 5345 C C . LEU B 1 267 ? -2.711 5.477 22.906 1 97.88 267 LEU B C 1
ATOM 5347 O O . LEU B 1 267 ? -3.488 6.359 23.266 1 97.88 267 LEU B O 1
ATOM 5351 N N . ARG B 1 268 ? -1.679 5.098 23.562 1 97.88 268 ARG B N 1
ATOM 5352 C CA . ARG B 1 268 ? -1.422 5.645 24.891 1 97.88 268 ARG B CA 1
ATOM 5353 C C . ARG B 1 268 ? -1.053 7.121 24.812 1 97.88 268 ARG B C 1
ATOM 5355 O O . ARG B 1 268 ? -1.677 7.957 25.469 1 97.88 268 ARG B O 1
ATOM 5362 N N . ASP B 1 269 ? -0.099 7.434 24 1 98.12 269 ASP B N 1
ATOM 5363 C CA . ASP B 1 269 ? 0.483 8.773 23.969 1 98.12 269 ASP B CA 1
ATOM 5364 C C . ASP B 1 269 ? -0.34 9.703 23.094 1 98.12 269 ASP B C 1
ATOM 5366 O O . ASP B 1 269 ? -0.177 10.93 23.156 1 98.12 269 ASP B O 1
ATOM 5370 N N . GLY B 1 270 ? -1.208 9.133 22.234 1 98.5 270 GLY B N 1
ATOM 5371 C CA . GLY B 1 270 ? -2.039 9.938 21.359 1 98.5 270 GLY B CA 1
ATOM 5372 C C . GLY B 1 270 ? -3.324 10.406 22 1 98.5 270 GLY B C 1
ATOM 5373 O O . GLY B 1 270 ? -3.963 11.344 21.531 1 98.5 270 GLY B O 1
ATOM 5374 N N . ILE B 1 271 ? -3.75 9.852 23.078 1 97.94 271 ILE B N 1
ATOM 5375 C CA . ILE B 1 271 ? -5.023 10.117 23.734 1 97.94 271 ILE B CA 1
ATOM 5376 C C . ILE B 1 271 ? -5.113 11.594 24.094 1 97.94 271 ILE B C 1
ATOM 5378 O O . ILE B 1 271 ? -6.133 12.242 23.844 1 97.94 271 ILE B O 1
ATOM 5382 N N . PRO B 1 272 ? -4.039 12.211 24.594 1 98.12 272 PRO B N 1
ATOM 5383 C CA . PRO B 1 272 ? -4.129 13.633 24.953 1 98.12 272 PRO B CA 1
ATOM 5384 C C . PRO B 1 272 ? -4.395 14.531 23.75 1 98.12 272 PRO B C 1
ATOM 5386 O O . PRO B 1 272 ? -4.789 15.688 23.922 1 98.12 272 PRO B O 1
ATOM 5389 N N . PHE B 1 273 ? -4.137 14.023 22.562 1 98.5 273 PHE B N 1
ATOM 5390 C CA . PHE B 1 273 ? -4.316 14.828 21.344 1 98.5 273 PHE B CA 1
ATOM 5391 C C . PHE B 1 273 ? -5.68 14.555 20.719 1 98.5 273 PHE B C 1
ATOM 5393 O O . PHE B 1 273 ? -6.051 15.195 19.734 1 98.5 273 PHE B O 1
ATOM 5400 N N . ALA B 1 274 ? -6.449 13.625 21.266 1 97.88 274 ALA B N 1
ATOM 5401 C CA . ALA B 1 274 ? -7.75 13.266 20.703 1 97.88 274 ALA B CA 1
ATOM 5402 C C . ALA B 1 274 ? -8.742 14.422 20.828 1 97.88 274 ALA B C 1
ATOM 5404 O O . ALA B 1 274 ? -8.773 15.109 21.859 1 97.88 274 ALA B O 1
ATOM 5405 N N . LEU B 1 275 ? -9.531 14.57 19.844 1 96.44 275 LEU B N 1
ATOM 5406 C CA . LEU B 1 275 ? -10.469 15.688 19.812 1 96.44 275 LEU B CA 1
ATOM 5407 C C . LEU B 1 275 ? -11.812 15.289 20.422 1 96.44 275 LEU B C 1
ATOM 5409 O O . LEU B 1 275 ? -12.672 16.141 20.656 1 96.44 275 LEU B O 1
ATOM 5413 N N . SER B 1 276 ? -11.984 13.977 20.625 1 93.88 276 SER B N 1
ATOM 5414 C CA . SER B 1 276 ? -13.172 13.477 21.297 1 93.88 276 SER B CA 1
ATOM 5415 C C . SER B 1 276 ? -12.859 12.242 22.125 1 93.88 276 SER B C 1
ATOM 5417 O O . SER B 1 276 ? -11.734 11.727 22.094 1 93.88 276 SER B O 1
ATOM 5419 N N . ASP B 1 277 ? -13.656 11.758 23.062 1 90.56 277 ASP B N 1
ATOM 5420 C CA . ASP B 1 277 ? -13.492 10.625 23.953 1 90.56 277 ASP B CA 1
ATOM 5421 C C . ASP B 1 277 ? -13.281 9.328 23.172 1 90.56 277 ASP B C 1
ATOM 5423 O O . ASP B 1 277 ? -12.375 8.547 23.484 1 90.56 277 ASP B O 1
ATOM 5427 N N . GLY B 1 278 ? -13.852 9.055 22.141 1 93.69 278 GLY B N 1
ATOM 5428 C CA . GLY B 1 278 ? -13.68 7.922 21.234 1 93.69 278 GLY B CA 1
ATOM 5429 C C . GLY B 1 278 ? -14.281 6.637 21.781 1 93.69 278 GLY B C 1
ATOM 5430 O O . GLY B 1 278 ? -14.281 5.609 21.094 1 93.69 278 GLY B O 1
ATOM 5431 N N . THR B 1 279 ? -14.789 6.559 23.047 1 96.31 279 THR B N 1
ATOM 5432 C CA . THR B 1 279 ? -15.367 5.363 23.641 1 96.31 279 THR B CA 1
ATOM 5433 C C . THR B 1 279 ? -16.656 4.961 22.922 1 96.31 279 THR B C 1
ATOM 5435 O O . THR B 1 279 ? -17.578 5.766 22.781 1 96.31 279 THR B O 1
ATOM 5438 N N . PRO B 1 280 ? -16.641 3.779 22.469 1 97.56 280 PRO B N 1
ATOM 5439 C CA . PRO B 1 280 ? -17.891 3.338 21.828 1 97.56 280 PRO B CA 1
ATOM 5440 C C . PRO B 1 280 ? -19.047 3.238 22.812 1 97.56 280 PRO B C 1
ATOM 5442 O O . PRO B 1 280 ? -18.859 2.82 23.953 1 97.56 280 PRO B O 1
ATOM 5445 N N . VAL B 1 281 ? -20.219 3.594 22.391 1 97.81 281 VAL B N 1
ATOM 5446 C CA . VAL B 1 281 ? -21.453 3.502 23.156 1 97.81 281 VAL B CA 1
ATOM 5447 C C . VAL B 1 281 ? -22.406 2.512 22.5 1 97.81 281 VAL B C 1
ATOM 5449 O O . VAL B 1 281 ? -22.516 2.482 21.266 1 97.81 281 VAL B O 1
ATOM 5452 N N . GLN B 1 282 ? -23.062 1.765 23.344 1 98.06 282 GLN B N 1
ATOM 5453 C CA . GLN B 1 282 ? -24 0.778 22.828 1 98.06 282 GLN B CA 1
ATOM 5454 C C . GLN B 1 282 ? -25.062 1.438 21.953 1 98.06 282 GLN B C 1
ATOM 5456 O O . GLN B 1 282 ? -25.594 2.492 22.297 1 98.06 282 GLN B O 1
ATOM 5461 N N . SER B 1 283 ? -25.266 0.826 20.812 1 97.56 283 SER B N 1
ATOM 5462 C CA . SER B 1 283 ? -26.266 1.313 19.875 1 97.56 283 SER B CA 1
ATOM 5463 C C . SER B 1 283 ? -27.203 0.193 19.438 1 97.56 283 SER B C 1
ATOM 5465 O O . SER B 1 283 ? -26.891 -0.552 18.5 1 97.56 283 SER B O 1
ATOM 5467 N N . ASP B 1 284 ? -28.422 0.199 19.984 1 96.94 284 ASP B N 1
ATOM 5468 C CA . ASP B 1 284 ? -29.422 -0.793 19.609 1 96.94 284 ASP B CA 1
ATOM 5469 C C . ASP B 1 284 ? -29.859 -0.602 18.172 1 96.94 284 ASP B C 1
ATOM 5471 O O . ASP B 1 284 ? -30.172 -1.573 17.469 1 96.94 284 ASP B O 1
ATOM 5475 N N . ALA B 1 285 ? -29.844 0.593 17.781 1 96.19 285 ALA B N 1
ATOM 5476 C CA . ALA B 1 285 ? -30.281 0.909 16.422 1 96.19 285 ALA B CA 1
ATOM 5477 C C . ALA B 1 285 ? -29.328 0.3 15.383 1 96.19 285 ALA B C 1
ATOM 5479 O O . ALA B 1 285 ? -29.781 -0.293 14.398 1 96.19 285 ALA B O 1
ATOM 5480 N N . VAL B 1 286 ? -28.062 0.464 15.625 1 96.38 286 VAL B N 1
ATOM 5481 C CA . VAL B 1 286 ? -27.062 -0.084 14.711 1 96.38 286 VAL B CA 1
ATOM 5482 C C . VAL B 1 286 ? -27.141 -1.609 14.719 1 96.38 286 VAL B C 1
ATOM 5484 O O . VAL B 1 286 ? -27.141 -2.24 13.656 1 96.38 286 VAL B O 1
ATOM 5487 N N . ALA B 1 287 ? -27.219 -2.186 15.867 1 97.81 287 ALA B N 1
ATOM 5488 C CA . ALA B 1 287 ? -27.344 -3.637 15.984 1 97.81 287 ALA B CA 1
ATOM 5489 C C . ALA B 1 287 ? -28.562 -4.152 15.227 1 97.81 287 ALA B C 1
ATOM 5491 O O . ALA B 1 287 ? -28.469 -5.117 14.469 1 97.81 287 ALA B O 1
ATOM 5492 N N . ALA B 1 288 ? -29.672 -3.494 15.445 1 97.56 288 ALA B N 1
ATOM 5493 C CA . ALA B 1 288 ? -30.922 -3.906 14.82 1 97.56 288 ALA B CA 1
ATOM 5494 C C . ALA B 1 288 ? -30.844 -3.768 13.297 1 97.56 288 ALA B C 1
ATOM 5496 O O . ALA B 1 288 ? -31.328 -4.637 12.562 1 97.56 288 ALA B O 1
ATOM 5497 N N . ARG B 1 289 ? -30.297 -2.744 12.836 1 95.5 289 ARG B N 1
ATOM 5498 C CA . ARG B 1 289 ? -30.172 -2.5 11.398 1 95.5 289 ARG B CA 1
ATOM 5499 C C . ARG B 1 289 ? -29.344 -3.586 10.727 1 95.5 289 ARG B C 1
ATOM 5501 O O . ARG B 1 289 ? -29.703 -4.09 9.664 1 95.5 289 ARG B O 1
ATOM 5508 N N . ILE B 1 290 ? -28.266 -3.914 11.328 1 96.25 290 ILE B N 1
ATOM 5509 C CA . ILE B 1 290 ? -27.391 -4.949 10.773 1 96.25 290 ILE B CA 1
ATOM 5510 C C . ILE B 1 290 ? -28.094 -6.301 10.844 1 96.25 290 ILE B C 1
ATOM 5512 O O . ILE B 1 290 ? -28.078 -7.066 9.875 1 96.25 290 ILE B O 1
ATOM 5516 N N . ALA B 1 291 ? -28.781 -6.531 11.93 1 96.19 291 ALA B N 1
ATOM 5517 C CA . ALA B 1 291 ? -29.5 -7.793 12.102 1 96.19 291 ALA B CA 1
ATOM 5518 C C . ALA B 1 291 ? -30.625 -7.941 11.078 1 96.19 291 ALA B C 1
ATOM 5520 O O . ALA B 1 291 ? -30.859 -9.039 10.562 1 96.19 291 ALA B O 1
ATOM 5521 N N . THR B 1 292 ? -31.234 -6.898 10.781 1 93.75 292 THR B N 1
ATOM 5522 C CA . THR B 1 292 ? -32.438 -6.922 9.938 1 93.75 292 THR B CA 1
ATOM 5523 C C . THR B 1 292 ? -32.062 -7.23 8.484 1 93.75 292 THR B C 1
ATOM 5525 O O . THR B 1 292 ? -32.875 -7.73 7.723 1 93.75 292 THR B O 1
ATOM 5528 N N . THR B 1 293 ? -30.875 -6.949 8.055 1 91 293 THR B N 1
ATOM 5529 C CA . THR B 1 293 ? -30.453 -7.262 6.695 1 91 293 THR B CA 1
ATOM 5530 C C . THR B 1 293 ? -30.516 -8.766 6.441 1 91 293 THR B C 1
ATOM 5532 O O . THR B 1 293 ? -30.688 -9.203 5.297 1 91 293 THR B O 1
ATOM 5535 N N . GLY B 1 294 ? -30.281 -9.547 7.461 1 93.12 294 GLY B N 1
ATOM 5536 C CA . GLY B 1 294 ? -30.297 -11 7.363 1 93.12 294 GLY B CA 1
ATOM 5537 C C . GLY B 1 294 ? -29 -11.586 6.867 1 93.12 294 GLY B C 1
ATOM 5538 O O . GLY B 1 294 ? -28.812 -12.805 6.852 1 93.12 294 GLY B O 1
ATOM 5539 N N . TYR B 1 295 ? -28.078 -10.734 6.543 1 92.06 295 TYR B N 1
ATOM 5540 C CA . TYR B 1 295 ? -26.812 -11.211 5.965 1 92.06 295 TYR B CA 1
ATOM 5541 C C . TYR B 1 295 ? -26.016 -12.016 6.98 1 92.06 295 TYR B C 1
ATOM 5543 O O . TYR B 1 295 ? -25.469 -13.07 6.652 1 92.06 295 TYR B O 1
ATOM 5551 N N . MET B 1 296 ? -25.984 -11.547 8.195 1 92.56 296 MET B N 1
ATOM 5552 C CA . MET B 1 296 ? -25.266 -12.258 9.25 1 92.56 296 MET B CA 1
ATOM 5553 C C . MET B 1 296 ? -25.906 -13.609 9.523 1 92.56 296 MET B C 1
ATOM 5555 O O . MET B 1 296 ? -25.203 -14.609 9.695 1 92.56 296 MET B O 1
ATOM 5559 N N . ARG B 1 297 ? -27.156 -13.57 9.5 1 91.69 297 ARG B N 1
ATOM 5560 C CA . ARG B 1 297 ? -27.891 -14.805 9.75 1 91.69 297 ARG B CA 1
ATOM 5561 C C . ARG B 1 297 ? -27.578 -15.852 8.688 1 91.69 297 ARG B C 1
ATOM 5563 O O . ARG B 1 297 ? -27.438 -17.031 8.992 1 91.69 297 ARG B O 1
ATOM 5570 N N . SER B 1 298 ? -27.5 -15.406 7.492 1 89.44 298 SER B N 1
ATOM 5571 C CA . SER B 1 298 ? -27.188 -16.297 6.383 1 89.44 298 SER B CA 1
ATOM 5572 C C . SER B 1 298 ? -25.797 -16.906 6.547 1 89.44 298 SER B C 1
ATOM 5574 O O . SER B 1 298 ? -25.516 -18 6.031 1 89.44 298 SER B O 1
ATOM 5576 N N . ALA B 1 299 ? -25 -16.25 7.285 1 88.88 299 ALA B N 1
ATOM 5577 C CA . ALA B 1 299 ? -23.625 -16.703 7.52 1 88.88 299 ALA B CA 1
ATOM 5578 C C . ALA B 1 299 ? -23.547 -17.547 8.789 1 88.88 299 ALA B C 1
ATOM 5580 O O . ALA B 1 299 ? -22.438 -17.922 9.219 1 88.88 299 ALA B O 1
ATOM 5581 N N . GLY B 1 300 ? -24.672 -17.797 9.391 1 93.06 300 GLY B N 1
ATOM 5582 C CA . GLY B 1 300 ? -24.688 -18.594 10.602 1 93.06 300 GLY B CA 1
ATOM 5583 C C . GLY B 1 300 ? -24.359 -17.797 11.852 1 93.06 300 GLY B C 1
ATOM 5584 O O . GLY B 1 300 ? -23.875 -18.344 12.836 1 93.06 300 GLY B O 1
ATOM 5585 N N . LEU B 1 301 ? -24.531 -16.484 11.797 1 96.62 301 LEU B N 1
ATOM 5586 C CA . LEU B 1 301 ? -24.234 -15.594 12.914 1 96.62 301 LEU B CA 1
ATOM 5587 C C . LEU B 1 301 ? -25.453 -14.734 13.266 1 96.62 301 LEU B C 1
ATOM 5589 O O . LEU B 1 301 ? -26.312 -14.508 12.422 1 96.62 301 LEU B O 1
ATOM 5593 N N . THR B 1 302 ? -25.562 -14.32 14.477 1 97.12 302 THR B N 1
ATOM 5594 C CA . THR B 1 302 ? -26.547 -13.328 14.891 1 97.12 302 THR B CA 1
ATOM 5595 C C . THR B 1 302 ? -25.859 -12.148 15.578 1 97.12 302 THR B C 1
ATOM 5597 O O . THR B 1 302 ? -24.797 -12.297 16.188 1 97.12 302 THR B O 1
ATOM 5600 N N . VAL B 1 303 ? -26.5 -11.023 15.414 1 98.19 303 VAL B N 1
ATOM 5601 C CA . VAL B 1 303 ? -25.984 -9.812 16.047 1 98.19 303 VAL B CA 1
ATOM 5602 C C . VAL B 1 303 ? -26.469 -9.727 17.484 1 98.19 303 VAL B C 1
ATOM 5604 O O . VAL B 1 303 ? -27.672 -9.625 17.734 1 98.19 303 VAL B O 1
ATOM 5607 N N . ALA B 1 304 ? -25.516 -9.734 18.406 1 98 304 ALA B N 1
ATOM 5608 C CA . ALA B 1 304 ? -25.875 -9.672 19.812 1 98 304 ALA B CA 1
ATOM 5609 C C . ALA B 1 304 ? -25.844 -8.234 20.328 1 98 304 ALA B C 1
ATOM 5611 O O . ALA B 1 304 ? -26.703 -7.828 21.109 1 98 304 ALA B O 1
ATOM 5612 N N . ALA B 1 305 ? -24.875 -7.543 19.922 1 98.31 305 ALA B N 1
ATOM 5613 C CA . ALA B 1 305 ? -24.719 -6.16 20.359 1 98.31 305 ALA B CA 1
ATOM 5614 C C . ALA B 1 305 ? -23.828 -5.375 19.391 1 98.31 305 ALA B C 1
ATOM 5616 O O . ALA B 1 305 ? -23.062 -5.965 18.625 1 98.31 305 ALA B O 1
ATOM 5617 N N . ALA B 1 306 ? -24 -4.094 19.391 1 98.56 306 ALA B N 1
ATOM 5618 C CA . ALA B 1 306 ? -23.109 -3.182 18.672 1 98.56 306 ALA B CA 1
ATOM 5619 C C . ALA B 1 306 ? -22.906 -1.893 19.469 1 98.56 306 ALA B C 1
ATOM 5621 O O . ALA B 1 306 ? -23.828 -1.387 20.094 1 98.56 306 ALA B O 1
ATOM 5622 N N . ALA B 1 307 ? -21.688 -1.456 19.5 1 98.69 307 ALA B N 1
ATOM 5623 C CA . ALA B 1 307 ? -21.312 -0.17 20.078 1 98.69 307 ALA B CA 1
ATOM 5624 C C . ALA B 1 307 ? -20.484 0.656 19.094 1 98.69 307 ALA B C 1
ATOM 5626 O O . ALA B 1 307 ? -19.656 0.115 18.375 1 98.69 307 ALA B O 1
ATOM 5627 N N . ILE B 1 308 ? -20.719 1.95 19.016 1 97.56 308 ILE B N 1
ATOM 5628 C CA . ILE B 1 308 ? -20.031 2.838 18.078 1 97.56 308 ILE B CA 1
ATOM 5629 C C . ILE B 1 308 ? -19.75 4.176 18.766 1 97.56 308 ILE B C 1
ATOM 5631 O O . ILE B 1 308 ? -20.531 4.633 19.594 1 97.56 308 ILE B O 1
ATOM 5635 N N . GLU B 1 309 ? -18.609 4.777 18.469 1 96.88 309 GLU B N 1
ATOM 5636 C CA . GLU B 1 309 ? -18.297 6.078 19.047 1 96.88 309 GLU B CA 1
ATOM 5637 C C . GLU B 1 309 ? -19.312 7.137 18.594 1 96.88 309 GLU B C 1
ATOM 5639 O O . GLU B 1 309 ? -19.859 7.051 17.5 1 96.88 309 GLU B O 1
ATOM 5644 N N . GLU B 1 310 ? -19.5 8.141 19.484 1 92 310 GLU B N 1
ATOM 5645 C CA . GLU B 1 310 ? -20.422 9.234 19.172 1 92 310 GLU B CA 1
ATOM 5646 C C . GLU B 1 310 ? -19.703 10.375 18.453 1 92 310 GLU B C 1
ATOM 5648 O O . GLU B 1 310 ? -19.438 11.422 19.047 1 92 310 GLU B O 1
ATOM 5653 N N . SER B 1 311 ? -19.156 10.258 17.359 1 87.81 311 SER B N 1
ATOM 5654 C CA . SER B 1 311 ? -18.5 11.289 16.547 1 87.81 311 SER B CA 1
ATOM 5655 C C . SER B 1 311 ? -19.156 11.406 15.172 1 87.81 311 SER B C 1
ATOM 5657 O O . SER B 1 311 ? -19.797 10.461 14.695 1 87.81 311 SER B O 1
ATOM 5659 N N . THR B 1 312 ? -18.891 12.555 14.656 1 84.19 312 THR B N 1
ATOM 5660 C CA . THR B 1 312 ? -19.422 12.797 13.32 1 84.19 312 THR B CA 1
ATOM 5661 C C . THR B 1 312 ? -18.734 11.906 12.289 1 84.19 312 THR B C 1
ATOM 5663 O O . THR B 1 312 ? -17.516 11.805 12.273 1 84.19 312 THR B O 1
ATOM 5666 N N . GLY B 1 313 ? -19.406 11.086 11.609 1 88.06 313 GLY B N 1
ATOM 5667 C CA . GLY B 1 313 ? -18.828 10.289 10.531 1 88.06 313 GLY B CA 1
ATOM 5668 C C . GLY B 1 313 ? -18.75 8.812 10.852 1 88.06 313 GLY B C 1
ATOM 5669 O O . GLY B 1 313 ? -18.453 7.996 9.977 1 88.06 313 GLY B O 1
ATOM 5670 N N . ALA B 1 314 ? -18.906 8.516 12.172 1 93.75 314 ALA B N 1
ATOM 5671 C CA . ALA B 1 314 ? -18.859 7.109 12.57 1 93.75 314 ALA B CA 1
ATOM 5672 C C . ALA B 1 314 ? -20.078 6.355 12.062 1 93.75 314 ALA B C 1
ATOM 5674 O O . ALA B 1 314 ? -21.203 6.883 12.086 1 93.75 314 ALA B O 1
ATOM 5675 N N . TYR B 1 315 ? -19.906 5.211 11.578 1 95.25 315 TYR B N 1
ATOM 5676 C CA . TYR B 1 315 ? -21 4.355 11.133 1 95.25 315 TYR B CA 1
ATOM 5677 C C . TYR B 1 315 ? -20.562 2.898 11.062 1 95.25 315 TYR B C 1
ATOM 5679 O O . TYR B 1 315 ? -19.375 2.602 11.109 1 95.25 315 TYR B O 1
ATOM 5687 N N . LEU B 1 316 ? -21.422 2.027 11.047 1 97.06 316 LEU B N 1
ATOM 5688 C CA . LEU B 1 316 ? -21.234 0.6 10.82 1 97.06 316 LEU B CA 1
ATOM 5689 C C . LEU B 1 316 ? -22.406 0.007 10.055 1 97.06 316 LEU B C 1
ATOM 5691 O O . LEU B 1 316 ? -23.562 0.149 10.469 1 97.06 316 LEU B O 1
ATOM 5695 N N . GLN B 1 317 ? -22.125 -0.595 8.883 1 96 317 GLN B N 1
ATOM 5696 C CA . GLN B 1 317 ? -23.156 -1.145 8.023 1 96 317 GLN B CA 1
ATOM 5697 C C . GLN B 1 317 ? -22.75 -2.498 7.457 1 96 317 GLN B C 1
ATOM 5699 O O . GLN B 1 317 ? -21.562 -2.812 7.391 1 96 317 GLN B O 1
ATOM 5704 N N . ALA B 1 318 ? -23.766 -3.271 7.113 1 95.5 318 ALA B N 1
ATOM 5705 C CA . ALA B 1 318 ? -23.516 -4.582 6.52 1 95.5 318 ALA B CA 1
ATOM 5706 C C . ALA B 1 318 ? -23.969 -4.617 5.059 1 95.5 318 ALA B C 1
ATOM 5708 O O . ALA B 1 318 ? -24.984 -4.02 4.699 1 95.5 318 ALA B O 1
ATOM 5709 N N . ILE B 1 319 ? -23.203 -5.27 4.27 1 92.94 319 ILE B N 1
ATOM 5710 C CA . ILE B 1 319 ? -23.625 -5.539 2.898 1 92.94 319 ILE B CA 1
ATOM 5711 C C . ILE B 1 319 ? -23.484 -7.031 2.602 1 92.94 319 ILE B C 1
ATOM 5713 O O . ILE B 1 319 ? -22.766 -7.746 3.295 1 92.94 319 ILE B O 1
ATOM 5717 N N . ASP B 1 320 ? -24.25 -7.379 1.548 1 90.5 320 ASP B N 1
ATOM 5718 C CA . ASP B 1 320 ? -24.203 -8.758 1.082 1 90.5 320 ASP B CA 1
ATOM 5719 C C . ASP B 1 320 ? -23.062 -8.969 0.087 1 90.5 320 ASP B C 1
ATOM 5721 O O . ASP B 1 320 ? -23 -8.297 -0.948 1 90.5 320 ASP B O 1
ATOM 5725 N N . GLU B 1 321 ? -22.125 -9.688 0.437 1 88.25 321 GLU B N 1
ATOM 5726 C CA . GLU B 1 321 ? -21.078 -10.094 -0.487 1 88.25 321 GLU B CA 1
ATOM 5727 C C . GLU B 1 321 ? -21.219 -11.562 -0.881 1 88.25 321 GLU B C 1
ATOM 5729 O O . GLU B 1 321 ? -21.391 -12.422 -0.02 1 88.25 321 GLU B O 1
ATOM 5734 N N . PRO B 1 322 ? -21.172 -11.797 -2.195 1 84 322 PRO B N 1
ATOM 5735 C CA . PRO B 1 322 ? -21.25 -13.211 -2.582 1 84 322 PRO B CA 1
ATOM 5736 C C . PRO B 1 322 ? -20.266 -14.086 -1.824 1 84 322 PRO B C 1
ATOM 5738 O O . PRO B 1 322 ? -19.047 -13.836 -1.852 1 84 322 PRO B O 1
ATOM 5741 N N . GLY B 1 323 ? -20.812 -15.055 -1.138 1 81.75 323 GLY B N 1
ATOM 5742 C CA . GLY B 1 323 ? -19.984 -16 -0.407 1 81.75 323 GLY B CA 1
ATOM 5743 C C . GLY B 1 323 ? -19.75 -15.602 1.039 1 81.75 323 GLY B C 1
ATOM 5744 O O . GLY B 1 323 ? -19.125 -16.344 1.799 1 81.75 323 GLY B O 1
ATOM 5745 N N . GLY B 1 324 ? -20.359 -14.438 1.346 1 89.5 324 GLY B N 1
ATOM 5746 C CA . GLY B 1 324 ? -20.203 -14.008 2.727 1 89.5 324 GLY B CA 1
ATOM 5747 C C . GLY B 1 324 ? -20.875 -12.68 3.018 1 89.5 324 GLY B C 1
ATOM 5748 O O . GLY B 1 324 ? -21.844 -12.312 2.363 1 89.5 324 GLY B O 1
ATOM 5749 N N . THR B 1 325 ? -20.438 -12.109 4.176 1 93.5 325 THR B N 1
ATOM 5750 C CA . THR B 1 325 ? -20.953 -10.812 4.602 1 93.5 325 THR B CA 1
ATOM 5751 C C . THR B 1 325 ? -19.812 -9.836 4.875 1 93.5 325 THR B C 1
ATOM 5753 O O . THR B 1 325 ? -18.734 -10.242 5.309 1 93.5 325 THR B O 1
ATOM 5756 N N . MET B 1 326 ? -20.109 -8.664 4.562 1 95.5 326 MET B N 1
ATOM 5757 C CA . MET B 1 326 ? -19.125 -7.605 4.766 1 95.5 326 MET B CA 1
ATOM 5758 C C . MET B 1 326 ? -19.672 -6.527 5.695 1 95.5 326 MET B C 1
ATOM 5760 O O . MET B 1 326 ? -20.828 -6.137 5.582 1 95.5 326 MET B O 1
ATOM 5764 N N . LEU B 1 327 ? -18.922 -6.223 6.695 1 97.38 327 LEU B N 1
ATOM 5765 C CA . LEU B 1 327 ? -19.203 -5.055 7.527 1 97.38 327 LEU B CA 1
ATOM 5766 C C . LEU B 1 327 ? -18.25 -3.906 7.184 1 97.38 327 LEU B C 1
ATOM 5768 O O . LEU B 1 327 ? -17.047 -4.102 7.094 1 97.38 327 LEU B O 1
ATOM 5772 N N . ILE B 1 328 ? -18.766 -2.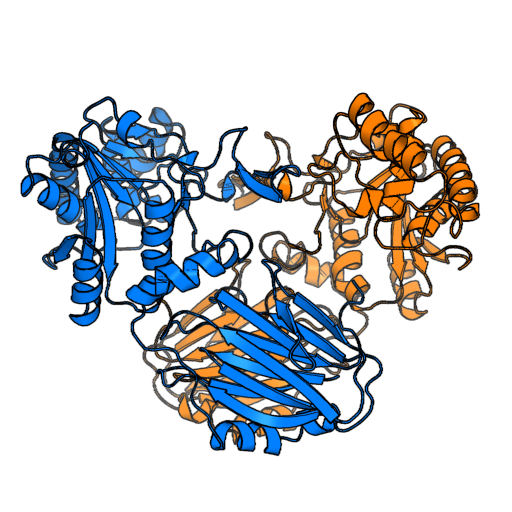783 6.938 1 96.94 328 ILE B N 1
ATOM 5773 C CA . ILE B 1 328 ? -18.016 -1.577 6.625 1 96.94 328 ILE B CA 1
ATOM 5774 C C . ILE B 1 328 ? -18.266 -0.516 7.695 1 96.94 328 ILE B C 1
ATOM 5776 O O . ILE B 1 328 ? -19.422 -0.214 8.016 1 96.94 328 ILE B O 1
ATOM 5780 N N . GLY B 1 329 ? -17.203 0.014 8.211 1 96.38 329 GLY B N 1
ATOM 5781 C CA . GLY B 1 329 ? -17.391 0.974 9.281 1 96.38 329 GLY B CA 1
ATOM 5782 C C . GLY B 1 329 ? -16.312 2.047 9.32 1 96.38 329 GLY B C 1
ATOM 5783 O O . GLY B 1 329 ? -15.266 1.904 8.695 1 96.38 329 GLY B O 1
ATOM 5784 N N . SER B 1 330 ? -16.625 3.102 9.953 1 95.88 330 SER B N 1
ATOM 5785 C CA . SER B 1 330 ? -15.727 4.195 10.312 1 95.88 330 SER B CA 1
ATOM 5786 C C . SER B 1 330 ? -15.852 4.551 11.789 1 95.88 330 SER B C 1
ATOM 5788 O O . SER B 1 330 ? -16.922 4.43 12.375 1 95.88 330 SER B O 1
ATOM 5790 N N . GLY B 1 331 ? -14.734 4.945 12.383 1 96.38 331 GLY B N 1
ATOM 5791 C CA . GLY B 1 331 ? -14.75 5.27 13.805 1 96.38 331 GLY B CA 1
ATOM 5792 C C . GLY B 1 331 ? -14.586 4.051 14.695 1 96.38 331 GLY B C 1
ATOM 5793 O O . GLY B 1 331 ? -14.656 2.914 14.219 1 96.38 331 GLY B O 1
ATOM 5794 N N . ASN B 1 332 ? -14.367 4.324 15.945 1 98.38 332 ASN B N 1
ATOM 5795 C CA . ASN B 1 332 ? -14.273 3.236 16.906 1 98.38 332 ASN B CA 1
ATOM 5796 C C . ASN B 1 332 ? -15.594 2.479 17.031 1 98.38 332 ASN B C 1
ATOM 5798 O O . ASN B 1 332 ? -16.656 3.09 17.094 1 98.38 332 ASN B O 1
ATOM 5802 N N . HIS B 1 333 ? -15.516 1.185 17.016 1 98.69 333 HIS B N 1
ATOM 5803 C CA . HIS B 1 333 ? -16.734 0.408 17.156 1 98.69 333 HIS B CA 1
ATOM 5804 C C . HIS B 1 333 ? -16.438 -1.016 17.609 1 98.69 333 HIS B C 1
ATOM 5806 O O . HIS B 1 333 ? -15.289 -1.454 17.578 1 98.69 333 HIS B O 1
ATOM 5812 N N . GLU B 1 334 ? -17.422 -1.638 18.109 1 98.5 334 GLU B N 1
ATOM 5813 C CA . GLU B 1 334 ? -17.453 -3.045 18.5 1 98.5 334 GLU B CA 1
ATOM 5814 C C . GLU B 1 334 ? -18.766 -3.707 18.109 1 98.5 334 GLU B C 1
ATOM 5816 O O . GLU B 1 334 ? -19.844 -3.131 18.312 1 98.5 334 GLU B O 1
ATOM 5821 N N . ILE B 1 335 ? -18.703 -4.797 17.469 1 98.69 335 ILE B N 1
ATOM 5822 C CA . ILE B 1 335 ? -19.891 -5.59 17.203 1 98.69 335 ILE B CA 1
ATOM 5823 C C . ILE B 1 335 ? -19.719 -7 17.75 1 98.69 335 ILE B C 1
ATOM 5825 O O . ILE B 1 335 ? -18.656 -7.605 17.594 1 98.69 335 ILE B O 1
ATOM 5829 N N . VAL B 1 336 ? -20.672 -7.453 18.469 1 98.69 336 VAL B N 1
ATOM 5830 C CA . VAL B 1 336 ? -20.672 -8.773 19.094 1 98.69 336 VAL B CA 1
ATOM 5831 C C . VAL B 1 336 ? -21.625 -9.703 18.328 1 98.69 336 VAL B C 1
ATOM 5833 O O . VAL B 1 336 ? -22.812 -9.414 18.203 1 98.69 336 VAL B O 1
ATOM 5836 N N . LEU B 1 337 ? -21.062 -10.758 17.844 1 98.5 337 LEU B N 1
ATOM 5837 C CA . LEU B 1 337 ? -21.812 -11.766 17.094 1 98.5 337 LEU B CA 1
ATOM 5838 C C . LEU B 1 337 ? -21.844 -13.094 17.859 1 98.5 337 LEU B C 1
ATOM 5840 O O . LEU B 1 337 ? -20.969 -13.352 18.688 1 98.5 337 LEU B O 1
ATOM 5844 N N . THR B 1 338 ? -22.844 -13.875 17.609 1 98.25 338 THR B N 1
ATOM 5845 C CA . THR B 1 338 ? -22.938 -15.219 18.156 1 98.25 338 THR B CA 1
ATOM 5846 C C . THR B 1 338 ? -23.203 -16.234 17.062 1 98.25 338 THR B C 1
ATOM 5848 O O . THR B 1 338 ? -24.094 -16.047 16.219 1 98.25 338 THR B O 1
ATOM 5851 N N . ALA B 1 339 ? -22.469 -17.281 17.078 1 98.06 339 ALA B N 1
ATOM 5852 C CA . ALA B 1 339 ? -22.688 -18.344 16.094 1 98.06 339 ALA B CA 1
ATOM 5853 C C . ALA B 1 339 ? -23.984 -19.094 16.375 1 98.06 339 ALA B C 1
ATOM 5855 O O . ALA B 1 339 ? -24.25 -19.5 17.516 1 98.06 339 ALA B O 1
ATOM 5856 N N . THR B 1 340 ? -24.75 -19.281 15.344 1 97.31 340 THR B N 1
ATOM 5857 C CA . THR B 1 340 ? -26.031 -19.953 15.508 1 97.31 340 THR B CA 1
ATOM 5858 C C . THR B 1 340 ? -25.922 -21.438 15.156 1 97.31 340 THR B C 1
ATOM 5860 O O . THR B 1 340 ? -26.859 -22.219 15.375 1 97.31 340 THR B O 1
ATOM 5863 N N . ARG B 1 341 ? -24.875 -21.828 14.562 1 97.38 341 ARG B N 1
ATOM 5864 C CA . ARG B 1 341 ? -24.547 -23.203 14.195 1 97.38 341 ARG B CA 1
ATOM 5865 C C . ARG B 1 341 ? -23.031 -23.438 14.227 1 97.38 341 ARG B C 1
ATOM 5867 O O . ARG B 1 341 ? -22.266 -22.484 14.367 1 97.38 341 ARG B O 1
ATOM 5874 N N . ASP B 1 342 ? -22.719 -24.703 14.156 1 97.62 342 ASP B N 1
ATOM 5875 C CA . ASP B 1 342 ? -21.312 -25.031 14.008 1 97.62 342 ASP B CA 1
ATOM 5876 C C . ASP B 1 342 ? -20.766 -24.562 12.656 1 97.62 342 ASP B C 1
ATOM 5878 O O . ASP B 1 342 ? -21.438 -24.734 11.633 1 97.62 342 ASP B O 1
ATOM 5882 N N . ILE B 1 343 ? -19.734 -23.891 12.672 1 95.75 343 ILE B N 1
ATOM 5883 C CA . ILE B 1 343 ? -19.047 -23.453 11.461 1 95.75 343 ILE B CA 1
ATOM 5884 C C . ILE B 1 343 ? -17.641 -24.062 11.43 1 95.75 343 ILE B C 1
ATOM 5886 O O . ILE B 1 343 ? -16.797 -23.734 12.266 1 95.75 343 ILE B O 1
ATOM 5890 N N . ALA B 1 344 ? -17.406 -24.859 10.5 1 95.69 344 ALA B N 1
ATOM 5891 C CA . ALA B 1 344 ? -16.156 -25.594 10.422 1 95.69 344 ALA B CA 1
ATOM 5892 C C . ALA B 1 344 ? -14.969 -24.641 10.219 1 95.69 344 ALA B C 1
ATOM 5894 O O . ALA B 1 344 ? -13.891 -24.859 10.781 1 95.69 344 ALA B O 1
ATOM 5895 N N . ARG B 1 345 ? -15.211 -23.641 9.438 1 95.5 345 ARG B N 1
ATOM 5896 C CA . ARG B 1 345 ? -14.148 -22.672 9.172 1 95.5 345 ARG B CA 1
ATOM 5897 C C . ARG B 1 345 ? -14.727 -21.281 8.938 1 95.5 345 ARG B C 1
ATOM 5899 O O . ARG B 1 345 ? -15.211 -20.984 7.84 1 95.5 345 ARG B O 1
ATOM 5906 N N . LEU B 1 346 ? -14.656 -20.453 9.945 1 95.81 346 LEU B N 1
ATOM 5907 C CA . LEU B 1 346 ? -15.016 -19.047 9.812 1 95.81 346 LEU B CA 1
ATOM 5908 C C . LEU B 1 346 ? -13.797 -18.203 9.469 1 95.81 346 LEU B C 1
ATOM 5910 O O . LEU B 1 346 ? -12.898 -18.047 10.297 1 95.81 346 LEU B O 1
ATOM 5914 N N . ASN B 1 347 ? -13.766 -17.75 8.273 1 95.75 347 ASN B N 1
ATOM 5915 C CA . ASN B 1 347 ? -12.719 -16.828 7.859 1 95.75 347 ASN B CA 1
ATOM 5916 C C . ASN B 1 347 ? -13.102 -15.375 8.141 1 95.75 347 ASN B C 1
ATOM 5918 O O . ASN B 1 347 ? -14.203 -14.945 7.801 1 95.75 347 ASN B O 1
ATOM 5922 N N . VAL B 1 348 ? -12.227 -14.68 8.805 1 96.88 348 VAL B N 1
ATOM 5923 C CA . VAL B 1 348 ? -12.398 -13.25 9.062 1 96.88 348 VAL B CA 1
ATOM 5924 C C . VAL B 1 348 ? -11.25 -12.469 8.422 1 96.88 348 VAL B C 1
ATOM 5926 O O . VAL B 1 348 ? -10.094 -12.633 8.805 1 96.88 348 VAL B O 1
ATOM 5929 N N . TYR B 1 349 ? -11.617 -11.688 7.449 1 96.44 349 TYR B N 1
ATOM 5930 C CA . TYR B 1 349 ? -10.648 -10.781 6.84 1 96.44 349 TYR B CA 1
ATOM 5931 C C . TYR B 1 349 ? -10.836 -9.359 7.34 1 96.44 349 TYR B C 1
ATOM 5933 O O . TYR B 1 349 ? -11.969 -8.883 7.473 1 96.44 349 TYR B O 1
ATOM 5941 N N . VAL B 1 350 ? -9.758 -8.727 7.691 1 97.81 350 VAL B N 1
ATOM 5942 C CA . VAL B 1 350 ? -9.781 -7.355 8.18 1 97.81 350 VAL B CA 1
ATOM 5943 C C . VAL B 1 350 ? -8.945 -6.469 7.258 1 97.81 350 VAL B C 1
ATOM 5945 O O . VAL B 1 350 ? -7.75 -6.719 7.055 1 97.81 350 VAL B O 1
ATOM 5948 N N . THR B 1 351 ? -9.555 -5.48 6.707 1 97.06 351 THR B N 1
ATOM 5949 C CA . THR B 1 351 ? -8.859 -4.539 5.84 1 97.06 351 THR B CA 1
ATOM 5950 C C . THR B 1 351 ? -9.508 -3.162 5.898 1 97.06 351 THR B C 1
ATOM 5952 O O . THR B 1 351 ? -10.25 -2.859 6.832 1 97.06 351 THR B O 1
ATOM 5955 N N . HIS B 1 352 ? -9.117 -2.285 5.082 1 97.25 352 HIS B N 1
ATOM 5956 C CA . HIS B 1 352 ? -9.625 -0.923 4.953 1 97.25 352 HIS B CA 1
ATOM 5957 C C . HIS B 1 352 ? -9.484 -0.417 3.521 1 97.25 352 HIS B C 1
ATOM 5959 O O . HIS B 1 352 ? -8.758 -1.011 2.717 1 97.25 352 HIS B O 1
ATOM 5965 N N . PRO B 1 353 ? -10.258 0.591 3.137 1 96.56 353 PRO B N 1
ATOM 5966 C CA . PRO B 1 353 ? -10.062 1.146 1.795 1 96.56 353 PRO B CA 1
ATOM 5967 C C . PRO B 1 353 ? -8.656 1.692 1.582 1 96.56 353 PRO B C 1
ATOM 5969 O O . PRO B 1 353 ? -8.172 2.5 2.381 1 96.56 353 PRO B O 1
ATOM 5972 N N . SER B 1 354 ? -8.031 1.269 0.493 1 95.44 354 SER B N 1
ATOM 5973 C CA . SER B 1 354 ? -6.707 1.771 0.146 1 95.44 354 SER B CA 1
ATOM 5974 C C . SER B 1 354 ? -6.703 3.293 0.038 1 95.44 354 SER B C 1
ATOM 5976 O O . SER B 1 354 ? -7.629 3.883 -0.526 1 95.44 354 SER B O 1
ATOM 5978 N N . GLY B 1 355 ? -5.703 3.9 0.668 1 93.88 355 GLY B N 1
ATOM 5979 C CA . GLY B 1 355 ? -5.598 5.352 0.612 1 93.88 355 GLY B CA 1
ATOM 5980 C C . GLY B 1 355 ? -6.391 6.051 1.699 1 93.88 355 GLY B C 1
ATOM 5981 O O . GLY B 1 355 ? -6.48 7.277 1.716 1 93.88 355 GLY B O 1
ATOM 5982 N N . SER B 1 356 ? -6.996 5.281 2.555 1 94.12 356 SER B N 1
ATOM 5983 C CA . SER B 1 356 ? -7.695 5.824 3.715 1 94.12 356 SER B CA 1
ATOM 5984 C C . SER B 1 356 ? -7.016 5.41 5.016 1 94.12 356 SER B C 1
ATOM 5986 O O . SER B 1 356 ? -6.316 4.398 5.059 1 94.12 356 SER B O 1
ATOM 5988 N N . PRO B 1 357 ? -7.223 6.156 6.043 1 95.56 357 PRO B N 1
ATOM 5989 C CA . PRO B 1 357 ? -6.613 5.766 7.316 1 95.56 357 PRO B CA 1
ATOM 5990 C C . PRO B 1 357 ? -7.234 4.496 7.895 1 95.56 357 PRO B C 1
ATOM 5992 O O . PRO B 1 357 ? -8.461 4.391 7.996 1 95.56 357 PRO B O 1
ATOM 5995 N N . SER B 1 358 ? -6.43 3.605 8.242 1 97.38 358 SER B N 1
ATOM 5996 C CA . SER B 1 358 ? -6.852 2.412 8.969 1 97.38 358 SER B CA 1
ATOM 5997 C C . SER B 1 358 ? -6.82 2.643 10.477 1 97.38 358 SER B C 1
ATOM 5999 O O . SER B 1 358 ? -6.109 3.523 10.961 1 97.38 358 SER B O 1
ATOM 6001 N N . PRO B 1 359 ? -7.617 1.889 11.219 1 97.94 359 PRO B N 1
ATOM 6002 C CA . PRO B 1 359 ? -7.543 2.004 12.68 1 97.94 359 PRO B CA 1
ATOM 6003 C C . PRO B 1 359 ? -6.172 1.63 13.234 1 97.94 359 PRO B C 1
ATOM 6005 O O . PRO B 1 359 ? -5.418 0.9 12.578 1 97.94 359 PRO B O 1
ATOM 6008 N N . LEU B 1 360 ? -5.895 2.141 14.406 1 98.12 360 LEU B N 1
ATOM 6009 C CA . LEU B 1 360 ? -4.652 1.785 15.078 1 98.12 360 LEU B CA 1
ATOM 6010 C C . LEU B 1 360 ? -4.656 0.315 15.484 1 98.12 360 LEU B C 1
ATOM 6012 O O . LEU B 1 360 ? -3.633 -0.367 15.375 1 98.12 360 LEU B O 1
ATOM 6016 N N . LEU B 1 361 ? -5.781 -0.139 15.898 1 98.25 361 LEU B N 1
ATOM 6017 C CA . LEU B 1 361 ? -5.914 -1.505 16.391 1 98.25 361 LEU B CA 1
ATOM 6018 C C . LEU B 1 361 ? -7.211 -2.139 15.891 1 98.25 361 LEU B C 1
ATOM 6020 O O . LEU B 1 361 ? -8.289 -1.576 16.078 1 98.25 361 LEU B O 1
ATOM 6024 N N . CYS B 1 362 ? -7.109 -3.215 15.188 1 98.5 362 CYS B N 1
ATOM 6025 C CA . CYS B 1 362 ? -8.234 -4.078 14.836 1 98.5 362 CYS B CA 1
ATOM 6026 C C . CYS B 1 362 ? -8.094 -5.445 15.5 1 98.5 362 CYS B C 1
ATOM 6028 O O . CYS B 1 362 ? -7.074 -6.113 15.344 1 98.5 362 CYS B O 1
ATOM 6030 N N . GLU B 1 363 ? -9.133 -5.883 16.156 1 98.5 363 GLU B N 1
ATOM 6031 C CA . GLU B 1 363 ? -9.078 -7.148 16.891 1 98.5 363 GLU B CA 1
ATOM 6032 C C . GLU B 1 363 ? -10.289 -8.016 16.562 1 98.5 363 GLU B C 1
ATOM 6034 O O . GLU B 1 363 ? -11.398 -7.512 16.406 1 98.5 363 GLU B O 1
ATOM 6039 N N . VAL B 1 364 ? -10.055 -9.234 16.422 1 98.69 364 VAL B N 1
ATOM 6040 C CA . VAL B 1 364 ? -11.086 -10.266 16.406 1 98.69 364 VAL B CA 1
ATOM 6041 C C . VAL B 1 364 ? -11 -11.094 17.688 1 98.69 364 VAL B C 1
ATOM 6043 O O . VAL B 1 364 ? -9.961 -11.703 17.984 1 98.69 364 VAL B O 1
ATOM 6046 N N . LEU B 1 365 ? -12.047 -11.062 18.5 1 98.38 365 LEU B N 1
ATOM 6047 C CA . LEU B 1 365 ? -12.094 -11.859 19.719 1 98.38 365 LEU B CA 1
ATOM 6048 C C . LEU B 1 365 ? -13.039 -13.047 19.562 1 98.38 365 LEU B C 1
ATOM 6050 O O . LEU B 1 365 ? -14.195 -12.875 19.172 1 98.38 365 LEU B O 1
ATOM 6054 N N . VAL B 1 366 ? -12.578 -14.172 19.797 1 98.06 366 VAL B N 1
ATOM 6055 C CA . VAL B 1 366 ? -13.414 -15.375 19.859 1 98.06 366 VAL B CA 1
ATOM 6056 C C . VAL B 1 366 ? -13.461 -15.883 21.297 1 98.06 366 VAL B C 1
ATOM 6058 O O . VAL B 1 366 ? -12.43 -16.266 21.875 1 98.06 366 VAL B O 1
ATOM 6061 N N . ASP B 1 367 ? -14.547 -15.844 21.891 1 96.88 367 ASP B N 1
ATOM 6062 C CA . ASP B 1 367 ? -14.758 -16.156 23.297 1 96.88 367 ASP B CA 1
ATOM 6063 C C . ASP B 1 367 ? -13.766 -15.414 24.188 1 96.88 367 ASP B C 1
ATOM 6065 O O . ASP B 1 367 ? -13.133 -16.016 25.062 1 96.88 367 ASP B O 1
ATOM 6069 N N . GLY B 1 368 ? -13.586 -14.234 23.797 1 95.38 368 GLY B N 1
ATOM 6070 C CA . GLY B 1 368 ? -12.812 -13.328 24.641 1 95.38 368 GLY B CA 1
ATOM 6071 C C . GLY B 1 368 ? -11.328 -13.344 24.328 1 95.38 368 GLY B C 1
ATOM 6072 O O . GLY B 1 368 ? -10.57 -12.523 24.859 1 95.38 368 GLY B O 1
ATOM 6073 N N . GLN B 1 369 ? -10.852 -14.219 23.469 1 96.44 369 GLN B N 1
ATOM 6074 C CA . GLN B 1 369 ? -9.438 -14.305 23.109 1 96.44 369 GLN B CA 1
ATOM 6075 C C . GLN B 1 369 ? -9.125 -13.492 21.859 1 96.44 369 GLN B C 1
ATOM 6077 O O . GLN B 1 369 ? -9.547 -13.852 20.766 1 96.44 369 GLN B O 1
ATOM 6082 N N . PRO B 1 370 ? -8.375 -12.484 22 1 97.06 370 PRO B N 1
ATOM 6083 C CA . PRO B 1 370 ? -8.188 -11.562 20.875 1 97.06 370 PRO B CA 1
ATOM 6084 C C . PRO B 1 370 ? -7.059 -11.984 19.938 1 97.06 370 PRO B C 1
ATOM 6086 O O . PRO B 1 370 ? -6.066 -12.562 20.391 1 97.06 370 PRO B O 1
ATOM 6089 N N . GLN B 1 371 ? -7.199 -11.766 18.672 1 97.56 371 GLN B N 1
ATOM 6090 C CA . GLN B 1 371 ? -6.16 -11.695 17.656 1 97.56 371 GLN B CA 1
ATOM 6091 C C . GLN B 1 371 ? -6.133 -10.32 16.984 1 97.56 371 GLN B C 1
ATOM 6093 O O . GLN B 1 371 ? -7.184 -9.742 16.703 1 97.56 371 GLN B O 1
ATOM 6098 N N . ARG B 1 372 ? -4.934 -9.836 16.75 1 97.62 372 ARG B N 1
ATOM 6099 C CA . ARG B 1 372 ? -4.77 -8.469 16.266 1 97.62 372 ARG B CA 1
ATOM 6100 C C . ARG B 1 372 ? -4.277 -8.453 14.82 1 97.62 372 ARG B C 1
ATOM 6102 O O . ARG B 1 372 ? -3.453 -9.281 14.43 1 97.62 372 ARG B O 1
ATOM 6109 N N . LYS B 1 373 ? -4.832 -7.539 14.117 1 96.62 373 LYS B N 1
ATOM 6110 C CA . LYS B 1 373 ? -4.266 -7.258 12.797 1 96.62 373 LYS B CA 1
ATOM 6111 C C . LYS B 1 373 ? -2.902 -6.582 12.922 1 96.62 373 LYS B C 1
ATOM 6113 O O . LYS B 1 373 ? -2.723 -5.668 13.727 1 96.62 373 LYS B O 1
ATOM 6118 N N . GLY B 1 374 ? -1.96 -6.988 12.125 1 93.25 374 GLY B N 1
ATOM 6119 C CA . GLY B 1 374 ? -0.659 -6.344 12.055 1 93.25 374 GLY B CA 1
ATOM 6120 C C . GLY B 1 374 ? -0.584 -5.266 10.992 1 93.25 374 GLY B C 1
ATOM 6121 O O . GLY B 1 374 ? -1.532 -4.496 10.812 1 93.25 374 GLY B O 1
ATOM 6122 N N . THR B 1 375 ? 0.575 -5.133 10.352 1 93 375 THR B N 1
ATOM 6123 C CA . THR B 1 375 ? 0.809 -4.066 9.383 1 93 375 THR B CA 1
ATOM 6124 C C . THR B 1 375 ? 0.497 -4.547 7.965 1 93 375 THR B C 1
ATOM 6126 O O . THR B 1 375 ? 0.742 -3.828 6.992 1 93 375 THR B O 1
ATOM 6129 N N . GLU B 1 376 ? -0.035 -5.766 7.855 1 92.88 376 GLU B N 1
ATOM 6130 C CA . GLU B 1 376 ? -0.365 -6.316 6.543 1 92.88 376 GLU B CA 1
ATOM 6131 C C . GLU B 1 376 ? -1.479 -5.512 5.875 1 92.88 376 GLU B C 1
ATOM 6133 O O . GLU B 1 376 ? -2.244 -4.82 6.551 1 92.88 376 GLU B O 1
ATOM 6138 N N . LEU B 1 377 ? -1.505 -5.598 4.566 1 92.19 377 LEU B N 1
ATOM 6139 C CA . LEU B 1 377 ? -2.564 -4.93 3.818 1 92.19 377 LEU B CA 1
ATOM 6140 C C . LEU B 1 377 ? -3.934 -5.465 4.219 1 92.19 377 LEU B C 1
ATOM 6142 O O . LEU B 1 377 ? -4.863 -4.691 4.453 1 92.19 377 LEU B O 1
ATOM 6146 N N . MET B 1 378 ? -4.047 -6.688 4.312 1 95.25 378 MET B N 1
ATOM 6147 C CA . MET B 1 378 ? -5.238 -7.395 4.77 1 95.25 378 MET B CA 1
ATOM 6148 C C . MET B 1 378 ? -4.867 -8.547 5.699 1 95.25 378 MET B C 1
ATOM 6150 O O . MET B 1 378 ? -4.004 -9.359 5.371 1 95.25 378 MET B O 1
ATOM 6154 N N . ALA B 1 379 ? -5.484 -8.586 6.871 1 96.19 379 ALA B N 1
ATOM 6155 C CA . ALA B 1 379 ? -5.289 -9.703 7.789 1 96.19 379 ALA B CA 1
ATOM 6156 C C . ALA B 1 379 ? -6.316 -10.805 7.543 1 96.19 379 ALA B C 1
ATOM 6158 O O . ALA B 1 379 ? -7.465 -10.516 7.191 1 96.19 379 ALA B O 1
ATOM 6159 N N . HIS B 1 380 ? -5.926 -11.984 7.711 1 95.31 380 HIS B N 1
ATOM 6160 C CA . HIS B 1 380 ? -6.789 -13.156 7.594 1 95.31 380 HIS B CA 1
ATOM 6161 C C . HIS B 1 380 ? -6.711 -14.023 8.844 1 95.31 380 HIS B C 1
ATOM 6163 O O . HIS B 1 380 ? -5.641 -14.539 9.188 1 95.31 380 HIS B O 1
ATOM 6169 N N . PHE B 1 381 ? -7.82 -14.188 9.477 1 96.38 381 PHE B N 1
ATOM 6170 C CA . PHE B 1 381 ? -7.977 -15.109 10.602 1 96.38 381 PHE B CA 1
ATOM 6171 C C . PHE B 1 381 ? -8.984 -16.203 10.273 1 96.38 381 PHE B C 1
ATOM 6173 O O . PHE B 1 381 ? -9.914 -15.984 9.492 1 96.38 381 PHE B O 1
ATOM 6180 N N . TRP B 1 382 ? -8.812 -17.328 10.836 1 9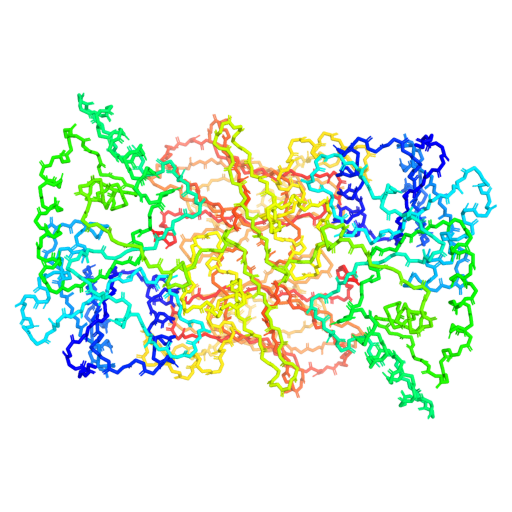5.69 382 TRP B N 1
ATOM 6181 C CA . TRP B 1 382 ? -9.82 -18.375 10.664 1 95.69 382 TRP B CA 1
ATOM 6182 C C . TRP B 1 382 ? -10.039 -19.141 11.969 1 95.69 382 TRP B C 1
ATOM 6184 O O . TRP B 1 382 ? -9.117 -19.281 12.773 1 95.69 382 TRP B O 1
ATOM 6194 N N . TYR B 1 383 ? -11.289 -19.609 12.141 1 96.25 383 TYR B N 1
ATOM 6195 C CA . TYR B 1 383 ? -11.703 -20.25 13.383 1 96.25 383 TYR B CA 1
ATOM 6196 C C . TYR B 1 383 ? -12.68 -21.391 13.109 1 96.25 383 TYR B C 1
ATOM 6198 O O . TYR B 1 383 ? -13.547 -21.266 12.234 1 96.25 383 TYR B O 1
ATOM 6206 N N . GLN B 1 384 ? -12.445 -22.438 13.805 1 96.88 384 GLN B N 1
ATOM 6207 C CA . GLN B 1 384 ? -13.539 -23.375 14 1 96.88 384 GLN B CA 1
ATOM 6208 C C . GLN B 1 384 ? -14.414 -22.969 15.18 1 96.88 384 GLN B C 1
ATOM 6210 O O . GLN B 1 384 ? -13.922 -22.797 16.297 1 96.88 384 GLN B O 1
ATOM 6215 N N . VAL B 1 385 ? -15.695 -22.766 14.906 1 96.56 385 VAL B N 1
ATOM 6216 C CA . VAL B 1 385 ? -16.531 -22.281 16 1 96.56 385 VAL B CA 1
ATOM 6217 C C . VAL B 1 385 ? -17.75 -23.188 16.156 1 96.56 385 VAL B C 1
ATOM 6219 O O . VAL B 1 385 ? -18.219 -23.781 15.18 1 96.56 385 VAL B O 1
ATOM 6222 N N . VAL B 1 386 ? -18.188 -23.328 17.391 1 97.5 386 VAL B N 1
ATOM 6223 C CA . VAL B 1 386 ? -19.391 -24.094 17.703 1 97.5 386 VAL B CA 1
ATOM 6224 C C . VAL B 1 386 ? -20.562 -23.141 17.969 1 97.5 386 VAL B C 1
ATOM 6226 O O . VAL B 1 386 ? -20.344 -21.953 18.234 1 97.5 386 VAL B O 1
ATOM 6229 N N . ALA B 1 387 ? -21.75 -23.734 17.828 1 97.81 387 ALA B N 1
ATOM 6230 C CA . ALA B 1 387 ? -22.953 -22.938 18.125 1 97.81 387 ALA B CA 1
ATOM 6231 C C . ALA B 1 387 ? -22.844 -22.297 19.516 1 97.81 387 ALA B C 1
ATOM 6233 O O . ALA B 1 387 ? -22.406 -22.953 20.469 1 97.81 387 ALA B O 1
ATOM 6234 N N . GLY B 1 388 ? -23.094 -20.984 19.547 1 98 388 GLY B N 1
ATOM 6235 C CA . GLY B 1 388 ? -23.062 -20.266 20.812 1 98 388 GLY B CA 1
ATOM 6236 C C . GLY B 1 388 ? -21.766 -19.484 21.016 1 98 388 GLY B C 1
ATOM 6237 O O . GLY B 1 388 ? -21.688 -18.641 21.891 1 98 388 GLY B O 1
ATOM 6238 N N . THR B 1 389 ? -20.75 -19.781 20.156 1 98.38 389 THR B N 1
ATOM 6239 C CA . THR B 1 389 ? -19.484 -19.062 20.266 1 98.38 389 THR B CA 1
ATOM 6240 C C . THR B 1 389 ? -19.688 -17.578 20.047 1 98.38 389 THR B C 1
ATOM 6242 O O . THR B 1 389 ? -20.438 -17.156 19.156 1 98.38 389 THR B O 1
ATOM 6245 N N . VAL B 1 390 ? -19.078 -16.797 20.906 1 98.62 390 VAL B N 1
ATOM 6246 C CA . VAL B 1 390 ? -19.172 -15.344 20.812 1 98.62 390 VAL B CA 1
ATOM 6247 C C . VAL B 1 390 ? -17.969 -14.797 20.031 1 98.62 390 VAL B C 1
ATOM 6249 O O . VAL B 1 390 ? -16.828 -15.094 20.359 1 98.62 390 VAL B O 1
ATOM 6252 N N . ILE B 1 391 ? -18.234 -14.07 18.953 1 98.56 391 ILE B N 1
ATOM 6253 C CA . ILE B 1 391 ? -17.219 -13.422 18.125 1 98.56 391 ILE B CA 1
ATOM 6254 C C . ILE B 1 391 ? -17.359 -11.906 18.234 1 98.56 391 ILE B C 1
ATOM 6256 O O . ILE B 1 391 ? -18.438 -11.359 17.969 1 98.56 391 ILE B O 1
ATOM 6260 N N . THR B 1 392 ? -16.344 -11.203 18.609 1 98.75 392 THR B N 1
ATOM 6261 C CA . THR B 1 392 ? -16.344 -9.75 18.719 1 98.75 392 THR B CA 1
ATOM 6262 C C . THR B 1 392 ? -15.367 -9.133 17.734 1 98.75 392 THR B C 1
ATOM 6264 O O . THR B 1 392 ? -14.211 -9.547 17.656 1 98.75 392 THR B O 1
ATOM 6267 N N . LEU B 1 393 ? -15.812 -8.258 16.938 1 98.81 393 LEU B N 1
ATOM 6268 C CA . LEU B 1 393 ? -14.977 -7.445 16.047 1 98.81 393 LEU B CA 1
ATOM 6269 C C . LEU B 1 393 ? -14.82 -6.031 16.609 1 98.81 393 LEU B C 1
ATOM 6271 O O . LEU B 1 393 ? -15.82 -5.348 16.859 1 98.81 393 LEU B O 1
ATOM 6275 N N . ARG B 1 394 ? -13.594 -5.574 16.75 1 98.75 394 ARG B N 1
ATOM 6276 C CA . ARG B 1 394 ? -13.352 -4.305 17.422 1 98.75 394 ARG B CA 1
ATOM 6277 C C . ARG B 1 394 ? -12.359 -3.449 16.641 1 98.75 394 ARG B C 1
ATOM 6279 O O . ARG B 1 394 ? -11.312 -3.939 16.203 1 98.75 394 ARG B O 1
ATOM 6286 N N . SER B 1 395 ? -12.711 -2.244 16.391 1 98.56 395 SER B N 1
ATOM 6287 C CA . SER B 1 395 ? -11.859 -1.215 15.812 1 98.56 395 SER B CA 1
ATOM 6288 C C . SER B 1 395 ? -11.578 -0.1 16.812 1 98.56 395 SER B C 1
ATOM 6290 O O . SER B 1 395 ? -12.5 0.518 17.344 1 98.56 395 SER B O 1
ATOM 6292 N N . THR B 1 396 ? -10.281 0.204 17.031 1 98.44 396 THR B N 1
ATOM 6293 C CA . THR B 1 396 ? -9.898 1.191 18.031 1 98.44 396 THR B CA 1
ATOM 6294 C C . THR B 1 396 ? -8.891 2.184 17.469 1 98.44 396 THR B C 1
ATOM 6296 O O . THR B 1 396 ? -7.863 1.782 16.922 1 98.44 396 THR B O 1
ATOM 6299 N N . SER B 1 397 ? -9.203 3.426 17.547 1 98.06 397 SER B N 1
ATOM 6300 C CA . SER B 1 397 ? -8.328 4.543 17.219 1 98.06 397 SER B CA 1
ATOM 6301 C C . SER B 1 397 ? -8.461 5.672 18.234 1 98.06 397 SER B C 1
ATOM 6303 O O . SER B 1 397 ? -9 5.473 19.328 1 98.06 397 SER B O 1
ATOM 6305 N N . LEU B 1 398 ? -7.801 6.797 17.984 1 98.12 398 LEU B N 1
ATOM 6306 C CA . LEU B 1 398 ? -8 7.973 18.828 1 98.12 398 LEU B CA 1
ATOM 6307 C C . LEU B 1 398 ? -9.398 8.547 18.625 1 98.12 398 LEU B C 1
ATOM 6309 O O . LEU B 1 398 ? -9.945 8.508 17.531 1 98.12 398 LEU B O 1
ATOM 6313 N N . GLY B 1 399 ? -9.977 9.07 19.734 1 97.19 399 GLY B N 1
ATOM 6314 C CA . GLY B 1 399 ? -11.32 9.609 19.656 1 97.19 399 GLY B CA 1
ATOM 6315 C C . GLY B 1 399 ? -11.469 10.68 18.578 1 97.19 399 GLY B C 1
ATOM 6316 O O . GLY B 1 399 ? -10.766 11.688 18.609 1 97.19 399 GLY B O 1
ATOM 6317 N N . GLY B 1 400 ? -12.383 10.414 17.625 1 95.38 400 GLY B N 1
ATOM 6318 C CA . GLY B 1 400 ? -12.656 11.398 16.594 1 95.38 400 GLY B CA 1
ATOM 6319 C C . GLY B 1 400 ? -11.805 11.203 15.344 1 95.38 400 GLY B C 1
ATOM 6320 O O . GLY B 1 400 ? -11.961 11.93 14.359 1 95.38 400 GLY B O 1
ATOM 6321 N N . GLN B 1 401 ? -10.875 10.289 15.211 1 95.62 401 GLN B N 1
ATOM 6322 C CA . GLN B 1 401 ? -9.914 10.133 14.117 1 95.62 401 GLN B CA 1
ATOM 6323 C C . GLN B 1 401 ? -10.602 9.602 12.859 1 95.62 401 GLN B C 1
ATOM 6325 O O . GLN B 1 401 ? -10.117 9.805 11.742 1 95.62 401 GLN B O 1
ATOM 6330 N N . GLN B 1 402 ? -11.688 8.945 12.914 1 91.5 402 GLN B N 1
ATOM 6331 C CA . GLN B 1 402 ? -12.516 8.477 11.812 1 91.5 402 GLN B CA 1
ATOM 6332 C C . GLN B 1 402 ? -11.727 7.547 10.891 1 91.5 402 GLN B C 1
ATOM 6334 O O . GLN B 1 402 ? -11.68 7.766 9.68 1 91.5 402 GLN B O 1
ATOM 6339 N N . CYS B 1 403 ? -11.211 6.527 11.352 1 96.12 403 CYS B N 1
ATOM 6340 C CA . CYS B 1 403 ? -10.531 5.492 10.578 1 96.12 403 CYS B CA 1
ATOM 6341 C C . CYS B 1 403 ? -11.539 4.496 10.008 1 96.12 403 CYS B C 1
ATOM 6343 O O . CYS B 1 403 ? -12.617 4.305 10.57 1 96.12 403 CYS B O 1
ATOM 6345 N N . ASN B 1 404 ? -11.188 3.939 8.891 1 96.56 404 ASN B N 1
ATOM 6346 C CA . ASN B 1 404 ? -12.086 3.035 8.18 1 96.56 404 ASN B CA 1
ATOM 6347 C C . ASN B 1 404 ? -11.648 1.58 8.328 1 96.56 404 ASN B C 1
ATOM 6349 O O . ASN B 1 404 ? -10.453 1.288 8.352 1 96.56 404 ASN B O 1
ATOM 6353 N N . VAL B 1 405 ? -12.633 0.704 8.367 1 98.12 405 VAL B N 1
ATOM 6354 C CA . VAL B 1 405 ? -12.312 -0.719 8.422 1 98.12 405 VAL B CA 1
ATOM 6355 C C . VAL B 1 405 ? -13.367 -1.517 7.656 1 98.12 405 VAL B C 1
ATOM 6357 O O . VAL B 1 405 ? -14.523 -1.1 7.562 1 98.12 405 VAL B O 1
ATOM 6360 N N . ILE B 1 406 ? -12.992 -2.549 7.051 1 98 406 ILE B N 1
ATOM 6361 C CA . ILE B 1 406 ? -13.836 -3.535 6.391 1 98 406 ILE B CA 1
ATOM 6362 C C . ILE B 1 406 ? -13.617 -4.91 7.02 1 98 406 ILE B C 1
ATOM 6364 O O . ILE B 1 406 ? -12.484 -5.391 7.09 1 98 406 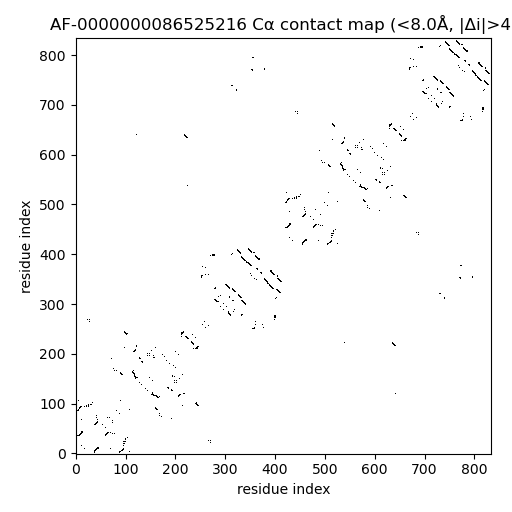ILE B O 1
ATOM 6368 N N . TRP B 1 407 ? -14.703 -5.473 7.531 1 97.81 407 TRP B N 1
ATOM 6369 C CA . TRP B 1 407 ? -14.711 -6.852 8.008 1 97.81 407 TRP B CA 1
ATOM 6370 C C . TRP B 1 407 ? -15.406 -7.773 7.012 1 97.81 407 TRP B C 1
ATOM 6372 O O . TRP B 1 407 ? -16.547 -7.531 6.625 1 97.81 407 TRP B O 1
ATOM 6382 N N . ARG B 1 408 ? -14.734 -8.781 6.598 1 96.06 408 ARG B N 1
ATOM 6383 C CA . ARG B 1 408 ? -15.352 -9.797 5.754 1 96.06 408 ARG B CA 1
ATOM 6384 C C . ARG B 1 408 ? -15.445 -11.133 6.484 1 96.06 408 ARG B C 1
ATOM 6386 O O . ARG B 1 408 ? -14.438 -11.672 6.938 1 96.06 408 ARG B O 1
ATOM 6393 N N . LEU B 1 409 ? -16.609 -11.617 6.59 1 95.88 409 LEU B N 1
ATOM 6394 C CA . LEU B 1 409 ? -16.844 -12.914 7.219 1 95.88 409 LEU B CA 1
ATOM 6395 C C . LEU B 1 409 ? -17.391 -13.922 6.207 1 95.88 409 LEU B C 1
ATOM 6397 O O . LEU B 1 409 ? -18.391 -13.664 5.547 1 95.88 409 LEU B O 1
ATOM 6401 N N . ARG B 1 410 ? -16.688 -15.023 6.082 1 93.12 410 ARG B N 1
ATOM 6402 C CA . ARG B 1 410 ? -17.125 -16.016 5.109 1 93.12 410 ARG B CA 1
ATOM 6403 C C . ARG B 1 410 ? -16.641 -17.406 5.504 1 93.12 410 ARG B C 1
ATOM 6405 O O . ARG B 1 410 ? -15.688 -17.547 6.277 1 93.12 410 ARG B O 1
ATOM 6412 N N . GLU B 1 411 ? -17.297 -18.422 4.965 1 91.69 411 GLU B N 1
ATOM 6413 C CA . GLU B 1 411 ? -16.891 -19.797 5.234 1 91.69 411 GLU B CA 1
ATOM 6414 C C . GLU B 1 411 ? -15.812 -20.266 4.254 1 91.69 411 GLU B C 1
ATOM 6416 O O . GLU B 1 411 ? -14.844 -20.906 4.645 1 91.69 411 GLU B O 1
ATOM 6421 N N . ALA B 1 412 ? -16.016 -19.891 3.02 1 86.44 412 ALA B N 1
ATOM 6422 C CA . ALA B 1 412 ? -15.023 -20.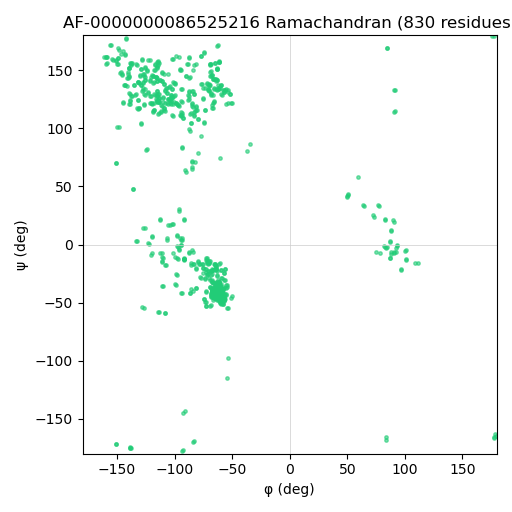266 2.01 1 86.44 412 ALA B CA 1
ATOM 6423 C C . ALA B 1 412 ? -13.883 -19.25 1.973 1 86.44 412 ALA B C 1
ATOM 6425 O O . ALA B 1 412 ? -14.117 -18.031 1.969 1 86.44 412 ALA B O 1
ATOM 6426 N N . PRO B 1 413 ? -12.68 -19.797 1.985 1 82.38 413 PRO B N 1
ATOM 6427 C CA . PRO B 1 413 ? -11.555 -18.859 1.937 1 82.38 413 PRO B CA 1
ATOM 6428 C C . PRO B 1 413 ? -11.414 -18.172 0.579 1 82.38 413 PRO B C 1
ATOM 6430 O O . PRO B 1 413 ? -11.828 -18.734 -0.442 1 82.38 413 PRO B O 1
ATOM 6433 N N . ASP B 1 414 ? -11.25 -16.922 0.764 1 67.56 414 ASP B N 1
ATOM 6434 C CA . ASP B 1 414 ? -10.906 -16.266 -0.492 1 67.56 414 ASP B CA 1
ATOM 6435 C C . ASP B 1 414 ? -9.688 -16.922 -1.141 1 67.56 414 ASP B C 1
ATOM 6437 O O . ASP B 1 414 ? -9.18 -17.922 -0.639 1 67.56 414 ASP B O 1
ATOM 6441 N N . MET B 1 415 ? -8.531 -16.281 -1.307 1 55.34 415 MET B N 1
ATOM 6442 C CA . MET B 1 415 ? -7.293 -16.75 -1.937 1 55.34 415 MET B CA 1
ATOM 6443 C C . MET B 1 415 ? -6.496 -17.625 -0.988 1 55.34 415 MET B C 1
ATOM 6445 O O . MET B 1 415 ? -6.27 -17.266 0.168 1 55.34 415 MET B O 1
ATOM 6449 N N . GLN B 1 416 ? -6.891 -18.906 -0.828 1 44.12 416 GLN B N 1
ATOM 6450 C CA . GLN B 1 416 ? -5.785 -19.547 -0.129 1 44.12 416 GLN B CA 1
ATOM 6451 C C . GLN B 1 416 ? -4.445 -18.969 -0.576 1 44.12 416 GLN B C 1
ATOM 6453 O O . GLN B 1 416 ? -4.199 -18.812 -1.773 1 44.12 416 GLN B O 1
ATOM 6458 N N . GLN B 1 417 ? -3.955 -17.844 0.043 1 38.47 417 GLN B N 1
ATOM 6459 C CA . GLN B 1 417 ? -2.561 -17.484 -0.2 1 38.47 417 GLN B CA 1
ATOM 6460 C C . GLN B 1 417 ? -1.71 -18.734 -0.431 1 38.47 417 GLN B C 1
ATOM 6462 O O . GLN B 1 417 ? -1.969 -19.781 0.156 1 38.47 417 GLN B O 1
#

pLDDT: mean 95.35, std 5.92, range [37.06, 98.94]

Sequence (834 aa):
MHSSEHAVCVAINDNNRAWYEMLVPFLLSLRHTGYDGRIAVIGYGLSERKRQILTSQSVDVIEASGTYALPVGRFIEAAEYCARNPQIRKLALYDADIWFCAPGFDLFSQIGDDRIHACPDPLFCTFVVTPLIGERRDHHWRLVVDEVSARHGGALQAGLVAGTADAWTRYAGHLRDCIARIGTDFQECFGIDTTFLHLWSAQGETALLDPVQNFVSKYGIHEAFDASTGTTTLRYHGEPIRALHMTGDIRFLDRWRYYANHTDAALRDGIPFALSDGTPVQSDAVAARIATTGYMRSAGLTVAAAAIEESTGAYLQAIDEPGGTMLIGSGNHEIVLTATRDIARLNVYVTHPSGSPSPLLCEVLVDGQPQRKGTELMAHFWYQVVAGTVITLRSTSLGGQQCNVIWRLREAPDMQQMHSSEHAVCVAINDNNRAWYEMLVPFLLSLRHTGYDGRIAVIGYGLSERKRQILTSQSVDVIEASGTYALPVGRFIEAAEYCARNPQIRKLALYDADIWFCAPGFDLFSQIGDDRIHACPDPLFCTFVVTPLIGERRDHHWRLVVDEVSARHGGALQAGLVAGTADAWTRYAGHLRDCIARIGTDFQECFGIDTTFLHLWSAQGETALLDPVQNFVSKYGIHEAFDASTGTTTLRYHGEPIRALHMTGDIRFLDRWRYYANHTDAALRDGIPFALSDGTPVQSDAVAARIATTGYMRSAGLTVAAAAIEESTGAYLQAIDEPGGTMLIGSGNHEIVLTATRDIARLNVYVTHPSGSPSPLLCEVLVDGQPQRKGTELMAHFWYQVVAGTVITLRSTSLGGQQCNVIWRLREAPDMQQ

Nearest PDB structures (foldseek):
  4ueg-assembly1_B-2  TM=6.689E-01  e=3.618E-08  Homo sapiens
  3t7n-assembly1_A  TM=5.846E-01  e=2.207E-08  Homo sapiens
  3u2w-assembly1_B  TM=5.858E-01  e=5.929E-08  Homo sapiens
  1vgw-assembly3_F  TM=5.294E-01  e=2.287E-03  Neisseria gonorrhoeae
  9fmv-assembly1_A  TM=2.609E-01  e=5.877E-04  Escherichia coli

Organism: NCBI:txid488447